Protein 7LJ5 (pdb70)

Radius of gyration: 46.22 Å; Cα contacts (8 Å, |Δi|>4): 2842; chains: 6; bounding box: 112×140×114 Å

CATH classification: 2.60.40.10 (+1 more: 2.60.40.10)

Sequence (1351 aa):
RSTTLLALLALVLLYLVSGALVFRALEQPHEQQAQRELGEVREKFLRAHPCVSDQELGLLIKEVADALGGGADPETSHSAWDLGSAFFFSGTIITTIGYGNVALRTDAGRLFCIFYALVGIPLFGILLAGVGDRLGSSLRHGIGHIEAIFLKWHVPPELVRVLSEMLFLLIGCLLFVLTPTFVFCYMEDWSKLEAIYFVIVTLTTVGFGDYVAGADPRQDSPAYQPLVWFWILLGLAYFASVLTTIGNWLRVVRSTTLLALLALVLLYLVSGALVFRALEQPHEQQAQRELGEVREKFLRAHPCVSDQELGLLIKEVADALGGGADPETQSTSAWDLGSAFFFSGTIITTIGYGNVALRTDAGRLFCIFYALVGIPLFGILLAGVGDRLGSSLRHGIGHIEAIFLKWHVPPELVRVLSEMLFLLIGCLLFVLTPTFVFCYMEDWSKLEAIYFVIVTLTTVGFGDYVAGADPRQDSPAYQPLVWFWILLGLAYFASVLTTIGNWLRVVSQIVLTQSPAIMSASPGEKVTMTCSASSSVSYMHWYQQKSGTSPKRWIYDTSKLASGVPARFSGSGSGTSYSLTISSMEAEDAATYYCQQWSNSPPTFGAGAKLELKRADAAPTVSIFPPSSEQLTSGGASVVCFLNNFYPKDINVKWKIDGSERQNGVLNSWTDQDSKDSTYSMSSTLTLTKDEYERHNSYTCEATHKTSTSPIVKSFNRNEVQLQQSGPELVKPGASMKTSCKVSGYSFTGYIMNWVKQRHGKNLEWIGLINPNTGYTTYNQKFKGKATLTVDKSSSTAYMELLSLTSEDSAIYYCTRGNYVFDYWGQGTTLTVSSAKTTPPSVYPLAPNSMVTLGCLVKGYFPEPVTVTWNSGSLSSGVHTFPAVLQSDLYTLSSSVTVPSSSWPSETVTCNVAHPASSTKVDKKIVPRDQIVLTQSPAIMSASPGEKVTMTCSASSSVSYMHWYQQKSGTSPKRWIYDTSKLASGVPARFSGSGSGTSYSLTISSMEAEDAATYYCQQWSNSPPTFGAGAKLELKRADAAPTVSIFPPSSEQLTSGGASVVCFLNNFYPKDINVKWKIDGSERQNGVLNSWTDQDSKDSTYSMSSTLTLTKDEYERHNSYTCEATHKTSTSPIVKSFNRNEVQLQQSGPELVKPGASMKTSCKVSGYSFTGYIMNWVKQRHGKNLEWIGLINPNTGYTTYNQKFKGKATLTVDKSSSTAYMELLSLTSEDSAIYYCTRGNYVFDYWGQGTTLTVSSAKTTPPSVYPLAPNSMVTLGCLVKGYFPEPVTVTWNSGSLSSGVHTFPAVLQSDLYTLSSSVTVPSSSWPSETVTCNVAHPASSTKVDKKIVPR

Nearest PDB structures (foldseek):
  7lj4-assembly1_D  TM=1.004E+00  e=2.975E-42  Mus musculus
  7zwm-assembly1_C  TM=9.845E-01  e=1.008E-38  Mus musculus
  6ev1-assembly1_B  TM=9.287E-01  e=2.856E-36  Mus musculus
  6hf1-assembly1_B  TM=8.879E-01  e=2.913E-35  Mus musculus
  6uga-assembly2_A  TM=8.455E-01  e=2.536E-34  Mus musculus

Structure (mmCIF, N/CA/C/O backbone):
data_7LJ5
#
_entry.id   7LJ5
#
_cell.length_a   80.160
_cell.length_b   136.980
_cell.length_c   95.740
_cell.angle_alpha   90.000
_cell.angle_beta   94.470
_cell.angle_gamma   90.000
#
_symmetry.space_group_name_H-M   'P 1 21 1'
#
loop_
_entity.id
_entity.type
_entity.pdbx_description
1 polymer 'Isoform 2 of Potassium channel subfamily K member 4'
2 polymer 'ANTI-TRAAK ANTIBODY 13E9 FAB FRAGMENT LIGHT CHAIN'
3 polymer 'ANTI-TRAAK ANTIBODY 13E9 FAB FRAGMENT HEAVY CHAIN'
4 non-polymer 'POTASSIUM ION'
5 non-polymer 'CALCIUM ION'
6 water water
#
loop_
_atom_site.group_PDB
_atom_site.id
_atom_site.type_symbol
_atom_site.label_atom_id
_atom_site.label_alt_id
_atom_site.label_comp_id
_atom_site.label_asym_id
_atom_site.label_entity_id
_atom_site.label_seq_id
_atom_site.pdbx_PDB_ins_code
_atom_site.Cartn_x
_atom_site.Cartn_y
_atom_site.Cartn_z
_atom_site.occupancy
_atom_site.B_iso_or_equiv
_atom_site.auth_seq_id
_atom_site.auth_comp_id
_atom_site.auth_asym_id
_atom_site.auth_atom_id
_atom_site.pdbx_PDB_model_num
ATOM 1 N N . ARG A 1 28 ? 69.006 7.792 -21.128 1.00 140.84 28 ARG A N 1
ATOM 2 C CA . ARG A 1 28 ? 68.519 7.045 -19.937 1.00 137.94 28 ARG A CA 1
ATOM 3 C C . ARG A 1 28 ? 68.384 7.999 -18.743 1.00 139.53 28 ARG A C 1
ATOM 4 O O . ARG A 1 28 ? 67.386 7.875 -18.006 1.00 138.94 28 ARG A O 1
ATOM 12 N N . SER A 1 29 ? 69.363 8.889 -18.537 1.00 142.50 29 SER A N 1
ATOM 13 C CA . SER A 1 29 ? 69.349 9.943 -17.485 1.00 144.05 29 SER A CA 1
ATOM 14 C C . SER A 1 29 ? 67.980 10.627 -17.485 1.00 144.04 29 SER A C 1
ATOM 15 O O . SER A 1 29 ? 67.272 10.549 -16.459 1.00 140.88 29 SER A O 1
ATOM 18 N N . THR A 1 30 ? 67.631 11.248 -18.617 1.00 146.90 30 THR A N 1
ATOM 19 C CA . THR A 1 30 ? 66.297 11.845 -18.892 1.00 147.25 30 THR A CA 1
ATOM 20 C C . THR A 1 30 ? 65.226 10.801 -18.569 1.00 142.26 30 THR A C 1
ATOM 21 O O . THR A 1 30 ? 64.341 11.114 -17.748 1.00 140.53 30 THR A O 1
ATOM 25 N N . THR A 1 31 ? 65.340 9.615 -19.189 1.00 139.50 31 THR A N 1
ATOM 26 C CA . THR A 1 31 ? 64.366 8.490 -19.109 1.00 135.79 31 THR A CA 1
ATOM 27 C C . THR A 1 31 ? 64.011 8.248 -17.639 1.00 133.16 31 THR A C 1
ATOM 28 O O . THR A 1 31 ? 62.817 8.366 -17.303 1.00 132.57 31 THR A O 1
ATOM 32 N N . LEU A 1 32 ? 65.017 7.972 -16.799 1.00 131.71 32 LEU A N 1
ATOM 33 C CA . LEU A 1 32 ? 64.838 7.498 -15.398 1.00 128.28 32 LEU A CA 1
ATOM 34 C C . LEU A 1 32 ? 64.172 8.595 -14.557 1.00 127.23 32 LEU A C 1
ATOM 35 O O . LEU A 1 32 ? 63.211 8.270 -13.837 1.00 124.71 32 LEU A O 1
ATOM 40 N N . LEU A 1 33 ? 64.623 9.845 -14.680 1.00 129.09 33 LEU A N 1
ATOM 41 C CA . LEU A 1 33 ? 64.029 11.008 -13.964 1.00 129.89 33 LEU A CA 1
ATOM 42 C C . LEU A 1 33 ? 62.596 11.241 -14.461 1.00 128.71 33 LEU A C 1
ATOM 43 O O . LEU A 1 33 ? 61.706 11.452 -13.613 1.00 127.04 33 LEU A O 1
ATOM 48 N N . ALA A 1 34 ? 62.377 11.182 -15.779 1.00 128.97 34 ALA A N 1
ATOM 49 C CA . ALA A 1 34 ? 61.034 11.238 -16.404 1.00 128.39 34 ALA A CA 1
ATOM 50 C C . ALA A 1 34 ? 60.170 10.126 -15.804 1.00 124.26 34 ALA A C 1
ATOM 51 O O . ALA A 1 34 ? 59.077 10.436 -15.292 1.00 123.71 34 ALA A O 1
ATOM 53 N N . LEU A 1 35 ? 60.674 8.888 -15.844 1.00 121.30 35 LEU A N 1
ATOM 54 C CA . LEU A 1 35 ? 59.976 7.675 -15.339 1.00 117.24 35 LEU A CA 1
ATOM 55 C C . LEU A 1 35 ? 59.674 7.852 -13.849 1.00 114.84 35 LEU A C 1
ATOM 56 O O . LEU A 1 35 ? 58.522 7.582 -13.457 1.00 112.89 35 LEU A O 1
ATOM 61 N N . LEU A 1 36 ? 60.660 8.308 -13.064 1.00 114.37 36 LEU A N 1
ATOM 62 C CA . LEU A 1 36 ? 60.517 8.556 -11.601 1.00 112.97 36 LEU A CA 1
ATOM 63 C C . LEU A 1 36 ? 59.336 9.503 -11.356 1.00 113.83 36 LEU A C 1
ATOM 64 O O . LEU A 1 36 ? 58.427 9.119 -10.596 1.00 112.33 36 LEU A O 1
ATOM 69 N N . ALA A 1 37 ? 59.362 10.693 -11.967 1.00 116.69 37 ALA A N 1
ATOM 70 C CA . ALA A 1 37 ? 58.304 11.726 -11.859 1.00 117.76 37 ALA A CA 1
ATOM 71 C C . ALA A 1 37 ? 56.947 11.108 -12.229 1.00 115.43 37 ALA A C 1
ATOM 72 O O . ALA A 1 37 ? 55.985 11.305 -11.462 1.00 113.98 37 ALA A O 1
ATOM 74 N N . LEU A 1 38 ? 56.887 10.382 -13.354 1.00 114.36 38 LEU A N 1
ATOM 75 C CA . LEU A 1 38 ? 55.676 9.668 -13.848 1.00 112.03 38 LEU A CA 1
ATOM 76 C C . LEU A 1 38 ? 55.115 8.798 -12.717 1.00 107.36 38 LEU A C 1
ATOM 77 O O . LEU A 1 38 ? 53.924 8.940 -12.412 1.00 106.32 38 LEU A O 1
ATOM 82 N N . VAL A 1 39 ? 55.968 7.973 -12.100 1.00 104.28 39 VAL A N 1
ATOM 83 C CA . VAL A 1 39 ? 55.622 7.048 -10.976 1.00 100.67 39 VAL A CA 1
ATOM 84 C C . VAL A 1 39 ? 55.105 7.865 -9.783 1.00 100.99 39 VAL A C 1
ATOM 85 O O . VAL A 1 39 ? 54.043 7.495 -9.243 1.00 99.77 39 VAL A O 1
ATOM 89 N N . LEU A 1 40 ? 55.808 8.934 -9.389 1.00 102.96 40 LEU A N 1
ATOM 90 C CA . LEU A 1 40 ? 55.398 9.815 -8.260 1.00 103.54 40 LEU A CA 1
ATOM 91 C C . LEU A 1 40 ? 53.992 10.352 -8.533 1.00 104.70 40 LEU A C 1
ATOM 92 O O . LEU A 1 40 ? 53.123 10.162 -7.671 1.00 103.47 40 LEU A O 1
ATOM 97 N N . LEU A 1 41 ? 53.785 10.980 -9.694 1.00 107.78 41 LEU A N 1
ATOM 98 C CA . LEU A 1 41 ? 52.459 11.488 -10.147 1.00 109.60 41 LEU A CA 1
ATOM 99 C C . LEU A 1 41 ? 51.426 10.363 -9.996 1.00 106.80 41 LEU A C 1
ATOM 100 O O . LEU A 1 41 ? 50.364 10.610 -9.378 1.00 106.07 41 LEU A O 1
ATOM 105 N N . TYR A 1 42 ? 51.756 9.171 -10.511 1.00 105.16 42 TYR A N 1
ATOM 106 C CA . TYR A 1 42 ? 50.921 7.944 -10.447 1.00 102.67 42 TYR A CA 1
ATOM 107 C C . TYR A 1 42 ? 50.545 7.671 -8.989 1.00 100.36 42 TYR A C 1
ATOM 108 O O . TYR A 1 42 ? 49.341 7.539 -8.701 1.00 100.57 42 TYR A O 1
ATOM 117 N N . LEU A 1 43 ? 51.540 7.636 -8.097 1.00 98.67 43 LEU A N 1
ATOM 118 C CA . LEU A 1 43 ? 51.330 7.437 -6.636 1.00 96.23 43 LEU A CA 1
ATOM 119 C C . LEU A 1 43 ? 50.393 8.520 -6.089 1.00 97.02 43 LEU A C 1
ATOM 120 O O . LEU A 1 43 ? 49.415 8.159 -5.412 1.00 94.82 43 LEU A O 1
ATOM 125 N N . VAL A 1 44 ? 50.684 9.793 -6.368 1.00 99.77 44 VAL A N 1
ATOM 126 C CA . VAL A 1 44 ? 49.900 10.949 -5.838 1.00 101.28 44 VAL A CA 1
ATOM 127 C C . VAL A 1 44 ? 48.465 10.839 -6.369 1.00 101.37 44 VAL A C 1
ATOM 128 O O . VAL A 1 44 ? 47.541 10.993 -5.550 1.00 101.02 44 VAL A O 1
ATOM 132 N N . SER A 1 45 ? 48.273 10.557 -7.665 1.00 101.81 45 SER A N 1
ATOM 133 C CA . SER A 1 45 ? 46.923 10.407 -8.277 1.00 101.64 45 SER A CA 1
ATOM 134 C C . SER A 1 45 ? 46.227 9.183 -7.660 1.00 97.80 45 SER A C 1
ATOM 135 O O . SER A 1 45 ? 45.042 9.300 -7.288 1.00 97.29 45 SER A O 1
ATOM 138 N N . GLY A 1 46 ? 46.957 8.079 -7.473 1.00 94.96 46 GLY A N 1
ATOM 139 C CA . GLY A 1 46 ? 46.485 6.906 -6.709 1.00 92.08 46 GLY A CA 1
ATOM 140 C C . GLY A 1 46 ? 46.000 7.298 -5.321 1.00 91.25 46 GLY A C 1
ATOM 141 O O . GLY A 1 46 ? 44.869 6.914 -4.956 1.00 90.59 46 GLY A O 1
ATOM 142 N N . ALA A 1 47 ? 46.823 8.051 -4.582 1.00 91.70 47 ALA A N 1
ATOM 143 C CA . ALA A 1 47 ? 46.513 8.604 -3.242 1.00 91.07 47 ALA A CA 1
ATOM 144 C C . ALA A 1 47 ? 45.171 9.347 -3.286 1.00 92.56 47 ALA A C 1
ATOM 145 O O . ALA A 1 47 ? 44.302 9.012 -2.471 1.00 91.43 47 ALA A O 1
ATOM 147 N N . LEU A 1 48 ? 45.010 10.299 -4.214 1.00 95.74 48 LEU A N 1
ATOM 148 C CA . LEU A 1 48 ? 43.779 11.128 -4.370 1.00 97.73 48 LEU A CA 1
ATOM 149 C C . LEU A 1 48 ? 42.572 10.197 -4.532 1.00 96.27 48 LEU A C 1
ATOM 150 O O . LEU A 1 48 ? 41.575 10.388 -3.793 1.00 95.87 48 LEU A O 1
ATOM 155 N N . VAL A 1 49 ? 42.669 9.229 -5.453 1.00 95.34 49 VAL A N 1
ATOM 156 C CA . VAL A 1 49 ? 41.559 8.293 -5.801 1.00 94.43 49 VAL A CA 1
ATOM 157 C C . VAL A 1 49 ? 41.207 7.483 -4.548 1.00 91.59 49 VAL A C 1
ATOM 158 O O . VAL A 1 49 ? 40.023 7.455 -4.174 1.00 91.33 49 VAL A O 1
ATOM 162 N N . PHE A 1 50 ? 42.201 6.890 -3.890 1.00 90.04 50 PHE A N 1
ATOM 163 C CA . PHE A 1 50 ? 41.986 6.033 -2.693 1.00 87.89 50 PHE A CA 1
ATOM 164 C C . PHE A 1 50 ? 41.344 6.864 -1.580 1.00 87.97 50 PHE A C 1
ATOM 165 O O . PHE A 1 50 ? 40.298 6.441 -1.060 1.00 87.12 50 PHE A O 1
ATOM 173 N N . ARG A 1 51 ? 41.930 8.010 -1.237 1.00 89.36 51 ARG A N 1
ATOM 174 C CA . ARG A 1 51 ? 41.381 8.881 -0.170 1.00 90.23 51 ARG A CA 1
ATOM 175 C C . ARG A 1 51 ? 39.905 9.143 -0.481 1.00 91.34 51 ARG A C 1
ATOM 176 O O . ARG A 1 51 ? 39.069 8.939 0.418 1.00 90.32 51 ARG A O 1
ATOM 184 N N . ALA A 1 52 ? 39.604 9.558 -1.713 1.00 93.87 52 ALA A N 1
ATOM 185 C CA . ALA A 1 52 ? 38.234 9.892 -2.173 1.00 96.03 52 ALA A CA 1
ATOM 186 C C . ALA A 1 52 ? 37.294 8.725 -1.847 1.00 94.14 52 ALA A C 1
ATOM 187 O O . ALA A 1 52 ? 36.250 8.968 -1.197 1.00 95.01 52 ALA A O 1
ATOM 189 N N . LEU A 1 53 ? 37.676 7.506 -2.249 1.00 92.05 53 LEU A N 1
ATOM 190 C CA . LEU A 1 53 ? 36.835 6.283 -2.133 1.00 89.70 53 LEU A CA 1
ATOM 191 C C . LEU A 1 53 ? 36.801 5.783 -0.683 1.00 86.94 53 LEU A C 1
ATOM 192 O O . LEU A 1 53 ? 35.720 5.333 -0.268 1.00 87.13 53 LEU A O 1
ATOM 197 N N . GLU A 1 54 ? 37.913 5.858 0.059 1.00 85.21 54 GLU A N 1
ATOM 198 C CA . GLU A 1 54 ? 38.077 5.097 1.329 1.00 82.98 54 GLU A CA 1
ATOM 199 C C . GLU A 1 54 ? 37.896 5.974 2.577 1.00 82.89 54 GLU A C 1
ATOM 200 O O . GLU A 1 54 ? 37.388 5.438 3.575 1.00 80.97 54 GLU A O 1
ATOM 206 N N . GLN A 1 55 ? 38.283 7.251 2.554 1.00 85.28 55 GLN A N 1
ATOM 207 C CA . GLN A 1 55 ? 38.215 8.131 3.757 1.00 85.48 55 GLN A CA 1
ATOM 208 C C . GLN A 1 55 ? 36.785 8.239 4.290 1.00 85.58 55 GLN A C 1
ATOM 209 O O . GLN A 1 55 ? 36.597 8.267 5.506 1.00 83.37 55 GLN A O 1
ATOM 215 N N . PRO A 1 56 ? 35.737 8.335 3.434 1.00 87.90 56 PRO A N 1
ATOM 216 C CA . PRO A 1 56 ? 34.353 8.346 3.920 1.00 88.84 56 PRO A CA 1
ATOM 217 C C . PRO A 1 56 ? 33.997 7.235 4.927 1.00 87.04 56 PRO A C 1
ATOM 218 O O . PRO A 1 56 ? 33.264 7.520 5.852 1.00 87.45 56 PRO A O 1
ATOM 222 N N . HIS A 1 57 ? 34.534 6.020 4.750 1.00 86.26 57 HIS A N 1
ATOM 223 C CA . HIS A 1 57 ? 34.148 4.792 5.501 1.00 83.69 57 HIS A CA 1
ATOM 224 C C . HIS A 1 57 ? 35.167 4.451 6.599 1.00 81.37 57 HIS A C 1
ATOM 225 O O . HIS A 1 57 ? 35.029 3.373 7.184 1.00 79.44 57 HIS A O 1
ATOM 232 N N . GLU A 1 58 ? 36.122 5.341 6.889 1.00 82.80 58 GLU A N 1
ATOM 233 C CA . GLU A 1 58 ? 37.239 5.117 7.852 1.00 81.99 58 GLU A CA 1
ATOM 234 C C . GLU A 1 58 ? 36.741 4.595 9.199 1.00 80.93 58 GLU A C 1
ATOM 235 O O . GLU A 1 58 ? 37.387 3.699 9.752 1.00 79.66 58 GLU A O 1
ATOM 241 N N . GLN A 1 59 ? 35.672 5.183 9.735 1.00 82.63 59 GLN A N 1
ATOM 242 C CA . GLN A 1 59 ? 35.246 4.965 11.139 1.00 81.40 59 GLN A CA 1
ATOM 243 C C . GLN A 1 59 ? 34.172 3.873 11.198 1.00 79.01 59 GLN A C 1
ATOM 244 O O . GLN A 1 59 ? 33.640 3.674 12.286 1.00 78.76 59 GLN A O 1
ATOM 250 N N . GLN A 1 60 ? 33.898 3.163 10.101 1.00 78.77 60 GLN A N 1
ATOM 251 C CA . GLN A 1 60 ? 32.815 2.143 10.039 1.00 79.12 60 GLN A CA 1
ATOM 252 C C . GLN A 1 60 ? 33.029 1.066 11.114 1.00 74.41 60 GLN A C 1
ATOM 253 O O . GLN A 1 60 ? 32.059 0.742 11.829 1.00 74.10 60 GLN A O 1
ATOM 259 N N . ALA A 1 61 ? 34.239 0.522 11.232 1.00 70.52 61 ALA A N 1
ATOM 260 C CA . ALA A 1 61 ? 34.562 -0.546 12.207 1.00 67.35 61 ALA A CA 1
ATOM 261 C C . ALA A 1 61 ? 34.433 -0.002 13.636 1.00 65.35 61 ALA A C 1
ATOM 262 O O . ALA A 1 61 ? 33.865 -0.712 14.478 1.00 64.88 61 ALA A O 1
ATOM 264 N N . GLN A 1 62 ? 34.895 1.219 13.906 1.00 64.71 62 GLN A N 1
ATOM 265 C CA . GLN A 1 62 ? 34.664 1.870 15.223 1.00 64.26 62 GLN A CA 1
ATOM 266 C C . GLN A 1 62 ? 33.157 1.981 15.496 1.00 64.26 62 GLN A C 1
ATOM 267 O O . GLN A 1 62 ? 32.745 1.647 16.610 1.00 62.32 62 GLN A O 1
ATOM 273 N N . ARG A 1 63 ? 32.360 2.423 14.524 1.00 66.93 63 ARG A N 1
ATOM 274 C CA . ARG A 1 63 ? 30.884 2.523 14.675 1.00 68.85 63 ARG A CA 1
ATOM 275 C C . ARG A 1 63 ? 30.311 1.134 15.001 1.00 65.38 63 ARG A C 1
ATOM 276 O O . ARG A 1 63 ? 29.469 1.050 15.912 1.00 63.65 63 ARG A O 1
ATOM 284 N N . GLU A 1 64 ? 30.747 0.085 14.295 1.00 63.04 64 GLU A N 1
ATOM 285 C CA . GLU A 1 64 ? 30.240 -1.300 14.500 1.00 60.53 64 GLU A CA 1
ATOM 286 C C . GLU A 1 64 ? 30.596 -1.746 15.920 1.00 55.86 64 GLU A C 1
ATOM 287 O O . GLU A 1 64 ? 29.707 -2.252 16.599 1.00 54.72 64 GLU A O 1
ATOM 293 N N . LEU A 1 65 ? 31.823 -1.521 16.380 1.00 53.11 65 LEU A N 1
ATOM 294 C CA . LEU A 1 65 ? 32.209 -1.908 17.762 1.00 51.08 65 LEU A CA 1
ATOM 295 C C . LEU A 1 65 ? 31.287 -1.203 18.763 1.00 50.34 65 LEU A C 1
ATOM 296 O O . LEU A 1 65 ? 30.704 -1.893 19.616 1.00 48.99 65 LEU A O 1
ATOM 301 N N . GLY A 1 66 ? 31.161 0.121 18.652 1.00 50.87 66 GLY A N 1
ATOM 302 C CA . GLY A 1 66 ? 30.270 0.946 19.489 1.00 50.71 66 GLY A CA 1
ATOM 303 C C . GLY A 1 66 ? 28.838 0.442 19.484 1.00 50.39 66 GLY A C 1
ATOM 304 O O . GLY A 1 66 ? 28.256 0.340 20.565 1.00 48.56 66 GLY A O 1
ATOM 305 N N . GLU A 1 67 ? 28.289 0.149 18.305 1.00 52.37 67 GLU A N 1
ATOM 306 C CA . GLU A 1 67 ? 26.933 -0.430 18.159 1.00 54.36 67 GLU A CA 1
ATOM 307 C C . GLU A 1 67 ? 26.862 -1.694 19.010 1.00 53.02 67 GLU A C 1
ATOM 308 O O . GLU A 1 67 ? 25.944 -1.788 19.818 1.00 52.90 67 GLU A O 1
ATOM 314 N N . VAL A 1 68 ? 27.809 -2.621 18.836 1.00 52.43 68 VAL A N 1
ATOM 315 C CA . VAL A 1 68 ? 27.841 -3.916 19.574 1.00 51.08 68 VAL A CA 1
ATOM 316 C C . VAL A 1 68 ? 27.887 -3.644 21.083 1.00 50.28 68 VAL A C 1
ATOM 317 O O . VAL A 1 68 ? 27.110 -4.282 21.786 1.00 50.00 68 VAL A O 1
ATOM 321 N N . ARG A 1 69 ? 28.764 -2.752 21.560 1.00 50.37 69 ARG A N 1
ATOM 322 C CA . ARG A 1 69 ? 28.904 -2.416 23.006 1.00 50.40 69 ARG A CA 1
ATOM 323 C C . ARG A 1 69 ? 27.561 -1.953 23.568 1.00 49.93 69 ARG A C 1
ATOM 324 O O . ARG A 1 69 ? 27.097 -2.487 24.572 1.00 49.13 69 ARG A O 1
ATOM 332 N N . GLU A 1 70 ? 26.981 -0.940 22.949 1.00 51.04 70 GLU A N 1
ATOM 333 C CA . GLU A 1 70 ? 25.794 -0.248 23.499 1.00 52.03 70 GLU A CA 1
ATOM 334 C C . GLU A 1 70 ? 24.615 -1.222 23.498 1.00 50.83 70 GLU A C 1
ATOM 335 O O . GLU A 1 70 ? 23.847 -1.217 24.446 1.00 51.03 70 GLU A O 1
ATOM 341 N N . LYS A 1 71 ? 24.487 -2.019 22.450 1.00 50.57 71 LYS A N 1
ATOM 342 C CA . LYS A 1 71 ? 23.416 -3.031 22.291 1.00 50.73 71 LYS A CA 1
ATOM 343 C C . LYS A 1 71 ? 23.586 -4.066 23.417 1.00 47.58 71 LYS A C 1
ATOM 344 O O . LYS A 1 71 ? 22.577 -4.474 23.995 1.00 46.63 71 LYS A O 1
ATOM 350 N N . PHE A 1 72 ? 24.823 -4.390 23.802 1.00 45.14 72 PHE A N 1
ATOM 351 C CA . PHE A 1 72 ? 25.124 -5.401 24.851 1.00 43.52 72 PHE A CA 1
ATOM 352 C C . PHE A 1 72 ? 24.743 -4.855 26.237 1.00 42.52 72 PHE A C 1
ATOM 353 O O . PHE A 1 72 ? 24.105 -5.593 27.018 1.00 42.11 72 PHE A O 1
ATOM 361 N N . LEU A 1 73 ? 25.105 -3.603 26.541 1.00 42.02 73 LEU A N 1
ATOM 362 C CA . LEU A 1 73 ? 24.737 -2.921 27.809 1.00 41.33 73 LEU A CA 1
ATOM 363 C C . LEU A 1 73 ? 23.209 -2.908 27.948 1.00 42.11 73 LEU A C 1
ATOM 364 O O . LEU A 1 73 ? 22.702 -3.226 29.040 1.00 42.65 73 LEU A O 1
ATOM 369 N N . ARG A 1 74 ? 22.488 -2.604 26.873 1.00 42.96 74 ARG A N 1
ATOM 370 C CA . ARG A 1 74 ? 21.001 -2.573 26.865 1.00 43.85 74 ARG A CA 1
ATOM 371 C C . ARG A 1 74 ? 20.441 -3.972 27.188 1.00 44.13 74 ARG A C 1
ATOM 372 O O . ARG A 1 74 ? 19.454 -4.085 27.950 1.00 44.25 74 ARG A O 1
ATOM 380 N N . ALA A 1 75 ? 21.069 -5.021 26.665 1.00 44.40 75 ALA A N 1
ATOM 381 C CA . ALA A 1 75 ? 20.597 -6.418 26.815 1.00 44.77 75 ALA A CA 1
ATOM 382 C C . ALA A 1 75 ? 20.958 -6.963 28.196 1.00 43.78 75 ALA A C 1
ATOM 383 O O . ALA A 1 75 ? 20.286 -7.898 28.597 1.00 44.76 75 ALA A O 1
ATOM 385 N N . HIS A 1 76 ? 21.962 -6.416 28.890 1.00 42.84 76 HIS A N 1
ATOM 386 C CA . HIS A 1 76 ? 22.551 -7.054 30.099 1.00 42.41 76 HIS A CA 1
ATOM 387 C C . HIS A 1 76 ? 22.836 -6.024 31.180 1.00 42.91 76 HIS A C 1
ATOM 388 O O . HIS A 1 76 ? 23.977 -5.590 31.338 1.00 43.07 76 HIS A O 1
ATOM 395 N N . PRO A 1 77 ? 21.819 -5.619 31.972 1.00 43.82 77 PRO A N 1
ATOM 396 C CA . PRO A 1 77 ? 21.985 -4.510 32.912 1.00 43.63 77 PRO A CA 1
ATOM 397 C C . PRO A 1 77 ? 22.969 -4.766 34.065 1.00 43.84 77 PRO A C 1
ATOM 398 O O . PRO A 1 77 ? 23.274 -3.845 34.770 1.00 44.14 77 PRO A O 1
ATOM 402 N N . CYS A 1 78 ? 23.450 -5.996 34.225 1.00 45.30 78 CYS A N 1
ATOM 403 C CA . CYS A 1 78 ? 24.440 -6.367 35.274 1.00 46.03 78 CYS A CA 1
ATOM 404 C C . CYS A 1 78 ? 25.850 -5.945 34.825 1.00 45.70 78 CYS A C 1
ATOM 405 O O . CYS A 1 78 ? 26.785 -6.081 35.637 1.00 46.68 78 CYS A O 1
ATOM 408 N N . VAL A 1 79 ? 25.988 -5.399 33.606 1.00 44.74 79 VAL A N 1
ATOM 409 C CA . VAL A 1 79 ? 27.283 -5.005 32.968 1.00 43.78 79 VAL A CA 1
ATOM 410 C C . VAL A 1 79 ? 27.394 -3.466 32.859 1.00 43.66 79 VAL A C 1
ATOM 411 O O . VAL A 1 79 ? 26.589 -2.838 32.139 1.00 41.76 79 VAL A O 1
ATOM 415 N N . SER A 1 80 ? 28.390 -2.896 33.542 1.00 44.40 80 SER A N 1
ATOM 416 C CA . SER A 1 80 ? 28.830 -1.483 33.413 1.00 46.03 80 SER A CA 1
ATOM 417 C C . SER A 1 80 ? 29.576 -1.318 32.090 1.00 47.25 80 SER A C 1
ATOM 418 O O . SER A 1 80 ? 30.165 -2.293 31.607 1.00 48.72 80 SER A O 1
ATOM 421 N N . ASP A 1 81 ? 29.496 -0.133 31.505 1.00 49.36 81 ASP A N 1
ATOM 422 C CA . ASP A 1 81 ? 30.252 0.247 30.284 1.00 51.01 81 ASP A CA 1
ATOM 423 C C . ASP A 1 81 ? 31.744 -0.024 30.516 1.00 49.58 81 ASP A C 1
ATOM 424 O O . ASP A 1 81 ? 32.410 -0.444 29.579 1.00 48.64 81 ASP A O 1
ATOM 429 N N . GLN A 1 82 ? 32.232 0.204 31.732 1.00 49.34 82 GLN A N 1
ATOM 430 C CA . GLN A 1 82 ? 33.665 0.059 32.078 1.00 50.45 82 GLN A CA 1
ATOM 431 C C . GLN A 1 82 ? 34.047 -1.426 32.165 1.00 48.47 82 GLN A C 1
ATOM 432 O O . GLN A 1 82 ? 35.170 -1.751 31.771 1.00 48.74 82 GLN A O 1
ATOM 438 N N . GLU A 1 83 ? 33.154 -2.300 32.629 1.00 46.25 83 GLU A N 1
ATOM 439 C CA . GLU A 1 83 ? 33.437 -3.758 32.727 1.00 44.76 83 GLU A CA 1
ATOM 440 C C . GLU A 1 83 ? 33.384 -4.343 31.319 1.00 44.07 83 GLU A C 1
ATOM 441 O O . GLU A 1 83 ? 34.233 -5.187 31.007 1.00 44.67 83 GLU A O 1
ATOM 447 N N . LEU A 1 84 ? 32.468 -3.870 30.477 1.00 43.56 84 LEU A N 1
ATOM 448 C CA . LEU A 1 84 ? 32.418 -4.307 29.062 1.00 43.28 84 LEU A CA 1
ATOM 449 C C . LEU A 1 84 ? 33.685 -3.842 28.357 1.00 43.50 84 LEU A C 1
ATOM 450 O O . LEU A 1 84 ? 34.187 -4.596 27.510 1.00 42.85 84 LEU A O 1
ATOM 455 N N . GLY A 1 85 ? 34.148 -2.633 28.695 1.00 43.98 85 GLY A N 1
ATOM 456 C CA . GLY A 1 85 ? 35.424 -2.058 28.229 1.00 44.88 85 GLY A CA 1
ATOM 457 C C . GLY A 1 85 ? 36.604 -3.012 28.408 1.00 45.13 85 GLY A C 1
ATOM 458 O O . GLY A 1 85 ? 37.313 -3.260 27.405 1.00 44.95 85 GLY A O 1
ATOM 459 N N . LEU A 1 86 ? 36.834 -3.507 29.630 1.00 45.01 86 LEU A N 1
ATOM 460 C CA . LEU A 1 86 ? 37.965 -4.419 29.923 1.00 46.44 86 LEU A CA 1
ATOM 461 C C . LEU A 1 86 ? 37.776 -5.707 29.135 1.00 44.60 86 LEU A C 1
ATOM 462 O O . LEU A 1 86 ? 38.762 -6.250 28.692 1.00 44.11 86 LEU A O 1
ATOM 467 N N . LEU A 1 87 ? 36.547 -6.193 29.017 1.00 43.87 87 LEU A N 1
ATOM 468 C CA . LEU A 1 87 ? 36.287 -7.472 28.316 1.00 43.81 87 LEU A CA 1
ATOM 469 C C . LEU A 1 87 ? 36.857 -7.320 26.907 1.00 44.23 87 LEU A C 1
ATOM 470 O O . LEU A 1 87 ? 37.666 -8.177 26.492 1.00 44.42 87 LEU A O 1
ATOM 475 N N . ILE A 1 88 ? 36.514 -6.220 26.243 1.00 44.46 88 ILE A N 1
ATOM 476 C CA . ILE A 1 88 ? 36.890 -5.958 24.826 1.00 45.42 88 ILE A CA 1
ATOM 477 C C . ILE A 1 88 ? 38.423 -5.850 24.717 1.00 46.62 88 ILE A C 1
ATOM 478 O O . ILE A 1 88 ? 38.982 -6.424 23.766 1.00 46.86 88 ILE A O 1
ATOM 483 N N . LYS A 1 89 ? 39.088 -5.183 25.664 1.00 47.73 89 LYS A N 1
ATOM 484 C CA . LYS A 1 89 ? 40.567 -5.075 25.696 1.00 49.49 89 LYS A CA 1
ATOM 485 C C . LYS A 1 89 ? 41.157 -6.477 25.871 1.00 49.69 89 LYS A C 1
ATOM 486 O O . LYS A 1 89 ? 42.023 -6.837 25.079 1.00 50.38 89 LYS A O 1
ATOM 492 N N . GLU A 1 90 ? 40.694 -7.228 26.870 1.00 49.73 90 GLU A N 1
ATOM 493 C CA . GLU A 1 90 ? 41.176 -8.599 27.189 1.00 50.78 90 GLU A CA 1
ATOM 494 C C . GLU A 1 90 ? 40.932 -9.527 26.001 1.00 50.24 90 GLU A C 1
ATOM 495 O O . GLU A 1 90 ? 41.800 -10.347 25.725 1.00 51.55 90 GLU A O 1
ATOM 501 N N . VAL A 1 91 ? 39.786 -9.411 25.337 1.00 49.81 91 VAL A N 1
ATOM 502 C CA . VAL A 1 91 ? 39.472 -10.225 24.129 1.00 50.00 91 VAL A CA 1
ATOM 503 C C . VAL A 1 91 ? 40.422 -9.809 23.002 1.00 51.13 91 VAL A C 1
ATOM 504 O O . VAL A 1 91 ? 40.986 -10.687 22.360 1.00 51.48 91 VAL A O 1
ATOM 508 N N . ALA A 1 92 ? 40.584 -8.511 22.770 1.00 52.21 92 ALA A N 1
ATOM 509 C CA . ALA A 1 92 ? 41.486 -7.964 21.730 1.00 54.01 92 ALA A CA 1
ATOM 510 C C . ALA A 1 92 ? 42.896 -8.561 21.887 1.00 55.71 92 ALA A C 1
ATOM 511 O O . ALA A 1 92 ? 43.458 -9.003 20.870 1.00 55.77 92 ALA A O 1
ATOM 513 N N . ASP A 1 93 ? 43.443 -8.578 23.109 1.00 57.93 93 ASP A N 1
ATOM 514 C CA . ASP A 1 93 ? 44.794 -9.128 23.412 1.00 61.01 93 ASP A CA 1
ATOM 515 C C . ASP A 1 93 ? 44.820 -10.616 23.075 1.00 59.61 93 ASP A C 1
ATOM 516 O O . ASP A 1 93 ? 45.796 -11.057 22.478 1.00 60.86 93 ASP A O 1
ATOM 521 N N . ALA A 1 94 ? 43.774 -11.352 23.434 1.00 57.48 94 ALA A N 1
ATOM 522 C CA . ALA A 1 94 ? 43.673 -12.800 23.170 1.00 57.48 94 ALA A CA 1
ATOM 523 C C . ALA A 1 94 ? 43.732 -13.022 21.662 1.00 56.85 94 ALA A C 1
ATOM 524 O O . ALA A 1 94 ? 44.532 -13.856 21.237 1.00 57.65 94 ALA A O 1
ATOM 526 N N . LEU A 1 95 ? 42.927 -12.286 20.894 1.00 55.91 95 LEU A N 1
ATOM 527 C CA . LEU A 1 95 ? 42.846 -12.424 19.414 1.00 55.96 95 LEU A CA 1
ATOM 528 C C . LEU A 1 95 ? 44.211 -12.062 18.833 1.00 56.70 95 LEU A C 1
ATOM 529 O O . LEU A 1 95 ? 44.699 -12.824 17.983 1.00 57.18 95 LEU A O 1
AT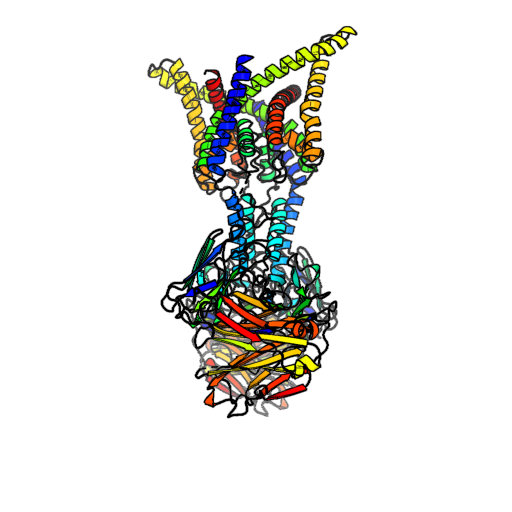OM 534 N N . GLY A 1 96 ? 44.813 -10.976 19.337 1.00 57.03 96 GLY A N 1
ATOM 535 C CA . GLY A 1 96 ? 46.186 -10.527 19.026 1.00 57.79 96 GLY A CA 1
ATOM 536 C C . GLY A 1 96 ? 47.205 -11.646 19.168 1.00 58.78 96 GLY A C 1
ATOM 537 O O . GLY A 1 96 ? 48.101 -11.736 18.303 1.00 59.57 96 GLY A O 1
ATOM 538 N N . GLY A 1 97 ? 47.065 -12.462 20.219 1.00 59.40 97 GLY A N 1
ATOM 539 C CA . GLY A 1 97 ? 47.873 -13.669 20.483 1.00 60.93 97 GLY A CA 1
ATOM 540 C C . GLY A 1 97 ? 47.480 -14.862 19.614 1.00 61.30 97 GLY A C 1
ATOM 541 O O . GLY A 1 97 ? 48.136 -15.910 19.720 1.00 63.35 97 GLY A O 1
ATOM 542 N N . GLY A 1 98 ? 46.437 -14.741 18.793 1.00 61.05 98 GLY A N 1
ATOM 543 C CA . GLY A 1 98 ? 46.051 -15.769 17.810 1.00 61.45 98 GLY A CA 1
ATOM 544 C C . GLY A 1 98 ? 44.887 -16.618 18.279 1.00 61.40 98 GLY A C 1
ATOM 545 O O . GLY A 1 98 ? 44.530 -17.553 17.548 1.00 62.36 98 GLY A O 1
ATOM 546 N N . ALA A 1 99 ? 44.303 -16.320 19.437 1.00 61.66 99 ALA A N 1
ATOM 547 C CA . ALA A 1 99 ? 43.022 -16.921 19.874 1.00 63.98 99 ALA A CA 1
ATOM 548 C C . ALA A 1 99 ? 41.964 -16.701 18.787 1.00 66.04 99 ALA A C 1
ATOM 549 O O . ALA A 1 99 ? 42.003 -15.672 18.091 1.00 65.90 99 ALA A O 1
ATOM 551 N N . ASP A 1 100 ? 41.038 -17.640 18.658 1.00 71.28 100 ASP A N 1
ATOM 552 C CA . ASP A 1 100 ? 40.003 -17.633 17.599 1.00 76.13 100 ASP A CA 1
ATOM 553 C C . ASP A 1 100 ? 38.631 -17.706 18.255 1.00 77.26 100 ASP A C 1
ATOM 554 O O . ASP A 1 100 ? 38.403 -18.561 19.106 1.00 76.23 100 ASP A O 1
ATOM 559 N N . PRO A 1 101 ? 37.678 -16.814 17.904 1.00 79.49 101 PRO A N 1
ATOM 560 C CA . PRO A 1 101 ? 36.301 -16.958 18.379 1.00 82.08 101 PRO A CA 1
ATOM 561 C C . PRO A 1 101 ? 35.773 -18.360 18.037 1.00 88.36 101 PRO A C 1
ATOM 562 O O . PRO A 1 101 ? 35.651 -18.673 16.862 1.00 89.64 101 PRO A O 1
ATOM 566 N N . GLU A 1 102 ? 35.535 -19.181 19.067 1.00 96.52 102 GLU A N 1
ATOM 567 C CA . GLU A 1 102 ? 35.089 -20.599 18.945 1.00 103.20 102 GLU A CA 1
ATOM 568 C C . GLU A 1 102 ? 33.631 -20.702 19.413 1.00 108.16 102 GLU A C 1
ATOM 569 O O . GLU A 1 102 ? 33.363 -20.400 20.598 1.00 108.21 102 GLU A O 1
ATOM 575 N N . THR A 1 103 ? 32.734 -21.097 18.502 1.00 113.49 103 THR A N 1
ATOM 576 C CA . THR A 1 103 ? 31.283 -21.337 18.739 1.00 116.11 103 THR A CA 1
ATOM 577 C C . THR A 1 103 ? 30.726 -22.127 17.547 1.00 117.32 103 THR A C 1
ATOM 578 O O . THR A 1 103 ? 29.876 -23.002 17.791 1.00 118.35 103 THR A O 1
ATOM 582 N N . SER A 1 110 ? 40.339 -28.131 16.516 1.00 122.49 110 SER A N 1
ATOM 583 C CA . SER A 1 110 ? 41.257 -27.622 15.460 1.00 120.24 110 SER A CA 1
ATOM 584 C C . SER A 1 110 ? 41.309 -26.087 15.520 1.00 116.18 110 SER A C 1
ATOM 585 O O . SER A 1 110 ? 41.702 -25.559 16.585 1.00 113.50 110 SER A O 1
ATOM 587 N N . HIS A 1 111 ? 40.946 -25.404 14.423 1.00 113.76 111 HIS A N 1
ATOM 588 C CA . HIS A 1 111 ? 40.995 -23.922 14.260 1.00 107.83 111 HIS A CA 1
ATOM 589 C C . HIS A 1 111 ? 42.419 -23.393 14.503 1.00 103.15 111 HIS A C 1
ATOM 590 O O . HIS A 1 111 ? 42.559 -22.146 14.629 1.00 101.66 111 HIS A O 1
ATOM 592 N N . SER A 1 112 ? 43.425 -24.285 14.564 1.00 96.23 112 SER A N 1
ATOM 593 C CA . SER A 1 112 ? 44.843 -23.930 14.833 1.00 90.09 112 SER A CA 1
ATOM 594 C C . SER A 1 112 ? 45.461 -23.390 13.544 1.00 84.36 112 SER A C 1
ATOM 595 O O . SER A 1 112 ? 45.426 -24.105 12.538 1.00 82.95 112 SER A O 1
ATOM 598 N N . ALA A 1 113 ? 45.969 -22.159 13.586 1.00 79.16 113 ALA A N 1
ATOM 599 C CA . ALA A 1 113 ? 46.674 -21.488 12.474 1.00 76.61 113 ALA A CA 1
ATOM 600 C C . ALA A 1 113 ? 48.139 -21.936 12.423 1.00 76.68 113 ALA A C 1
ATOM 601 O O . ALA A 1 113 ? 48.828 -21.547 11.465 1.00 76.50 113 ALA A O 1
ATOM 603 N N . TRP A 1 114 ? 48.601 -22.703 13.418 1.00 76.46 114 TRP A N 1
ATOM 604 C CA . TRP A 1 114 ? 49.998 -23.214 13.497 1.00 76.71 114 TRP A CA 1
ATOM 605 C C . TRP A 1 114 ? 50.014 -24.739 13.595 1.00 79.46 114 TRP A C 1
ATOM 606 O O . TRP A 1 114 ? 51.037 -25.285 14.049 1.00 80.53 114 TRP A O 1
ATOM 617 N N . ASP A 1 115 ? 48.936 -25.398 13.162 1.00 80.75 115 ASP A N 1
ATOM 618 C CA . ASP A 1 115 ? 48.957 -26.856 12.885 1.00 84.14 115 ASP A CA 1
ATOM 619 C C . ASP A 1 115 ? 49.706 -27.039 11.567 1.00 83.32 115 ASP A C 1
ATOM 620 O O . ASP A 1 115 ? 49.874 -26.046 10.838 1.00 80.35 115 ASP A O 1
ATOM 625 N N . LEU A 1 116 ? 50.143 -28.264 11.292 1.00 85.01 116 LEU A N 1
ATOM 626 C CA . LEU A 1 116 ? 51.183 -28.538 10.270 1.00 85.72 116 LEU A CA 1
ATOM 627 C C . LEU A 1 116 ? 50.726 -28.005 8.904 1.00 83.57 116 LEU A C 1
ATOM 628 O O . LEU A 1 116 ? 51.555 -27.393 8.199 1.00 83.14 116 LEU A O 1
ATOM 633 N N . GLY A 1 117 ? 49.450 -28.206 8.567 1.00 82.29 117 GLY A N 1
ATOM 634 C CA . GLY A 1 117 ? 48.812 -27.706 7.333 1.00 80.31 117 GLY A CA 1
ATOM 635 C C . GLY A 1 117 ? 48.930 -26.197 7.202 1.00 76.90 117 GLY A C 1
ATOM 636 O O . GLY A 1 117 ? 49.511 -25.735 6.207 1.00 76.66 117 GLY A O 1
ATOM 637 N N . SER A 1 118 ? 48.408 -25.444 8.170 1.00 74.33 118 SER A N 1
ATOM 638 C CA . SER A 1 118 ? 48.406 -23.955 8.161 1.00 71.69 118 SER A CA 1
ATOM 639 C C . SER A 1 118 ? 49.844 -23.421 8.208 1.00 71.06 118 SER A C 1
ATOM 640 O O . SER A 1 118 ? 50.119 -22.407 7.545 1.00 69.84 118 SER A O 1
ATOM 643 N N . ALA A 1 119 ? 50.731 -24.069 8.967 1.00 71.93 119 ALA A N 1
ATOM 644 C CA . ALA A 1 119 ? 52.134 -23.631 9.141 1.00 71.79 119 ALA A CA 1
ATOM 645 C C . ALA A 1 119 ? 52.888 -23.817 7.818 1.00 72.18 119 ALA A C 1
ATOM 646 O O . ALA A 1 119 ? 53.674 -22.934 7.448 1.00 71.05 119 ALA A O 1
ATOM 648 N N . PHE A 1 120 ? 52.631 -24.917 7.115 1.00 73.54 120 PHE A N 1
ATOM 649 C CA . PHE A 1 120 ? 53.141 -25.159 5.742 1.00 74.59 120 PHE A CA 1
ATOM 650 C C . PHE A 1 120 ? 52.731 -23.985 4.845 1.00 72.23 120 PHE A C 1
ATOM 651 O O . PHE A 1 120 ? 53.583 -23.311 4.252 1.00 71.40 120 PHE A O 1
ATOM 659 N N . PHE A 1 121 ? 51.433 -23.727 4.778 1.00 71.70 121 PHE A N 1
ATOM 660 C CA . PHE A 1 121 ? 50.847 -22.607 3.998 1.00 70.59 121 PHE A CA 1
ATOM 661 C C . PHE A 1 121 ? 51.513 -21.268 4.357 1.00 68.22 121 PHE A C 1
ATOM 662 O O . PHE A 1 121 ? 51.824 -20.493 3.429 1.00 67.47 121 PHE A O 1
ATOM 670 N N . PHE A 1 122 ? 51.715 -20.990 5.649 1.00 66.45 122 PHE A N 1
ATOM 671 C CA . PHE A 1 122 ? 52.424 -19.778 6.133 1.00 64.55 122 PHE A CA 1
ATOM 672 C C . PHE A 1 122 ? 53.829 -19.718 5.527 1.00 65.29 122 PHE A C 1
ATOM 673 O O . PHE A 1 122 ? 54.229 -18.656 5.037 1.00 64.06 122 PHE A O 1
ATOM 681 N N . SER A 1 123 ? 54.574 -20.822 5.590 1.00 67.27 123 SER A N 1
ATOM 682 C CA . SER A 1 123 ? 55.951 -20.916 5.042 1.00 68.68 123 SER A CA 1
ATOM 683 C C . SER A 1 123 ? 55.884 -20.612 3.542 1.00 68.89 123 SER A C 1
ATOM 684 O O . SER A 1 123 ? 56.765 -19.881 3.038 1.00 68.29 123 SER A O 1
ATOM 687 N N . GLY A 1 124 ? 54.843 -21.136 2.882 1.00 69.38 124 GLY A N 1
ATOM 688 C CA . GLY A 1 124 ? 54.509 -20.858 1.473 1.00 69.72 124 GLY A CA 1
ATOM 689 C C . GLY A 1 124 ? 54.345 -19.371 1.222 1.00 68.63 124 GLY A C 1
ATOM 690 O O . GLY A 1 124 ? 54.946 -18.867 0.270 1.00 69.20 124 GLY A O 1
ATOM 691 N N . THR A 1 125 ? 53.586 -18.675 2.066 1.00 67.80 125 THR A N 1
ATOM 692 C CA . THR A 1 125 ? 53.360 -17.211 1.934 1.00 66.89 125 THR A CA 1
ATOM 693 C C . THR A 1 125 ? 54.702 -16.475 1.956 1.00 66.88 125 THR A C 1
ATOM 694 O O . THR A 1 125 ? 54.747 -15.396 1.369 1.00 66.76 125 THR A O 1
ATOM 698 N N . ILE A 1 126 ? 55.729 -17.016 2.623 1.00 67.63 126 ILE A N 1
ATOM 699 C CA . ILE A 1 126 ? 57.056 -16.345 2.782 1.00 68.40 126 ILE A CA 1
ATOM 700 C C . ILE A 1 126 ? 57.809 -16.414 1.452 1.00 69.63 126 ILE A C 1
ATOM 701 O O . ILE A 1 126 ? 58.068 -15.362 0.849 1.00 69.45 126 ILE A O 1
ATOM 706 N N . ILE A 1 127 ? 58.152 -17.621 1.014 1.00 71.36 127 ILE A N 1
ATOM 707 C CA . ILE A 1 127 ? 59.057 -17.841 -0.152 1.00 72.68 127 ILE A CA 1
ATOM 708 C C . ILE A 1 127 ? 58.419 -17.239 -1.410 1.00 72.14 127 ILE A C 1
ATOM 709 O O . ILE A 1 127 ? 59.186 -16.810 -2.291 1.00 73.26 127 ILE A O 1
ATOM 714 N N . THR A 1 128 ? 57.085 -17.183 -1.473 1.00 70.90 128 THR A N 1
ATOM 715 C CA . THR A 1 128 ? 56.310 -16.636 -2.620 1.00 71.36 128 THR A CA 1
ATOM 716 C C . THR A 1 128 ? 56.352 -15.105 -2.621 1.00 71.15 128 THR A C 1
ATOM 717 O O . THR A 1 128 ? 55.937 -14.520 -3.638 1.00 71.31 128 THR A O 1
ATOM 721 N N . THR A 1 129 ? 56.796 -14.499 -1.514 1.00 71.31 129 THR A N 1
ATOM 722 C CA . THR A 1 129 ? 56.816 -13.034 -1.246 1.00 71.22 129 THR A CA 1
ATOM 723 C C . THR A 1 129 ? 55.386 -12.474 -1.172 1.00 71.00 129 THR A C 1
ATOM 724 O O . THR A 1 129 ? 55.243 -11.225 -1.208 1.00 72.13 129 THR A O 1
ATOM 728 N N . ILE A 1 130 ? 54.364 -13.331 -1.057 1.00 70.38 130 ILE A N 1
ATOM 729 C CA . ILE A 1 130 ? 52.938 -12.902 -0.943 1.00 69.23 130 ILE A CA 1
ATOM 730 C C . ILE A 1 130 ? 52.745 -12.261 0.433 1.00 68.70 130 ILE A C 1
ATOM 731 O O . ILE A 1 130 ? 52.364 -11.074 0.469 1.00 69.27 130 ILE A O 1
ATOM 736 N N . GLY A 1 131 ? 53.016 -13.012 1.506 1.00 68.25 131 GLY A N 1
ATOM 737 C CA . GLY A 1 131 ? 53.032 -12.523 2.899 1.00 67.94 131 GLY A CA 1
ATOM 738 C C . GLY A 1 131 ? 51.690 -11.946 3.330 1.00 67.45 131 GLY A C 1
ATOM 739 O O . GLY A 1 131 ? 51.647 -10.750 3.686 1.00 67.67 131 GLY A O 1
ATOM 740 N N . TYR A 1 132 ? 50.629 -12.757 3.316 1.00 67.14 132 TYR A N 1
ATOM 741 C CA . TYR A 1 132 ? 49.262 -12.354 3.726 1.00 66.36 132 TYR A CA 1
ATOM 742 C C . TYR A 1 132 ? 49.324 -11.695 5.103 1.00 66.25 132 TYR A C 1
ATOM 743 O O . TYR A 1 132 ? 48.844 -10.561 5.235 1.00 67.55 132 TYR A O 1
ATOM 752 N N . GLY A 1 133 ? 49.904 -12.387 6.085 1.00 66.60 133 GLY A N 1
ATOM 753 C CA . GLY A 1 133 ? 50.082 -11.890 7.462 1.00 66.38 133 GLY A CA 1
ATOM 754 C C . GLY A 1 133 ? 48.799 -11.972 8.264 1.00 65.89 133 GLY A C 1
ATOM 755 O O . GLY A 1 133 ? 48.777 -11.414 9.370 1.00 65.55 133 GLY A O 1
ATOM 756 N N . ASN A 1 134 ? 47.781 -12.653 7.723 1.00 66.67 134 ASN A N 1
ATOM 757 C CA . ASN A 1 134 ? 46.473 -12.926 8.379 1.00 66.32 134 ASN A CA 1
ATOM 758 C C . ASN A 1 134 ? 46.727 -13.674 9.691 1.00 66.35 134 ASN A C 1
ATOM 759 O O . ASN A 1 134 ? 45.835 -13.701 10.556 1.00 66.85 134 ASN A O 1
ATOM 764 N N . VAL A 1 135 ? 47.899 -14.293 9.797 1.00 67.17 135 VAL A N 1
ATOM 765 C CA . VAL A 1 135 ? 48.443 -14.870 11.054 1.00 67.51 135 VAL A CA 1
ATOM 766 C C . VAL A 1 135 ? 49.867 -14.343 11.226 1.00 67.65 135 VAL A C 1
ATOM 767 O O . VAL A 1 135 ? 50.686 -14.544 10.312 1.00 68.63 135 VAL A O 1
ATOM 771 N N . ALA A 1 136 ? 50.135 -13.682 12.350 1.00 66.80 136 ALA A N 1
ATOM 772 C CA . ALA A 1 136 ? 51.420 -13.015 12.641 1.00 67.97 136 ALA A CA 1
ATOM 773 C C . ALA A 1 136 ? 52.271 -13.914 13.538 1.00 68.85 136 ALA A C 1
ATOM 774 O O . ALA A 1 136 ? 51.695 -14.703 14.300 1.00 69.15 136 ALA A O 1
ATOM 776 N N . LEU A 1 137 ? 53.592 -13.783 13.436 1.00 69.69 137 LEU A N 1
ATOM 777 C CA . LEU A 1 137 ? 54.562 -14.402 14.370 1.00 71.62 137 LEU A CA 1
ATOM 778 C C . LEU A 1 137 ? 54.567 -13.601 15.673 1.00 72.03 137 LEU A C 1
ATOM 779 O O . LEU A 1 137 ? 54.672 -12.367 15.593 1.00 71.03 137 LEU A O 1
ATOM 784 N N . ARG A 1 138 ? 54.490 -14.288 16.817 1.00 73.84 138 ARG A N 1
ATOM 785 C CA . ARG A 1 138 ? 54.426 -13.672 18.168 1.00 74.61 138 ARG A CA 1
ATOM 786 C C . ARG A 1 138 ? 55.779 -13.807 18.870 1.00 76.22 138 ARG A C 1
ATOM 787 O O . ARG A 1 138 ? 56.085 -12.943 19.686 1.00 77.29 138 ARG A O 1
ATOM 795 N N . THR A 1 139 ? 56.566 -14.837 18.552 1.00 77.32 139 THR A N 1
ATOM 796 C CA . THR A 1 139 ? 57.841 -15.153 19.251 1.00 79.63 139 THR A CA 1
ATOM 797 C C . THR A 1 139 ? 59.007 -14.489 18.507 1.00 80.83 139 THR A C 1
ATOM 798 O O . THR A 1 139 ? 59.009 -14.534 17.264 1.00 79.67 139 THR A O 1
ATOM 802 N N . ASP A 1 140 ? 59.956 -13.905 19.252 1.00 82.94 140 ASP A N 1
ATOM 803 C CA . ASP A 1 140 ? 61.215 -13.316 18.715 1.00 84.45 140 ASP A CA 1
ATOM 804 C C . ASP A 1 140 ? 62.017 -14.404 17.989 1.00 84.30 140 ASP A C 1
ATOM 805 O O . ASP A 1 140 ? 62.637 -14.076 16.978 1.00 84.98 140 ASP A O 1
ATOM 810 N N . ALA A 1 141 ? 62.007 -15.643 18.490 1.00 83.61 141 ALA A N 1
ATOM 811 C CA . ALA A 1 141 ? 62.636 -16.820 17.841 1.00 83.84 141 ALA A CA 1
ATOM 812 C C . ALA A 1 141 ? 61.978 -17.064 16.479 1.00 81.55 141 ALA A C 1
ATOM 813 O O . ALA A 1 141 ? 62.707 -17.235 15.494 1.00 82.40 141 ALA A O 1
ATOM 815 N N . GLY A 1 142 ? 60.645 -17.082 16.436 1.00 78.82 142 GLY A N 1
ATOM 816 C CA . GLY A 1 142 ? 59.869 -17.208 15.191 1.00 77.05 142 GLY A CA 1
ATOM 817 C C . GLY A 1 142 ? 60.316 -16.188 14.159 1.00 76.51 142 GLY A C 1
ATOM 818 O O . GLY A 1 142 ? 60.561 -16.595 13.013 1.00 76.60 142 GLY A O 1
ATOM 819 N N . ARG A 1 143 ? 60.431 -14.914 14.556 1.00 76.27 143 ARG A N 1
ATOM 820 C CA . ARG A 1 143 ? 60.848 -13.788 13.672 1.00 76.22 143 ARG A CA 1
ATOM 821 C C . ARG A 1 143 ? 62.276 -14.018 13.164 1.00 78.19 143 ARG A C 1
ATOM 822 O O . ARG A 1 143 ? 62.489 -13.899 11.949 1.00 78.35 143 ARG A O 1
ATOM 830 N N . LEU A 1 144 ? 63.210 -14.312 14.071 1.00 79.85 144 LEU A N 1
ATOM 831 C CA . LEU A 1 144 ? 64.642 -14.548 13.761 1.00 82.02 144 LEU A CA 1
ATOM 832 C C . LEU A 1 144 ? 64.753 -15.633 12.685 1.00 82.41 144 LEU A C 1
ATOM 833 O O . LEU A 1 144 ? 65.489 -15.411 11.708 1.00 83.90 144 LEU A O 1
ATOM 838 N N . PHE A 1 145 ? 64.065 -16.764 12.869 1.00 81.85 145 PHE A N 1
ATOM 839 C CA . PHE A 1 145 ? 64.108 -17.929 11.947 1.00 82.08 145 PHE A CA 1
ATOM 840 C C . PHE A 1 145 ? 63.492 -17.528 10.611 1.00 79.89 145 PHE A C 1
ATOM 841 O O . PHE A 1 145 ? 64.011 -17.933 9.566 1.00 80.27 145 PHE A O 1
ATOM 849 N N . CYS A 1 146 ? 62.392 -16.785 10.669 1.00 78.17 146 CYS A N 1
ATOM 850 C CA . CYS A 1 146 ? 61.651 -16.301 9.479 1.00 77.50 146 CYS A CA 1
ATOM 851 C C . CYS A 1 146 ? 62.622 -15.550 8.563 1.00 79.31 146 CYS A C 1
ATOM 852 O O . CYS A 1 146 ? 62.609 -15.814 7.339 1.00 80.04 146 CYS A O 1
ATOM 855 N N . ILE A 1 147 ? 63.447 -14.668 9.142 1.00 80.73 147 ILE A N 1
ATOM 856 C CA . ILE A 1 147 ? 64.485 -13.878 8.413 1.00 81.41 147 ILE A CA 1
ATOM 857 C C . ILE A 1 147 ? 65.313 -14.838 7.553 1.00 81.71 147 ILE A C 1
ATOM 858 O O . ILE A 1 147 ? 65.244 -14.722 6.320 1.00 81.19 147 ILE A O 1
ATOM 863 N N . PHE A 1 148 ? 66.050 -15.758 8.178 1.00 82.66 148 PHE A N 1
ATOM 864 C CA . PHE A 1 148 ? 66.953 -16.701 7.466 1.00 84.04 148 PHE A CA 1
ATOM 865 C C . PHE A 1 148 ? 66.118 -17.581 6.525 1.00 80.82 148 PHE A C 1
ATOM 866 O O . PHE A 1 148 ? 66.584 -17.838 5.397 1.00 81.29 148 PHE A O 1
ATOM 874 N N . TYR A 1 149 ? 64.929 -18.016 6.959 1.00 97.95 149 TYR A N 1
ATOM 875 C CA . TYR A 1 149 ? 64.035 -18.896 6.163 1.00 96.47 149 TYR A CA 1
ATOM 876 C C . TYR A 1 149 ? 63.700 -18.211 4.838 1.00 95.86 149 TYR A C 1
ATOM 877 O O . TYR A 1 149 ? 63.727 -18.875 3.796 1.00 97.28 149 TYR A O 1
ATOM 886 N N . ALA A 1 150 ? 63.385 -16.919 4.888 1.00 93.64 150 ALA A N 1
ATOM 887 C CA . ALA A 1 150 ? 63.028 -16.106 3.706 1.00 93.46 150 ALA A CA 1
ATOM 888 C C . ALA A 1 150 ? 64.280 -15.866 2.857 1.00 95.26 150 ALA A C 1
ATOM 889 O O . ALA A 1 150 ? 64.253 -16.163 1.641 1.00 96.67 150 ALA A O 1
ATOM 891 N N . LEU A 1 151 ? 65.342 -15.374 3.496 1.00 95.18 151 LEU A N 1
ATOM 892 C CA . LEU A 1 151 ? 66.600 -14.923 2.840 1.00 97.08 151 LEU A CA 1
ATOM 893 C C . LEU A 1 151 ? 67.176 -16.058 1.981 1.00 98.80 151 LEU A C 1
ATOM 894 O O . LEU A 1 151 ? 67.687 -15.766 0.892 1.00 100.57 151 LEU A O 1
ATOM 899 N N . VAL A 1 152 ? 67.050 -17.305 2.448 1.00 98.19 152 VAL A N 1
ATOM 900 C CA . VAL A 1 152 ? 67.445 -18.551 1.723 1.00 100.11 152 VAL A CA 1
ATOM 901 C C . VAL A 1 152 ? 66.277 -19.041 0.850 1.00 99.26 152 VAL A C 1
ATOM 902 O O . VAL A 1 152 ? 66.548 -19.595 -0.235 1.00 101.34 152 VAL A O 1
ATOM 906 N N . GLY A 1 153 ? 65.033 -18.876 1.320 1.00 96.44 153 GLY A N 1
ATOM 907 C CA . GLY A 1 153 ? 63.828 -19.534 0.770 1.00 95.57 153 GLY A CA 1
ATOM 908 C C . GLY A 1 153 ? 63.310 -18.879 -0.498 1.00 95.31 153 GLY A C 1
ATOM 909 O O . GLY A 1 153 ? 62.921 -19.621 -1.413 1.00 96.15 153 GLY A O 1
ATOM 910 N N . ILE A 1 154 ? 63.273 -17.543 -0.540 1.00 94.08 154 ILE A N 1
ATOM 911 C CA . ILE A 1 154 ? 62.736 -16.742 -1.684 1.00 93.94 154 ILE A CA 1
ATOM 912 C C . ILE A 1 154 ? 63.555 -17.034 -2.943 1.00 96.49 154 ILE A C 1
ATOM 913 O O . ILE A 1 154 ? 62.982 -17.373 -3.977 1.00 96.93 154 ILE A O 1
ATOM 918 N N . PRO A 1 155 ? 64.906 -16.914 -2.922 1.00 98.42 155 PRO A N 1
ATOM 919 C CA . PRO A 1 155 ? 65.708 -17.202 -4.111 1.00 101.16 155 PRO A CA 1
ATOM 920 C C . PRO A 1 155 ? 65.517 -18.649 -4.587 1.00 102.34 155 PRO A C 1
ATOM 921 O O . PRO A 1 155 ? 65.327 -18.839 -5.771 1.00 103.36 155 PRO A O 1
ATOM 925 N N . LEU A 1 156 ? 65.547 -19.610 -3.658 1.00 102.17 156 LEU A N 1
ATOM 926 C CA . LEU A 1 156 ? 65.302 -21.052 -3.935 1.00 103.70 156 LEU A CA 1
ATOM 927 C C . LEU A 1 156 ? 64.002 -21.187 -4.740 1.00 102.90 156 LEU A C 1
ATOM 928 O O . LEU A 1 156 ? 64.029 -21.819 -5.813 1.00 104.95 156 LEU A O 1
ATOM 933 N N . PHE A 1 157 ? 62.912 -20.591 -4.254 1.00 100.45 157 PHE A N 1
ATOM 934 C CA . PHE A 1 157 ? 61.587 -20.591 -4.931 1.00 99.71 157 PHE A CA 1
ATOM 935 C C . PHE A 1 157 ? 61.690 -19.831 -6.255 1.00 100.82 157 PHE A C 1
ATOM 936 O O . PHE A 1 157 ? 61.091 -20.289 -7.245 1.00 101.59 157 PHE A O 1
ATOM 944 N N . GLY A 1 158 ? 62.409 -18.704 -6.256 1.00 101.24 158 GLY A N 1
ATOM 945 C CA . GLY A 1 158 ? 62.676 -17.898 -7.462 1.00 102.82 158 GLY A CA 1
ATOM 946 C C . GLY A 1 158 ? 63.243 -18.767 -8.568 1.00 106.26 158 GLY A C 1
ATOM 947 O O . GLY A 1 158 ? 62.705 -18.719 -9.695 1.00 106.72 158 GLY A O 1
ATOM 948 N N . ILE A 1 159 ? 64.272 -19.555 -8.234 1.00 109.02 159 ILE A N 1
ATOM 949 C CA . ILE A 1 159 ? 64.950 -20.531 -9.141 1.00 112.81 159 ILE A CA 1
ATOM 950 C C . ILE A 1 159 ? 63.903 -21.515 -9.683 1.00 113.25 159 ILE A C 1
ATOM 951 O O . ILE A 1 159 ? 63.770 -21.615 -10.926 1.00 114.64 159 ILE A O 1
ATOM 956 N N . LEU A 1 160 ? 63.184 -22.202 -8.788 1.00 112.40 160 LEU A N 1
ATOM 957 C CA . LEU A 1 160 ? 62.164 -23.217 -9.161 1.00 113.17 160 LEU A CA 1
ATOM 958 C C . LEU A 1 160 ? 61.096 -22.568 -10.039 1.00 112.24 160 LEU A C 1
ATOM 959 O O . LEU A 1 160 ? 60.636 -23.240 -10.967 1.00 113.74 160 LEU A O 1
ATOM 964 N N . LEU A 1 161 ? 60.704 -21.328 -9.729 1.00 110.31 161 LEU A N 1
ATOM 965 C CA . LEU A 1 161 ? 59.635 -20.591 -10.459 1.00 109.42 161 LEU A CA 1
ATOM 966 C C . LEU A 1 161 ? 60.060 -20.395 -11.917 1.00 111.76 161 LEU A C 1
ATOM 967 O O . LEU A 1 161 ? 59.262 -20.749 -12.808 1.00 112.34 161 LEU A O 1
ATOM 972 N N . ALA A 1 162 ? 61.262 -19.854 -12.142 1.00 113.54 162 ALA A N 1
ATOM 973 C CA . ALA A 1 162 ? 61.901 -19.730 -13.476 1.00 116.38 162 ALA A CA 1
ATOM 974 C C . ALA A 1 162 ? 61.832 -21.089 -14.185 1.00 119.14 162 ALA A C 1
ATOM 975 O O . ALA A 1 162 ? 61.346 -21.149 -15.340 1.00 119.66 162 ALA A O 1
ATOM 977 N N . GLY A 1 163 ? 62.281 -22.136 -13.486 1.00 121.01 163 GLY A N 1
ATOM 978 C CA . GLY A 1 163 ? 62.216 -23.540 -13.927 1.00 124.25 163 GLY A CA 1
ATOM 979 C C . GLY A 1 163 ? 60.807 -23.930 -14.331 1.00 124.16 163 GLY A C 1
ATOM 980 O O . GLY A 1 163 ? 60.620 -24.268 -15.501 1.00 126.29 163 GLY A O 1
ATOM 981 N N . VAL A 1 164 ? 59.848 -23.862 -13.402 1.00 122.79 164 VAL A N 1
ATOM 982 C CA . VAL A 1 164 ? 58.428 -24.275 -13.625 1.00 123.05 164 VAL A CA 1
ATOM 983 C C . VAL A 1 164 ? 57.838 -23.418 -14.753 1.00 123.66 164 VAL A C 1
ATOM 984 O O . VAL A 1 164 ? 57.103 -23.979 -15.584 1.00 125.32 164 VAL A O 1
ATOM 988 N N . GLY A 1 165 ? 58.165 -22.122 -14.788 1.00 123.57 165 GLY A N 1
ATOM 989 C CA . GLY A 1 165 ? 57.781 -21.196 -15.873 1.00 124.54 165 GLY A CA 1
ATOM 990 C C . GLY A 1 165 ? 58.187 -21.724 -17.241 1.00 128.81 165 GLY A C 1
ATOM 991 O O . GLY A 1 165 ? 57.295 -21.909 -18.098 1.00 129.21 165 GLY A O 1
ATOM 992 N N . ASP A 1 166 ? 59.485 -21.982 -17.435 1.00 132.88 166 ASP A N 1
ATOM 993 C CA . ASP A 1 166 ? 60.060 -22.501 -18.705 1.00 137.28 166 ASP A CA 1
ATOM 994 C C . ASP A 1 166 ? 59.406 -23.840 -19.061 1.00 140.60 166 ASP A C 1
ATOM 995 O O . ASP A 1 166 ? 58.889 -23.928 -20.174 1.00 142.15 166 ASP A O 1
ATOM 1000 N N . ARG A 1 167 ? 59.425 -24.827 -18.156 1.00 143.38 167 ARG A N 1
ATOM 1001 C CA . ARG A 1 167 ? 58.932 -26.214 -18.406 1.00 147.57 167 ARG A CA 1
ATOM 1002 C C . ARG A 1 167 ? 57.514 -26.143 -18.977 1.00 148.42 167 ARG A C 1
ATOM 1003 O O . ARG A 1 167 ? 57.292 -26.705 -20.066 1.00 151.14 167 ARG A O 1
ATOM 1011 N N . LEU A 1 168 ? 56.609 -25.456 -18.273 1.00 147.73 168 LEU A N 1
ATOM 1012 C CA . LEU A 1 168 ? 55.202 -25.231 -18.702 1.00 149.01 168 LEU A CA 1
ATOM 1013 C C . LEU A 1 168 ? 55.192 -24.421 -20.005 1.00 151.12 168 LEU A C 1
ATOM 1014 O O . LEU A 1 168 ? 54.474 -24.830 -20.938 1.00 153.21 168 LEU A O 1
ATOM 1019 N N . GLY A 1 169 ? 55.973 -23.334 -20.059 1.00 151.79 169 GLY A N 1
ATOM 1020 C CA . GLY A 1 169 ? 56.119 -22.449 -21.234 1.00 153.41 169 GLY A CA 1
ATOM 1021 C C . GLY A 1 169 ? 56.410 -23.225 -22.511 1.00 158.25 169 GLY A C 1
ATOM 1022 O O . GLY A 1 169 ? 55.651 -23.057 -23.477 1.00 158.07 169 GLY A O 1
ATOM 1023 N N . SER A 1 170 ? 57.474 -24.040 -22.512 1.00 163.34 170 SER A N 1
ATOM 1024 C CA . SER A 1 170 ? 57.906 -24.915 -23.638 1.00 168.70 170 SER A CA 1
ATOM 1025 C C . SER A 1 170 ? 56.787 -25.907 -23.978 1.00 171.48 170 SER A C 1
ATOM 1026 O O . SER A 1 170 ? 56.462 -26.038 -25.177 1.00 174.21 170 SER A O 1
ATOM 1029 N N . SER A 1 171 ? 56.219 -26.566 -22.961 1.00 171.93 171 SER A N 1
ATOM 1030 C CA . SER A 1 171 ? 55.093 -27.531 -23.083 1.00 173.64 171 SER A CA 1
ATOM 1031 C C . SER A 1 171 ? 53.873 -26.831 -23.701 1.00 171.90 171 SER A C 1
ATOM 1032 O O . SER A 1 171 ? 53.296 -27.388 -24.656 1.00 174.03 171 SER A O 1
ATOM 1035 N N . LEU A 1 172 ? 53.514 -25.647 -23.192 1.00 168.56 172 LEU A N 1
ATOM 1036 C CA . LEU A 1 172 ? 52.429 -24.796 -23.755 1.00 167.07 172 LEU A CA 1
ATOM 1037 C C . LEU A 1 172 ? 52.776 -24.426 -25.201 1.00 170.05 172 LEU A C 1
ATOM 1038 O O . LEU A 1 172 ? 51.894 -24.585 -26.055 1.00 170.01 172 LEU A O 1
ATOM 1043 N N . ARG A 1 173 ? 54.011 -23.965 -25.448 1.00 173.33 173 ARG A N 1
ATOM 1044 C CA . ARG A 1 173 ? 54.539 -23.560 -26.786 1.00 176.24 173 ARG A CA 1
ATOM 1045 C C . ARG A 1 173 ? 54.389 -24.729 -27.767 1.00 181.05 173 ARG A C 1
ATOM 1046 O O . ARG A 1 173 ? 53.968 -24.476 -28.914 1.00 182.65 173 ARG A O 1
ATOM 1054 N N . HIS A 1 174 ? 54.717 -25.953 -27.333 1.00 184.69 174 HIS A N 1
ATOM 1055 C CA . HIS A 1 174 ? 54.508 -27.208 -28.108 1.00 189.10 174 HIS A CA 1
ATOM 1056 C C . HIS A 1 174 ? 53.029 -27.301 -28.502 1.00 188.28 174 HIS A C 1
ATOM 1057 O O . HIS A 1 174 ? 52.750 -27.542 -29.696 1.00 190.61 174 HIS A O 1
ATOM 1064 N N . GLY A 1 175 ? 52.127 -27.074 -27.540 1.00 184.85 175 GLY A N 1
ATOM 1065 C CA . GLY A 1 175 ? 50.674 -26.934 -27.765 1.00 183.84 175 GLY A CA 1
ATOM 1066 C C . GLY A 1 175 ? 50.352 -25.775 -28.699 1.00 182.87 175 GLY A C 1
ATOM 1067 O O . GLY A 1 175 ? 49.533 -25.986 -29.621 1.00 183.92 175 GLY A O 1
ATOM 1068 N N . ILE A 1 176 ? 50.981 -24.609 -28.476 1.00 180.74 176 ILE A N 1
ATOM 1069 C CA . ILE A 1 176 ? 50.807 -23.346 -29.267 1.00 178.68 176 ILE A CA 1
ATOM 1070 C C . ILE A 1 176 ? 51.016 -23.637 -30.763 1.00 179.54 176 ILE A C 1
ATOM 1071 O O . ILE A 1 176 ? 50.176 -23.176 -31.560 1.00 178.69 176 ILE A O 1
ATOM 1076 N N . GLY A 1 177 ? 52.080 -24.367 -31.126 1.00 179.93 177 GLY A N 1
ATOM 1077 C CA . GLY A 1 177 ? 52.440 -24.704 -32.521 1.00 181.00 177 GLY A CA 1
ATOM 1078 C C . GLY A 1 177 ? 51.292 -25.356 -33.277 1.00 181.41 177 GLY A C 1
ATOM 1079 O O . GLY A 1 177 ? 51.032 -24.963 -34.435 1.00 181.41 177 GLY A O 1
ATOM 1080 N N . HIS A 1 178 ? 50.620 -26.320 -32.640 1.00 181.07 178 HIS A N 1
ATOM 1081 C CA . HIS A 1 178 ? 49.500 -27.114 -33.216 1.00 181.58 178 HIS A CA 1
ATOM 1082 C C . HIS A 1 178 ? 48.301 -26.190 -33.483 1.00 178.09 178 HIS A C 1
ATOM 1083 O O . HIS A 1 178 ? 47.700 -26.304 -34.571 1.00 178.88 178 HIS A O 1
ATOM 1090 N N . ILE A 1 179 ? 48.000 -25.275 -32.555 1.00 173.70 179 ILE A N 1
ATOM 1091 C CA . ILE A 1 179 ? 46.944 -24.223 -32.715 1.00 170.51 179 ILE A CA 1
ATOM 1092 C C . ILE A 1 179 ? 47.354 -23.304 -33.875 1.00 168.47 179 ILE A C 1
ATOM 1093 O O . ILE A 1 179 ? 46.477 -22.951 -34.697 1.00 166.96 179 ILE A O 1
ATOM 1098 N N . GLU A 1 180 ? 48.640 -22.930 -33.924 1.00 167.48 180 GLU A N 1
ATOM 1099 C CA . GLU A 1 180 ? 49.240 -22.078 -34.987 1.00 166.88 180 GLU A CA 1
ATOM 1100 C C . GLU A 1 180 ? 48.992 -22.740 -36.351 1.00 168.55 180 GLU A C 1
ATOM 1101 O O . GLU A 1 180 ? 48.694 -22.004 -37.311 1.00 168.95 180 GLU A O 1
ATOM 1107 N N . ALA A 1 181 ? 49.077 -24.074 -36.431 1.00 169.43 181 ALA A N 1
ATOM 1108 C CA . ALA A 1 181 ? 48.874 -24.859 -37.674 1.00 170.85 181 ALA A CA 1
ATOM 1109 C C . ALA A 1 181 ? 47.466 -24.611 -38.238 1.00 169.07 181 ALA A C 1
ATOM 1110 O O . ALA A 1 181 ? 47.361 -24.389 -39.458 1.00 169.77 181 ALA A O 1
ATOM 1112 N N . ILE A 1 182 ? 46.427 -24.644 -37.392 1.00 166.72 182 ILE A N 1
ATOM 1113 C CA . ILE A 1 182 ? 45.006 -24.409 -37.801 1.00 165.69 182 ILE A CA 1
ATOM 1114 C C . ILE A 1 182 ? 44.900 -23.003 -38.406 1.00 163.26 182 ILE A C 1
ATOM 1115 O O . ILE A 1 182 ? 44.327 -22.877 -39.507 1.00 164.20 182 ILE A O 1
ATOM 1120 N N . PHE A 1 183 ? 45.434 -21.995 -37.709 1.00 160.32 183 PHE A N 1
ATOM 1121 C CA . PHE A 1 183 ? 45.493 -20.582 -38.170 1.00 158.29 183 PHE A CA 1
ATOM 1122 C C . PHE A 1 183 ? 46.289 -20.512 -39.480 1.00 159.28 183 PHE A C 1
ATOM 1123 O O . PHE A 1 183 ? 45.871 -19.772 -40.391 1.00 159.45 183 PHE A O 1
ATOM 1131 N N . LEU A 1 184 ? 47.397 -21.259 -39.567 1.00 160.03 184 LEU A N 1
ATOM 1132 C CA . LEU A 1 184 ? 48.272 -21.329 -40.771 1.00 161.51 184 LEU A CA 1
ATOM 1133 C C . LEU A 1 184 ? 47.461 -21.846 -41.971 1.00 162.57 184 LEU A C 1
ATOM 1134 O O . LEU A 1 184 ? 47.657 -21.306 -43.080 1.00 162.72 184 LEU A O 1
ATOM 1139 N N . LYS A 1 185 ? 46.553 -22.810 -41.754 1.00 162.49 185 LYS A N 1
ATOM 1140 C CA . LYS A 1 185 ? 45.791 -23.504 -42.833 1.00 163.99 185 LYS A CA 1
ATOM 1141 C C . LYS A 1 185 ? 44.510 -22.729 -43.185 1.00 162.87 185 LYS A C 1
ATOM 1142 O O . LYS A 1 185 ? 43.747 -23.237 -44.032 1.00 164.60 185 LYS A O 1
ATOM 1148 N N . TRP A 1 186 ? 44.287 -21.553 -42.579 1.00 160.37 186 TRP A N 1
ATOM 1149 C CA . TRP A 1 186 ? 43.273 -20.546 -43.014 1.00 159.39 186 TRP A CA 1
ATOM 1150 C C . TRP A 1 186 ? 43.967 -19.302 -43.600 1.00 157.72 186 TRP A C 1
ATOM 1151 O O . TRP A 1 186 ? 43.278 -18.278 -43.790 1.00 156.14 186 TRP A O 1
ATOM 1162 N N . HIS A 1 187 ? 45.275 -19.398 -43.881 1.00 157.74 187 HIS A N 1
ATOM 1163 C CA . HIS A 1 187 ? 46.113 -18.409 -44.620 1.00 156.86 187 HIS A CA 1
ATOM 1164 C C . HIS A 1 187 ? 46.258 -17.104 -43.826 1.00 153.71 187 HIS A C 1
ATOM 1165 O O . HIS A 1 187 ? 46.499 -16.051 -44.451 1.00 153.37 187 HIS A O 1
ATOM 1172 N N . VAL A 1 188 ? 46.161 -17.170 -42.498 1.00 151.46 188 VAL A N 1
ATOM 1173 C CA . VAL A 1 188 ? 46.532 -16.040 -41.599 1.00 149.18 188 VAL A CA 1
ATOM 1174 C C . VAL A 1 188 ? 48.054 -15.924 -41.656 1.00 149.47 188 VAL A C 1
ATOM 1175 O O . VAL A 1 188 ? 48.739 -16.936 -41.516 1.00 150.19 188 VAL A O 1
ATOM 1179 N N . PRO A 1 189 ? 48.638 -14.724 -41.903 1.00 149.15 189 PRO A N 1
ATOM 1180 C CA . PRO A 1 189 ? 50.094 -14.567 -41.889 1.00 149.86 189 PRO A CA 1
ATOM 1181 C C . PRO A 1 189 ? 50.686 -15.068 -40.572 1.00 148.86 189 PRO A C 1
ATOM 1182 O O . PRO A 1 189 ? 50.196 -14.727 -39.497 1.00 146.97 189 PRO A O 1
ATOM 1186 N N . PRO A 1 190 ? 51.747 -15.906 -40.618 1.00 150.34 190 PRO A N 1
ATOM 1187 C CA . PRO A 1 190 ? 52.263 -16.579 -39.421 1.00 150.09 190 PRO A CA 1
ATOM 1188 C C . PRO A 1 190 ? 52.685 -15.672 -38.247 1.00 148.15 190 PRO A C 1
ATOM 1189 O O . PRO A 1 190 ? 52.514 -16.107 -37.126 1.00 146.91 190 PRO A O 1
ATOM 1193 N N . GLU A 1 191 ? 53.192 -14.457 -38.496 1.00 147.75 191 GLU A N 1
ATOM 1194 C CA . GLU A 1 191 ? 53.518 -13.477 -37.417 1.00 145.63 191 GLU A CA 1
ATOM 1195 C C . GLU A 1 191 ? 52.226 -13.098 -36.688 1.00 142.68 191 GLU A C 1
ATOM 1196 O O . GLU A 1 191 ? 52.251 -13.046 -35.442 1.00 141.20 191 GLU A O 1
ATOM 1202 N N . LEU A 1 192 ? 51.148 -12.843 -37.442 1.00 141.69 192 LEU A N 1
ATOM 1203 C CA . LEU A 1 192 ? 49.790 -12.581 -36.891 1.00 139.40 192 LEU A CA 1
ATOM 1204 C C . LEU A 1 192 ? 49.360 -13.797 -36.067 1.00 138.42 192 LEU A C 1
ATOM 1205 O O . LEU A 1 192 ? 48.898 -13.596 -34.928 1.00 136.93 192 LEU A O 1
ATOM 1210 N N . VAL A 1 193 ? 49.545 -15.001 -36.618 1.00 139.45 193 VAL A N 1
ATOM 1211 C CA . VAL A 1 193 ? 49.233 -16.304 -35.957 1.00 139.28 193 VAL A CA 1
ATOM 1212 C C . VAL A 1 193 ? 49.981 -16.390 -34.618 1.00 137.92 193 VAL A C 1
ATOM 1213 O O . VAL A 1 193 ? 49.338 -16.781 -33.629 1.00 136.27 193 VAL A O 1
ATOM 1217 N N . ARG A 1 194 ? 51.280 -16.055 -34.597 1.00 138.65 194 ARG A N 1
ATOM 1218 C CA . ARG A 1 194 ? 52.155 -16.127 -33.389 1.00 138.14 194 ARG A CA 1
ATOM 1219 C C . ARG A 1 194 ? 51.533 -15.277 -32.277 1.00 136.20 194 ARG A C 1
ATOM 1220 O O . ARG A 1 194 ? 51.288 -15.818 -31.180 1.00 135.65 194 ARG A O 1
ATOM 1228 N N . VAL A 1 195 ? 51.298 -13.991 -32.561 1.00 135.68 195 VAL A N 1
ATOM 1229 C CA . VAL A 1 195 ? 50.670 -13.025 -31.611 1.00 133.44 195 VAL A CA 1
ATOM 1230 C C . VAL A 1 195 ? 49.287 -13.565 -31.230 1.00 132.36 195 VAL A C 1
ATOM 1231 O O . VAL A 1 195 ? 48.990 -13.601 -30.025 1.00 131.01 195 VAL A O 1
ATOM 1235 N N . LEU A 1 196 ? 48.495 -13.987 -32.220 1.00 133.03 196 LEU A N 1
ATOM 1236 C CA . LEU A 1 196 ? 47.134 -14.547 -32.005 1.00 132.76 196 LEU A CA 1
ATOM 1237 C C . LEU A 1 196 ? 47.237 -15.702 -31.001 1.00 132.79 196 LEU A C 1
ATOM 1238 O O . LEU A 1 196 ? 46.476 -15.699 -30.018 1.00 131.23 196 LEU A O 1
ATOM 1243 N N . SER A 1 197 ? 48.186 -16.617 -31.213 1.00 134.71 197 SER A N 1
ATOM 1244 C CA . SER A 1 197 ? 48.432 -17.792 -30.337 1.00 135.40 197 SER A CA 1
ATOM 1245 C C . SER A 1 197 ? 48.877 -17.311 -28.954 1.00 133.68 197 SER A C 1
ATOM 1246 O O . SER A 1 197 ? 48.354 -17.834 -27.960 1.00 133.33 197 SER A O 1
ATOM 1249 N N . GLU A 1 198 ? 49.804 -16.352 -28.896 1.00 133.34 198 GLU A N 1
ATOM 1250 C CA . GLU A 1 198 ? 50.352 -15.831 -27.615 1.00 132.04 198 GLU A CA 1
ATOM 1251 C C . GLU A 1 198 ? 49.212 -15.164 -26.833 1.00 129.99 198 GLU A C 1
ATOM 1252 O O . GLU A 1 198 ? 49.091 -15.414 -25.624 1.00 128.87 198 GLU A O 1
ATOM 1258 N N . MET A 1 199 ? 48.389 -14.367 -27.514 1.00 129.45 199 MET A N 1
ATOM 1259 C CA . MET A 1 199 ? 47.174 -13.742 -26.929 1.00 127.90 199 MET A CA 1
ATOM 1260 C C . MET A 1 199 ? 46.265 -14.863 -26.412 1.00 127.84 199 MET A C 1
ATOM 1261 O O . MET A 1 199 ? 45.883 -14.826 -25.226 1.00 126.28 199 MET A O 1
ATOM 1266 N N . LEU A 1 200 ? 45.968 -15.851 -27.260 1.00 129.41 200 LEU A N 1
ATOM 1267 C CA . LEU A 1 200 ? 45.241 -17.072 -26.829 1.00 130.23 200 LEU A CA 1
ATOM 1268 C C . LEU A 1 200 ? 46.035 -17.701 -25.678 1.00 129.83 200 LEU A C 1
ATOM 1269 O O . LEU A 1 200 ? 45.400 -18.142 -24.711 1.00 128.97 200 LEU A O 1
ATOM 1274 N N . PHE A 1 201 ? 47.372 -17.679 -25.751 1.00 130.59 201 PHE A N 1
ATOM 1275 C CA . PHE A 1 201 ? 48.261 -18.230 -24.696 1.00 130.83 201 PHE A CA 1
ATOM 1276 C C . PHE A 1 201 ? 47.837 -17.610 -23.365 1.00 128.92 201 PHE A C 1
ATOM 1277 O O . PHE A 1 201 ? 47.406 -18.351 -22.466 1.00 129.21 201 PHE A O 1
ATOM 1285 N N . LEU A 1 202 ? 47.885 -16.280 -23.276 1.00 127.56 202 LEU A N 1
ATOM 1286 C CA . LEU A 1 202 ? 47.641 -15.548 -22.007 1.00 125.35 202 LEU A CA 1
ATOM 1287 C C . LEU A 1 202 ? 46.134 -15.460 -21.726 1.00 124.20 202 LEU A C 1
ATOM 1288 O O . LEU A 1 202 ? 45.781 -14.846 -20.711 1.00 123.21 202 LEU A O 1
ATOM 1293 N N . LEU A 1 203 ? 45.275 -16.036 -22.574 1.00 124.22 203 LEU A N 1
ATOM 1294 C CA . LEU A 1 203 ? 43.804 -16.045 -22.345 1.00 123.65 203 LEU A CA 1
ATOM 1295 C C . LEU A 1 203 ? 43.374 -17.400 -21.769 1.00 123.48 203 LEU A C 1
ATOM 1296 O O . LEU A 1 203 ? 42.604 -17.390 -20.797 1.00 122.44 203 LEU A O 1
ATOM 1301 N N . ILE A 1 204 ? 43.850 -18.515 -22.331 1.00 124.08 204 ILE A N 1
ATOM 1302 C CA . ILE A 1 204 ? 43.564 -19.889 -21.816 1.00 124.67 204 ILE A CA 1
ATOM 1303 C C . ILE A 1 204 ? 44.138 -19.997 -20.398 1.00 122.81 204 ILE A C 1
ATOM 1304 O O . ILE A 1 204 ? 43.428 -20.518 -19.517 1.00 123.43 204 ILE A O 1
ATOM 1309 N N . GLY A 1 205 ? 45.372 -19.521 -20.197 1.00 120.90 205 GLY A N 1
ATOM 1310 C CA . GLY A 1 205 ? 46.022 -19.438 -18.875 1.00 118.90 205 GLY A CA 1
ATOM 1311 C C . GLY A 1 205 ? 45.136 -18.695 -17.893 1.00 116.90 205 GLY A C 1
ATOM 1312 O O . GLY A 1 205 ? 44.822 -19.258 -16.827 1.00 116.83 205 GLY A O 1
ATOM 1313 N N . CYS A 1 206 ? 44.714 -17.487 -18.275 1.00 115.35 206 CYS A N 1
ATOM 1314 C CA . CYS A 1 206 ? 43.758 -16.624 -17.531 1.00 113.83 206 CYS A CA 1
ATOM 1315 C C . CYS A 1 206 ? 42.505 -17.417 -17.149 1.00 114.65 206 CYS A C 1
ATOM 1316 O O . CYS A 1 206 ? 42.226 -17.510 -15.949 1.00 114.27 206 CYS A O 1
ATOM 1319 N N . LEU A 1 207 ? 41.782 -17.975 -18.125 1.00 116.33 207 LEU A N 1
ATOM 1320 C CA . LEU A 1 207 ? 40.553 -18.777 -17.865 1.00 117.82 207 LEU A CA 1
ATOM 1321 C C . LEU A 1 207 ? 40.905 -19.889 -16.870 1.00 117.87 207 LEU A C 1
ATOM 1322 O O . LEU A 1 207 ? 40.218 -20.004 -15.844 1.00 117.40 207 LEU A O 1
ATOM 1327 N N . LEU A 1 208 ? 41.976 -20.634 -17.150 1.00 118.43 208 LEU A N 1
ATOM 1328 C CA . LEU A 1 208 ? 42.424 -21.799 -16.343 1.00 119.35 208 LEU A CA 1
ATOM 1329 C C . LEU A 1 208 ? 42.678 -21.367 -14.888 1.00 117.45 208 LEU A C 1
ATOM 1330 O O . LEU A 1 208 ? 42.139 -22.038 -13.986 1.00 117.96 208 LEU A O 1
ATOM 1335 N N . PHE A 1 209 ? 43.431 -20.279 -14.668 1.00 115.62 209 PHE A N 1
ATOM 1336 C CA . PHE A 1 209 ? 43.991 -19.885 -13.343 1.00 114.08 209 PHE A CA 1
ATOM 1337 C C . PHE A 1 209 ? 43.249 -18.706 -12.694 1.00 112.77 209 PHE A C 1
ATOM 1338 O O . PHE A 1 209 ? 43.328 -18.595 -11.465 1.00 111.73 209 PHE A O 1
ATOM 1346 N N . VAL A 1 210 ? 42.594 -17.827 -13.455 1.00 112.96 210 VAL A N 1
ATOM 1347 C CA . VAL A 1 210 ? 41.900 -16.631 -12.886 1.00 111.81 210 VAL A CA 1
ATOM 1348 C C . VAL A 1 210 ? 40.422 -16.974 -12.658 1.00 113.46 210 VAL A C 1
ATOM 1349 O O . VAL A 1 210 ? 39.978 -16.911 -11.493 1.00 113.39 210 VAL A O 1
ATOM 1353 N N . LEU A 1 211 ? 39.700 -17.357 -13.715 1.00 115.26 211 LEU A N 1
ATOM 1354 C CA . LEU A 1 211 ? 38.222 -17.531 -13.690 1.00 117.18 211 LEU A CA 1
ATOM 1355 C C . LEU A 1 211 ? 37.840 -18.729 -12.811 1.00 118.38 211 LEU A C 1
ATOM 1356 O O . LEU A 1 211 ? 36.949 -18.559 -11.959 1.00 118.93 211 LEU A O 1
ATOM 1361 N N . THR A 1 212 ? 38.477 -19.890 -12.999 1.00 119.22 212 THR A N 1
ATOM 1362 C CA . THR A 1 212 ? 38.141 -21.133 -12.246 1.00 120.93 212 THR A CA 1
ATOM 1363 C C . THR A 1 212 ? 38.211 -20.808 -10.755 1.00 119.63 212 THR A C 1
ATOM 1364 O O . THR A 1 212 ? 37.190 -20.875 -10.072 1.00 120.33 212 THR A O 1
ATOM 1368 N N . PRO A 1 213 ? 39.385 -20.412 -10.202 1.00 117.75 213 PRO A N 1
ATOM 1369 C CA . PRO A 1 213 ? 39.469 -19.998 -8.801 1.00 116.60 213 PRO A CA 1
ATOM 1370 C C . PRO A 1 213 ? 38.407 -18.989 -8.331 1.00 116.67 213 PRO A C 1
ATOM 1371 O O . PRO A 1 213 ? 37.858 -19.210 -7.263 1.00 117.60 213 PRO A O 1
ATOM 1375 N N . THR A 1 214 ? 38.136 -17.926 -9.098 1.00 116.02 214 THR A N 1
ATOM 1376 C CA . THR A 1 214 ? 37.141 -16.884 -8.714 1.00 115.96 214 THR A CA 1
ATOM 1377 C C . THR A 1 214 ? 35.789 -17.567 -8.478 1.00 118.40 214 THR A C 1
ATOM 1378 O O . THR A 1 214 ? 35.164 -17.290 -7.435 1.00 118.55 214 THR A O 1
ATOM 1382 N N . PHE A 1 215 ? 35.395 -18.461 -9.391 1.00 120.41 215 PHE A N 1
ATOM 1383 C CA . PHE A 1 215 ? 34.180 -19.315 -9.297 1.00 123.19 215 PHE A CA 1
ATOM 1384 C C . PHE A 1 215 ? 34.304 -20.226 -8.070 1.00 123.50 215 PHE A C 1
ATOM 1385 O O . PHE A 1 215 ? 33.373 -20.252 -7.241 1.00 125.12 215 PHE A O 1
ATOM 1393 N N . VAL A 1 216 ? 35.426 -20.945 -7.965 1.00 122.46 216 VAL A N 1
ATOM 1394 C CA . VAL A 1 216 ? 35.756 -21.865 -6.833 1.00 122.60 216 VAL A CA 1
ATOM 1395 C C . VAL A 1 216 ? 35.583 -21.110 -5.506 1.00 121.23 216 VAL A C 1
ATOM 1396 O O . VAL A 1 216 ? 34.858 -21.616 -4.624 1.00 122.64 216 VAL A O 1
ATOM 1400 N N . PHE A 1 217 ? 36.227 -19.946 -5.378 1.00 118.68 217 PHE A N 1
ATOM 1401 C CA . PHE A 1 217 ? 36.288 -19.141 -4.130 1.00 116.95 217 PHE A CA 1
ATOM 1402 C C . PHE A 1 217 ? 34.901 -18.575 -3.820 1.00 119.06 217 PHE A C 1
ATOM 1403 O O . PHE A 1 217 ? 34.494 -18.612 -2.642 1.00 119.43 217 PHE A O 1
ATOM 1411 N N . CYS A 1 218 ? 34.195 -18.094 -4.847 1.00 120.99 218 CYS A N 1
ATOM 1412 C CA . CYS A 1 218 ? 32.788 -17.625 -4.746 1.00 123.86 218 CYS A CA 1
ATOM 1413 C C . CYS A 1 218 ? 31.979 -18.664 -3.959 1.00 127.00 218 CYS A C 1
ATOM 1414 O O . CYS A 1 218 ? 31.346 -18.286 -2.952 1.00 127.57 218 CYS A O 1
ATOM 1417 N N . TYR A 1 219 ? 32.048 -19.931 -4.382 1.00 129.52 219 TYR A N 1
ATOM 1418 C CA . TYR A 1 219 ? 31.320 -21.088 -3.794 1.00 133.21 219 TYR A CA 1
ATOM 1419 C C . TYR A 1 219 ? 31.910 -21.449 -2.424 1.00 132.04 219 TYR A C 1
ATOM 1420 O O . TYR A 1 219 ? 31.136 -21.612 -1.461 1.00 132.90 219 TYR A O 1
ATOM 1429 N N . MET A 1 220 ? 33.241 -21.564 -2.352 1.00 107.23 220 MET A N 1
ATOM 1430 C CA . MET A 1 220 ? 33.987 -22.198 -1.230 1.00 107.96 220 MET A CA 1
A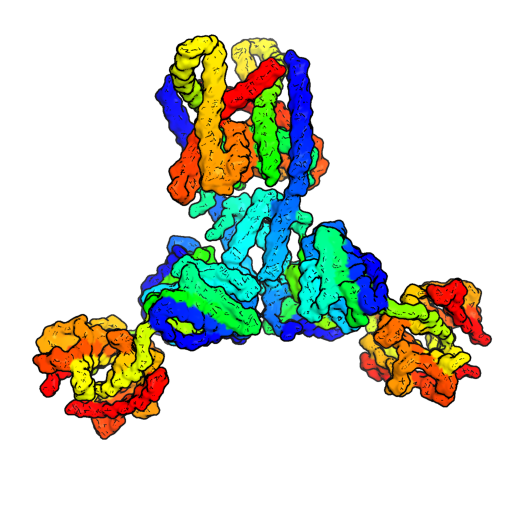TOM 1431 C C . MET A 1 220 ? 34.113 -21.233 -0.043 1.00 105.05 220 MET A C 1
ATOM 1432 O O . MET A 1 220 ? 33.989 -21.693 1.109 1.00 106.06 220 MET A O 1
ATOM 1437 N N . GLU A 1 221 ? 34.375 -19.953 -0.314 1.00 102.14 221 GLU A N 1
ATOM 1438 C CA . GLU A 1 221 ? 34.726 -18.937 0.714 1.00 99.51 221 GLU A CA 1
ATOM 1439 C C . GLU A 1 221 ? 33.517 -18.057 1.047 1.00 100.18 221 GLU A C 1
ATOM 1440 O O . GLU A 1 221 ? 33.624 -17.275 2.011 1.00 98.39 221 GLU A O 1
ATOM 1446 N N . ASP A 1 222 ? 32.426 -18.160 0.280 1.00 103.30 222 ASP A N 1
ATOM 1447 C CA . ASP A 1 222 ? 31.196 -17.347 0.483 1.00 105.18 222 ASP A CA 1
ATOM 1448 C C . ASP A 1 222 ? 31.537 -15.884 0.171 1.00 100.75 222 ASP A C 1
ATOM 1449 O O . ASP A 1 222 ? 31.000 -14.983 0.848 1.00 100.25 222 ASP A O 1
ATOM 1454 N N . TRP A 1 223 ? 32.429 -15.669 -0.799 1.00 97.54 223 TRP A N 1
ATOM 1455 C CA . TRP A 1 223 ? 32.819 -14.327 -1.302 1.00 93.97 223 TRP A CA 1
ATOM 1456 C C . TRP A 1 223 ? 31.956 -13.986 -2.517 1.00 97.01 223 TRP A C 1
ATOM 1457 O O . TRP A 1 223 ? 31.361 -14.913 -3.104 1.00 99.70 223 TRP A O 1
ATOM 1468 N N . SER A 1 224 ? 31.896 -12.699 -2.865 1.00 97.56 224 SER A N 1
ATOM 1469 C CA . SER A 1 224 ? 31.328 -12.185 -4.137 1.00 100.48 224 SER A CA 1
ATOM 1470 C C . SER A 1 224 ? 32.351 -12.436 -5.247 1.00 100.48 224 SER A C 1
ATOM 1471 O O . SER A 1 224 ? 33.548 -12.575 -4.918 1.00 96.90 224 SER A O 1
ATOM 1474 N N . LYS A 1 225 ? 31.916 -12.503 -6.508 1.00 104.66 225 LYS A N 1
ATOM 1475 C CA . LYS A 1 225 ? 32.847 -12.779 -7.634 1.00 105.30 225 LYS A CA 1
ATOM 1476 C C . LYS A 1 225 ? 33.895 -11.652 -7.664 1.00 101.87 225 LYS A C 1
ATOM 1477 O O . LYS A 1 225 ? 35.065 -11.970 -7.923 1.00 100.21 225 LYS A O 1
ATOM 1483 N N . LEU A 1 226 ? 33.519 -10.422 -7.286 1.00 100.69 226 LEU A N 1
ATOM 1484 C CA . LEU A 1 226 ? 34.425 -9.238 -7.158 1.00 97.26 226 LEU A CA 1
ATOM 1485 C C . LEU A 1 226 ? 35.492 -9.478 -6.078 1.00 93.36 226 LEU A C 1
ATOM 1486 O O . LEU A 1 226 ? 36.686 -9.231 -6.367 1.00 91.34 226 LEU A O 1
ATOM 1491 N N . GLU A 1 227 ? 35.070 -9.881 -4.872 1.00 92.86 227 GLU A N 1
ATOM 1492 C CA . GLU A 1 227 ? 35.961 -10.200 -3.721 1.00 90.24 227 GLU A CA 1
ATOM 1493 C C . GLU A 1 227 ? 36.978 -11.257 -4.175 1.00 90.45 227 GLU A C 1
ATOM 1494 O O . GLU A 1 227 ? 38.180 -11.088 -3.885 1.00 88.78 227 GLU A O 1
ATOM 1500 N N . ALA A 1 228 ? 36.509 -12.276 -4.905 1.00 92.89 228 ALA A N 1
ATOM 1501 C CA . ALA A 1 228 ? 37.303 -13.431 -5.390 1.00 92.82 228 ALA A CA 1
ATOM 1502 C C . ALA A 1 228 ? 38.383 -12.974 -6.385 1.00 90.23 228 ALA A C 1
ATOM 1503 O O . ALA A 1 228 ? 39.533 -13.411 -6.220 1.00 88.59 228 ALA A O 1
ATOM 1505 N N . ILE A 1 229 ? 38.045 -12.133 -7.371 1.00 90.26 229 ILE A N 1
ATOM 1506 C CA . ILE A 1 229 ? 39.026 -11.635 -8.386 1.00 89.64 229 ILE A CA 1
ATOM 1507 C C . ILE A 1 229 ? 40.039 -10.747 -7.665 1.00 85.98 229 ILE A C 1
ATOM 1508 O O . ILE A 1 229 ? 41.243 -10.897 -7.939 1.00 86.21 229 ILE A O 1
ATOM 1513 N N . TYR A 1 230 ? 39.567 -9.869 -6.777 1.00 83.78 230 TYR A N 1
ATOM 1514 C CA . TYR A 1 230 ? 40.422 -9.021 -5.903 1.00 80.49 230 TYR A CA 1
ATOM 1515 C C . TYR A 1 230 ? 41.433 -9.910 -5.163 1.00 78.91 230 TYR A C 1
ATOM 1516 O O . TYR A 1 230 ? 42.643 -9.597 -5.218 1.00 77.26 230 TYR A O 1
ATOM 1525 N N . PHE A 1 231 ? 40.963 -10.981 -4.509 1.00 78.59 231 PHE A N 1
ATOM 1526 C CA . PHE A 1 231 ? 41.822 -11.959 -3.794 1.00 77.45 231 PHE A CA 1
ATOM 1527 C C . PHE A 1 231 ? 42.832 -12.540 -4.785 1.00 78.11 231 PHE A C 1
ATOM 1528 O O . PHE A 1 231 ? 44.058 -12.420 -4.550 1.00 77.87 231 PHE A O 1
ATOM 1536 N N . VAL A 1 232 ? 42.326 -13.147 -5.862 1.00 79.11 232 VAL A N 1
ATOM 1537 C CA . VAL A 1 232 ? 43.148 -13.855 -6.886 1.00 79.70 232 VAL A CA 1
ATOM 1538 C C . VAL A 1 232 ? 44.278 -12.926 -7.333 1.00 77.49 232 VAL A C 1
ATOM 1539 O O . VAL A 1 232 ? 45.448 -13.341 -7.272 1.00 77.34 232 VAL A O 1
ATOM 1543 N N . ILE A 1 233 ? 43.946 -11.705 -7.739 1.00 75.97 233 ILE A N 1
ATOM 1544 C CA . ILE A 1 233 ? 44.938 -10.780 -8.354 1.00 74.76 233 ILE A CA 1
ATOM 1545 C C . ILE A 1 233 ? 45.888 -10.263 -7.274 1.00 72.02 233 ILE A C 1
ATOM 1546 O O . ILE A 1 233 ? 47.093 -10.317 -7.520 1.00 72.45 233 ILE A O 1
ATOM 1551 N N . VAL A 1 234 ? 45.379 -9.834 -6.117 1.00 70.52 234 VAL A N 1
ATOM 1552 C CA . VAL A 1 234 ? 46.222 -9.422 -4.953 1.00 68.87 234 VAL A CA 1
ATOM 1553 C C . VAL A 1 234 ? 47.215 -10.550 -4.649 1.00 68.96 234 VAL A C 1
ATOM 1554 O O . VAL A 1 234 ? 48.379 -10.242 -4.311 1.00 67.53 234 VAL A O 1
ATOM 1558 N N . THR A 1 235 ? 46.774 -11.804 -4.800 1.00 70.46 235 THR A N 1
ATOM 1559 C CA . THR A 1 235 ? 47.581 -13.026 -4.545 1.00 71.28 235 THR A CA 1
ATOM 1560 C C . THR A 1 235 ? 48.657 -13.191 -5.619 1.00 71.56 235 THR A C 1
ATOM 1561 O O . THR A 1 235 ? 49.840 -13.240 -5.249 1.00 71.37 235 THR A O 1
ATOM 1565 N N . LEU A 1 236 ? 48.259 -13.269 -6.890 1.00 72.79 236 LEU A N 1
ATOM 1566 C CA . LEU A 1 236 ? 49.163 -13.645 -8.013 1.00 74.90 236 LEU A CA 1
ATOM 1567 C C . LEU A 1 236 ? 50.135 -12.500 -8.340 1.00 73.86 236 LEU A C 1
ATOM 1568 O O . LEU A 1 236 ? 51.228 -12.801 -8.841 1.00 75.35 236 LEU A O 1
ATOM 1573 N N . THR A 1 237 ? 49.796 -11.250 -8.015 1.00 72.07 237 THR A N 1
ATOM 1574 C CA . THR A 1 237 ? 50.725 -10.088 -8.085 1.00 71.77 237 THR A CA 1
ATOM 1575 C C . THR A 1 237 ? 51.748 -10.127 -6.943 1.00 70.85 237 THR A C 1
ATOM 1576 O O . THR A 1 237 ? 52.690 -9.316 -6.984 1.00 71.63 237 THR A O 1
ATOM 1580 N N . THR A 1 238 ? 51.539 -11.005 -5.957 1.00 70.34 238 THR A N 1
ATOM 1581 C CA . THR A 1 238 ? 52.385 -11.219 -4.749 1.00 70.11 238 THR A CA 1
ATOM 1582 C C . THR A 1 238 ? 52.284 -10.009 -3.817 1.00 68.26 238 THR A C 1
ATOM 1583 O O . THR A 1 238 ? 53.209 -9.836 -2.985 1.00 68.07 238 THR A O 1
ATOM 1587 N N . VAL A 1 239 ? 51.205 -9.227 -3.918 1.00 67.39 239 VAL A N 1
ATOM 1588 C CA . VAL A 1 239 ? 50.964 -8.053 -3.025 1.00 66.71 239 VAL A CA 1
ATOM 1589 C C . VAL A 1 239 ? 50.588 -8.604 -1.642 1.00 66.06 239 VAL A C 1
ATOM 1590 O O . VAL A 1 239 ? 51.296 -8.299 -0.660 1.00 64.98 239 VAL A O 1
ATOM 1594 N N . GLY A 1 240 ? 49.554 -9.444 -1.594 1.00 66.22 240 GLY A N 1
ATOM 1595 C CA . GLY A 1 240 ? 49.177 -10.245 -0.415 1.00 66.90 240 GLY A CA 1
ATOM 1596 C C . GLY A 1 240 ? 48.827 -9.359 0.756 1.00 66.69 240 GLY A C 1
ATOM 1597 O O . GLY A 1 240 ? 49.517 -9.440 1.783 1.00 67.66 240 GLY A O 1
ATOM 1598 N N . PHE A 1 241 ? 47.815 -8.513 0.587 1.00 66.22 241 PHE A N 1
ATOM 1599 C CA . PHE A 1 241 ? 47.272 -7.637 1.652 1.00 66.84 241 PHE A CA 1
ATOM 1600 C C . PHE A 1 241 ? 46.951 -8.483 2.887 1.00 67.86 241 PHE A C 1
ATOM 1601 O O . PHE A 1 241 ? 47.491 -8.176 3.965 1.00 68.91 241 PHE A O 1
ATOM 1609 N N . GLY A 1 242 ? 46.129 -9.524 2.722 1.00 68.13 242 GLY A N 1
ATOM 1610 C CA . GLY A 1 242 ? 45.731 -10.438 3.808 1.00 69.25 242 GLY A CA 1
ATOM 1611 C C . GLY A 1 242 ? 44.328 -10.150 4.305 1.00 69.86 242 GLY A C 1
ATOM 1612 O O . GLY A 1 242 ? 43.927 -10.777 5.285 1.00 71.42 242 GLY A O 1
ATOM 1613 N N . ASP A 1 243 ? 43.611 -9.227 3.664 1.00 69.76 243 ASP A N 1
ATOM 1614 C CA . ASP A 1 243 ? 42.178 -8.949 3.956 1.00 71.94 243 ASP A CA 1
ATOM 1615 C C . ASP A 1 243 ? 41.340 -10.153 3.501 1.00 73.04 243 ASP A C 1
ATOM 1616 O O . ASP A 1 243 ? 40.306 -10.422 4.132 1.00 74.98 243 ASP A O 1
ATOM 1621 N N . TYR A 1 244 ? 41.779 -10.853 2.453 1.00 73.41 244 TYR A N 1
ATOM 1622 C CA . TYR A 1 244 ? 41.151 -12.096 1.930 1.00 75.19 244 TYR A CA 1
ATOM 1623 C C . TYR A 1 244 ? 42.212 -13.191 1.783 1.00 75.33 244 TYR A C 1
ATOM 1624 O O . TYR A 1 244 ? 43.249 -12.925 1.160 1.00 73.02 244 TYR A O 1
ATOM 1633 N N . VAL A 1 245 ? 41.937 -14.375 2.339 1.00 78.51 245 VAL A N 1
ATOM 1634 C CA . VAL A 1 245 ? 42.838 -15.567 2.361 1.00 81.44 245 VAL A CA 1
ATOM 1635 C C . VAL A 1 245 ? 41.965 -16.829 2.289 1.00 86.64 245 VAL A C 1
ATOM 1636 O O . VAL A 1 245 ? 41.087 -16.968 3.156 1.00 89.39 245 VAL A O 1
ATOM 1640 N N . ALA A 1 246 ? 42.202 -17.718 1.315 1.00 91.06 246 ALA A N 1
ATOM 1641 C CA . ALA A 1 246 ? 41.620 -19.085 1.249 1.00 97.31 246 ALA A CA 1
ATOM 1642 C C . ALA A 1 246 ? 42.022 -19.887 2.503 1.00 103.02 246 ALA A C 1
ATOM 1643 O O . ALA A 1 246 ? 41.137 -20.517 3.118 1.00 105.60 246 ALA A O 1
ATOM 1645 N N . GLY A 1 247 ? 43.310 -19.873 2.869 1.00 106.95 247 GLY A N 1
ATOM 1646 C CA . GLY A 1 247 ? 43.804 -20.296 4.198 1.00 112.46 247 GLY A CA 1
ATOM 1647 C C . GLY A 1 247 ? 44.584 -21.599 4.159 1.00 119.53 247 GLY A C 1
ATOM 1648 O O . GLY A 1 247 ? 45.326 -21.864 5.129 1.00 119.49 247 GLY A O 1
ATOM 1649 N N . ALA A 1 248 ? 44.423 -22.382 3.085 1.00 127.56 248 ALA A N 1
ATOM 1650 C CA . ALA A 1 248 ? 44.931 -23.768 2.935 1.00 137.25 248 ALA A CA 1
ATOM 1651 C C . ALA A 1 248 ? 44.748 -24.527 4.255 1.00 146.41 248 ALA A C 1
ATOM 1652 O O . ALA A 1 248 ? 45.710 -25.180 4.717 1.00 151.48 248 ALA A O 1
ATOM 1654 N N . ASP A 1 249 ? 43.552 -24.435 4.841 1.00 150.65 249 ASP A N 1
ATOM 1655 C CA . ASP A 1 249 ? 43.233 -25.101 6.126 1.00 155.54 249 ASP A CA 1
ATOM 1656 C C . ASP A 1 249 ? 42.250 -26.245 5.880 1.00 162.42 249 ASP A C 1
ATOM 1657 O O . ASP A 1 249 ? 41.055 -26.012 5.693 1.00 163.88 249 ASP A O 1
ATOM 1662 N N . PRO A 1 250 ? 42.718 -27.518 5.899 1.00 167.69 250 PRO A N 1
ATOM 1663 C CA . PRO A 1 250 ? 41.821 -28.668 5.748 1.00 171.94 250 PRO A CA 1
ATOM 1664 C C . PRO A 1 250 ? 40.741 -28.638 6.843 1.00 172.51 250 PRO A C 1
ATOM 1665 O O . PRO A 1 250 ? 41.087 -28.860 7.984 1.00 175.90 250 PRO A O 1
ATOM 1669 N N . ARG A 1 251 ? 39.491 -28.317 6.489 1.00 168.56 251 ARG A N 1
ATOM 1670 C CA . ARG A 1 251 ? 38.386 -28.134 7.470 1.00 168.12 251 ARG A CA 1
ATOM 1671 C C . ARG A 1 251 ? 37.467 -29.364 7.432 1.00 174.60 251 ARG A C 1
ATOM 1672 O O . ARG A 1 251 ? 37.369 -30.056 8.468 1.00 178.49 251 ARG A O 1
ATOM 1680 N N . GLN A 1 252 ? 36.827 -29.614 6.284 1.00 174.91 252 GLN A N 1
ATOM 1681 C CA . GLN A 1 252 ? 35.955 -30.791 5.999 1.00 181.14 252 GLN A CA 1
ATOM 1682 C C . GLN A 1 252 ? 35.382 -30.623 4.584 1.00 181.87 252 GLN A C 1
ATOM 1683 O O . GLN A 1 252 ? 35.660 -29.574 3.961 1.00 176.98 252 GLN A O 1
ATOM 1689 N N . ASP A 1 253 ? 34.661 -31.632 4.079 1.00 188.72 253 ASP A N 1
ATOM 1690 C CA . ASP A 1 253 ? 33.867 -31.572 2.820 1.00 189.35 253 ASP A CA 1
ATOM 1691 C C . ASP A 1 253 ? 34.805 -31.719 1.611 1.00 189.41 253 ASP A C 1
ATOM 1692 O O . ASP A 1 253 ? 34.631 -32.696 0.858 1.00 194.57 253 ASP A O 1
ATOM 1697 N N . SER A 1 254 ? 35.746 -30.783 1.425 1.00 184.55 254 SER A N 1
ATOM 1698 C CA . SER A 1 254 ? 36.865 -30.863 0.442 1.00 183.55 254 SER A CA 1
ATOM 1699 C C . SER A 1 254 ? 38.182 -30.466 1.115 1.00 181.96 254 SER A C 1
ATOM 1700 O O . SER A 1 254 ? 38.773 -29.436 0.780 1.00 176.38 254 SER A O 1
ATOM 1703 N N . PRO A 1 255 ? 38.695 -31.281 2.071 1.00 187.30 255 PRO A N 1
ATOM 1704 C CA . PRO A 1 255 ? 39.906 -30.933 2.821 1.00 184.25 255 PRO A CA 1
ATOM 1705 C C . PRO A 1 255 ? 41.163 -30.960 1.934 1.00 182.16 255 PRO A C 1
ATOM 1706 O O . PRO A 1 255 ? 42.049 -30.142 2.150 1.00 176.73 255 PRO A O 1
ATOM 1710 N N . ALA A 1 256 ? 41.193 -31.883 0.963 1.00 185.04 256 ALA A N 1
ATOM 1711 C CA . ALA A 1 256 ? 42.258 -32.044 -0.058 1.00 182.90 256 ALA A CA 1
ATOM 1712 C C . ALA A 1 256 ? 42.501 -30.708 -0.776 1.00 175.06 256 ALA A C 1
ATOM 1713 O O . ALA A 1 256 ? 43.684 -30.314 -0.920 1.00 171.22 256 ALA A O 1
ATOM 1715 N N . TYR A 1 257 ? 41.430 -30.019 -1.189 1.00 171.90 257 TYR A N 1
ATOM 1716 C CA . TYR A 1 257 ? 41.527 -28.759 -1.971 1.00 165.32 257 TYR A CA 1
ATOM 1717 C C . TYR A 1 257 ? 42.221 -27.656 -1.158 1.00 158.79 257 TYR A C 1
ATOM 1718 O O . TYR A 1 257 ? 42.883 -26.803 -1.776 1.00 154.28 257 TYR A O 1
ATOM 1727 N N . GLN A 1 258 ? 42.084 -27.660 0.172 1.00 157.28 258 GLN A N 1
ATOM 1728 C CA . GLN A 1 258 ? 42.550 -26.534 1.026 1.00 151.03 258 GLN A CA 1
ATOM 1729 C C . GLN A 1 258 ? 44.041 -26.295 0.778 1.00 146.83 258 GLN A C 1
ATOM 1730 O O . GLN A 1 258 ? 44.386 -25.239 0.263 1.00 141.38 258 GLN A O 1
ATOM 1736 N N . PRO A 1 259 ? 44.977 -27.236 1.057 1.00 149.78 259 PRO A N 1
ATOM 1737 C CA . PRO A 1 259 ? 46.387 -27.024 0.708 1.00 147.17 259 PRO A CA 1
ATOM 1738 C C . PRO A 1 259 ? 46.657 -27.066 -0.809 1.00 145.19 259 PRO A C 1
ATOM 1739 O O . PRO A 1 259 ? 47.655 -26.485 -1.234 1.00 141.04 259 PRO A O 1
ATOM 1743 N N . LEU A 1 260 ? 45.772 -27.727 -1.576 1.00 145.98 260 LEU A N 1
ATOM 1744 C CA . LEU A 1 260 ? 45.848 -27.888 -3.057 1.00 145.28 260 LEU A CA 1
ATOM 1745 C C . LEU A 1 260 ? 45.896 -26.522 -3.757 1.00 140.09 260 LEU A C 1
ATOM 1746 O O . LEU A 1 260 ? 46.485 -26.481 -4.845 1.00 141.01 260 LEU A O 1
ATOM 1751 N N . VAL A 1 261 ? 45.279 -25.468 -3.196 1.00 135.23 261 VAL A N 1
ATOM 1752 C CA . VAL A 1 261 ? 45.223 -24.099 -3.810 1.00 128.49 261 VAL A CA 1
ATOM 1753 C C . VAL A 1 261 ? 46.633 -23.507 -3.900 1.00 123.61 261 VAL A C 1
ATOM 1754 O O . VAL A 1 261 ? 46.834 -22.609 -4.750 1.00 119.67 261 VAL A O 1
ATOM 1758 N N . TRP A 1 262 ? 47.561 -23.957 -3.049 1.00 121.96 262 TRP A N 1
ATOM 1759 C CA . TRP A 1 262 ? 48.998 -23.616 -3.205 1.00 119.37 262 TRP A CA 1
ATOM 1760 C C . TRP A 1 262 ? 49.463 -24.040 -4.606 1.00 118.90 262 TRP A C 1
ATOM 1761 O O . TRP A 1 262 ? 50.265 -23.301 -5.199 1.00 116.45 262 TRP A O 1
ATOM 1772 N N . PHE A 1 263 ? 48.951 -25.160 -5.129 1.00 120.82 263 PHE A N 1
ATOM 1773 C CA . PHE A 1 263 ? 49.191 -25.626 -6.523 1.00 122.09 263 PHE A CA 1
ATOM 1774 C C . PHE A 1 263 ? 48.739 -24.522 -7.489 1.00 117.32 263 PHE A C 1
ATOM 1775 O O . PHE A 1 263 ? 49.566 -24.109 -8.324 1.00 116.40 263 PHE A O 1
ATOM 1783 N N . TRP A 1 264 ? 47.493 -24.038 -7.362 1.00 114.36 264 TRP A N 1
ATOM 1784 C CA . TRP A 1 264 ? 46.943 -22.936 -8.203 1.00 110.43 264 TRP A CA 1
ATOM 1785 C C . TRP A 1 264 ? 47.877 -21.728 -8.095 1.00 105.96 264 TRP A C 1
ATOM 1786 O O . TRP A 1 264 ? 48.208 -21.148 -9.140 1.00 105.66 264 TRP A O 1
ATOM 1797 N N . ILE A 1 265 ? 48.282 -21.371 -6.875 1.00 102.96 265 ILE A N 1
ATOM 1798 C CA . ILE A 1 265 ? 49.184 -20.211 -6.621 1.00 99.10 265 ILE A CA 1
ATOM 1799 C C . ILE A 1 265 ? 50.451 -20.410 -7.457 1.00 99.04 265 ILE A C 1
ATOM 1800 O O . ILE A 1 265 ? 50.747 -19.535 -8.277 1.00 96.39 265 ILE A O 1
ATOM 1805 N N . LEU A 1 266 ? 51.141 -21.539 -7.275 1.00 102.42 266 LEU A N 1
ATOM 1806 C CA . LEU A 1 266 ? 52.415 -21.856 -7.976 1.00 104.23 266 LEU A CA 1
ATOM 1807 C C . LEU A 1 266 ? 52.210 -21.732 -9.488 1.00 104.76 266 LEU A C 1
ATOM 1808 O O . LEU A 1 266 ? 52.947 -20.953 -10.113 1.00 104.77 266 LEU A O 1
ATOM 1813 N N . LEU A 1 267 ? 51.249 -22.475 -10.041 1.00 106.52 267 LEU A N 1
ATOM 1814 C CA . LEU A 1 267 ? 50.912 -22.466 -11.490 1.00 107.98 267 LEU A CA 1
ATOM 1815 C C . LEU A 1 267 ? 50.487 -21.046 -11.899 1.00 104.36 267 LEU A C 1
ATOM 1816 O O . LEU A 1 267 ? 51.022 -20.526 -12.898 1.00 104.39 267 LEU A O 1
ATOM 1821 N N . GLY A 1 268 ? 49.562 -20.445 -11.147 1.00 101.62 268 GLY A N 1
ATOM 1822 C CA . GLY A 1 268 ? 49.019 -19.098 -11.411 1.00 98.98 268 GLY A CA 1
ATOM 1823 C C . GLY A 1 268 ? 50.122 -18.061 -11.465 1.00 96.54 268 GLY A C 1
ATOM 1824 O O . GLY A 1 268 ? 50.156 -17.278 -12.429 1.00 96.88 268 GLY A O 1
ATOM 1825 N N . LEU A 1 269 ? 51.010 -18.076 -10.471 1.00 95.62 269 LEU A N 1
ATOM 1826 C CA . LEU A 1 269 ? 52.149 -17.131 -10.373 1.00 94.97 269 LEU A CA 1
ATOM 1827 C C . LEU A 1 269 ? 52.936 -17.170 -11.686 1.00 97.82 269 LEU A C 1
ATOM 1828 O O . LEU A 1 269 ? 53.246 -16.084 -12.201 1.00 98.07 269 LEU A O 1
ATOM 1833 N N . ALA A 1 270 ? 53.192 -18.363 -12.231 1.00 101.58 270 ALA A N 1
ATOM 1834 C CA . ALA A 1 270 ? 53.926 -18.558 -13.504 1.00 105.47 270 ALA A CA 1
ATOM 1835 C C . ALA A 1 270 ? 53.204 -17.811 -14.633 1.00 106.51 270 ALA A C 1
ATOM 1836 O O . ALA A 1 270 ? 53.859 -16.987 -15.309 1.00 107.15 270 ALA A O 1
ATOM 1838 N N . TYR A 1 271 ? 51.906 -18.074 -14.823 1.00 107.74 271 TYR A N 1
ATOM 1839 C CA . TYR A 1 271 ? 51.078 -17.423 -15.874 1.00 109.13 271 TYR A CA 1
ATOM 1840 C C . TYR A 1 271 ? 51.162 -15.903 -15.694 1.00 105.10 271 TYR A C 1
ATOM 1841 O O . TYR A 1 271 ? 51.398 -15.182 -16.688 1.00 106.18 271 TYR A O 1
ATOM 1850 N N . PHE A 1 272 ? 50.989 -15.443 -14.453 1.00 101.37 272 PHE A N 1
ATOM 1851 C CA . PHE A 1 272 ? 50.883 -14.004 -14.100 1.00 98.29 272 PHE A CA 1
ATOM 1852 C C . PHE A 1 272 ? 52.246 -13.330 -14.285 1.00 96.72 272 PHE A C 1
ATOM 1853 O O . PHE A 1 272 ? 52.266 -12.136 -14.610 1.00 96.16 272 PHE A O 1
ATOM 1861 N N . ALA A 1 273 ? 53.343 -14.073 -14.118 1.00 97.38 273 ALA A N 1
ATOM 1862 C CA . ALA A 1 273 ? 54.715 -13.579 -14.384 1.00 98.51 273 ALA A CA 1
ATOM 1863 C C . ALA A 1 273 ? 54.768 -13.080 -15.830 1.00 101.40 273 ALA A C 1
ATOM 1864 O O . ALA A 1 273 ? 55.174 -11.914 -16.055 1.00 101.47 273 ALA A O 1
ATOM 1866 N N . SER A 1 274 ? 54.333 -13.926 -16.768 1.00 104.43 274 SER A N 1
ATOM 1867 C CA . SER A 1 274 ? 54.232 -13.587 -18.207 1.00 107.11 274 SER A CA 1
ATOM 1868 C C . SER A 1 274 ? 53.327 -12.360 -18.381 1.00 106.03 274 SER A C 1
ATOM 1869 O O . SER A 1 274 ? 53.770 -11.396 -19.027 1.00 107.04 274 SER A O 1
ATOM 1872 N N . VAL A 1 275 ? 52.127 -12.383 -17.794 1.00 105.07 275 VAL A N 1
ATOM 1873 C CA . VAL A 1 275 ? 51.134 -11.262 -17.853 1.00 105.30 275 VAL A CA 1
ATOM 1874 C C . VAL A 1 275 ? 51.831 -9.965 -17.416 1.00 105.10 275 VAL A C 1
ATOM 1875 O O . VAL A 1 275 ? 51.762 -8.980 -18.176 1.00 106.98 275 VAL A O 1
ATOM 1879 N N . LEU A 1 276 ? 52.487 -9.971 -16.249 1.00 104.88 276 LEU A N 1
ATOM 1880 C CA . LEU A 1 276 ? 53.195 -8.787 -15.682 1.00 105.75 276 LEU A CA 1
ATOM 1881 C C . LEU A 1 276 ? 54.266 -8.299 -16.668 1.00 109.40 276 LEU A C 1
ATOM 1882 O O . LEU A 1 276 ? 54.314 -7.077 -16.919 1.00 109.88 276 LEU A O 1
ATOM 1887 N N . THR A 1 277 ? 55.088 -9.205 -17.207 1.00 112.45 277 THR A N 1
ATOM 1888 C CA . THR A 1 277 ? 56.168 -8.857 -18.169 1.00 116.03 277 THR A CA 1
ATOM 1889 C C . THR A 1 277 ? 55.537 -8.256 -19.435 1.00 119.21 277 THR A C 1
ATOM 1890 O O . THR A 1 277 ? 56.044 -7.212 -19.870 1.00 120.67 277 THR A O 1
ATOM 1894 N N . THR A 1 278 ? 54.457 -8.839 -19.975 1.00 121.60 278 THR A N 1
ATOM 1895 C CA . THR A 1 278 ? 53.799 -8.349 -21.224 1.00 126.64 278 THR A CA 1
ATOM 1896 C C . THR A 1 278 ? 53.262 -6.926 -20.998 1.00 127.82 278 THR A C 1
ATOM 1897 O O . THR A 1 278 ? 53.501 -6.079 -21.880 1.00 132.68 278 THR A O 1
ATOM 1901 N N . ILE A 1 279 ? 52.599 -6.660 -19.863 1.00 125.86 279 ILE A N 1
ATOM 1902 C CA . ILE A 1 279 ? 52.135 -5.290 -19.464 1.00 126.06 279 ILE A CA 1
ATOM 1903 C C . ILE A 1 279 ? 53.368 -4.376 -19.340 1.00 126.88 279 ILE A C 1
ATOM 1904 O O . ILE A 1 279 ? 53.332 -3.248 -19.882 1.00 129.19 279 ILE A O 1
ATOM 1909 N N . GLY A 1 280 ? 54.420 -4.851 -18.661 1.00 125.55 280 GLY A N 1
ATOM 1910 C CA . GLY A 1 280 ? 55.695 -4.129 -18.477 1.00 126.87 280 GLY A CA 1
ATOM 1911 C C . GLY A 1 280 ? 56.346 -3.781 -19.805 1.00 131.70 280 GLY A C 1
ATOM 1912 O O . GLY A 1 280 ? 56.705 -2.599 -19.995 1.00 134.27 280 GLY A O 1
ATOM 1913 N N . ASN A 1 281 ? 56.478 -4.768 -20.697 1.00 133.43 281 ASN A N 1
ATOM 1914 C CA . ASN A 1 281 ? 57.093 -4.609 -22.042 1.00 136.99 281 ASN A CA 1
ATOM 1915 C C . ASN A 1 281 ? 56.299 -3.565 -22.841 1.00 139.96 281 ASN A C 1
ATOM 1916 O O . ASN A 1 281 ? 56.948 -2.733 -23.500 1.00 142.56 281 ASN A O 1
ATOM 1921 N N . TRP A 1 282 ? 54.960 -3.592 -22.759 1.00 139.70 282 TRP A N 1
ATOM 1922 C CA . TRP A 1 282 ? 54.037 -2.634 -23.435 1.00 143.92 282 TRP A CA 1
ATOM 1923 C C . TRP A 1 282 ? 54.382 -1.194 -23.030 1.00 144.74 282 TRP A C 1
ATOM 1924 O O . TRP A 1 282 ? 54.465 -0.333 -23.931 1.00 149.63 282 TRP A O 1
ATOM 1935 N N . LEU A 1 283 ? 54.568 -0.949 -21.727 1.00 140.77 283 LEU A N 1
ATOM 1936 C CA . LEU A 1 283 ? 54.934 0.377 -21.155 1.00 140.80 283 LEU A CA 1
ATOM 1937 C C . LEU A 1 283 ? 56.300 0.808 -21.708 1.00 142.15 283 LEU A C 1
ATOM 1938 O O . LEU A 1 283 ? 56.428 1.987 -22.086 1.00 143.87 283 LEU A O 1
ATOM 1943 N N . ARG A 1 284 ? 57.274 -0.110 -21.746 1.00 140.79 284 ARG A N 1
ATOM 1944 C CA . ARG A 1 284 ? 58.609 0.099 -22.375 1.00 143.38 284 ARG A CA 1
ATOM 1945 C C . ARG A 1 284 ? 58.424 0.445 -23.857 1.00 149.53 284 ARG A C 1
ATOM 1946 O O . ARG A 1 284 ? 59.074 1.401 -24.322 1.00 153.36 284 ARG A O 1
ATOM 1954 N N . VAL A 1 285 ? 57.575 -0.313 -24.563 1.00 151.04 285 VAL A N 1
ATOM 1955 C CA . VAL A 1 285 ? 57.297 -0.134 -26.022 1.00 156.48 285 VAL A CA 1
ATOM 1956 C C . VAL A 1 285 ? 56.795 1.300 -26.252 1.00 159.54 285 VAL A C 1
ATOM 1957 O O . VAL A 1 285 ? 57.223 1.901 -27.256 1.00 165.99 285 VAL A O 1
ATOM 1961 N N . VAL A 1 286 ? 55.951 1.833 -25.358 1.00 156.08 286 VAL A N 1
ATOM 1962 C CA . VAL A 1 286 ? 55.455 3.245 -25.408 1.00 158.21 286 VAL A CA 1
ATOM 1963 C C . VAL A 1 286 ? 55.896 3.967 -24.128 1.00 154.41 286 VAL A C 1
ATOM 1964 O O . VAL A 1 286 ? 56.850 4.748 -24.124 1.00 154.38 286 VAL A O 1
ATOM 1968 N N . ARG B 1 28 ? 66.234 -31.405 -18.255 1.00 144.31 28 ARG B N 1
ATOM 1969 C CA . ARG B 1 28 ? 66.242 -30.936 -16.841 1.00 141.65 28 ARG B CA 1
ATOM 1970 C C . ARG B 1 28 ? 65.013 -31.449 -16.079 1.00 141.36 28 ARG B C 1
ATOM 1971 O O . ARG B 1 28 ? 64.928 -31.150 -14.879 1.00 141.25 28 ARG B O 1
ATOM 1979 N N . SER B 1 29 ? 64.080 -32.154 -16.730 1.00 142.54 29 SER B N 1
ATOM 1980 C CA . SER B 1 29 ? 62.775 -32.545 -16.131 1.00 141.79 29 SER B CA 1
ATOM 1981 C C . SER B 1 29 ? 62.983 -33.345 -14.837 1.00 141.31 29 SER B C 1
ATOM 1982 O O . SER B 1 29 ? 62.252 -33.072 -13.867 1.00 139.08 29 SER B O 1
ATOM 1985 N N . THR B 1 30 ? 63.948 -34.271 -14.806 1.00 143.12 30 THR B N 1
ATOM 1986 C CA . THR B 1 30 ? 64.330 -35.020 -13.576 1.00 142.84 30 THR B CA 1
ATOM 1987 C C . THR B 1 30 ? 64.731 -34.008 -12.495 1.00 139.26 30 THR B C 1
ATOM 1988 O O . THR B 1 30 ? 64.206 -34.123 -11.374 1.00 138.58 30 THR B O 1
ATOM 1992 N N . THR B 1 31 ? 65.584 -33.032 -12.835 1.00 137.58 31 THR B N 1
ATOM 1993 C CA . THR B 1 31 ? 66.148 -32.031 -11.881 1.00 134.76 31 THR B CA 1
ATOM 1994 C C . THR B 1 31 ? 65.007 -31.203 -11.263 1.00 130.16 31 THR B C 1
ATOM 1995 O O . THR B 1 31 ? 65.042 -30.983 -10.035 1.00 127.46 31 THR B O 1
ATOM 1999 N N . LEU B 1 32 ? 64.022 -30.789 -12.068 1.00 127.80 32 LEU B N 1
ATOM 2000 C CA . LEU B 1 32 ? 62.857 -29.981 -11.611 1.00 122.87 32 LEU B CA 1
ATOM 2001 C C . LEU B 1 32 ? 62.042 -30.759 -10.577 1.00 120.87 32 LEU B C 1
ATOM 2002 O O . LEU B 1 32 ? 61.651 -30.129 -9.587 1.00 119.27 32 LEU B O 1
ATOM 2007 N N . LEU B 1 33 ? 61.784 -32.054 -10.799 1.00 122.39 33 LEU B N 1
ATOM 2008 C CA . LEU B 1 33 ? 61.096 -32.928 -9.805 1.00 122.61 33 LEU B CA 1
ATOM 2009 C C . LEU B 1 33 ? 61.901 -32.933 -8.501 1.00 120.85 33 LEU B C 1
ATOM 2010 O O . LEU B 1 33 ? 61.283 -32.757 -7.429 1.00 119.40 33 LEU B O 1
ATOM 2015 N N . ALA B 1 34 ? 63.223 -33.122 -8.598 1.00 121.01 34 ALA B N 1
ATOM 2016 C CA . ALA B 1 34 ? 64.179 -33.050 -7.467 1.00 119.49 34 ALA B CA 1
ATOM 2017 C C . ALA B 1 34 ? 64.050 -31.677 -6.793 1.00 115.42 34 ALA B C 1
ATOM 2018 O O . ALA B 1 34 ? 63.799 -31.641 -5.574 1.00 114.27 34 ALA B O 1
ATOM 2020 N N . LEU B 1 35 ? 64.164 -30.595 -7.571 1.00 113.32 35 LEU B N 1
ATOM 2021 C CA . LEU B 1 35 ? 64.027 -29.190 -7.090 1.00 109.29 35 LEU B CA 1
ATOM 2022 C C . LEU B 1 35 ? 62.666 -29.003 -6.402 1.00 104.69 35 LEU B C 1
ATOM 2023 O O . LEU B 1 35 ? 62.654 -28.457 -5.284 1.00 101.84 35 LEU B O 1
ATOM 2028 N N . LEU B 1 36 ? 61.572 -29.454 -7.028 1.00 102.64 36 LEU B N 1
ATOM 2029 C CA . LEU B 1 36 ? 60.193 -29.314 -6.489 1.00 99.56 36 LEU B CA 1
ATOM 2030 C C . LEU B 1 36 ? 60.104 -29.986 -5.116 1.00 99.34 36 LEU B C 1
ATOM 2031 O O . LEU B 1 36 ? 59.671 -29.309 -4.160 1.00 98.41 36 LEU B O 1
ATOM 2036 N N . ALA B 1 37 ? 60.486 -31.261 -5.023 1.00 100.89 37 ALA B N 1
ATOM 2037 C CA . ALA B 1 37 ? 60.522 -32.020 -3.751 1.00 100.93 37 ALA B CA 1
ATOM 2038 C C . ALA B 1 37 ? 61.403 -31.277 -2.741 1.00 99.67 37 ALA B C 1
ATOM 2039 O O . ALA B 1 37 ? 60.969 -31.158 -1.587 1.00 100.44 37 ALA B O 1
ATOM 2041 N N . LEU B 1 38 ? 62.569 -30.770 -3.161 1.00 99.29 38 LEU B N 1
ATOM 2042 C CA . LEU B 1 38 ? 63.496 -29.985 -2.296 1.00 98.22 38 LEU B CA 1
ATOM 2043 C C . LEU B 1 38 ? 62.717 -28.826 -1.656 1.00 95.30 38 LEU B C 1
ATOM 2044 O O . LEU B 1 38 ? 62.780 -28.677 -0.417 1.00 94.74 38 LEU B O 1
ATOM 2049 N N . VAL B 1 39 ? 61.989 -28.051 -2.464 1.00 93.79 39 VAL B N 1
ATOM 2050 C CA . VAL B 1 39 ? 61.144 -26.909 -1.995 1.00 90.23 39 VAL B CA 1
ATOM 2051 C C . VAL B 1 39 ? 60.092 -27.436 -1.010 1.00 88.94 39 VAL B C 1
ATOM 2052 O O . VAL B 1 39 ? 59.950 -26.829 0.065 1.00 87.47 39 VAL B O 1
ATOM 2056 N N . LEU B 1 40 ? 59.377 -28.508 -1.360 1.00 89.81 40 LEU B N 1
ATOM 2057 C CA . LEU B 1 40 ? 58.356 -29.127 -0.472 1.00 89.39 40 LEU B CA 1
ATOM 2058 C C . LEU B 1 40 ? 59.003 -29.475 0.868 1.00 88.67 40 LEU B C 1
ATOM 2059 O O . LEU B 1 40 ? 58.471 -29.036 1.892 1.00 87.13 40 LEU B O 1
ATOM 2064 N N . LEU B 1 41 ? 60.103 -30.230 0.859 1.00 89.68 41 LEU B N 1
ATOM 2065 C CA . LEU B 1 41 ? 60.863 -30.577 2.091 1.00 90.10 41 LEU B CA 1
ATOM 2066 C C . LEU B 1 41 ? 61.161 -29.291 2.867 1.00 87.05 41 LEU B C 1
ATOM 2067 O O . LEU B 1 41 ? 60.918 -29.262 4.088 1.00 86.53 41 LEU B O 1
ATOM 2072 N N . TYR B 1 42 ? 61.656 -28.272 2.166 1.00 85.69 42 TYR B N 1
ATOM 2073 C CA . TYR B 1 42 ? 61.982 -26.936 2.727 1.00 84.01 42 TYR B CA 1
ATOM 2074 C C . TYR B 1 42 ? 60.746 -26.357 3.431 1.00 81.39 42 TYR B C 1
ATOM 2075 O O . TYR B 1 42 ? 60.846 -25.950 4.613 1.00 80.35 42 TYR B O 1
ATOM 2084 N N . LEU B 1 43 ? 59.603 -26.354 2.738 1.00 80.48 43 LEU B N 1
ATOM 2085 C CA . LEU B 1 43 ? 58.299 -25.889 3.286 1.00 77.82 43 LEU B CA 1
ATOM 2086 C C . LEU B 1 43 ? 57.917 -26.745 4.495 1.00 77.41 43 LEU B C 1
ATOM 2087 O O . LEU B 1 43 ? 57.545 -26.157 5.514 1.00 76.34 43 LEU B O 1
ATOM 2092 N N . VAL B 1 44 ? 57.995 -28.075 4.384 1.00 79.22 44 VAL B N 1
ATOM 2093 C CA . VAL B 1 44 ? 57.628 -29.001 5.495 1.00 79.05 44 VAL B CA 1
ATOM 2094 C C . VAL B 1 44 ? 58.535 -28.680 6.681 1.00 78.50 44 VAL B C 1
ATOM 2095 O O . VAL B 1 44 ? 57.999 -28.550 7.786 1.00 77.92 44 VAL B O 1
ATOM 2099 N N . SER B 1 45 ? 59.842 -28.520 6.460 1.00 79.11 45 SER B N 1
ATOM 2100 C CA . SER B 1 45 ? 60.808 -28.241 7.554 1.00 79.52 45 SER B CA 1
ATOM 2101 C C . SER B 1 45 ? 60.497 -26.862 8.154 1.00 76.54 45 SER B C 1
ATOM 2102 O O . SER B 1 45 ? 60.393 -26.760 9.401 1.00 75.65 45 SER B O 1
ATOM 2105 N N . GLY B 1 46 ? 60.270 -25.859 7.303 1.00 74.94 46 GLY B N 1
ATOM 2106 C CA . GLY B 1 46 ? 59.725 -24.550 7.716 1.00 72.02 46 GLY B CA 1
ATOM 2107 C C . GLY B 1 46 ? 58.469 -24.697 8.565 1.00 70.03 46 GLY B C 1
ATOM 2108 O O . GLY B 1 46 ? 58.425 -24.096 9.661 1.00 69.26 46 GLY B O 1
ATOM 2109 N N . ALA B 1 47 ? 57.484 -25.465 8.080 1.00 68.86 47 ALA B N 1
ATOM 2110 C CA . ALA B 1 47 ? 56.195 -25.729 8.759 1.00 67.11 47 ALA B CA 1
ATOM 2111 C C . ALA B 1 47 ? 56.465 -26.285 10.162 1.00 67.31 47 ALA B C 1
ATOM 2112 O O . ALA B 1 47 ? 55.889 -25.757 11.128 1.00 66.30 47 ALA B O 1
ATOM 2114 N N . LEU B 1 48 ? 57.332 -27.293 10.276 1.00 69.26 48 LEU B N 1
ATOM 2115 C CA . LEU B 1 48 ? 57.653 -27.954 11.568 1.00 69.82 48 LEU B CA 1
ATOM 2116 C C . LEU B 1 48 ? 58.251 -26.911 12.515 1.00 68.48 48 LEU B C 1
ATOM 2117 O O . LEU B 1 48 ? 57.807 -26.835 13.667 1.00 67.23 48 LEU B O 1
ATOM 2122 N N . VAL B 1 49 ? 59.226 -26.141 12.037 1.00 69.13 49 VAL B N 1
ATOM 2123 C CA . VAL B 1 49 ? 59.929 -25.123 12.867 1.00 69.19 49 VAL B CA 1
ATOM 2124 C C . VAL B 1 49 ? 58.899 -24.081 13.320 1.00 67.43 49 VAL B C 1
ATOM 2125 O O . VAL B 1 49 ? 58.827 -23.814 14.536 1.00 67.23 49 VAL B O 1
ATOM 2129 N N . PHE B 1 50 ? 58.103 -23.542 12.392 1.00 65.88 50 PHE B N 1
ATOM 2130 C CA . PHE B 1 50 ? 57.114 -22.477 12.692 1.00 63.33 50 PHE B CA 1
ATOM 2131 C C . PHE B 1 50 ? 56.111 -22.998 13.720 1.00 62.50 50 PHE B C 1
ATOM 2132 O O . PHE B 1 50 ? 55.954 -22.333 14.757 1.00 61.41 50 PHE B O 1
ATOM 2140 N N . ARG B 1 51 ? 55.495 -24.154 13.461 1.00 63.25 51 ARG B N 1
ATOM 2141 C CA . ARG B 1 51 ? 54.572 -24.802 14.424 1.00 63.39 51 ARG B CA 1
ATOM 2142 C C . ARG B 1 51 ? 55.254 -24.880 15.790 1.00 64.35 51 ARG B C 1
ATOM 2143 O O . ARG B 1 51 ? 54.669 -24.389 16.766 1.00 64.71 51 ARG B O 1
ATOM 2151 N N . ALA B 1 52 ? 56.441 -25.481 15.854 1.00 66.22 52 ALA B N 1
ATOM 2152 C CA . ALA B 1 52 ? 57.175 -25.735 17.114 1.00 67.33 52 ALA B CA 1
ATOM 2153 C C . ALA B 1 52 ? 57.303 -24.425 17.895 1.00 66.40 52 ALA B C 1
ATOM 2154 O O . ALA B 1 52 ? 56.971 -24.429 19.090 1.00 65.80 52 ALA B O 1
ATOM 2156 N N . LEU B 1 53 ? 57.746 -23.357 17.223 1.00 66.66 53 LEU B N 1
ATOM 2157 C CA . LEU B 1 53 ? 58.002 -22.019 17.818 1.00 67.10 53 LEU B CA 1
ATOM 2158 C C . LEU B 1 53 ? 56.684 -21.271 18.094 1.00 65.64 53 LEU B C 1
ATOM 2159 O O . LEU B 1 53 ? 56.613 -20.611 19.147 1.00 68.02 53 LEU B O 1
ATOM 2164 N N . GLU B 1 54 ? 55.672 -21.353 17.220 1.00 63.87 54 GLU B N 1
ATOM 2165 C CA . GLU B 1 54 ? 54.488 -20.441 17.274 1.00 61.58 54 GLU B CA 1
ATOM 2166 C C . GLU B 1 54 ? 53.241 -21.104 17.879 1.00 59.33 54 GLU B C 1
ATOM 2167 O O . GLU B 1 54 ? 52.441 -20.373 18.501 1.00 59.28 54 GLU B O 1
ATOM 2173 N N . GLN B 1 55 ? 53.022 -22.404 17.680 1.00 57.91 55 GLN B N 1
ATOM 2174 C CA . GLN B 1 55 ? 51.740 -23.042 18.079 1.00 56.43 55 GLN B CA 1
ATOM 2175 C C . GLN B 1 55 ? 51.538 -22.971 19.590 1.00 55.41 55 GLN B C 1
ATOM 2176 O O . GLN B 1 55 ? 50.426 -22.720 20.026 1.00 55.48 55 GLN B O 1
ATOM 2182 N N . PRO B 1 56 ? 52.550 -23.209 20.453 1.00 55.80 56 PRO B N 1
ATOM 2183 C CA . PRO B 1 56 ? 52.334 -23.177 21.900 1.00 55.54 56 PRO B CA 1
ATOM 2184 C C . PRO B 1 56 ? 51.726 -21.860 22.402 1.00 54.31 56 PRO B C 1
ATOM 2185 O O . PRO B 1 56 ? 50.876 -21.906 23.272 1.00 52.99 56 PRO B O 1
ATOM 2189 N N . HIS B 1 57 ? 52.167 -20.732 21.842 1.00 55.03 57 HIS B N 1
ATOM 2190 C CA . HIS B 1 57 ? 51.702 -19.371 22.212 1.00 54.68 57 HIS B CA 1
ATOM 2191 C C . HIS B 1 57 ? 50.270 -19.180 21.707 1.00 52.62 57 HIS B C 1
ATOM 2192 O O . HIS B 1 57 ? 49.475 -18.626 22.458 1.00 51.17 57 HIS B O 1
ATOM 2199 N N . GLU B 1 58 ? 49.962 -19.642 20.495 1.00 52.88 58 GLU B N 1
ATOM 2200 C CA . GLU B 1 58 ? 48.599 -19.587 19.913 1.00 52.44 58 GLU B CA 1
ATOM 2201 C C . GLU B 1 58 ? 47.651 -20.426 20.776 1.00 52.36 58 GLU B C 1
ATOM 2202 O O . GLU B 1 58 ? 46.526 -19.964 20.992 1.00 52.84 58 GLU B O 1
ATOM 2208 N N . GLN B 1 59 ? 48.066 -21.608 21.241 1.00 52.97 59 GLN B N 1
ATOM 2209 C CA . GLN B 1 59 ? 47.232 -22.446 22.145 1.00 53.69 59 GLN B CA 1
ATOM 2210 C C . GLN B 1 59 ? 47.013 -21.687 23.464 1.00 51.18 59 GLN B C 1
ATOM 2211 O O . GLN B 1 59 ? 45.871 -21.692 23.963 1.00 50.59 59 GLN B O 1
ATOM 2217 N N . GLN B 1 60 ? 48.049 -21.047 24.014 1.00 49.50 60 GLN B N 1
ATOM 2218 C CA . GLN B 1 60 ? 47.916 -20.285 25.279 1.00 47.11 60 GLN B CA 1
ATOM 2219 C C . GLN B 1 60 ? 46.930 -19.130 25.086 1.00 45.30 60 GLN B C 1
ATOM 2220 O O . GLN B 1 60 ? 46.092 -18.924 25.976 1.00 45.32 60 GLN B O 1
ATOM 2226 N N . ALA B 1 61 ? 47.008 -18.411 23.971 1.00 44.21 61 ALA B N 1
ATOM 2227 C CA . ALA B 1 61 ? 46.102 -17.282 23.665 1.00 43.11 61 ALA B CA 1
ATOM 2228 C C . ALA B 1 61 ? 44.659 -17.798 23.699 1.00 42.73 61 ALA B C 1
ATOM 2229 O O . ALA B 1 61 ? 43.801 -17.163 24.325 1.00 42.69 61 ALA B O 1
ATOM 2231 N N . GLN B 1 62 ? 44.416 -18.941 23.069 1.00 43.07 62 GLN B N 1
ATOM 2232 C CA . GLN B 1 62 ? 43.094 -19.596 23.046 1.00 43.37 62 GLN B CA 1
ATOM 2233 C C . GLN B 1 62 ? 42.660 -19.875 24.486 1.00 43.04 62 GLN B C 1
ATOM 2234 O O . GLN B 1 62 ? 41.522 -19.531 24.819 1.00 43.54 62 GLN B O 1
ATOM 2240 N N . ARG B 1 63 ? 43.531 -20.440 25.322 1.00 44.24 63 ARG B N 1
ATOM 2241 C CA . ARG B 1 63 ? 43.222 -20.735 26.751 1.00 45.36 63 ARG B CA 1
ATOM 2242 C C . ARG B 1 63 ? 42.859 -19.442 27.487 1.00 44.68 63 ARG B C 1
ATOM 2243 O O . ARG B 1 63 ? 41.904 -19.470 28.265 1.00 45.15 63 ARG B O 1
ATOM 2251 N N . GLU B 1 64 ? 43.606 -18.365 27.256 1.00 45.27 64 GLU B N 1
ATOM 2252 C CA . GLU B 1 64 ? 43.365 -17.027 27.853 1.00 45.44 64 GLU B CA 1
ATOM 2253 C C . GLU B 1 64 ? 42.005 -16.470 27.402 1.00 44.22 64 GLU B C 1
ATOM 2254 O O . GLU B 1 64 ? 41.269 -15.976 28.271 1.00 43.63 64 GLU B O 1
ATOM 2260 N N . LEU B 1 65 ? 41.642 -16.549 26.120 1.00 43.08 65 LEU B N 1
ATOM 2261 C CA . LEU B 1 65 ? 40.281 -16.122 25.709 1.00 43.03 65 LEU B CA 1
ATOM 2262 C C . LEU B 1 65 ? 39.251 -16.885 26.555 1.00 43.81 65 LEU B C 1
ATOM 2263 O O . LEU B 1 65 ? 38.366 -16.224 27.148 1.00 44.02 65 LEU B O 1
ATOM 2268 N N . GLY B 1 66 ? 39.362 -18.221 26.624 1.00 44.88 66 GLY B N 1
ATOM 2269 C CA . GLY B 1 66 ? 38.473 -19.082 27.432 1.00 44.59 66 GLY B CA 1
ATOM 2270 C C . GLY B 1 66 ? 38.445 -18.690 28.904 1.00 44.35 66 GLY B C 1
ATOM 2271 O O . GLY B 1 66 ? 37.357 -18.693 29.478 1.00 42.97 66 GLY B O 1
ATOM 2272 N N . GLU B 1 67 ? 39.597 -18.380 29.509 1.00 45.42 67 GLU B N 1
ATOM 2273 C CA . GLU B 1 67 ? 39.679 -17.907 30.914 1.00 46.87 67 GLU B CA 1
ATOM 2274 C C . GLU B 1 67 ? 38.892 -16.604 31.051 1.00 46.77 67 GLU B C 1
ATOM 2275 O O . GLU B 1 67 ? 38.246 -16.428 32.085 1.00 47.87 67 GLU B O 1
ATOM 2281 N N . VAL B 1 68 ? 38.989 -15.699 30.075 1.00 46.50 68 VAL B N 1
ATOM 2282 C CA . VAL B 1 68 ? 38.301 -14.375 30.119 1.00 46.56 68 VAL B CA 1
ATOM 2283 C C . VAL B 1 68 ? 36.791 -14.615 30.082 1.00 46.29 68 VAL B C 1
ATOM 2284 O O . VAL B 1 68 ? 36.088 -13.993 30.860 1.00 45.51 68 VAL B O 1
ATOM 2288 N N . ARG B 1 69 ? 36.316 -15.514 29.231 1.00 48.06 69 ARG B N 1
ATOM 2289 C CA . ARG B 1 69 ? 34.867 -15.825 29.128 1.00 50.47 69 ARG B CA 1
ATOM 2290 C C . ARG B 1 69 ? 34.366 -16.367 30.468 1.00 48.86 69 ARG B C 1
ATOM 2291 O O . ARG B 1 69 ? 33.336 -15.920 30.950 1.00 50.46 69 ARG B O 1
ATOM 2299 N N . GLU B 1 70 ? 35.100 -17.283 31.070 1.00 49.17 70 GLU B N 1
ATOM 2300 C CA . GLU B 1 70 ? 34.623 -18.022 32.260 1.00 49.53 70 GLU B CA 1
ATOM 2301 C C . GLU B 1 70 ? 34.542 -17.045 33.429 1.00 45.68 70 GLU B C 1
ATOM 2302 O O . GLU B 1 70 ? 33.581 -17.157 34.190 1.00 46.41 70 GLU B O 1
ATOM 2308 N N . LYS B 1 71 ? 35.498 -16.128 33.546 1.00 44.26 71 LYS B N 1
ATOM 2309 C CA . LYS B 1 71 ? 35.504 -15.070 34.597 1.00 44.68 71 LYS B CA 1
ATOM 2310 C C . LYS B 1 71 ? 34.317 -14.117 34.400 1.00 40.19 71 LYS B C 1
ATOM 2311 O O . LYS B 1 71 ? 33.740 -13.706 35.403 1.00 38.05 71 LYS B O 1
ATOM 2317 N N . PHE B 1 72 ? 33.983 -13.787 33.155 1.00 38.39 72 PHE B N 1
ATOM 2318 C CA . PHE B 1 72 ? 32.925 -12.810 32.805 1.00 38.40 72 PHE B CA 1
ATOM 2319 C C . PHE B 1 72 ? 31.560 -13.415 33.143 1.00 38.05 72 PHE B C 1
ATOM 2320 O O . PHE B 1 72 ? 30.719 -12.701 33.697 1.00 36.61 72 PHE B O 1
ATOM 2328 N N . LEU B 1 73 ? 31.368 -14.709 32.870 1.00 37.57 73 LEU B N 1
ATOM 2329 C CA . LEU B 1 73 ? 30.114 -15.417 33.205 1.00 36.69 73 LEU B CA 1
ATOM 2330 C C . LEU B 1 73 ? 29.947 -15.437 34.723 1.00 36.39 73 LEU B C 1
ATOM 2331 O O . LEU B 1 73 ? 28.819 -15.240 35.199 1.00 37.84 73 LEU B O 1
ATOM 2336 N N . ARG B 1 74 ? 31.020 -15.666 35.468 1.00 36.05 74 ARG B N 1
ATOM 2337 C CA . ARG B 1 74 ? 30.946 -15.737 36.946 1.00 36.74 74 ARG B CA 1
ATOM 2338 C C . ARG B 1 74 ? 30.607 -14.344 37.482 1.00 37.64 74 ARG B C 1
ATOM 2339 O O . ARG B 1 74 ? 29.961 -14.251 38.522 1.00 39.97 74 ARG B O 1
ATOM 2347 N N . ALA B 1 75 ? 30.976 -13.290 36.772 1.00 37.25 75 ALA B N 1
ATOM 2348 C CA . ALA B 1 75 ? 30.830 -11.905 37.260 1.00 37.69 75 ALA B CA 1
ATOM 2349 C C . ALA B 1 75 ? 29.431 -11.390 36.904 1.00 38.46 75 ALA B C 1
ATOM 2350 O O . ALA B 1 75 ? 28.918 -10.547 37.651 1.00 38.54 75 ALA B O 1
ATOM 2352 N N . HIS B 1 76 ? 28.814 -11.946 35.852 1.00 38.22 76 HIS B N 1
ATOM 2353 C CA . HIS B 1 76 ? 27.651 -11.353 35.140 1.00 37.19 76 HIS B CA 1
ATOM 2354 C C . HIS B 1 76 ? 26.619 -12.436 34.872 1.00 36.95 76 HIS B C 1
ATOM 2355 O O . HIS B 1 76 ? 26.494 -12.907 33.740 1.00 36.46 76 HIS B O 1
ATOM 2362 N N . PRO B 1 77 ? 25.849 -12.828 35.920 1.00 37.69 77 PRO B N 1
ATOM 2363 C CA . PRO B 1 77 ? 24.888 -13.927 35.830 1.00 38.11 77 PRO B CA 1
ATOM 2364 C C . PRO B 1 77 ? 23.767 -13.706 34.801 1.00 39.32 77 PRO B C 1
ATOM 2365 O O . PRO B 1 77 ? 23.132 -14.677 34.406 1.00 39.09 77 PRO B O 1
ATOM 2369 N N . CYS B 1 78 ? 23.567 -12.477 34.337 1.00 39.50 78 CYS B N 1
ATOM 2370 C CA . CYS B 1 78 ? 22.494 -12.182 33.355 1.00 42.50 78 CYS B CA 1
ATOM 2371 C C . CYS B 1 78 ? 23.004 -12.426 31.928 1.00 42.75 78 CYS B C 1
ATOM 2372 O O . CYS B 1 78 ? 22.251 -12.150 30.990 1.00 45.93 78 CYS B O 1
ATOM 2375 N N . VAL B 1 79 ? 24.210 -12.973 31.776 1.00 41.27 79 VAL B N 1
ATOM 2376 C CA . VAL B 1 79 ? 24.835 -13.319 30.463 1.00 41.45 79 VAL B CA 1
ATOM 2377 C C . VAL B 1 79 ? 25.012 -14.852 30.321 1.00 41.58 79 VAL B C 1
ATOM 2378 O O . VAL B 1 79 ? 25.701 -15.471 31.177 1.00 39.73 79 VAL B O 1
ATOM 2382 N N . SER B 1 80 ? 24.469 -15.433 29.244 1.00 42.40 80 SER B N 1
ATOM 2383 C CA . SER B 1 80 ? 24.653 -16.857 28.870 1.00 43.53 80 SER B CA 1
ATOM 2384 C C . SER B 1 80 ? 25.991 -17.031 28.142 1.00 44.45 80 SER B C 1
ATOM 2385 O O . SER B 1 80 ? 26.469 -16.069 27.518 1.00 42.69 80 SER B O 1
ATOM 2388 N N . ASP B 1 81 ? 26.577 -18.220 28.265 1.00 47.31 81 ASP B N 1
ATOM 2389 C CA . ASP B 1 81 ? 27.808 -18.642 27.552 1.00 50.69 81 ASP B CA 1
ATOM 2390 C C . ASP B 1 81 ? 27.671 -18.207 26.098 1.00 50.32 81 ASP B C 1
ATOM 2391 O O . ASP B 1 81 ? 28.607 -17.633 25.576 1.00 51.12 81 ASP B O 1
ATOM 2396 N N . GLN B 1 82 ? 26.526 -18.488 25.485 1.00 52.17 82 GLN B N 1
ATOM 2397 C CA . GLN B 1 82 ? 26.322 -18.382 24.019 1.00 54.36 82 GLN B CA 1
ATOM 2398 C C . GLN B 1 82 ? 26.156 -16.908 23.635 1.00 53.24 82 GLN B C 1
ATOM 2399 O O . GLN B 1 82 ? 26.567 -16.542 22.525 1.00 55.00 82 GLN B O 1
ATOM 2405 N N . GLU B 1 83 ? 25.586 -16.087 24.515 1.00 49.83 83 GLU B N 1
ATOM 2406 C CA . GLU B 1 83 ? 25.401 -14.641 24.255 1.00 48.37 83 GLU B CA 1
ATOM 2407 C C . GLU B 1 83 ? 26.769 -13.956 24.337 1.00 47.16 83 GLU B C 1
ATOM 2408 O O . GLU B 1 83 ? 27.045 -13.082 23.497 1.00 47.59 83 GLU B O 1
ATOM 2414 N N . LEU B 1 84 ? 27.601 -14.348 25.303 1.00 44.78 84 LEU B N 1
ATOM 2415 C CA . LEU B 1 84 ? 28.991 -13.844 25.421 1.00 43.59 84 LEU B CA 1
ATOM 2416 C C . LEU B 1 84 ? 29.769 -14.293 24.181 1.00 43.79 84 LEU B C 1
ATOM 2417 O O . LEU B 1 84 ? 30.564 -13.502 23.673 1.00 44.89 84 LEU B O 1
ATOM 2422 N N . GLY B 1 85 ? 29.473 -15.492 23.684 1.00 43.71 85 GLY B N 1
ATOM 2423 C CA . GLY B 1 85 ? 29.994 -16.043 22.423 1.00 43.99 85 GLY B CA 1
ATOM 2424 C C . GLY B 1 85 ? 29.763 -15.114 21.252 1.00 44.32 85 GLY B C 1
ATOM 2425 O O . GLY B 1 85 ? 30.733 -14.860 20.544 1.00 43.76 85 GLY B O 1
ATOM 2426 N N . LEU B 1 86 ? 28.531 -14.639 21.043 1.00 46.31 86 LEU B N 1
ATOM 2427 C CA . LEU B 1 86 ? 28.193 -13.686 19.946 1.00 48.93 86 LEU B CA 1
ATOM 2428 C C . LEU B 1 86 ? 28.918 -12.361 20.154 1.00 47.73 86 LEU B C 1
ATOM 2429 O O . LEU B 1 86 ? 29.343 -11.777 19.159 1.00 48.37 86 LEU B O 1
ATOM 2434 N N . LEU B 1 87 ? 28.976 -11.870 21.387 1.00 46.76 87 LEU B N 1
ATOM 2435 C CA . LEU B 1 87 ? 29.659 -10.591 21.672 1.00 46.44 87 LEU B CA 1
ATOM 2436 C C . LEU B 1 87 ? 31.074 -10.736 21.131 1.00 46.17 87 LEU B C 1
ATOM 2437 O O . LEU B 1 87 ? 31.493 -9.860 20.371 1.00 48.03 87 LEU B O 1
ATOM 2442 N N . ILE B 1 88 ? 31.763 -11.818 21.487 1.00 44.75 88 ILE B N 1
ATOM 2443 C CA . ILE B 1 88 ? 33.216 -11.965 21.185 1.00 44.25 88 ILE B CA 1
ATOM 2444 C C . ILE B 1 88 ? 33.389 -12.081 19.670 1.00 45.37 88 ILE B C 1
ATOM 2445 O O . ILE B 1 88 ? 34.311 -11.442 19.129 1.00 43.98 88 ILE B O 1
ATOM 2450 N N . LYS B 1 89 ? 32.517 -12.839 19.013 1.00 47.59 89 LYS B N 1
ATOM 2451 C CA . LYS B 1 89 ? 32.535 -12.982 17.540 1.00 50.93 89 LYS B CA 1
ATOM 2452 C C . LYS B 1 89 ? 32.340 -11.607 16.898 1.00 51.97 89 LYS B C 1
ATOM 2453 O O . LYS B 1 89 ? 33.157 -11.257 16.040 1.00 53.26 89 LYS B O 1
ATOM 2459 N N . GLU B 1 90 ? 31.309 -10.861 17.303 1.00 52.21 90 GLU B N 1
ATOM 2460 C CA . GLU B 1 90 ? 30.994 -9.507 16.764 1.00 53.84 90 GLU B CA 1
ATOM 2461 C C . G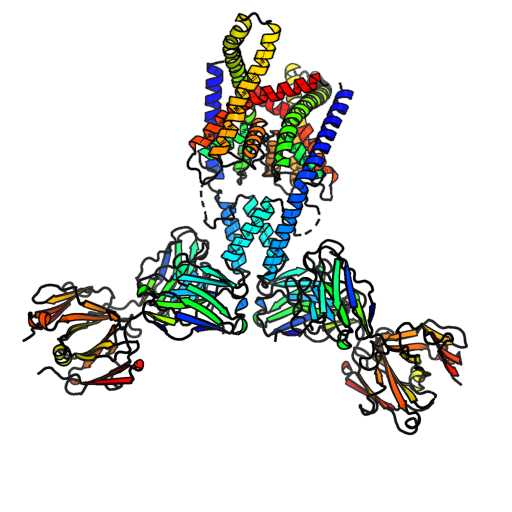LU B 1 90 ? 32.159 -8.543 17.046 1.00 52.76 90 GLU B C 1
ATOM 2462 O O . GLU B 1 90 ? 32.526 -7.785 16.133 1.00 53.83 90 GLU B O 1
ATOM 2468 N N . VAL B 1 91 ? 32.719 -8.567 18.257 1.00 50.51 91 VAL B N 1
ATOM 2469 C CA . VAL B 1 91 ? 33.896 -7.734 18.643 1.00 49.24 91 VAL B CA 1
ATOM 2470 C C . VAL B 1 91 ? 35.047 -8.094 17.709 1.00 49.36 91 VAL B C 1
ATOM 2471 O O . VAL B 1 91 ? 35.674 -7.178 17.187 1.00 50.07 91 VAL B O 1
ATOM 2475 N N . ALA B 1 92 ? 35.298 -9.393 17.521 1.00 49.76 92 ALA B N 1
ATOM 2476 C CA . ALA B 1 92 ? 36.408 -9.933 16.703 1.00 49.21 92 ALA B CA 1
ATOM 2477 C C . ALA B 1 92 ? 36.328 -9.346 15.298 1.00 50.70 92 ALA B C 1
ATOM 2478 O O . ALA B 1 92 ? 37.329 -8.762 14.861 1.00 52.92 92 ALA B O 1
ATOM 2480 N N . ASP B 1 93 ? 35.172 -9.474 14.647 1.00 51.49 93 ASP B N 1
ATOM 2481 C CA . ASP B 1 93 ? 34.885 -8.910 13.302 1.00 53.86 93 ASP B CA 1
ATOM 2482 C C . ASP B 1 93 ? 35.190 -7.402 13.280 1.00 54.60 93 ASP B C 1
ATOM 2483 O O . ASP B 1 93 ? 35.805 -6.947 12.299 1.00 56.32 93 ASP B O 1
ATOM 2488 N N . ALA B 1 94 ? 34.811 -6.643 14.312 1.00 53.26 94 ALA B N 1
ATOM 2489 C CA . ALA B 1 94 ? 35.025 -5.178 14.360 1.00 54.15 94 ALA B CA 1
ATOM 2490 C C . ALA B 1 94 ? 36.521 -4.877 14.476 1.00 54.17 94 ALA B C 1
ATOM 2491 O O . ALA B 1 94 ? 36.998 -4.010 13.723 1.00 56.22 94 ALA B O 1
ATOM 2493 N N . LEU B 1 95 ? 37.232 -5.544 15.388 1.00 52.99 95 LEU B N 1
ATOM 2494 C CA . LEU B 1 95 ? 38.707 -5.399 15.547 1.00 53.20 95 LEU B CA 1
ATOM 2495 C C . LEU B 1 95 ? 39.387 -5.757 14.220 1.00 53.65 95 LEU B C 1
ATOM 2496 O O . LEU B 1 95 ? 40.234 -4.974 13.757 1.00 54.75 95 LEU B O 1
ATOM 2501 N N . GLY B 1 96 ? 38.970 -6.870 13.615 1.00 53.45 96 GLY B N 1
ATOM 2502 C CA . GLY B 1 96 ? 39.407 -7.329 12.282 1.00 54.09 96 GLY B CA 1
ATOM 2503 C C . GLY B 1 96 ? 39.243 -6.262 11.218 1.00 55.14 96 GLY B C 1
ATOM 2504 O O . GLY B 1 96 ? 40.033 -6.261 10.283 1.00 55.37 96 GLY B O 1
ATOM 2505 N N . GLY B 1 97 ? 38.237 -5.397 11.343 1.00 56.35 97 GLY B N 1
ATOM 2506 C CA . GLY B 1 97 ? 38.025 -4.245 10.444 1.00 58.44 97 GLY B CA 1
ATOM 2507 C C . GLY B 1 97 ? 38.860 -3.032 10.837 1.00 59.01 97 GLY B C 1
ATOM 2508 O O . GLY B 1 97 ? 38.737 -2.001 10.157 1.00 61.34 97 GLY B O 1
ATOM 2509 N N . GLY B 1 98 ? 39.655 -3.125 11.907 1.00 57.76 98 GLY B N 1
ATOM 2510 C CA . GLY B 1 98 ? 40.608 -2.077 12.319 1.00 59.23 98 GLY B CA 1
ATOM 2511 C C . GLY B 1 98 ? 40.085 -1.200 13.444 1.00 59.99 98 GLY B C 1
ATOM 2512 O O . GLY B 1 98 ? 40.725 -0.165 13.725 1.00 60.19 98 GLY B O 1
ATOM 2513 N N . ALA B 1 99 ? 38.981 -1.591 14.085 1.00 60.45 99 ALA B N 1
ATOM 2514 C CA . ALA B 1 99 ? 38.435 -0.914 15.285 1.00 61.58 99 ALA B CA 1
ATOM 2515 C C . ALA B 1 99 ? 39.468 -0.972 16.417 1.00 62.10 99 ALA B C 1
ATOM 2516 O O . ALA B 1 99 ? 40.169 -1.985 16.516 1.00 61.76 99 ALA B O 1
ATOM 2518 N N . ASP B 1 100 ? 39.552 0.079 17.232 1.00 64.68 100 ASP B N 1
ATOM 2519 C CA . ASP B 1 100 ? 40.498 0.197 18.373 1.00 66.44 100 ASP B CA 1
ATOM 2520 C C . ASP B 1 100 ? 39.760 -0.088 19.681 1.00 66.84 100 ASP B C 1
ATOM 2521 O O . ASP B 1 100 ? 38.804 0.597 20.021 1.00 69.86 100 ASP B O 1
ATOM 2526 N N . PRO B 1 101 ? 40.185 -1.085 20.485 1.00 67.24 101 PRO B N 1
ATOM 2527 C CA . PRO B 1 101 ? 39.588 -1.307 21.802 1.00 68.20 101 PRO B CA 1
ATOM 2528 C C . PRO B 1 101 ? 39.678 -0.120 22.776 1.00 72.53 101 PRO B C 1
ATOM 2529 O O . PRO B 1 101 ? 38.833 -0.026 23.630 1.00 75.48 101 PRO B O 1
ATOM 2533 N N . GLU B 1 102 ? 40.694 0.734 22.631 1.00 77.41 102 GLU B N 1
ATOM 2534 C CA . GLU B 1 102 ? 41.071 1.781 23.622 1.00 83.73 102 GLU B CA 1
ATOM 2535 C C . GLU B 1 102 ? 40.079 2.954 23.598 1.00 87.32 102 GLU B C 1
ATOM 2536 O O . GLU B 1 102 ? 39.956 3.622 24.641 1.00 89.36 102 GLU B O 1
ATOM 2542 N N . THR B 1 103 ? 39.410 3.218 22.469 1.00 89.63 103 THR B N 1
ATOM 2543 C CA . THR B 1 103 ? 38.549 4.419 22.285 1.00 94.00 103 THR B CA 1
ATOM 2544 C C . THR B 1 103 ? 37.069 4.024 22.152 1.00 94.16 103 THR B C 1
ATOM 2545 O O . THR B 1 103 ? 36.783 2.833 21.878 1.00 91.07 103 THR B O 1
ATOM 2549 N N . GLN B 1 104 ? 36.183 5.012 22.350 1.00 97.42 104 GLN B N 1
ATOM 2550 C CA . GLN B 1 104 ? 34.712 4.939 22.124 1.00 99.30 104 GLN B CA 1
ATOM 2551 C C . GLN B 1 104 ? 34.233 6.086 21.211 1.00 103.25 104 GLN B C 1
ATOM 2552 O O . GLN B 1 104 ? 33.008 6.206 21.029 1.00 104.73 104 GLN B O 1
ATOM 2558 N N . SER B 1 105 ? 35.133 6.901 20.647 1.00 106.23 105 SER B N 1
ATOM 2559 C CA . SER B 1 105 ? 34.777 8.077 19.805 1.00 111.81 105 SER B CA 1
ATOM 2560 C C . SER B 1 105 ? 34.331 7.633 18.402 1.00 113.05 105 SER B C 1
ATOM 2561 O O . SER B 1 105 ? 34.878 6.639 17.896 1.00 111.90 105 SER B O 1
ATOM 2564 N N . THR B 1 106 ? 33.369 8.362 17.818 1.00 118.30 106 THR B N 1
ATOM 2565 C CA . THR B 1 106 ? 32.837 8.214 16.433 1.00 118.54 106 THR B CA 1
ATOM 2566 C C . THR B 1 106 ? 32.442 6.752 16.192 1.00 114.86 106 THR B C 1
ATOM 2567 O O . THR B 1 106 ? 33.162 6.087 15.426 1.00 111.89 106 THR B O 1
ATOM 2571 N N . SER B 1 112 ? 43.657 10.244 10.588 1.00 99.03 112 SER B N 1
ATOM 2572 C CA . SER B 1 112 ? 43.083 9.625 9.363 1.00 98.49 112 SER B CA 1
ATOM 2573 C C . SER B 1 112 ? 44.055 8.592 8.776 1.00 97.13 112 SER B C 1
ATOM 2574 O O . SER B 1 112 ? 45.205 8.962 8.453 1.00 98.61 112 SER B O 1
ATOM 2577 N N . ALA B 1 113 ? 43.588 7.346 8.645 1.00 94.69 113 ALA B N 1
ATOM 2578 C CA . ALA B 1 113 ? 44.279 6.222 7.974 1.00 93.32 113 ALA B CA 1
ATOM 2579 C C . ALA B 1 113 ? 44.394 6.490 6.466 1.00 95.64 113 ALA B C 1
ATOM 2580 O O . ALA B 1 113 ? 45.299 5.914 5.844 1.00 96.22 113 ALA B O 1
ATOM 2582 N N . TRP B 1 114 ? 43.492 7.308 5.909 1.00 97.69 114 TRP B N 1
ATOM 2583 C CA . TRP B 1 114 ? 43.386 7.635 4.461 1.00 99.23 114 TRP B CA 1
ATOM 2584 C C . TRP B 1 114 ? 43.629 9.131 4.227 1.00 102.75 114 TRP B C 1
ATOM 2585 O O . TRP B 1 114 ? 43.022 9.693 3.286 1.00 104.12 114 TRP B O 1
ATOM 2596 N N . ASP B 1 115 ? 44.483 9.752 5.048 1.00 103.83 115 ASP B N 1
ATOM 2597 C CA . ASP B 1 115 ? 45.032 11.110 4.783 1.00 107.22 115 ASP B CA 1
ATOM 2598 C C . ASP B 1 115 ? 45.970 10.992 3.576 1.00 108.74 115 ASP B C 1
ATOM 2599 O O . ASP B 1 115 ? 46.423 9.871 3.304 1.00 108.00 115 ASP B O 1
ATOM 2604 N N . LEU B 1 116 ? 46.227 12.093 2.866 1.00 113.02 116 LEU B N 1
ATOM 2605 C CA . LEU B 1 116 ? 46.975 12.095 1.578 1.00 113.77 116 LEU B CA 1
ATOM 2606 C C . LEU B 1 116 ? 48.312 11.367 1.770 1.00 112.03 116 LEU B C 1
ATOM 2607 O O . LEU B 1 116 ? 48.677 10.577 0.874 1.00 111.51 116 LEU B O 1
ATOM 2612 N N . GLY B 1 117 ? 48.986 11.600 2.905 1.00 111.43 117 GLY B N 1
ATOM 2613 C CA . GLY B 1 117 ? 50.262 10.953 3.279 1.00 110.24 117 GLY B CA 1
ATOM 2614 C C . GLY B 1 117 ? 50.165 9.431 3.277 1.00 106.67 117 GLY B C 1
ATOM 2615 O O . GLY B 1 117 ? 50.931 8.785 2.523 1.00 105.80 117 GLY B O 1
ATOM 2616 N N . SER B 1 118 ? 49.251 8.875 4.080 1.00 103.38 118 SER B N 1
ATOM 2617 C CA . SER B 1 118 ? 49.047 7.410 4.251 1.00 100.21 118 SER B CA 1
ATOM 2618 C C . SER B 1 118 ? 48.505 6.786 2.958 1.00 97.38 118 SER B C 1
ATOM 2619 O O . SER B 1 118 ? 48.885 5.643 2.666 1.00 96.18 118 SER B O 1
ATOM 2622 N N . ALA B 1 119 ? 47.632 7.491 2.230 1.00 96.42 119 ALA B N 1
ATOM 2623 C CA . ALA B 1 119 ? 47.007 7.010 0.975 1.00 94.32 119 ALA B CA 1
ATOM 2624 C C . ALA B 1 119 ? 48.091 6.870 -0.095 1.00 93.53 119 ALA B C 1
ATOM 2625 O O . ALA B 1 119 ? 48.104 5.846 -0.788 1.00 92.61 119 ALA B O 1
ATOM 2627 N N . PHE B 1 120 ? 48.971 7.866 -0.204 1.00 94.75 120 PHE B N 1
ATOM 2628 C CA . PHE B 1 120 ? 50.183 7.834 -1.064 1.00 95.02 120 PHE B CA 1
ATOM 2629 C C . PHE B 1 120 ? 50.990 6.579 -0.723 1.00 91.74 120 PHE B C 1
ATOM 2630 O O . PHE B 1 120 ? 51.287 5.780 -1.632 1.00 90.86 120 PHE B O 1
ATOM 2638 N N . PHE B 1 121 ? 51.302 6.417 0.566 1.00 90.07 121 PHE B N 1
ATOM 2639 C CA . PHE B 1 121 ? 52.090 5.295 1.142 1.00 87.64 121 PHE B CA 1
ATOM 2640 C C . PHE B 1 121 ? 51.420 3.959 0.798 1.00 83.89 121 PHE B C 1
ATOM 2641 O O . PHE B 1 121 ? 52.128 3.024 0.393 1.00 82.01 121 PHE B O 1
ATOM 2649 N N . PHE B 1 122 ? 50.099 3.874 0.968 1.00 82.75 122 PHE B N 1
ATOM 2650 C CA . PHE B 1 122 ? 49.287 2.672 0.639 1.00 80.85 122 PHE B CA 1
ATOM 2651 C C . PHE B 1 122 ? 49.493 2.318 -0.838 1.00 81.06 122 PHE B C 1
ATOM 2652 O O . PHE B 1 122 ? 49.710 1.136 -1.142 1.00 80.11 122 PHE B O 1
ATOM 2660 N N . SER B 1 123 ? 49.410 3.310 -1.727 1.00 82.72 123 SER B N 1
ATOM 2661 C CA . SER B 1 123 ? 49.637 3.152 -3.186 1.00 83.62 123 SER B CA 1
ATOM 2662 C C . SER B 1 123 ? 51.046 2.597 -3.409 1.00 82.96 123 SER B C 1
ATOM 2663 O O . SER B 1 123 ? 51.194 1.656 -4.213 1.00 82.67 123 SER B O 1
ATOM 2666 N N . GLY B 1 124 ? 52.027 3.159 -2.692 1.00 82.86 124 GLY B N 1
ATOM 2667 C CA . GLY B 1 124 ? 53.425 2.690 -2.639 1.00 81.83 124 GLY B CA 1
ATOM 2668 C C . GLY B 1 124 ? 53.525 1.209 -2.308 1.00 78.76 124 GLY B C 1
ATOM 2669 O O . GLY B 1 124 ? 54.274 0.503 -3.007 1.00 79.06 124 GLY B O 1
ATOM 2670 N N . THR B 1 125 ? 52.798 0.741 -1.290 1.00 76.08 125 THR B N 1
ATOM 2671 C CA . THR B 1 125 ? 52.832 -0.677 -0.841 1.00 73.45 125 THR B CA 1
ATOM 2672 C C . THR B 1 125 ? 52.309 -1.586 -1.966 1.00 73.64 125 THR B C 1
ATOM 2673 O O . THR B 1 125 ? 52.732 -2.755 -2.006 1.00 72.85 125 THR B O 1
ATOM 2677 N N . ILE B 1 126 ? 51.448 -1.083 -2.857 1.00 74.86 126 ILE B N 1
ATOM 2678 C CA . ILE B 1 126 ? 50.865 -1.890 -3.971 1.00 75.32 126 ILE B CA 1
ATOM 2679 C C . ILE B 1 126 ? 51.944 -2.129 -5.032 1.00 77.12 126 ILE B C 1
ATOM 2680 O O . ILE B 1 126 ? 52.332 -3.298 -5.219 1.00 77.47 126 ILE B O 1
ATOM 2685 N N . ILE B 1 127 ? 52.413 -1.063 -5.688 1.00 78.77 127 ILE B N 1
ATOM 2686 C CA . ILE B 1 127 ? 53.304 -1.136 -6.887 1.00 79.72 127 ILE B CA 1
ATOM 2687 C C . ILE B 1 127 ? 54.608 -1.850 -6.517 1.00 78.43 127 ILE B C 1
ATOM 2688 O O . ILE B 1 127 ? 55.159 -2.528 -7.400 1.00 79.18 127 ILE B O 1
ATOM 2693 N N . THR B 1 128 ? 55.066 -1.711 -5.267 1.00 76.39 128 THR B N 1
ATOM 2694 C CA . THR B 1 128 ? 56.285 -2.369 -4.722 1.00 75.17 128 THR B CA 1
ATOM 2695 C C . THR B 1 128 ? 56.022 -3.860 -4.496 1.00 73.13 128 THR B C 1
ATOM 2696 O O . THR B 1 128 ? 56.991 -4.607 -4.272 1.00 71.35 128 THR B O 1
ATOM 2700 N N . THR B 1 129 ? 54.746 -4.250 -4.522 1.00 73.34 129 THR B N 1
ATOM 2701 C CA . THR B 1 129 ? 54.227 -5.613 -4.221 1.00 72.78 129 THR B CA 1
ATOM 2702 C C . THR B 1 129 ? 54.504 -5.951 -2.749 1.00 71.30 129 THR B C 1
ATOM 2703 O O . THR B 1 129 ? 54.447 -7.150 -2.409 1.00 70.28 129 THR B O 1
ATOM 2707 N N . ILE B 1 130 ? 54.791 -4.951 -1.907 1.00 71.12 130 ILE B N 1
ATOM 2708 C CA . ILE B 1 130 ? 55.054 -5.159 -0.453 1.00 69.87 130 ILE B CA 1
ATOM 2709 C C . ILE B 1 130 ? 53.732 -5.550 0.208 1.00 68.66 130 ILE B C 1
ATOM 2710 O O . ILE B 1 130 ? 53.664 -6.662 0.761 1.00 67.32 130 ILE B O 1
ATOM 2715 N N . GLY B 1 131 ? 52.735 -4.666 0.119 1.00 69.74 131 GLY B N 1
ATOM 2716 C CA . GLY B 1 131 ? 51.320 -4.921 0.454 1.00 69.09 131 GLY B CA 1
ATOM 2717 C C . GLY B 1 131 ? 51.133 -5.231 1.925 1.00 68.27 131 GLY B C 1
ATOM 2718 O O . GLY B 1 131 ? 50.613 -6.325 2.230 1.00 67.52 131 GLY B O 1
ATOM 2719 N N . TYR B 1 132 ? 51.566 -4.319 2.804 1.00 68.86 132 TYR B N 1
ATOM 2720 C CA . TYR B 1 132 ? 51.484 -4.457 4.282 1.00 67.54 132 TYR B CA 1
ATOM 2721 C C . TYR B 1 132 ? 50.064 -4.884 4.669 1.00 66.76 132 TYR B C 1
ATOM 2722 O O . TYR B 1 132 ? 49.920 -5.937 5.302 1.00 64.74 132 TYR B O 1
ATOM 2731 N N . GLY B 1 133 ? 49.057 -4.110 4.259 1.00 68.03 133 GLY B N 1
ATOM 2732 C CA . GLY B 1 133 ? 47.629 -4.409 4.477 1.00 68.30 133 GLY B CA 1
ATOM 2733 C C . GLY B 1 133 ? 47.138 -3.990 5.856 1.00 68.36 133 GLY B C 1
ATOM 2734 O O . GLY B 1 133 ? 45.981 -4.325 6.182 1.00 68.29 133 GLY B O 1
ATOM 2735 N N . ASN B 1 134 ? 47.957 -3.263 6.628 1.00 69.76 134 ASN B N 1
ATOM 2736 C CA . ASN B 1 134 ? 47.618 -2.778 7.996 1.00 70.20 134 ASN B CA 1
ATOM 2737 C C . ASN B 1 134 ? 46.380 -1.870 7.934 1.00 72.09 134 ASN B C 1
ATOM 2738 O O . ASN B 1 134 ? 45.797 -1.590 9.001 1.00 71.82 134 ASN B O 1
ATOM 2743 N N . VAL B 1 135 ? 45.997 -1.414 6.740 1.00 73.93 135 VAL B N 1
ATOM 2744 C CA . VAL B 1 135 ? 44.679 -0.763 6.489 1.00 75.33 135 VAL B CA 1
ATOM 2745 C C . VAL B 1 135 ? 44.066 -1.378 5.230 1.00 76.26 135 VAL B C 1
ATOM 2746 O O . VAL B 1 135 ? 44.748 -1.429 4.191 1.00 77.91 135 VAL B O 1
ATOM 2750 N N . ALA B 1 136 ? 42.812 -1.817 5.336 1.00 76.83 136 ALA B N 1
ATOM 2751 C CA . ALA B 1 136 ? 42.096 -2.602 4.305 1.00 77.60 136 ALA B CA 1
ATOM 2752 C C . ALA B 1 136 ? 41.143 -1.685 3.535 1.00 79.13 136 ALA B C 1
ATOM 2753 O O . ALA B 1 136 ? 40.639 -0.703 4.121 1.00 80.69 136 ALA B O 1
ATOM 2755 N N . LEU B 1 137 ? 40.913 -2.006 2.264 1.00 78.67 137 LEU B N 1
ATOM 2756 C CA . LEU B 1 137 ? 39.848 -1.382 1.444 1.00 80.07 137 LEU B CA 1
ATOM 2757 C C . LEU B 1 137 ? 38.505 -1.970 1.890 1.00 79.15 137 LEU B C 1
ATOM 2758 O O . LEU B 1 137 ? 38.423 -3.205 2.028 1.00 77.29 137 LEU B O 1
ATOM 2763 N N . ARG B 1 138 ? 37.510 -1.110 2.127 1.00 80.28 138 ARG B N 1
ATOM 2764 C CA . ARG B 1 138 ? 36.148 -1.485 2.587 1.00 79.92 138 ARG B CA 1
ATOM 2765 C C . ARG B 1 138 ? 35.149 -1.360 1.435 1.00 81.49 138 ARG B C 1
ATOM 2766 O O . ARG B 1 138 ? 34.095 -2.010 1.517 1.00 81.67 138 ARG B O 1
ATOM 2774 N N . THR B 1 139 ? 35.463 -0.561 0.412 1.00 82.83 139 THR B N 1
ATOM 2775 C CA . THR B 1 139 ? 34.551 -0.258 -0.720 1.00 85.52 139 THR B CA 1
ATOM 2776 C C . THR B 1 139 ? 34.855 -1.217 -1.869 1.00 85.31 139 THR B C 1
ATOM 2777 O O . THR B 1 139 ? 36.037 -1.457 -2.122 1.00 83.85 139 THR B O 1
ATOM 2781 N N . ASP B 1 140 ? 33.809 -1.724 -2.523 1.00 87.38 140 ASP B N 1
ATOM 2782 C CA . ASP B 1 140 ? 33.885 -2.508 -3.787 1.00 88.75 140 ASP B CA 1
ATOM 2783 C C . ASP B 1 140 ? 34.605 -1.676 -4.857 1.00 89.48 140 ASP B C 1
ATOM 2784 O O . ASP B 1 140 ? 35.396 -2.260 -5.623 1.00 89.03 140 ASP B O 1
ATOM 2789 N N . ALA B 1 141 ? 34.365 -0.362 -4.893 1.00 90.14 141 ALA B N 1
ATOM 2790 C CA . ALA B 1 141 ? 35.041 0.579 -5.817 1.00 91.79 141 ALA B CA 1
ATOM 2791 C C . ALA B 1 141 ? 36.547 0.569 -5.532 1.00 89.05 141 ALA B C 1
ATOM 2792 O O . ALA B 1 141 ? 37.332 0.414 -6.484 1.00 89.47 141 ALA B O 1
ATOM 2794 N N . GLY B 1 142 ? 36.917 0.732 -4.259 1.00 86.61 142 GLY B N 1
ATOM 2795 C CA . GLY B 1 142 ? 38.306 0.660 -3.767 1.00 84.32 142 GLY B CA 1
ATOM 2796 C C . GLY B 1 142 ? 39.016 -0.583 -4.272 1.00 82.60 142 GLY B C 1
ATOM 2797 O O . GLY B 1 142 ? 40.138 -0.447 -4.782 1.00 82.39 142 GLY B O 1
ATOM 2798 N N . ARG B 1 143 ? 38.386 -1.753 -4.152 1.00 81.71 143 ARG B N 1
ATOM 2799 C CA . ARG B 1 143 ? 38.983 -3.051 -4.567 1.00 80.72 143 ARG B CA 1
ATOM 2800 C C . ARG B 1 143 ? 39.121 -3.092 -6.087 1.00 82.76 143 ARG B C 1
ATOM 2801 O O . ARG B 1 143 ? 40.216 -3.455 -6.558 1.00 82.24 143 ARG B O 1
ATOM 2809 N N . LEU B 1 144 ? 38.052 -2.760 -6.819 1.00 85.03 144 LEU B N 1
ATOM 2810 C CA . LEU B 1 144 ? 38.048 -2.814 -8.306 1.00 87.53 144 LEU B CA 1
ATOM 2811 C C . LEU B 1 144 ? 39.161 -1.901 -8.838 1.00 87.99 144 LEU B C 1
ATOM 2812 O O . LEU B 1 144 ? 39.911 -2.352 -9.728 1.00 89.28 144 LEU B O 1
ATOM 2817 N N . PHE B 1 145 ? 39.278 -0.682 -8.303 1.00 87.22 145 PHE B N 1
ATOM 2818 C CA . PHE B 1 145 ? 40.305 0.310 -8.709 1.00 88.11 145 PHE B CA 1
ATOM 2819 C C . PHE B 1 145 ? 41.701 -0.239 -8.408 1.00 86.63 145 PHE B C 1
ATOM 2820 O O . PHE B 1 145 ? 42.589 -0.059 -9.251 1.00 88.54 145 PHE B O 1
ATOM 2828 N N . CYS B 1 146 ? 41.875 -0.876 -7.245 1.00 84.65 146 CYS B N 1
ATOM 2829 C CA . CYS B 1 146 ? 43.146 -1.491 -6.765 1.00 83.10 146 CYS B CA 1
ATOM 2830 C C . CYS B 1 146 ? 43.674 -2.500 -7.793 1.00 83.69 146 CYS B C 1
ATOM 2831 O O . CYS B 1 146 ? 44.874 -2.426 -8.124 1.00 83.68 146 CYS B O 1
ATOM 2834 N N . ILE B 1 147 ? 42.809 -3.400 -8.276 1.00 84.85 147 ILE B N 1
ATOM 2835 C CA . ILE B 1 147 ? 43.125 -4.402 -9.342 1.00 86.23 147 ILE B CA 1
ATOM 2836 C C . ILE B 1 147 ? 43.900 -3.694 -10.460 1.00 89.12 147 ILE B C 1
ATOM 2837 O O . ILE B 1 147 ? 45.091 -4.011 -10.645 1.00 89.16 147 ILE B O 1
ATOM 2842 N N . PHE B 1 148 ? 43.254 -2.753 -11.155 1.00 92.22 148 PHE B N 1
ATOM 2843 C CA . PHE B 1 148 ? 43.804 -2.067 -12.352 1.00 94.77 148 PHE B CA 1
ATOM 2844 C C . PHE B 1 148 ? 44.966 -1.157 -11.954 1.00 93.46 148 PHE B C 1
ATOM 2845 O O . PHE B 1 148 ? 45.927 -1.079 -12.743 1.00 94.55 148 PHE B O 1
ATOM 2853 N N . TYR B 1 149 ? 44.909 -0.545 -10.767 1.00 91.47 149 TYR B N 1
ATOM 2854 C CA . TYR B 1 149 ? 46.019 0.263 -10.196 1.00 90.74 149 TYR B CA 1
ATOM 2855 C C . TYR B 1 149 ? 47.287 -0.595 -10.098 1.00 89.12 149 TYR B C 1
ATOM 2856 O O . TYR B 1 149 ? 48.363 -0.107 -10.492 1.00 90.35 149 TYR B O 1
ATOM 2865 N N . ALA B 1 150 ? 47.169 -1.827 -9.598 1.00 86.43 150 ALA B N 1
ATOM 2866 C CA . ALA B 1 150 ? 48.297 -2.772 -9.425 1.00 85.12 150 ALA B CA 1
ATOM 2867 C C . ALA B 1 150 ? 48.763 -3.300 -10.789 1.00 86.62 150 ALA B C 1
ATOM 2868 O O . ALA B 1 150 ? 49.979 -3.222 -11.063 1.00 87.58 150 ALA B O 1
ATOM 2870 N N . LEU B 1 151 ? 47.835 -3.802 -11.614 1.00 88.02 151 LEU B N 1
ATOM 2871 C CA . LEU B 1 151 ? 48.118 -4.428 -12.940 1.00 89.62 151 LEU B CA 1
ATOM 2872 C C . LEU B 1 151 ? 48.950 -3.475 -13.808 1.00 91.21 151 LEU B C 1
ATOM 2873 O O . LEU B 1 151 ? 49.841 -3.961 -14.520 1.00 91.91 151 LEU B O 1
ATOM 2878 N N . VAL B 1 152 ? 48.668 -2.172 -13.737 1.00 92.33 152 VAL B N 1
ATOM 2879 C CA . VAL B 1 152 ? 49.434 -1.089 -14.430 1.00 94.04 152 VAL B CA 1
ATOM 2880 C C . VAL B 1 152 ? 50.642 -0.681 -13.572 1.00 92.92 152 VAL B C 1
ATOM 2881 O O . VAL B 1 152 ? 51.696 -0.390 -14.148 1.00 93.15 152 VAL B O 1
ATOM 2885 N N . GLY B 1 153 ? 50.484 -0.651 -12.245 1.00 91.92 153 GLY B N 1
ATOM 2886 C CA . GLY B 1 153 ? 51.443 -0.046 -11.301 1.00 91.71 153 GLY B CA 1
ATOM 2887 C C . GLY B 1 153 ? 52.699 -0.876 -11.101 1.00 91.07 153 GLY B C 1
ATOM 2888 O O . GLY B 1 153 ? 53.795 -0.283 -11.126 1.00 92.32 153 GLY B O 1
ATOM 2889 N N . ILE B 1 154 ? 52.559 -2.187 -10.890 1.00 89.60 154 ILE B N 1
ATOM 2890 C CA . ILE B 1 154 ? 53.689 -3.099 -10.527 1.00 88.90 154 ILE B CA 1
ATOM 2891 C C . ILE B 1 154 ? 54.706 -3.156 -11.671 1.00 90.95 154 ILE B C 1
ATOM 2892 O O . ILE B 1 154 ? 55.898 -2.944 -11.445 1.00 91.21 154 ILE B O 1
ATOM 2897 N N . PRO B 1 155 ? 54.298 -3.438 -12.932 1.00 92.47 155 PRO B N 1
ATOM 2898 C CA . PRO B 1 155 ? 55.262 -3.516 -14.030 1.00 94.07 155 PRO B CA 1
ATOM 2899 C C . PRO B 1 155 ? 55.959 -2.161 -14.236 1.00 95.76 155 PRO B C 1
ATOM 2900 O O . PRO B 1 155 ? 57.161 -2.148 -14.455 1.00 96.60 155 PRO B O 1
ATOM 2904 N N . LEU B 1 156 ? 55.204 -1.063 -14.120 1.00 96.27 156 LEU B N 1
ATOM 2905 C CA . LEU B 1 156 ? 55.736 0.323 -14.206 1.00 97.75 156 LEU B CA 1
ATOM 2906 C C . LEU B 1 156 ? 56.882 0.483 -13.202 1.00 96.74 156 LEU B C 1
ATOM 2907 O O . LEU B 1 156 ? 57.989 0.875 -13.624 1.00 98.99 156 LEU B O 1
ATOM 2912 N N . PHE B 1 157 ? 56.633 0.164 -11.931 1.00 94.48 157 PHE B N 1
ATOM 2913 C CA . PHE B 1 157 ? 57.642 0.237 -10.843 1.00 93.86 157 PHE B CA 1
ATOM 2914 C C . PHE B 1 157 ? 58.790 -0.740 -11.120 1.00 94.34 157 PHE B C 1
ATOM 2915 O O . PHE B 1 157 ? 59.951 -0.364 -10.860 1.00 95.92 157 PHE B O 1
ATOM 2923 N N . GLY B 1 158 ? 58.480 -1.948 -11.606 1.00 93.91 158 GLY B N 1
ATOM 2924 C CA . GLY B 1 158 ? 59.482 -2.937 -12.053 1.00 93.98 158 GLY B CA 1
ATOM 2925 C C . GLY B 1 158 ? 60.503 -2.300 -12.982 1.00 96.45 158 GLY B C 1
ATOM 2926 O O . GLY B 1 158 ? 61.718 -2.452 -12.736 1.00 96.28 158 GLY B O 1
ATOM 2927 N N . ILE B 1 159 ? 60.021 -1.566 -13.987 1.00 98.92 159 ILE B N 1
ATOM 2928 C CA . ILE B 1 159 ? 60.868 -0.876 -15.004 1.00 102.98 159 ILE B CA 1
ATOM 2929 C C . ILE B 1 159 ? 61.767 0.136 -14.286 1.00 104.84 159 ILE B C 1
ATOM 2930 O O . ILE B 1 159 ? 62.998 0.080 -14.483 1.00 107.17 159 ILE B O 1
ATOM 2935 N N . LEU B 1 160 ? 61.174 1.018 -13.482 1.00 105.41 160 LEU B N 1
ATOM 2936 C CA . LEU B 1 160 ? 61.914 2.044 -12.701 1.00 107.50 160 LEU B CA 1
ATOM 2937 C C . LEU B 1 160 ? 63.003 1.371 -11.853 1.00 106.94 160 LEU B C 1
ATOM 2938 O O . LEU B 1 160 ? 64.115 1.925 -11.780 1.00 108.62 160 LEU B O 1
ATOM 2943 N N . LEU B 1 161 ? 62.695 0.228 -11.232 1.00 105.75 161 LEU B N 1
ATOM 2944 C CA . LEU B 1 161 ? 63.625 -0.472 -10.306 1.00 105.65 161 LEU B CA 1
ATOM 2945 C C . LEU B 1 161 ? 64.869 -0.927 -11.078 1.00 107.50 161 LEU B C 1
ATOM 2946 O O . LEU B 1 161 ? 65.988 -0.657 -10.591 1.00 108.57 161 LEU B O 1
ATOM 2951 N N . ALA B 1 162 ? 64.671 -1.584 -12.229 1.00 108.05 162 ALA B N 1
ATOM 2952 C CA . ALA B 1 162 ? 65.739 -2.020 -13.163 1.00 108.93 162 ALA B CA 1
ATOM 2953 C C . ALA B 1 162 ? 66.626 -0.816 -13.490 1.00 111.51 162 ALA B C 1
ATOM 2954 O O . ALA B 1 162 ? 67.865 -0.944 -13.403 1.00 112.37 162 ALA B O 1
ATOM 2956 N N . GLY B 1 163 ? 65.991 0.307 -13.836 1.00 113.58 163 GLY B N 1
ATOM 2957 C CA . GLY B 1 163 ? 66.644 1.606 -14.077 1.00 117.27 163 GLY B CA 1
ATOM 2958 C C . GLY B 1 163 ? 67.502 2.015 -12.896 1.00 118.63 163 GLY B C 1
ATOM 2959 O O . GLY B 1 163 ? 68.718 2.162 -13.082 1.00 121.24 163 GLY B O 1
ATOM 2960 N N . VAL B 1 164 ? 66.892 2.147 -11.715 1.00 119.03 164 VAL B N 1
ATOM 2961 C CA . VAL B 1 164 ? 67.567 2.558 -10.445 1.00 120.94 164 VAL B CA 1
ATOM 2962 C C . VAL B 1 164 ? 68.693 1.563 -10.132 1.00 122.54 164 VAL B C 1
ATOM 2963 O O . VAL B 1 164 ? 69.772 2.023 -9.703 1.00 125.28 164 VAL B O 1
ATOM 2967 N N . GLY B 1 165 ? 68.448 0.262 -10.333 1.00 122.32 165 GLY B N 1
ATOM 2968 C CA . GLY B 1 165 ? 69.457 -0.810 -10.205 1.00 123.59 165 GLY B CA 1
ATOM 2969 C C . GLY B 1 165 ? 70.688 -0.533 -11.057 1.00 127.53 165 GLY B C 1
ATOM 2970 O O . GLY B 1 165 ? 71.803 -0.475 -10.491 1.00 128.80 165 GLY B O 1
ATOM 2971 N N . ASP B 1 166 ? 70.497 -0.350 -12.369 1.00 130.19 166 ASP B N 1
ATOM 2972 C CA . ASP B 1 166 ? 71.588 -0.063 -13.341 1.00 134.42 166 ASP B CA 1
ATOM 2973 C C . ASP B 1 166 ? 72.358 1.172 -12.866 1.00 137.39 166 ASP B C 1
ATOM 2974 O O . ASP B 1 166 ? 73.595 1.085 -12.761 1.00 138.89 166 ASP B O 1
ATOM 2979 N N . ARG B 1 167 ? 71.642 2.262 -12.573 1.00 139.11 167 ARG B N 1
ATOM 2980 C CA . ARG B 1 167 ? 72.216 3.530 -12.048 1.00 142.39 167 ARG B CA 1
ATOM 2981 C C . ARG B 1 167 ? 73.043 3.219 -10.802 1.00 142.75 167 ARG B C 1
ATOM 2982 O O . ARG B 1 167 ? 74.200 3.656 -10.751 1.00 146.83 167 ARG B O 1
ATOM 2990 N N . LEU B 1 168 ? 72.465 2.477 -9.853 1.00 141.95 168 LEU B N 1
ATOM 2991 C CA . LEU B 1 168 ? 73.112 2.130 -8.560 1.00 143.28 168 LEU B CA 1
ATOM 2992 C C . LEU B 1 168 ? 74.439 1.417 -8.837 1.00 146.17 168 LEU B C 1
ATOM 2993 O O . LEU B 1 168 ? 75.464 1.852 -8.271 1.00 149.98 168 LEU B O 1
ATOM 2998 N N . GLY B 1 169 ? 74.413 0.375 -9.677 1.00 146.42 169 GLY B N 1
ATOM 2999 C CA . GLY B 1 169 ? 75.606 -0.387 -10.098 1.00 148.50 169 GLY B CA 1
ATOM 3000 C C . GLY B 1 169 ? 76.715 0.536 -10.576 1.00 153.00 169 GLY B C 1
ATOM 3001 O O . GLY B 1 169 ? 77.818 0.485 -9.997 1.00 154.37 169 GLY B O 1
ATOM 3002 N N . SER B 1 170 ? 76.415 1.375 -11.574 1.00 155.84 170 SER B N 1
ATOM 3003 C CA . SER B 1 170 ? 77.352 2.348 -12.197 1.00 160.72 170 SER B CA 1
ATOM 3004 C C . SER B 1 170 ? 77.975 3.247 -11.121 1.00 164.06 170 SER B C 1
ATOM 3005 O O . SER B 1 170 ? 79.216 3.312 -11.059 1.00 166.93 170 SER B O 1
ATOM 3008 N N . SER B 1 171 ? 77.133 3.909 -10.319 1.00 164.39 171 SER B N 1
ATOM 3009 C CA . SER B 1 171 ? 77.513 4.819 -9.203 1.00 167.19 171 SER B CA 1
ATOM 3010 C C . SER B 1 171 ? 78.521 4.133 -8.273 1.00 169.20 171 SER B C 1
ATOM 3011 O O . SER B 1 171 ? 79.643 4.664 -8.119 1.00 172.74 171 SER B O 1
ATOM 3014 N N . LEU B 1 172 ? 78.136 2.999 -7.680 1.00 167.56 172 LEU B N 1
ATOM 3015 C CA . LEU B 1 172 ? 78.939 2.308 -6.636 1.00 168.80 172 LEU B CA 1
ATOM 3016 C C . LEU B 1 172 ? 80.252 1.815 -7.253 1.00 171.22 172 LEU B C 1
ATOM 3017 O O . LEU B 1 172 ? 81.301 2.135 -6.680 1.00 174.03 172 LEU B O 1
ATOM 3022 N N . ARG B 1 173 ? 80.201 1.130 -8.402 1.00 170.37 173 ARG B N 1
ATOM 3023 C CA . ARG B 1 173 ? 81.392 0.546 -9.086 1.00 171.45 173 ARG B CA 1
ATOM 3024 C C . ARG B 1 173 ? 82.400 1.656 -9.444 1.00 174.56 173 ARG B C 1
ATOM 3025 O O . ARG B 1 173 ? 83.599 1.467 -9.147 1.00 176.64 173 ARG B O 1
ATOM 3033 N N . HIS B 1 174 ? 81.945 2.776 -10.028 1.00 173.92 174 HIS B N 1
ATOM 3034 C CA . HIS B 1 174 ? 82.783 3.975 -10.328 1.00 175.89 174 HIS B CA 1
ATOM 3035 C C . HIS B 1 174 ? 83.410 4.507 -9.030 1.00 178.08 174 HIS B C 1
ATOM 3036 O O . HIS B 1 174 ? 84.629 4.765 -9.034 1.00 179.79 174 HIS B O 1
ATOM 3043 N N . GLY B 1 175 ? 82.608 4.650 -7.966 1.00 176.61 175 GLY B N 1
ATOM 3044 C CA . GLY B 1 175 ? 83.046 5.087 -6.623 1.00 177.42 175 GLY B CA 1
ATOM 3045 C C . GLY B 1 175 ? 84.008 4.095 -5.986 1.00 177.96 175 GLY B C 1
ATOM 3046 O O . GLY B 1 175 ? 85.071 4.536 -5.501 1.00 181.37 175 GLY B O 1
ATOM 3047 N N . ILE B 1 176 ? 83.652 2.803 -5.996 1.00 200.08 176 ILE B N 1
ATOM 3048 C CA . ILE B 1 176 ? 84.455 1.671 -5.433 1.00 195.28 176 ILE B CA 1
ATOM 3049 C C . ILE B 1 176 ? 85.819 1.613 -6.140 1.00 190.17 176 ILE B C 1
ATOM 3050 O O . ILE B 1 176 ? 86.796 1.238 -5.467 1.00 188.00 176 ILE B O 1
ATOM 3055 N N . GLY B 1 177 ? 85.873 1.970 -7.431 1.00 188.98 177 GLY B N 1
ATOM 3056 C CA . GLY B 1 177 ? 87.096 2.065 -8.258 1.00 184.66 177 GLY B CA 1
ATOM 3057 C C . GLY B 1 177 ? 88.232 2.805 -7.564 1.00 183.82 177 GLY B C 1
ATOM 3058 O O . GLY B 1 177 ? 89.354 2.256 -7.535 1.00 180.95 177 GLY B O 1
ATOM 3059 N N . HIS B 1 178 ? 87.957 4.002 -7.025 1.00 186.99 178 HIS B N 1
ATOM 3060 C CA . HIS B 1 178 ? 88.947 4.906 -6.369 1.00 185.93 178 HIS B CA 1
ATOM 3061 C C . HIS B 1 178 ? 89.624 4.184 -5.192 1.00 184.59 178 HIS B C 1
ATOM 3062 O O . HIS B 1 178 ? 90.877 4.125 -5.176 1.00 181.57 178 HIS B O 1
ATOM 3069 N N . ILE B 1 179 ? 88.829 3.644 -4.256 1.00 186.65 179 ILE B N 1
ATOM 3070 C CA . ILE B 1 179 ? 89.311 2.825 -3.097 1.00 185.06 179 ILE B CA 1
ATOM 3071 C C . ILE B 1 179 ? 89.821 1.481 -3.647 1.00 181.48 179 ILE B C 1
ATOM 3072 O O . ILE B 1 179 ? 90.833 0.973 -3.123 1.00 179.66 179 ILE B O 1
ATOM 3077 N N . GLU B 1 180 ? 89.171 0.945 -4.687 1.00 180.90 180 GLU B N 1
ATOM 3078 C CA . GLU B 1 180 ? 89.629 -0.260 -5.434 1.00 177.82 180 GLU B CA 1
ATOM 3079 C C . GLU B 1 180 ? 91.056 -0.016 -5.950 1.00 176.71 180 GLU B C 1
ATOM 3080 O O . GLU B 1 180 ? 91.905 -0.920 -5.780 1.00 175.72 180 GLU B O 1
ATOM 3086 N N . ALA B 1 181 ? 91.315 1.175 -6.510 1.00 178.02 181 ALA B N 1
ATOM 3087 C CA . ALA B 1 181 ? 92.609 1.592 -7.108 1.00 176.57 181 ALA B CA 1
ATOM 3088 C C . ALA B 1 181 ? 93.689 1.710 -6.023 1.00 178.05 181 ALA B C 1
ATOM 3089 O O . ALA B 1 181 ? 94.866 1.451 -6.350 1.00 176.85 181 ALA B O 1
ATOM 3091 N N . ILE B 1 182 ? 93.316 2.103 -4.794 1.00 181.98 182 ILE B N 1
ATOM 3092 C CA . ILE B 1 182 ? 94.243 2.198 -3.621 1.00 183.74 182 ILE B CA 1
ATOM 3093 C C . ILE B 1 182 ? 94.781 0.793 -3.309 1.00 184.10 182 ILE B C 1
ATOM 3094 O O . ILE B 1 182 ? 95.993 0.682 -3.053 1.00 185.94 182 ILE B O 1
ATOM 3099 N N . PHE B 1 183 ? 93.934 -0.241 -3.367 1.00 184.64 183 PHE B N 1
ATOM 3100 C CA . PHE B 1 183 ? 94.352 -1.665 -3.239 1.00 184.69 183 PHE B CA 1
ATOM 3101 C C . PHE B 1 183 ? 95.294 -2.005 -4.406 1.00 183.90 183 PHE B C 1
ATOM 3102 O O . PHE B 1 183 ? 96.355 -2.619 -4.154 1.00 185.98 183 PHE B O 1
ATOM 3110 N N . LEU B 1 184 ? 94.942 -1.594 -5.632 1.00 182.77 184 LEU B N 1
ATOM 3111 C CA . LEU B 1 184 ? 95.785 -1.777 -6.849 1.00 181.64 184 LEU B CA 1
ATOM 3112 C C . LEU B 1 184 ? 97.107 -1.004 -6.698 1.00 181.88 184 LEU B C 1
ATOM 3113 O O . LEU B 1 184 ? 98.143 -1.533 -7.158 1.00 181.71 184 LEU B O 1
ATOM 3118 N N . LYS B 1 185 ? 97.075 0.173 -6.055 1.00 181.21 185 LYS B N 1
ATOM 3119 C CA . LYS B 1 185 ? 98.248 1.063 -5.810 1.00 181.43 185 LYS B CA 1
ATOM 3120 C C . LYS B 1 185 ? 99.285 0.350 -4.925 1.00 184.83 185 LYS B C 1
ATOM 3121 O O . LYS B 1 185 ? 100.494 0.568 -5.166 1.00 187.87 185 LYS B O 1
ATOM 3127 N N . TRP B 1 186 ? 98.841 -0.452 -3.942 1.00 186.67 186 TRP B N 1
ATOM 3128 C CA . TRP B 1 186 ? 99.707 -1.305 -3.072 1.00 188.82 186 TRP B CA 1
ATOM 3129 C C . TRP B 1 186 ? 99.883 -2.701 -3.699 1.00 187.96 186 TRP B C 1
ATOM 3130 O O . TRP B 1 186 ? 100.158 -3.658 -2.949 1.00 188.70 186 TRP B O 1
ATOM 3141 N N . HIS B 1 187 ? 99.720 -2.803 -5.025 1.00 185.59 187 HIS B N 1
ATOM 3142 C CA . HIS B 1 187 ? 100.254 -3.878 -5.906 1.00 186.93 187 HIS B CA 1
ATOM 3143 C C . HIS B 1 187 ? 99.432 -5.174 -5.812 1.00 188.29 187 HIS B C 1
ATOM 3144 O O . HIS B 1 187 ? 99.926 -6.196 -6.329 1.00 190.97 187 HIS B O 1
ATOM 3151 N N . VAL B 1 188 ? 98.229 -5.165 -5.219 1.00 188.40 188 VAL B N 1
ATOM 3152 C CA . VAL B 1 188 ? 97.416 -6.413 -5.056 1.00 190.13 188 VAL B CA 1
ATOM 3153 C C . VAL B 1 188 ? 96.877 -6.844 -6.425 1.00 189.28 188 VAL B C 1
ATOM 3154 O O . VAL B 1 188 ? 96.718 -6.017 -7.323 1.00 186.38 188 VAL B O 1
ATOM 3158 N N . PRO B 1 189 ? 96.608 -8.159 -6.632 1.00 191.59 189 PRO B N 1
ATOM 3159 C CA . PRO B 1 189 ? 96.189 -8.685 -7.938 1.00 191.46 189 PRO B CA 1
ATOM 3160 C C . PRO B 1 189 ? 94.817 -8.215 -8.435 1.00 188.62 189 PRO B C 1
ATOM 3161 O O . PRO B 1 189 ? 93.871 -8.138 -7.648 1.00 188.98 189 PRO B O 1
ATOM 3165 N N . PRO B 1 190 ? 94.655 -7.917 -9.753 1.00 186.15 190 PRO B N 1
ATOM 3166 C CA . PRO B 1 190 ? 93.384 -7.423 -10.300 1.00 183.95 190 PRO B CA 1
ATOM 3167 C C . PRO B 1 190 ? 92.148 -8.321 -10.082 1.00 183.75 190 PRO B C 1
ATOM 3168 O O . PRO B 1 190 ? 91.094 -7.777 -9.767 1.00 183.53 190 PRO B O 1
ATOM 3172 N N . GLU B 1 191 ? 92.283 -9.643 -10.263 1.00 183.37 191 GLU B N 1
ATOM 3173 C CA . GLU B 1 191 ? 91.186 -10.644 -10.100 1.00 180.77 191 GLU B CA 1
ATOM 3174 C C . GLU B 1 191 ? 90.786 -10.755 -8.620 1.00 181.04 191 GLU B C 1
ATOM 3175 O O . GLU B 1 191 ? 89.579 -10.964 -8.349 1.00 180.17 191 GLU B O 1
ATOM 3181 N N . LEU B 1 192 ? 91.758 -10.633 -7.705 1.00 181.84 192 LEU B N 1
ATOM 3182 C CA . LEU B 1 192 ? 91.527 -10.522 -6.236 1.00 182.53 192 LEU B CA 1
ATOM 3183 C C . LEU B 1 192 ? 90.688 -9.268 -5.950 1.00 182.30 192 LEU B C 1
ATOM 3184 O O . LEU B 1 192 ? 89.699 -9.382 -5.198 1.00 183.91 192 LEU B O 1
ATOM 3189 N N . VAL B 1 193 ? 91.054 -8.131 -6.556 1.00 181.12 193 VAL B N 1
ATOM 3190 C CA . VAL B 1 193 ? 90.446 -6.787 -6.296 1.00 180.34 193 VAL B CA 1
ATOM 3191 C C . VAL B 1 193 ? 88.965 -6.782 -6.720 1.00 179.33 193 VAL B C 1
ATOM 3192 O O . VAL B 1 193 ? 88.165 -6.132 -6.012 1.00 181.84 193 VAL B O 1
ATOM 3196 N N . ARG B 1 194 ? 88.600 -7.484 -7.802 1.00 175.80 194 ARG B N 1
ATOM 3197 C CA . ARG B 1 194 ? 87.190 -7.589 -8.279 1.00 174.41 194 ARG B CA 1
ATOM 3198 C C . ARG B 1 194 ? 86.317 -8.160 -7.152 1.00 175.59 194 ARG B C 1
ATOM 3199 O O . ARG B 1 194 ? 85.291 -7.529 -6.822 1.00 176.89 194 ARG B O 1
ATOM 3207 N N . VAL B 1 195 ? 86.720 -9.304 -6.584 1.00 175.12 195 VAL B N 1
ATOM 3208 C CA . VAL B 1 195 ? 85.972 -10.024 -5.506 1.00 176.73 195 VAL B CA 1
ATOM 3209 C C . VAL B 1 195 ? 86.005 -9.165 -4.234 1.00 178.85 195 VAL B C 1
ATOM 3210 O O . VAL B 1 195 ? 84.957 -9.075 -3.574 1.00 182.65 195 VAL B O 1
ATOM 3214 N N . LEU B 1 196 ? 87.150 -8.553 -3.903 1.00 177.27 196 LEU B N 1
ATOM 3215 C CA . LEU B 1 196 ? 87.259 -7.608 -2.757 1.00 179.03 196 LEU B CA 1
ATOM 3216 C C . LEU B 1 196 ? 86.219 -6.500 -2.947 1.00 180.84 196 LEU B C 1
ATOM 3217 O O . LEU B 1 196 ? 85.476 -6.228 -1.988 1.00 184.94 196 LEU B O 1
ATOM 3222 N N . SER B 1 197 ? 86.144 -5.925 -4.152 1.00 179.29 197 SER B N 1
ATOM 3223 C CA . SER B 1 197 ? 85.156 -4.881 -4.533 1.00 182.28 197 SER B CA 1
ATOM 3224 C C . SER B 1 197 ? 83.736 -5.437 -4.393 1.00 187.35 197 SER B C 1
ATOM 3225 O O . SER B 1 197 ? 82.873 -4.713 -3.856 1.00 191.84 197 SER B O 1
ATOM 3228 N N . GLU B 1 198 ? 83.516 -6.674 -4.854 1.00 184.44 198 GLU B N 1
ATOM 3229 C CA . GLU B 1 198 ? 82.201 -7.372 -4.794 1.00 178.89 198 GLU B CA 1
ATOM 3230 C C . GLU B 1 198 ? 81.762 -7.482 -3.326 1.00 176.03 198 GLU B C 1
ATOM 3231 O O . GLU B 1 198 ? 80.615 -7.095 -3.013 1.00 169.55 198 GLU B O 1
ATOM 3237 N N . MET B 1 199 ? 82.650 -7.985 -2.461 1.00 179.36 199 MET B N 1
ATOM 3238 C CA . MET B 1 199 ? 82.412 -8.089 -0.996 1.00 175.98 199 MET B CA 1
ATOM 3239 C C . MET B 1 199 ? 82.189 -6.678 -0.449 1.00 174.30 199 MET B C 1
ATOM 3240 O O . MET B 1 199 ? 81.199 -6.477 0.277 1.00 169.96 199 MET B O 1
ATOM 3245 N N . LEU B 1 200 ? 83.058 -5.736 -0.827 1.00 178.20 200 LEU B N 1
ATOM 3246 C CA . LEU B 1 200 ? 83.009 -4.330 -0.347 1.00 178.65 200 LEU B CA 1
ATOM 3247 C C . LEU B 1 200 ? 81.648 -3.731 -0.721 1.00 173.79 200 LEU B C 1
ATOM 3248 O O . LEU B 1 200 ? 81.050 -3.061 0.145 1.00 171.60 200 LEU B O 1
ATOM 3253 N N . PHE B 1 201 ? 81.167 -3.996 -1.942 1.00 172.18 201 PHE B N 1
ATOM 3254 C CA . PHE B 1 201 ? 79.845 -3.532 -2.444 1.00 168.03 201 PHE B CA 1
ATOM 3255 C C . PHE B 1 201 ? 78.768 -3.962 -1.444 1.00 159.79 201 PHE B C 1
ATOM 3256 O O . PHE B 1 201 ? 77.935 -3.117 -1.056 1.00 158.03 201 PHE B O 1
ATOM 3264 N N . LEU B 1 202 ? 78.789 -5.238 -1.045 1.00 154.34 202 LEU B N 1
ATOM 3265 C CA . LEU B 1 202 ? 77.769 -5.836 -0.144 1.00 145.84 202 LEU B CA 1
ATOM 3266 C C . LEU B 1 202 ? 77.803 -5.098 1.198 1.00 143.03 202 LEU B C 1
ATOM 3267 O O . LEU B 1 202 ? 76.724 -4.704 1.674 1.00 139.34 202 LEU B O 1
ATOM 3272 N N . LEU B 1 203 ? 79.000 -4.877 1.748 1.00 144.07 203 LEU B N 1
ATOM 3273 C CA . LEU B 1 203 ? 79.203 -4.140 3.024 1.00 143.40 203 LEU B CA 1
ATOM 3274 C C . LEU B 1 203 ? 78.560 -2.752 2.914 1.00 142.03 203 LEU B C 1
ATOM 3275 O O . LEU B 1 203 ? 77.723 -2.424 3.782 1.00 138.50 203 LEU B O 1
ATOM 3280 N N . ILE B 1 204 ? 78.918 -1.981 1.879 1.00 144.15 204 ILE B N 1
ATOM 3281 C CA . ILE B 1 204 ? 78.418 -0.587 1.666 1.00 144.60 204 ILE B CA 1
ATOM 3282 C C . ILE B 1 204 ? 76.886 -0.595 1.751 1.00 139.00 204 ILE B C 1
ATOM 3283 O O . ILE B 1 204 ? 76.333 0.174 2.567 1.00 138.11 204 ILE B O 1
ATOM 3288 N N . GLY B 1 205 ? 76.233 -1.431 0.937 1.00 135.14 205 GLY B N 1
ATOM 3289 C CA . GLY B 1 205 ? 74.763 -1.532 0.861 1.00 129.07 205 GLY B CA 1
ATOM 3290 C C . GLY B 1 205 ? 74.156 -1.768 2.231 1.00 124.72 205 GLY B C 1
ATOM 3291 O O . GLY B 1 205 ? 73.290 -0.968 2.634 1.00 124.01 205 GLY B O 1
ATOM 3292 N N . CYS B 1 206 ? 74.611 -2.815 2.926 1.00 122.22 206 CYS B N 1
ATOM 3293 C CA . CYS B 1 206 ? 74.124 -3.224 4.271 1.00 119.02 206 CYS B CA 1
ATOM 3294 C C . CYS B 1 206 ? 74.136 -2.031 5.224 1.00 119.95 206 CYS B C 1
ATOM 3295 O O . CYS B 1 206 ? 73.069 -1.732 5.783 1.00 118.60 206 CYS B O 1
ATOM 3298 N N . LEU B 1 207 ? 75.293 -1.390 5.407 1.00 123.35 207 LEU B N 1
ATOM 3299 C CA . LEU B 1 207 ? 75.425 -0.185 6.267 1.00 126.07 207 LEU B CA 1
ATOM 3300 C C . LEU B 1 207 ? 74.303 0.787 5.889 1.00 123.41 207 LEU B C 1
ATOM 3301 O O . LEU B 1 207 ? 73.522 1.147 6.786 1.00 120.66 207 LEU B O 1
ATOM 3306 N N . LEU B 1 208 ? 74.215 1.153 4.604 1.00 123.28 208 LEU B N 1
ATOM 3307 C CA . LEU B 1 208 ? 73.319 2.225 4.086 1.00 123.12 208 LEU B CA 1
ATOM 3308 C C . LEU B 1 208 ? 71.840 1.832 4.203 1.00 118.05 208 LEU B C 1
ATOM 3309 O O . LEU B 1 208 ? 71.050 2.722 4.575 1.00 117.56 208 LEU B O 1
ATOM 3314 N N . PHE B 1 209 ? 71.473 0.581 3.882 1.00 114.62 209 PHE B N 1
ATOM 3315 C CA . PHE B 1 209 ? 70.061 0.156 3.646 1.00 110.47 209 PHE B CA 1
ATOM 3316 C C . PHE B 1 209 ? 69.592 -0.936 4.622 1.00 105.71 209 PHE B C 1
ATOM 3317 O O . PHE B 1 209 ? 68.371 -1.133 4.711 1.00 101.76 209 PHE B O 1
ATOM 3325 N N . VAL B 1 210 ? 70.485 -1.635 5.325 1.00 105.66 210 VAL B N 1
ATOM 3326 C CA . VAL B 1 210 ? 70.066 -2.629 6.357 1.00 102.59 210 VAL B CA 1
ATOM 3327 C C . VAL B 1 210 ? 70.270 -2.021 7.750 1.00 103.48 210 VAL B C 1
ATOM 3328 O O . VAL B 1 210 ? 69.255 -1.729 8.404 1.00 101.53 210 VAL B O 1
ATOM 3332 N N . LEU B 1 211 ? 71.522 -1.806 8.165 1.00 106.03 211 LEU B N 1
ATOM 3333 C CA . LEU B 1 211 ? 71.883 -1.479 9.572 1.00 107.78 211 LEU B CA 1
ATOM 3334 C C . LEU B 1 211 ? 71.379 -0.076 9.931 1.00 108.72 211 LEU B C 1
ATOM 3335 O O . LEU B 1 211 ? 70.685 0.044 10.951 1.00 107.93 211 LEU B O 1
ATOM 3340 N N . THR B 1 212 ? 71.675 0.939 9.118 1.00 110.78 212 THR B N 1
ATOM 3341 C CA . THR B 1 212 ? 71.237 2.335 9.386 1.00 113.30 212 THR B CA 1
ATOM 3342 C C . THR B 1 212 ? 69.724 2.333 9.615 1.00 110.33 212 THR B C 1
ATOM 3343 O O . THR B 1 212 ? 69.291 2.712 10.697 1.00 111.33 212 THR B O 1
ATOM 3347 N N . PRO B 1 213 ? 68.861 1.883 8.669 1.00 107.39 213 PRO B N 1
ATOM 3348 C CA . PRO B 1 213 ? 67.412 1.883 8.894 1.00 105.06 213 PRO B CA 1
ATOM 3349 C C . PRO B 1 213 ? 66.960 1.168 10.174 1.00 103.29 213 PRO B C 1
ATOM 3350 O O . PRO B 1 213 ? 66.090 1.697 10.846 1.00 104.05 213 PRO B O 1
ATOM 3354 N N . THR B 1 214 ? 67.546 0.004 10.474 1.00 101.74 214 THR B N 1
ATOM 3355 C CA . THR B 1 214 ? 67.232 -0.789 11.695 1.00 100.60 214 THR B CA 1
ATOM 3356 C C . THR B 1 214 ? 67.473 0.105 12.912 1.00 103.97 214 THR B C 1
ATOM 3357 O O . THR B 1 214 ? 66.565 0.195 13.763 1.00 103.88 214 THR B O 1
ATOM 3361 N N . PHE B 1 215 ? 68.627 0.779 12.946 1.00 107.27 215 PHE B N 1
ATOM 3362 C CA . PHE B 1 215 ? 69.006 1.767 13.990 1.00 110.92 215 PHE B CA 1
ATOM 3363 C C . PHE B 1 215 ? 68.025 2.943 13.944 1.00 110.86 215 PHE B C 1
ATOM 3364 O O . PHE B 1 215 ? 67.517 3.319 15.007 1.00 111.87 215 PHE B O 1
ATOM 3372 N N . VAL B 1 216 ? 67.746 3.476 12.751 1.00 110.26 216 VAL B N 1
ATOM 3373 C CA . VAL B 1 216 ? 66.778 4.595 12.535 1.00 111.95 216 VAL B CA 1
ATOM 3374 C C . VAL B 1 216 ? 65.441 4.205 13.181 1.00 109.78 216 VAL B C 1
ATOM 3375 O O . VAL B 1 216 ? 64.977 4.952 14.065 1.00 112.77 216 VAL B O 1
ATOM 3379 N N . PHE B 1 217 ? 64.872 3.065 12.780 1.00 105.43 217 PHE B N 1
ATOM 3380 C CA . PHE B 1 217 ? 63.512 2.600 13.169 1.00 102.71 217 PHE B CA 1
ATOM 3381 C C . PHE B 1 217 ? 63.463 2.275 14.669 1.00 103.21 217 PHE B C 1
ATOM 3382 O O . PHE B 1 217 ? 62.455 2.618 15.317 1.00 103.24 217 PHE B O 1
ATOM 3390 N N . CYS B 1 218 ? 64.515 1.635 15.191 1.00 103.66 218 CYS B N 1
ATOM 3391 C CA . CYS B 1 218 ? 64.737 1.355 16.637 1.00 105.66 218 CYS B CA 1
ATOM 3392 C C . CYS B 1 218 ? 64.415 2.610 17.458 1.00 108.79 218 CYS B C 1
ATOM 3393 O O . CYS B 1 218 ? 63.628 2.504 18.422 1.00 109.27 218 CYS B O 1
ATOM 3396 N N . TYR B 1 219 ? 64.974 3.759 17.062 1.00 111.08 219 TYR B N 1
ATOM 3397 C CA . TYR B 1 219 ? 64.799 5.066 17.747 1.00 115.25 219 TYR B CA 1
ATOM 3398 C C . TYR B 1 219 ? 63.412 5.650 17.437 1.00 115.15 219 TYR B C 1
ATOM 3399 O O . TYR B 1 219 ? 62.739 6.099 18.391 1.00 118.40 219 TYR B O 1
ATOM 3408 N N . MET B 1 220 ? 62.992 5.636 16.164 1.00 112.34 220 MET B N 1
ATOM 3409 C CA . MET B 1 220 ? 61.791 6.370 15.665 1.00 112.58 220 MET B CA 1
ATOM 3410 C C . MET B 1 220 ? 60.494 5.631 16.028 1.00 109.93 220 MET B C 1
ATOM 3411 O O . MET B 1 220 ? 59.511 6.323 16.366 1.00 112.06 220 MET B O 1
ATOM 3416 N N . GLU B 1 221 ? 60.484 4.295 15.943 1.00 106.01 221 GLU B N 1
ATOM 3417 C CA . GLU B 1 221 ? 59.264 3.450 16.090 1.00 103.41 221 GLU B CA 1
ATOM 3418 C C . GLU B 1 221 ? 59.179 2.824 17.492 1.00 103.16 221 GLU B C 1
ATOM 3419 O O . GLU B 1 221 ? 58.133 2.211 17.794 1.00 101.81 221 GLU B O 1
ATOM 3425 N N . ASP B 1 222 ? 60.223 2.972 18.316 1.00 104.37 222 ASP B N 1
ATOM 3426 C CA . ASP B 1 222 ? 60.330 2.356 19.668 1.00 104.51 222 ASP B CA 1
ATOM 3427 C C . ASP B 1 222 ? 60.164 0.832 19.549 1.00 100.52 222 ASP B C 1
ATOM 3428 O O . ASP B 1 222 ? 59.464 0.231 20.392 1.00 100.94 222 ASP B O 1
ATOM 3433 N N . TRP B 1 223 ? 60.795 0.241 18.530 1.00 96.99 223 TRP B N 1
ATOM 3434 C CA . TRP B 1 223 ? 60.942 -1.224 18.329 1.00 93.06 223 TRP B CA 1
ATOM 3435 C C . TRP B 1 223 ? 62.263 -1.683 18.946 1.00 94.78 223 TRP B C 1
ATOM 3436 O O . TRP B 1 223 ? 63.128 -0.821 19.186 1.00 98.25 223 TRP B O 1
ATOM 3447 N N . SER B 1 224 ? 62.416 -2.994 19.156 1.00 93.89 224 SER B N 1
ATOM 3448 C CA . SER B 1 224 ? 63.702 -3.656 19.505 1.00 95.61 224 SER B CA 1
ATOM 3449 C C . SER B 1 224 ? 64.568 -3.773 18.244 1.00 94.92 224 SER B C 1
ATOM 3450 O O . SER B 1 224 ? 64.010 -3.730 17.132 1.00 92.26 224 SER B O 1
ATOM 3453 N N . LYS B 1 225 ? 65.887 -3.899 18.410 1.00 98.32 225 LYS B N 1
ATOM 3454 C CA . LYS B 1 225 ? 66.841 -4.050 17.279 1.00 98.47 225 LYS B CA 1
ATOM 3455 C C . LYS B 1 225 ? 66.343 -5.188 16.378 1.00 94.65 225 LYS B C 1
ATOM 3456 O O . LYS B 1 225 ? 66.313 -4.980 15.159 1.00 92.70 225 LYS B O 1
ATOM 3462 N N . LEU B 1 226 ? 65.900 -6.309 16.959 1.00 93.82 226 LEU B N 1
ATOM 3463 C CA . LEU B 1 226 ? 65.476 -7.528 16.214 1.00 90.62 226 LEU B CA 1
ATOM 3464 C C . LEU B 1 226 ? 64.140 -7.288 15.496 1.00 87.09 226 LEU B C 1
ATOM 3465 O O . LEU B 1 226 ? 64.010 -7.725 14.339 1.00 84.36 226 LEU B O 1
ATOM 3470 N N . GLU B 1 227 ? 63.174 -6.653 16.163 1.00 87.12 227 GLU B N 1
ATOM 3471 C CA . GLU B 1 227 ? 61.898 -6.225 15.534 1.00 85.16 227 GLU B CA 1
ATOM 3472 C C . GLU B 1 227 ? 62.222 -5.401 14.287 1.00 83.56 227 GLU B C 1
ATOM 3473 O O . GLU B 1 227 ? 61.624 -5.682 13.240 1.00 81.65 227 GLU B O 1
ATOM 3479 N N . ALA B 1 228 ? 63.143 -4.437 14.401 1.00 84.85 228 ALA B N 1
ATOM 3480 C CA . ALA B 1 228 ? 63.516 -3.494 13.320 1.00 85.18 228 ALA B CA 1
ATOM 3481 C C . ALA B 1 228 ? 64.137 -4.258 12.140 1.00 83.57 228 ALA B C 1
ATOM 3482 O O . ALA B 1 228 ? 63.723 -4.001 10.993 1.00 81.99 228 ALA B O 1
ATOM 3484 N N . ILE B 1 229 ? 65.079 -5.169 12.406 1.00 84.25 229 ILE B N 1
ATOM 3485 C CA . ILE B 1 229 ? 65.753 -6.000 11.359 1.00 83.87 229 ILE B CA 1
ATOM 3486 C C . ILE B 1 229 ? 64.679 -6.832 10.658 1.00 80.61 229 ILE B C 1
ATOM 3487 O O . ILE B 1 229 ? 64.669 -6.829 9.406 1.00 79.78 229 ILE B O 1
ATOM 3492 N N . TYR B 1 230 ? 63.819 -7.493 11.444 1.00 78.69 230 TYR B N 1
ATOM 3493 C CA . TYR B 1 230 ? 62.658 -8.295 10.978 1.00 75.63 230 TYR B CA 1
ATOM 3494 C C . TYR B 1 230 ? 61.825 -7.446 10.011 1.00 74.32 230 TYR B C 1
ATOM 3495 O O . TYR B 1 230 ? 61.560 -7.910 8.892 1.00 73.38 230 TYR B O 1
ATOM 3504 N N . PHE B 1 231 ? 61.453 -6.232 10.421 1.00 74.80 231 PHE B N 1
ATOM 3505 C CA . PHE B 1 231 ? 60.686 -5.273 9.585 1.00 75.12 231 PHE B CA 1
ATOM 3506 C C . PHE B 1 231 ? 61.458 -4.996 8.294 1.00 74.90 231 PHE B C 1
ATOM 3507 O O . PHE B 1 231 ? 60.903 -5.225 7.192 1.00 72.72 231 PHE B O 1
ATOM 3515 N N . VAL B 1 232 ? 62.699 -4.514 8.441 1.00 76.89 232 VAL B N 1
ATOM 3516 C CA . VAL B 1 232 ? 63.580 -4.094 7.309 1.00 78.11 232 VAL B CA 1
ATOM 3517 C C . VAL B 1 232 ? 63.591 -5.230 6.286 1.00 76.07 232 VAL B C 1
ATOM 3518 O O . VAL B 1 232 ? 63.232 -4.973 5.127 1.00 76.57 232 VAL B O 1
ATOM 3522 N N . ILE B 1 233 ? 63.950 -6.439 6.718 1.00 74.61 233 ILE B N 1
ATOM 3523 C CA . ILE B 1 233 ? 64.115 -7.619 5.818 1.00 74.16 233 ILE B CA 1
ATOM 3524 C C . ILE B 1 233 ? 62.755 -7.990 5.208 1.00 72.40 233 ILE B C 1
ATOM 3525 O O . ILE B 1 233 ? 62.695 -8.161 3.966 1.00 72.32 233 ILE B O 1
ATOM 3530 N N . VAL B 1 234 ? 61.709 -8.100 6.033 1.00 70.68 234 VAL B N 1
ATOM 3531 C CA . VAL B 1 234 ? 60.342 -8.477 5.570 1.00 69.13 234 VAL B CA 1
ATOM 3532 C C . VAL B 1 234 ? 59.925 -7.469 4.499 1.00 69.66 234 VAL B C 1
ATOM 3533 O O . VAL B 1 234 ? 59.276 -7.887 3.528 1.00 69.17 234 VAL B O 1
ATOM 3537 N N . THR B 1 235 ? 60.336 -6.208 4.655 1.00 71.11 235 THR B N 1
ATOM 3538 C CA . THR B 1 235 ? 60.046 -5.098 3.710 1.00 73.21 235 THR B CA 1
ATOM 3539 C C . THR B 1 235 ? 60.821 -5.274 2.397 1.00 73.71 235 THR B C 1
ATOM 3540 O O . THR B 1 235 ? 60.185 -5.262 1.333 1.00 73.99 235 THR B O 1
ATOM 3544 N N . LEU B 1 236 ? 62.145 -5.420 2.465 1.00 74.58 236 LEU B N 1
ATOM 3545 C CA . LEU B 1 236 ? 63.041 -5.423 1.277 1.00 76.14 236 LEU B CA 1
ATOM 3546 C C . LEU B 1 236 ? 62.901 -6.732 0.487 1.00 74.49 236 LEU B C 1
ATOM 3547 O O . LEU B 1 236 ? 63.199 -6.708 -0.724 1.00 76.79 236 LEU B O 1
ATOM 3552 N N . THR B 1 237 ? 62.460 -7.823 1.123 1.00 71.27 237 THR B N 1
ATOM 3553 C CA . THR B 1 237 ? 62.091 -9.103 0.452 1.00 69.63 237 THR B CA 1
ATOM 3554 C C . THR B 1 237 ? 60.746 -8.935 -0.272 1.00 69.50 237 THR B C 1
ATOM 3555 O O . THR B 1 237 ? 60.356 -9.851 -1.028 1.00 68.92 237 THR B O 1
ATOM 3559 N N . THR B 1 238 ? 60.060 -7.813 -0.026 1.00 70.27 238 THR B N 1
ATOM 3560 C CA . THR B 1 238 ? 58.699 -7.467 -0.524 1.00 71.33 238 THR B CA 1
ATOM 3561 C C . THR B 1 238 ? 57.651 -8.444 0.029 1.00 70.17 238 THR B C 1
ATOM 3562 O O . THR B 1 238 ? 56.568 -8.529 -0.575 1.00 71.45 238 THR B O 1
ATOM 3566 N N . VAL B 1 239 ? 57.930 -9.131 1.138 1.00 68.67 239 VAL B N 1
ATOM 3567 C CA . VAL B 1 239 ? 56.956 -10.050 1.796 1.00 68.49 239 VAL B CA 1
ATOM 3568 C C . VAL B 1 239 ? 55.822 -9.193 2.376 1.00 68.94 239 VAL B C 1
ATOM 3569 O O . VAL B 1 239 ? 54.661 -9.446 2.034 1.00 69.56 239 VAL B O 1
ATOM 3573 N N . GLY B 1 240 ? 56.161 -8.205 3.209 1.00 68.96 240 GLY B N 1
ATOM 3574 C CA . GLY B 1 240 ? 55.227 -7.207 3.765 1.00 69.97 240 GLY B CA 1
ATOM 3575 C C . GLY B 1 240 ? 54.070 -7.858 4.500 1.00 69.51 240 GLY B C 1
ATOM 3576 O O . GLY B 1 240 ? 52.924 -7.725 4.031 1.00 70.33 240 GLY B O 1
ATOM 3577 N N . PHE B 1 241 ? 54.361 -8.542 5.606 1.00 68.28 241 PHE B N 1
ATOM 3578 C CA . PHE B 1 241 ? 53.354 -9.132 6.524 1.00 68.74 241 PHE B CA 1
ATOM 3579 C C . PHE B 1 241 ? 52.363 -8.046 6.959 1.00 70.81 241 PHE B C 1
ATOM 3580 O O . PHE B 1 241 ? 51.159 -8.245 6.741 1.00 71.23 241 PHE B O 1
ATOM 3588 N N . GLY B 1 242 ? 52.854 -6.943 7.534 1.00 71.99 242 GLY B N 1
ATOM 3589 C CA . GLY B 1 242 ? 52.027 -5.821 8.028 1.00 74.99 242 GLY B CA 1
ATOM 3590 C C . GLY B 1 242 ? 51.869 -5.819 9.543 1.00 76.31 242 GLY B C 1
ATOM 3591 O O . GLY B 1 242 ? 51.127 -4.962 10.049 1.00 78.55 242 GLY B O 1
ATOM 3592 N N . ASP B 1 243 ? 52.515 -6.758 10.241 1.00 76.25 243 ASP B N 1
ATOM 3593 C CA . ASP B 1 243 ? 52.631 -6.793 11.728 1.00 78.17 243 ASP B CA 1
ATOM 3594 C C . ASP B 1 243 ? 53.442 -5.580 12.212 1.00 79.85 243 ASP B C 1
ATOM 3595 O O . ASP B 1 243 ? 53.147 -5.071 13.322 1.00 80.76 243 ASP B O 1
ATOM 3600 N N . TYR B 1 244 ? 54.435 -5.157 11.413 1.00 80.11 244 TYR B N 1
ATOM 3601 C CA . TYR B 1 244 ? 55.313 -3.978 11.646 1.00 81.79 244 TYR B CA 1
ATOM 3602 C C . TYR B 1 244 ? 55.273 -3.066 10.417 1.00 84.15 244 TYR B C 1
ATOM 3603 O O . TYR B 1 244 ? 55.519 -3.552 9.303 1.00 82.66 244 TYR B O 1
ATOM 3612 N N . VAL B 1 245 ? 54.942 -1.789 10.627 1.00 89.52 245 VAL B N 1
ATOM 3613 C CA . VAL B 1 245 ? 54.860 -0.742 9.567 1.00 93.43 245 VAL B CA 1
ATOM 3614 C C . VAL B 1 245 ? 55.405 0.569 10.148 1.00 99.38 245 VAL B C 1
ATOM 3615 O O . VAL B 1 245 ? 54.847 1.063 11.150 1.00 102.41 245 VAL B O 1
ATOM 3619 N N . ALA B 1 246 ? 56.473 1.097 9.544 1.00 103.81 246 ALA B N 1
ATOM 3620 C CA . ALA B 1 246 ? 57.129 2.369 9.926 1.00 109.36 246 ALA B CA 1
ATOM 3621 C C . ALA B 1 246 ? 56.216 3.544 9.548 1.00 115.90 246 ALA B C 1
ATOM 3622 O O . ALA B 1 246 ? 55.758 3.599 8.383 1.00 115.80 246 ALA B O 1
ATOM 3624 N N . GLY B 1 247 ? 55.934 4.423 10.516 1.00 123.18 247 GLY B N 1
ATOM 3625 C CA . GLY B 1 247 ? 55.130 5.650 10.340 1.00 130.52 247 GLY B CA 1
ATOM 3626 C C . GLY B 1 247 ? 53.672 5.449 10.720 1.00 134.10 247 GLY B C 1
ATOM 3627 O O . GLY B 1 247 ? 53.041 6.433 11.170 1.00 137.92 247 GLY B O 1
ATOM 3628 N N . ALA B 1 248 ? 53.164 4.219 10.559 1.00 134.86 248 ALA B N 1
ATOM 3629 C CA . ALA B 1 248 ? 51.747 3.819 10.752 1.00 137.81 248 ALA B CA 1
ATOM 3630 C C . ALA B 1 248 ? 51.198 4.360 12.077 1.00 141.37 248 ALA B C 1
ATOM 3631 O O . ALA B 1 248 ? 50.039 4.825 12.078 1.00 143.79 248 ALA B O 1
ATOM 3633 N N . ASP B 1 249 ? 51.997 4.285 13.149 1.00 141.22 249 ASP B N 1
ATOM 3634 C CA . ASP B 1 249 ? 51.636 4.731 14.523 1.00 144.64 249 ASP B CA 1
ATOM 3635 C C . ASP B 1 249 ? 50.758 5.980 14.435 1.00 149.38 249 ASP B C 1
ATOM 3636 O O . ASP B 1 249 ? 51.175 6.977 13.847 1.00 151.23 249 ASP B O 1
ATOM 3641 N N . PRO B 1 250 ? 49.518 5.966 14.989 1.00 151.44 250 PRO B N 1
ATOM 3642 C CA . PRO B 1 250 ? 48.621 7.124 14.910 1.00 156.18 250 PRO B CA 1
ATOM 3643 C C . PRO B 1 250 ? 49.149 8.399 15.593 1.00 159.64 250 PRO B C 1
ATOM 3644 O O . PRO B 1 250 ? 48.867 9.476 15.095 1.00 164.21 250 PRO B O 1
ATOM 3648 N N . ARG B 1 251 ? 49.898 8.253 16.692 1.00 157.37 251 ARG B N 1
ATOM 3649 C CA . ARG B 1 251 ? 50.320 9.372 17.582 1.00 160.35 251 ARG B CA 1
ATOM 3650 C C . ARG B 1 251 ? 51.300 10.312 16.865 1.00 161.76 251 ARG B C 1
ATOM 3651 O O . ARG B 1 251 ? 51.176 11.539 17.064 1.00 166.09 251 ARG B O 1
ATOM 3659 N N . GLN B 1 252 ? 52.245 9.758 16.093 1.00 158.16 252 GLN B N 1
ATOM 3660 C CA . GLN B 1 252 ? 53.401 10.488 15.496 1.00 159.32 252 GLN B CA 1
ATOM 3661 C C . GLN B 1 252 ? 52.903 11.616 14.581 1.00 164.69 252 GLN B C 1
ATOM 3662 O O . GLN B 1 252 ? 52.108 11.322 13.660 1.00 163.91 252 GLN B O 1
ATOM 3668 N N . ASP B 1 253 ? 53.352 12.853 14.848 1.00 169.92 253 ASP B N 1
ATOM 3669 C CA . ASP B 1 253 ? 53.170 14.055 13.985 1.00 174.32 253 ASP B CA 1
ATOM 3670 C C . ASP B 1 253 ? 54.393 14.186 13.070 1.00 174.32 253 ASP B C 1
ATOM 3671 O O . ASP B 1 253 ? 55.178 15.144 13.245 1.00 177.98 253 ASP B O 1
ATOM 3676 N N . SER B 1 254 ? 54.549 13.234 12.145 1.00 170.83 254 SER B N 1
ATOM 3677 C CA . SER B 1 254 ? 55.668 13.148 11.172 1.00 170.02 254 SER B CA 1
ATOM 3678 C C . SER B 1 254 ? 55.170 12.512 9.874 1.00 168.59 254 SER B C 1
ATOM 3679 O O . SER B 1 254 ? 55.537 11.379 9.558 1.00 163.62 254 SER B O 1
ATOM 3682 N N . PRO B 1 255 ? 54.309 13.212 9.090 1.00 173.47 255 PRO B N 1
ATOM 3683 C CA . PRO B 1 255 ? 53.786 12.669 7.835 1.00 171.89 255 PRO B CA 1
ATOM 3684 C C . PRO B 1 255 ? 54.850 12.640 6.725 1.00 171.84 255 PRO B C 1
ATOM 3685 O O . PRO B 1 255 ? 54.847 11.695 5.958 1.00 168.92 255 PRO B O 1
ATOM 3689 N N . ALA B 1 256 ? 55.719 13.660 6.676 1.00 174.79 256 ALA B N 1
ATOM 3690 C CA . ALA B 1 256 ? 56.885 13.763 5.764 1.00 173.05 256 ALA B CA 1
ATOM 3691 C C . ALA B 1 256 ? 57.793 12.538 5.943 1.00 165.73 256 ALA B C 1
ATOM 3692 O O . ALA B 1 256 ? 58.290 12.023 4.923 1.00 162.45 256 ALA B O 1
ATOM 3694 N N . TYR B 1 257 ? 57.976 12.095 7.195 1.00 162.53 257 TYR B N 1
ATOM 3695 C CA . TYR B 1 257 ? 58.731 10.878 7.606 1.00 156.35 257 TYR B CA 1
ATOM 3696 C C . TYR B 1 257 ? 58.348 9.708 6.689 1.00 152.04 257 TYR B C 1
ATOM 3697 O O . TYR B 1 257 ? 59.254 9.181 6.015 1.00 150.53 257 TYR B O 1
ATOM 3706 N N . GLN B 1 258 ? 57.053 9.366 6.610 1.00 150.46 258 GLN B N 1
ATOM 3707 C CA . GLN B 1 258 ? 56.557 8.086 6.017 1.00 145.76 258 GLN B CA 1
ATOM 3708 C C . GLN B 1 258 ? 56.954 7.974 4.537 1.00 146.85 258 GLN B C 1
ATOM 3709 O O . GLN B 1 258 ? 57.561 6.973 4.154 1.00 145.36 258 GLN B O 1
ATOM 3715 N N . PRO B 1 259 ? 56.646 8.947 3.641 1.00 149.90 259 PRO B N 1
ATOM 3716 C CA . PRO B 1 259 ? 57.173 8.911 2.273 1.00 149.50 259 PRO B CA 1
ATOM 3717 C C . PRO B 1 259 ? 58.710 8.850 2.190 1.00 147.75 259 PRO B C 1
ATOM 3718 O O . PRO B 1 259 ? 59.198 8.143 1.329 1.00 145.98 259 PRO B O 1
ATOM 3722 N N . LEU B 1 260 ? 59.428 9.571 3.064 1.00 148.05 260 LEU B N 1
ATOM 3723 C CA . LEU B 1 260 ? 60.920 9.579 3.109 1.00 146.89 260 LEU B CA 1
ATOM 3724 C C . LEU B 1 260 ? 61.414 8.129 3.170 1.00 141.06 260 LEU B C 1
ATOM 3725 O O . LEU B 1 260 ? 62.335 7.778 2.405 1.00 141.52 260 LEU B O 1
ATOM 3730 N N . VAL B 1 261 ? 60.803 7.323 4.041 1.00 136.03 261 VAL B N 1
ATOM 3731 C CA . VAL B 1 261 ? 61.028 5.851 4.135 1.00 129.77 261 VAL B CA 1
ATOM 3732 C C . VAL B 1 261 ? 60.799 5.245 2.742 1.00 128.07 261 VAL B C 1
ATOM 3733 O O . VAL B 1 261 ? 61.654 4.447 2.312 1.00 125.99 261 VAL B O 1
ATOM 3737 N N . TRP B 1 262 ? 59.723 5.626 2.038 1.00 129.23 262 TRP B N 1
ATOM 3738 C CA . TRP B 1 262 ? 59.393 5.053 0.701 1.00 128.28 262 TRP B CA 1
ATOM 3739 C C . TRP B 1 262 ? 60.549 5.285 -0.283 1.00 127.63 262 TRP B C 1
ATOM 3740 O O . TRP B 1 262 ? 60.645 4.512 -1.253 1.00 125.68 262 TRP B O 1
ATOM 3751 N N . PHE B 1 263 ? 61.394 6.297 -0.063 1.00 128.30 263 PHE B N 1
ATOM 3752 C CA . PHE B 1 263 ? 62.611 6.517 -0.885 1.00 129.01 263 PHE B CA 1
ATOM 3753 C C . PHE B 1 263 ? 63.652 5.469 -0.472 1.00 123.60 263 PHE B C 1
ATOM 3754 O O . PHE B 1 263 ? 64.233 4.840 -1.375 1.00 123.53 263 PHE B O 1
ATOM 3762 N N . TRP B 1 264 ? 63.824 5.226 0.833 1.00 119.53 264 TRP B N 1
ATOM 3763 C CA . TRP B 1 264 ? 64.668 4.112 1.348 1.00 114.66 264 TRP B CA 1
ATOM 3764 C C . TRP B 1 264 ? 64.240 2.793 0.692 1.00 110.62 264 TRP B C 1
ATOM 3765 O O . TRP B 1 264 ? 65.126 2.035 0.252 1.00 110.29 264 TRP B O 1
ATOM 3776 N N . ILE B 1 265 ? 62.933 2.522 0.653 1.00 108.08 265 ILE B N 1
ATOM 3777 C CA . ILE B 1 265 ? 62.357 1.301 0.014 1.00 104.76 265 ILE B CA 1
ATOM 3778 C C . ILE B 1 265 ? 62.840 1.247 -1.440 1.00 106.22 265 ILE B C 1
ATOM 3779 O O . ILE B 1 265 ? 63.390 0.205 -1.837 1.00 104.18 265 ILE B O 1
ATOM 3784 N N . LEU B 1 266 ? 62.672 2.343 -2.183 1.00 109.89 266 LEU B N 1
ATOM 3785 C CA . LEU B 1 266 ? 63.049 2.447 -3.619 1.00 113.05 266 LEU B CA 1
ATOM 3786 C C . LEU B 1 266 ? 64.522 2.063 -3.792 1.00 113.85 266 LEU B C 1
ATOM 3787 O O . LEU B 1 266 ? 64.811 1.226 -4.670 1.00 113.08 266 LEU B O 1
ATOM 3792 N N . LEU B 1 267 ? 65.407 2.667 -2.990 1.00 116.09 267 LEU B N 1
ATOM 3793 C CA . LEU B 1 267 ? 66.880 2.449 -3.043 1.00 117.84 267 LEU B CA 1
ATOM 3794 C C . LEU B 1 267 ? 67.218 1.072 -2.459 1.00 113.90 267 LEU B C 1
ATOM 3795 O O . LEU B 1 267 ? 68.044 0.373 -3.062 1.00 113.72 267 LEU B O 1
ATOM 3800 N N . GLY B 1 268 ? 66.600 0.703 -1.335 1.00 111.46 268 GLY B N 1
ATOM 3801 C CA . GLY B 1 268 ? 66.817 -0.589 -0.656 1.00 109.42 268 GLY B CA 1
ATOM 3802 C C . GLY B 1 268 ? 66.521 -1.767 -1.573 1.00 109.15 268 GLY B C 1
ATOM 3803 O O . GLY B 1 268 ? 67.366 -2.679 -1.654 1.00 110.63 268 GLY B O 1
ATOM 3804 N N . LEU B 1 269 ? 65.378 -1.744 -2.268 1.00 108.85 269 LEU B N 1
ATOM 3805 C CA . LEU B 1 269 ? 64.870 -2.898 -3.061 1.00 106.78 269 LEU B CA 1
ATOM 3806 C C . LEU B 1 269 ? 65.897 -3.313 -4.123 1.00 108.32 269 LEU B C 1
ATOM 3807 O O . LEU B 1 269 ? 66.158 -4.523 -4.217 1.00 107.41 269 LEU B O 1
ATOM 3812 N N . ALA B 1 270 ? 66.467 -2.369 -4.878 1.00 110.96 270 ALA B N 1
ATOM 3813 C CA . ALA B 1 270 ? 67.481 -2.655 -5.923 1.00 113.10 270 ALA B CA 1
ATOM 3814 C C . ALA B 1 270 ? 68.667 -3.384 -5.281 1.00 111.46 270 ALA B C 1
ATOM 3815 O O . ALA B 1 270 ? 69.085 -4.441 -5.820 1.00 111.31 270 ALA B O 1
ATOM 3817 N N . TYR B 1 271 ? 69.165 -2.859 -4.156 1.00 110.56 271 TYR B N 1
ATOM 3818 C CA . TYR B 1 271 ? 70.258 -3.478 -3.361 1.00 110.42 271 TYR B CA 1
ATOM 3819 C C . TYR B 1 271 ? 69.882 -4.937 -3.095 1.00 106.19 271 TYR B C 1
ATOM 3820 O O . TYR B 1 271 ? 70.653 -5.848 -3.460 1.00 107.97 271 TYR B O 1
ATOM 3829 N N . PHE B 1 272 ? 68.693 -5.150 -2.532 1.00 101.91 272 PHE B N 1
ATOM 3830 C CA . PHE B 1 272 ? 68.222 -6.485 -2.090 1.00 98.38 272 PHE B CA 1
ATOM 3831 C C . PHE B 1 272 ? 67.930 -7.372 -3.307 1.00 98.30 272 PHE B C 1
ATOM 3832 O O . PHE B 1 272 ? 68.187 -8.585 -3.217 1.00 97.20 272 PHE B O 1
ATOM 3840 N N . ALA B 1 273 ? 67.444 -6.790 -4.408 1.00 99.92 273 ALA B N 1
ATOM 3841 C CA . ALA B 1 273 ? 67.281 -7.476 -5.712 1.00 101.41 273 ALA B CA 1
ATOM 3842 C C . ALA B 1 273 ? 68.606 -8.154 -6.084 1.00 103.99 273 ALA B C 1
ATOM 3843 O O . ALA B 1 273 ? 68.594 -9.382 -6.341 1.00 103.73 273 ALA B O 1
ATOM 3845 N N . SER B 1 274 ? 69.708 -7.393 -6.070 1.00 106.93 274 SER B N 1
ATOM 3846 C CA . SER B 1 274 ? 71.088 -7.892 -6.318 1.00 109.67 274 SER B CA 1
ATOM 3847 C C . SER B 1 274 ? 71.381 -9.055 -5.363 1.00 107.49 274 SER B C 1
ATOM 3848 O O . SER B 1 274 ? 71.712 -10.152 -5.857 1.00 108.30 274 SER B O 1
ATOM 3851 N N . VAL B 1 275 ? 71.229 -8.825 -4.052 1.00 105.41 275 VAL B N 1
ATOM 3852 C CA . VAL B 1 275 ? 71.505 -9.830 -2.978 1.00 104.23 275 VAL B CA 1
ATOM 3853 C C . VAL B 1 275 ? 70.724 -11.108 -3.296 1.00 102.46 275 VAL B C 1
ATOM 3854 O O . VAL B 1 275 ? 71.337 -12.194 -3.299 1.00 103.79 275 VAL B O 1
ATOM 3858 N N . LEU B 1 276 ? 69.421 -10.967 -3.552 1.00 100.41 276 LEU B N 1
ATOM 3859 C CA . LEU B 1 276 ? 68.487 -12.102 -3.778 1.00 98.70 276 LEU B CA 1
ATOM 3860 C C . LEU B 1 276 ? 68.917 -12.881 -5.031 1.00 100.28 276 LEU B C 1
ATOM 3861 O O . LEU B 1 276 ? 69.000 -14.120 -4.935 1.00 100.07 276 LEU B O 1
ATOM 3866 N N . THR B 1 277 ? 69.231 -12.201 -6.142 1.00 102.43 277 THR B N 1
ATOM 3867 C CA . THR B 1 277 ? 69.722 -12.856 -7.389 1.00 105.11 277 THR B CA 1
ATOM 3868 C C . THR B 1 277 ? 71.046 -13.580 -7.090 1.00 106.78 277 THR B C 1
ATOM 3869 O O . THR B 1 277 ? 71.165 -14.765 -7.472 1.00 106.01 277 THR B O 1
ATOM 3873 N N . THR B 1 278 ? 71.978 -12.922 -6.391 1.00 108.20 278 THR B N 1
ATOM 3874 C CA . THR B 1 278 ? 73.333 -13.465 -6.099 1.00 112.59 278 THR B CA 1
ATOM 3875 C C . THR B 1 278 ? 73.225 -14.707 -5.203 1.00 112.24 278 THR B C 1
ATOM 3876 O O . THR B 1 278 ? 73.912 -15.691 -5.504 1.00 116.05 278 THR B O 1
ATOM 3880 N N . ILE B 1 279 ? 72.399 -14.694 -4.154 1.00 110.15 279 ILE B N 1
ATOM 3881 C CA . ILE B 1 279 ? 72.262 -15.883 -3.254 1.00 110.49 279 ILE B CA 1
ATOM 3882 C C . ILE B 1 279 ? 71.685 -17.061 -4.063 1.00 112.32 279 ILE B C 1
ATOM 3883 O O . ILE B 1 279 ? 72.098 -18.210 -3.801 1.00 115.51 279 ILE B O 1
ATOM 3888 N N . GLY B 1 280 ? 70.812 -16.796 -5.042 1.00 112.07 280 GLY B N 1
ATOM 3889 C CA . GLY B 1 280 ? 70.347 -17.802 -6.018 1.00 113.16 280 GLY B CA 1
ATOM 3890 C C . GLY B 1 280 ? 71.519 -18.449 -6.740 1.00 118.21 280 GLY B C 1
ATOM 3891 O O . GLY B 1 280 ? 71.540 -19.695 -6.839 1.00 118.98 280 GLY B O 1
ATOM 3892 N N . ASN B 1 281 ? 72.471 -17.629 -7.202 1.00 121.51 281 ASN B N 1
ATOM 3893 C CA . ASN B 1 281 ? 73.716 -18.063 -7.895 1.00 126.84 281 ASN B CA 1
ATOM 3894 C C . ASN B 1 281 ? 74.525 -18.978 -6.965 1.00 130.07 281 ASN B C 1
ATOM 3895 O O . ASN B 1 281 ? 75.059 -19.993 -7.460 1.00 134.87 281 ASN B O 1
ATOM 3900 N N . TRP B 1 282 ? 74.628 -18.621 -5.677 1.00 129.41 282 TRP B N 1
ATOM 3901 C CA . TRP B 1 282 ? 75.337 -19.417 -4.638 1.00 132.08 282 TRP B CA 1
ATOM 3902 C C . TRP B 1 282 ? 74.702 -20.810 -4.577 1.00 130.16 282 TRP B C 1
ATOM 3903 O O . TRP B 1 282 ? 75.456 -21.801 -4.565 1.00 133.19 282 TRP B O 1
ATOM 3914 N N . LEU B 1 283 ? 73.364 -20.861 -4.573 1.00 125.61 283 LEU B N 1
ATOM 3915 C CA . LEU B 1 283 ? 72.554 -22.109 -4.623 1.00 124.29 283 LEU B CA 1
ATOM 3916 C C . LEU B 1 283 ? 72.769 -22.808 -5.971 1.00 126.66 283 LEU B C 1
ATOM 3917 O O . LEU B 1 283 ? 72.869 -24.046 -5.965 1.00 130.18 283 LEU B O 1
ATOM 3922 N N . ARG B 1 284 ? 72.850 -22.060 -7.077 1.00 125.55 284 ARG B N 1
ATOM 3923 C CA . ARG B 1 284 ? 73.209 -22.625 -8.409 1.00 128.98 284 ARG B CA 1
ATOM 3924 C C . ARG B 1 284 ? 74.578 -23.317 -8.310 1.00 133.29 284 ARG B C 1
ATOM 3925 O O . ARG B 1 284 ? 74.686 -24.475 -8.775 1.00 135.90 284 ARG B O 1
ATOM 3933 N N . VAL B 1 285 ? 75.567 -22.645 -7.706 1.00 133.83 285 VAL B N 1
ATOM 3934 C CA . VAL B 1 285 ? 76.951 -23.173 -7.486 1.00 137.99 285 VAL B CA 1
ATOM 3935 C C . VAL B 1 285 ? 76.880 -24.458 -6.639 1.00 138.51 285 VAL B C 1
ATOM 3936 O O . VAL B 1 285 ? 77.594 -25.421 -6.993 1.00 143.71 285 VAL B O 1
ATOM 3940 N N . VAL B 1 286 ? 76.051 -24.478 -5.583 1.00 133.17 286 VAL B N 1
ATOM 3941 C CA . VAL B 1 286 ? 75.830 -25.657 -4.683 1.00 132.62 286 VAL B CA 1
ATOM 3942 C C . VAL B 1 286 ? 75.153 -26.787 -5.477 1.00 132.65 286 VAL B C 1
ATOM 3943 O O . VAL B 1 286 ? 75.530 -27.950 -5.245 1.00 136.96 286 VAL B O 1
ATOM 3947 N N . SER B 1 287 ? 74.203 -26.470 -6.370 1.00 128.01 287 SER B N 1
ATOM 3948 C CA . SER B 1 287 ? 73.539 -27.438 -7.281 1.00 128.04 287 SER B CA 1
ATOM 3949 C C . SER B 1 287 ? 74.355 -27.574 -8.573 1.00 131.61 287 SER B C 1
ATOM 3950 O O . SER B 1 287 ? 74.476 -28.653 -9.156 1.00 133.78 287 SER B O 1
ATOM 3952 N N . GLN C 2 1 ? 33.425 14.815 30.048 1.00 66.70 1 GLN D N 1
ATOM 3953 C CA . GLN C 2 1 ? 34.221 15.160 28.838 1.00 68.44 1 GLN D CA 1
ATOM 3954 C C . GLN C 2 1 ? 33.300 15.662 27.722 1.00 65.13 1 GLN D C 1
ATOM 3955 O O . GLN C 2 1 ? 33.525 16.806 27.288 1.00 69.12 1 GLN D O 1
ATOM 3961 N N . ILE C 2 2 ? 32.316 14.881 27.264 1.00 58.91 2 ILE D N 1
ATOM 3962 C CA . ILE C 2 2 ? 31.376 15.367 26.204 1.00 57.40 2 ILE D CA 1
ATOM 3963 C C . ILE C 2 2 ? 30.475 16.444 26.821 1.00 54.57 2 ILE D C 1
ATOM 3964 O O . ILE C 2 2 ? 29.998 16.259 27.951 1.00 53.73 2 ILE D O 1
ATOM 3969 N N . VAL C 2 3 ? 30.263 17.541 26.104 1.00 52.81 3 VAL D N 1
ATOM 3970 C CA . VAL C 2 3 ? 29.474 18.690 26.624 1.00 51.94 3 VAL D CA 1
ATOM 3971 C C . VAL C 2 3 ? 28.136 18.702 25.887 1.00 50.02 3 VAL D C 1
ATOM 3972 O O . VAL C 2 3 ? 28.145 18.629 24.645 1.00 50.43 3 VAL D O 1
ATOM 3976 N N . LEU C 2 4 ? 27.037 18.727 26.637 1.00 48.42 4 LEU D N 1
ATOM 3977 C CA . LEU C 2 4 ? 25.661 18.831 26.092 1.00 47.96 4 LEU D CA 1
ATOM 3978 C C . LEU C 2 4 ? 25.168 20.258 26.346 1.00 49.46 4 LEU D C 1
ATOM 3979 O O . LEU C 2 4 ? 25.186 20.707 27.510 1.00 49.54 4 LEU D O 1
ATOM 3984 N N . THR C 2 5 ? 24.787 20.952 25.277 1.00 51.31 5 THR D N 1
ATOM 3985 C CA . THR C 2 5 ? 24.385 22.380 25.293 1.00 53.38 5 THR D CA 1
ATOM 3986 C C . THR C 2 5 ? 22.884 22.432 24.996 1.00 53.14 5 THR D C 1
ATOM 3987 O O . THR C 2 5 ? 22.469 22.021 23.908 1.00 52.92 5 THR D O 1
ATOM 3991 N N . GLN C 2 6 ? 22.103 22.906 25.958 1.00 53.62 6 GLN D N 1
ATOM 3992 C CA . GLN C 2 6 ? 20.658 23.167 25.786 1.00 53.82 6 GLN D CA 1
ATOM 3993 C C . GLN C 2 6 ? 20.422 24.673 25.612 1.00 56.52 6 GLN D C 1
ATOM 3994 O O . GLN C 2 6 ? 20.605 25.406 26.597 1.00 56.18 6 GLN D O 1
ATOM 4000 N N . SER C 2 7 ? 20.041 25.096 24.397 1.00 60.18 7 SER D N 1
ATOM 4001 C CA . SER C 2 7 ? 19.546 26.461 24.056 1.00 64.14 7 SER D CA 1
ATOM 4002 C C . SER C 2 7 ? 18.108 26.408 23.538 1.00 64.14 7 SER D C 1
ATOM 4003 O O . SER C 2 7 ? 17.744 25.505 22.783 1.00 65.38 7 SER D O 1
ATOM 4006 N N . PRO C 2 8 ? 17.231 27.350 23.948 1.00 64.39 8 PRO D N 1
ATOM 4007 C CA . PRO C 2 8 ? 17.526 28.299 25.023 1.00 64.71 8 PRO D CA 1
ATOM 4008 C C . PRO C 2 8 ? 17.345 27.661 26.408 1.00 61.56 8 PRO D C 1
ATOM 4009 O O . PRO C 2 8 ? 16.665 26.668 26.506 1.00 58.33 8 PRO D O 1
ATOM 4013 N N . ALA C 2 9 ? 17.938 28.276 27.431 1.00 62.19 9 ALA D N 1
ATOM 4014 C CA . ALA C 2 9 ? 17.887 27.871 28.855 1.00 60.54 9 ALA D CA 1
ATOM 4015 C C . ALA C 2 9 ? 16.466 28.008 29.409 1.00 60.53 9 ALA D C 1
ATOM 4016 O O . ALA C 2 9 ? 16.119 27.271 30.340 1.00 56.61 9 ALA D O 1
ATOM 4018 N N . ILE C 2 10 ? 15.704 28.980 28.912 1.00 64.76 10 ILE D N 1
ATOM 4019 C CA . ILE C 2 10 ? 14.296 29.248 29.333 1.00 67.13 10 ILE D CA 1
ATOM 4020 C C . ILE C 2 10 ? 13.464 29.336 28.061 1.00 68.54 10 ILE D C 1
ATOM 4021 O O . ILE C 2 10 ? 13.924 29.984 27.133 1.00 71.48 10 ILE D O 1
ATOM 4026 N N . MET C 2 11 ? 12.292 28.715 28.021 1.00 69.67 11 MET D N 1
ATOM 4027 C CA . MET C 2 11 ? 11.322 28.949 26.925 1.00 73.94 11 MET D CA 1
ATOM 4028 C C . MET C 2 11 ? 9.904 28.782 27.455 1.00 71.64 11 MET D C 1
ATOM 4029 O O . MET C 2 11 ? 9.742 28.157 28.505 1.00 71.48 11 MET D O 1
ATOM 4034 N N . SER C 2 12 ? 8.929 29.358 26.758 1.00 72.02 12 SER D N 1
ATOM 4035 C CA . SER C 2 12 ? 7.550 29.538 27.269 1.00 71.69 12 SER D CA 1
ATOM 4036 C C . SER C 2 12 ? 6.537 29.153 26.187 1.00 71.03 12 SER D C 1
ATOM 4037 O O . SER C 2 12 ? 6.809 29.378 24.993 1.00 70.69 12 SER D O 1
ATOM 4040 N N . ALA C 2 13 ? 5.407 28.593 26.617 1.00 70.11 13 ALA D N 1
ATOM 4041 C CA . ALA C 2 13 ? 4.356 28.026 25.747 1.00 70.73 13 ALA D CA 1
ATOM 4042 C C . ALA C 2 13 ? 2.976 28.232 26.379 1.00 71.33 13 ALA D C 1
ATOM 4043 O O . ALA C 2 13 ? 2.820 28.027 27.596 1.00 69.89 13 ALA D O 1
ATOM 4045 N N . SER C 2 14 ? 1.994 28.597 25.565 1.00 73.95 14 SER D N 1
ATOM 4046 C CA . SER C 2 14 ? 0.561 28.490 25.931 1.00 76.29 14 SER D CA 1
ATOM 4047 C C . SER C 2 14 ? 0.134 27.044 25.716 1.00 73.88 14 SER D C 1
ATOM 4048 O O . SER C 2 14 ? 0.714 26.364 24.880 1.00 71.62 14 SER D O 1
ATOM 4051 N N . PRO C 2 15 ? -0.855 26.511 26.467 1.00 74.43 15 PRO D N 1
ATOM 4052 C CA . PRO C 2 15 ? -1.392 25.181 26.184 1.00 73.56 15 PRO D CA 1
ATOM 4053 C C . PRO C 2 15 ? -2.016 25.127 24.778 1.00 75.65 15 PRO D C 1
ATOM 4054 O O . PRO C 2 15 ? -2.672 26.072 24.382 1.00 77.03 15 PRO D O 1
ATOM 4058 N N . GLY C 2 16 ? -1.783 24.021 24.064 1.00 74.95 16 GLY D N 1
ATOM 4059 C CA . GLY C 2 16 ? -2.170 23.851 22.653 1.00 77.26 16 GLY D CA 1
ATOM 4060 C C . GLY C 2 16 ? -0.997 24.114 21.729 1.00 76.96 16 GLY D C 1
ATOM 4061 O O . GLY C 2 16 ? -1.068 23.691 20.571 1.00 78.20 16 GLY D O 1
ATOM 4062 N N . GLU C 2 17 ? 0.043 24.787 22.228 1.00 76.62 17 GLU D N 1
ATOM 4063 C CA . GLU C 2 17 ? 1.241 25.197 21.448 1.00 77.67 17 GLU D CA 1
ATOM 4064 C C . GLU C 2 17 ? 2.174 23.993 21.283 1.00 74.12 17 GLU D C 1
ATOM 4065 O O . GLU C 2 17 ? 2.207 23.137 22.174 1.00 71.45 17 GLU D O 1
ATOM 4071 N N . LYS C 2 18 ? 2.883 23.933 20.160 1.00 73.66 18 LYS D N 1
ATOM 4072 C CA . LYS C 2 18 ? 3.991 22.984 19.913 1.00 70.28 18 LYS D CA 1
ATOM 4073 C C . LYS C 2 18 ? 5.244 23.561 20.568 1.00 68.35 18 LYS D C 1
ATOM 4074 O O . LYS C 2 18 ? 5.487 24.767 20.383 1.00 68.86 18 LYS D O 1
ATOM 4080 N N . VAL C 2 19 ? 5.995 22.732 21.296 1.00 65.52 19 VAL D N 1
ATOM 4081 C CA . VAL C 2 19 ? 7.301 23.103 21.915 1.00 64.42 19 VAL D CA 1
ATOM 4082 C C . VAL C 2 19 ? 8.371 22.136 21.419 1.00 62.93 19 VAL D C 1
ATOM 4083 O O . VAL C 2 19 ? 8.155 20.923 21.518 1.00 62.58 19 VAL D O 1
ATOM 4087 N N . THR C 2 20 ? 9.494 22.663 20.949 1.00 63.85 20 THR D N 1
ATOM 4088 C CA . THR C 2 20 ? 10.690 21.877 20.556 1.00 63.93 20 THR D CA 1
ATOM 4089 C C . THR C 2 20 ? 11.884 22.393 21.356 1.00 64.15 20 THR D C 1
ATOM 4090 O O . THR C 2 20 ? 12.187 23.599 21.220 1.00 63.94 20 THR D O 1
ATOM 4094 N N . MET C 2 21 ? 12.534 21.538 22.152 1.00 61.59 21 MET D N 1
ATOM 4095 C CA . MET C 2 21 ? 13.783 21.957 22.827 1.00 62.59 21 MET D CA 1
ATOM 4096 C C . MET C 2 21 ? 14.932 21.038 22.414 1.00 59.90 21 MET D C 1
ATOM 4097 O O . MET C 2 21 ? 14.713 19.827 22.264 1.00 60.48 21 MET D O 1
ATOM 4102 N N . THR C 2 22 ? 16.101 21.623 22.176 1.00 58.09 22 THR D N 1
ATOM 4103 C CA . THR C 2 22 ? 17.240 20.954 21.501 1.00 57.32 22 THR D CA 1
ATOM 4104 C C . THR C 2 22 ? 18.387 20.716 22.493 1.00 55.74 22 THR D C 1
ATOM 4105 O O . THR C 2 22 ? 18.522 21.487 23.466 1.00 54.83 22 THR D O 1
ATOM 4109 N N . CYS C 2 23 ? 19.158 19.656 22.239 1.00 53.93 23 CYS D N 1
ATOM 4110 C CA . CYS C 2 23 ? 20.416 19.289 22.928 1.00 52.70 23 CYS D CA 1
ATOM 4111 C C . CYS C 2 23 ? 21.485 19.041 21.868 1.00 52.20 23 CYS D C 1
ATOM 4112 O O . CYS C 2 23 ? 21.364 18.025 21.189 1.00 53.39 23 CYS D O 1
ATOM 4115 N N . SER C 2 24 ? 22.454 19.946 21.711 1.00 52.62 24 SER D N 1
ATOM 4116 C CA . SER C 2 24 ? 23.617 19.798 20.795 1.00 53.64 24 SER D CA 1
ATOM 4117 C C . SER C 2 24 ? 24.817 19.262 21.587 1.00 52.77 24 SER D C 1
ATOM 4118 O O . SER C 2 24 ? 25.035 19.750 22.703 1.00 51.75 24 SER D O 1
ATOM 4121 N N . ALA C 2 25 ? 25.538 18.272 21.050 1.00 52.63 25 ALA D N 1
ATOM 4122 C CA . ALA C 2 25 ? 26.636 17.552 21.734 1.00 52.39 25 ALA D CA 1
ATOM 4123 C C . ALA C 2 25 ? 27.973 18.028 21.174 1.00 54.13 25 ALA D C 1
ATOM 4124 O O . ALA C 2 25 ? 28.047 18.212 19.962 1.00 55.74 25 ALA D O 1
ATOM 4126 N N . SER C 2 26 ? 28.996 18.178 22.020 1.00 54.79 26 SER D N 1
ATOM 4127 C CA . SER C 2 26 ? 30.358 18.619 21.608 1.00 58.20 26 SER D CA 1
ATOM 4128 C C . SER C 2 26 ? 30.925 17.654 20.570 1.00 59.64 26 SER D C 1
ATOM 4129 O O . SER C 2 26 ? 31.728 18.075 19.751 1.00 63.42 26 SER D O 1
ATOM 4132 N N . SER C 2 27 ? 30.543 16.386 20.627 1.00 59.43 27 SER D N 1
ATOM 4133 C CA . SER C 2 27 ? 30.954 15.369 19.628 1.00 61.26 27 SER D CA 1
ATOM 4134 C C . SER C 2 27 ? 29.904 14.261 19.591 1.00 58.78 27 SER D C 1
ATOM 4135 O O . SER C 2 27 ? 29.149 14.133 20.574 1.00 55.85 27 SER D O 1
ATOM 4138 N N . SER C 2 28 ? 29.855 13.527 18.479 1.00 59.97 28 SER D N 1
ATOM 4139 C CA . SER C 2 28 ? 28.694 12.690 18.087 1.00 58.81 28 SER D CA 1
ATOM 4140 C C . SER C 2 28 ? 28.452 11.620 19.151 1.00 55.49 28 SER D C 1
ATOM 4141 O O . SER C 2 28 ? 29.416 11.182 19.801 1.00 54.83 28 SER D O 1
ATOM 4144 N N . VAL C 2 29 ? 27.184 11.276 19.348 1.00 53.87 29 VAL D N 1
ATOM 4145 C CA . VAL C 2 29 ? 26.713 10.210 20.277 1.00 51.34 29 VAL D CA 1
ATOM 4146 C C . VAL C 2 29 ? 25.588 9.468 19.566 1.00 51.78 29 VAL D C 1
ATOM 4147 O O . VAL C 2 29 ? 24.961 10.054 18.652 1.00 51.59 29 VAL D O 1
ATOM 4151 N N . SER C 2 30 ? 25.367 8.219 19.962 1.00 51.60 30 SER D N 1
ATOM 4152 C CA . SER C 2 30 ? 24.474 7.273 19.253 1.00 51.95 30 SER D CA 1
ATOM 4153 C C . SER C 2 30 ? 23.035 7.490 19.716 1.00 49.70 30 SER D C 1
ATOM 4154 O O . SER C 2 30 ? 22.121 7.235 18.938 1.00 50.41 30 SER D O 1
ATOM 4157 N N . TYR C 2 31 ? 22.863 7.923 20.961 1.00 48.01 31 TYR D N 1
ATOM 4158 C CA . TYR C 2 31 ? 21.554 8.016 21.646 1.00 46.66 31 TYR D CA 1
ATOM 4159 C C . TYR C 2 31 ? 21.558 9.217 22.584 1.00 45.31 31 TYR D C 1
ATOM 4160 O O . TYR C 2 31 ? 22.593 9.473 23.217 1.00 46.39 31 TYR D O 1
ATOM 4169 N N . MET C 2 32 ? 20.427 9.907 22.687 1.00 43.86 32 MET D N 1
ATOM 4170 C CA . MET C 2 32 ? 20.205 10.920 23.743 1.00 42.19 32 MET D CA 1
ATOM 4171 C C . MET C 2 32 ? 19.029 10.441 24.595 1.00 39.40 32 MET D C 1
ATOM 4172 O O . MET C 2 32 ? 18.112 9.849 24.038 1.00 37.41 32 MET D O 1
ATOM 4177 N N . HIS C 2 33 ? 19.123 10.640 25.908 1.00 37.74 33 HIS D N 1
ATOM 4178 C CA . HIS C 2 33 ? 18.058 10.395 26.908 1.00 35.92 33 HIS D CA 1
ATOM 4179 C C . HIS C 2 33 ? 17.610 11.756 27.424 1.00 37.46 33 HIS D C 1
ATOM 4180 O O . HIS C 2 33 ? 18.413 12.715 27.307 1.00 38.29 33 HIS D O 1
ATOM 4187 N N . TRP C 2 34 ? 16.382 11.851 27.940 1.00 36.17 34 TRP D N 1
ATOM 4188 C CA . TRP C 2 34 ? 15.845 13.114 28.493 1.00 36.25 34 TRP D CA 1
ATOM 4189 C C . TRP C 2 34 ? 15.203 12.858 29.844 1.00 35.86 34 TRP D C 1
ATOM 4190 O O . TRP C 2 34 ? 14.498 11.853 29.950 1.00 37.02 34 TRP D O 1
ATOM 4201 N N . TYR C 2 35 ? 15.386 13.764 30.803 1.00 35.46 35 TYR D N 1
ATOM 4202 C CA . TYR C 2 35 ? 14.678 13.721 32.111 1.00 36.08 35 TYR D CA 1
ATOM 4203 C C . TYR C 2 35 ? 13.781 14.947 32.250 1.00 37.70 35 TYR D C 1
ATOM 4204 O O . TYR C 2 35 ? 14.157 16.020 31.730 1.00 39.98 35 TYR D O 1
ATOM 4213 N N . GLN C 2 36 ? 12.626 14.762 32.897 1.00 36.68 36 GLN D N 1
ATOM 4214 C CA . GLN C 2 36 ? 11.759 15.862 33.379 1.00 37.29 36 GLN D CA 1
ATOM 4215 C C . GLN C 2 36 ? 11.999 16.035 34.874 1.00 36.71 36 GLN D C 1
ATOM 4216 O O . GLN C 2 36 ? 12.054 15.029 35.568 1.00 36.65 36 GLN D O 1
ATOM 4222 N N . GLN C 2 37 ? 12.149 17.270 35.336 1.00 37.62 37 GLN D N 1
ATOM 4223 C CA . GLN C 2 37 ? 12.221 17.598 36.780 1.00 38.68 37 GLN D CA 1
ATOM 4224 C C . GLN C 2 37 ? 11.265 18.757 37.074 1.00 40.08 37 GLN D C 1
ATOM 4225 O O . GLN C 2 37 ? 11.192 19.684 36.266 1.00 41.94 37 GLN D O 1
ATOM 4231 N N . LYS C 2 38 ? 10.538 18.653 38.182 1.00 40.81 38 LYS D N 1
ATOM 4232 C CA . LYS C 2 38 ? 9.665 19.696 38.766 1.00 42.52 38 LYS D CA 1
ATOM 4233 C C . LYS C 2 38 ? 10.193 19.995 40.167 1.00 43.78 38 LYS D C 1
ATOM 4234 O O . LYS C 2 38 ? 10.749 19.074 40.792 1.00 42.10 38 LYS D O 1
ATOM 4240 N N . SER C 2 39 ? 10.029 21.224 40.648 1.00 47.71 39 SER D N 1
ATOM 4241 C CA . SER C 2 39 ? 10.542 21.657 41.974 1.00 50.52 39 SER D CA 1
ATOM 4242 C C . SER C 2 39 ? 10.218 20.570 42.990 1.00 49.30 39 SER D C 1
ATOM 4243 O O . SER C 2 39 ? 9.049 20.153 43.036 1.00 50.66 39 SER D O 1
ATOM 4246 N N . GLY C 2 40 ? 11.227 20.142 43.743 1.00 47.59 40 GLY D N 1
ATOM 4247 C CA . GLY C 2 40 ? 11.072 19.347 44.971 1.00 47.65 40 GLY D CA 1
ATOM 4248 C C . GLY C 2 40 ? 10.984 17.869 44.675 1.00 46.06 40 GLY D C 1
ATOM 4249 O O . GLY C 2 40 ? 10.511 17.139 45.559 1.00 48.90 40 GLY D O 1
ATOM 4250 N N . THR C 2 41 ? 11.409 17.441 43.486 1.00 43.31 41 THR D N 1
ATOM 4251 C CA . THR C 2 41 ? 11.396 16.013 43.083 1.00 42.21 41 THR D CA 1
ATOM 4252 C C . THR C 2 41 ? 12.638 15.685 42.250 1.00 40.50 41 THR D C 1
ATOM 4253 O O . THR C 2 41 ? 13.163 16.589 41.576 1.00 40.93 41 THR D O 1
ATOM 4257 N N . SER C 2 42 ? 13.074 14.428 42.330 1.00 38.48 42 SER D N 1
ATOM 4258 C CA . SER C 2 42 ? 14.169 13.833 41.537 1.00 37.84 42 SER D CA 1
ATOM 4259 C C . SER C 2 42 ? 13.840 13.925 40.055 1.00 37.12 42 SER D C 1
ATOM 4260 O O . SER C 2 42 ? 12.681 13.841 39.679 1.00 36.48 42 SER D O 1
ATOM 4263 N N . PRO C 2 43 ? 14.837 14.039 39.147 1.00 37.38 43 PRO D N 1
ATOM 4264 C CA . PRO C 2 43 ? 14.561 13.906 37.718 1.00 37.20 43 PRO D CA 1
ATOM 4265 C C . PRO C 2 43 ? 13.855 12.568 37.461 1.00 37.36 43 PRO D C 1
ATOM 4266 O O . PRO C 2 43 ? 14.000 11.655 38.257 1.00 37.93 43 PRO D O 1
ATOM 4270 N N . LYS C 2 44 ? 13.080 12.501 36.388 1.00 37.94 44 LYS D N 1
ATOM 4271 C CA . LYS C 2 44 ? 12.354 11.285 35.967 1.00 39.01 44 LYS D CA 1
ATOM 4272 C C . LYS C 2 44 ? 12.822 10.942 34.566 1.00 38.16 44 LYS D C 1
ATOM 4273 O O . LYS C 2 44 ? 12.866 11.861 33.736 1.00 37.70 44 LYS D O 1
ATOM 4279 N N . ARG C 2 45 ? 13.124 9.677 34.294 1.00 38.53 45 ARG D N 1
ATOM 4280 C CA . ARG C 2 45 ? 13.392 9.247 32.904 1.00 38.79 45 ARG D CA 1
ATOM 4281 C C . ARG C 2 45 ? 12.157 9.557 32.066 1.00 38.57 45 ARG D C 1
ATOM 4282 O O . ARG C 2 45 ? 11.082 9.096 32.427 1.00 38.75 45 ARG D O 1
ATOM 4290 N N . TRP C 2 46 ? 12.311 10.338 31.005 1.00 39.06 46 TRP D N 1
ATOM 4291 C CA . TRP C 2 46 ? 11.161 10.826 30.205 1.00 40.70 46 TRP D CA 1
ATOM 4292 C C . TRP C 2 46 ? 11.202 10.158 28.832 1.00 40.56 46 TRP D C 1
ATOM 4293 O O . TRP C 2 46 ? 10.258 9.434 28.490 1.00 41.27 46 TRP D O 1
ATOM 4304 N N . ILE C 2 47 ? 12.273 10.397 28.090 1.00 40.28 47 ILE D N 1
ATOM 4305 C CA . ILE C 2 47 ? 12.569 9.704 26.809 1.00 41.92 47 ILE D CA 1
ATOM 4306 C C . ILE C 2 47 ? 13.984 9.121 26.900 1.00 40.49 47 ILE D C 1
ATOM 4307 O O . ILE C 2 47 ? 14.865 9.808 27.418 1.00 39.39 47 ILE D O 1
ATOM 4312 N N . TYR C 2 48 ? 14.168 7.880 26.450 1.00 40.76 48 TYR D N 1
ATOM 4313 C CA . TYR C 2 48 ? 15.490 7.204 26.417 1.00 40.87 48 TYR D CA 1
ATOM 4314 C C . TYR C 2 48 ? 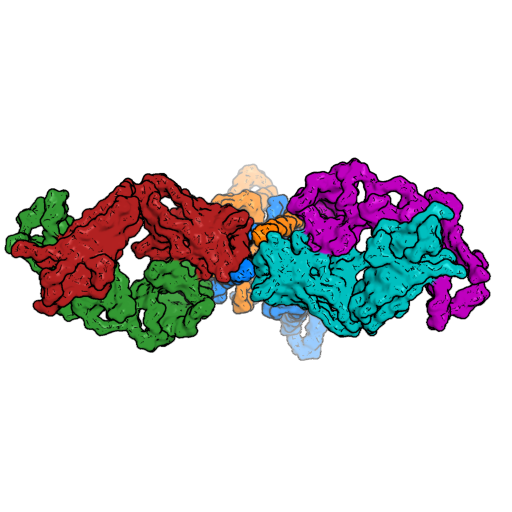15.702 6.665 24.999 1.00 40.78 48 TYR D C 1
ATOM 4315 O O . TYR C 2 48 ? 14.741 6.542 24.219 1.00 42.45 48 TYR D O 1
ATOM 4324 N N . ASP C 2 49 ? 16.955 6.406 24.657 1.00 39.85 49 ASP D N 1
ATOM 4325 C CA . ASP C 2 49 ? 17.366 5.971 23.297 1.00 41.89 49 ASP D CA 1
ATOM 4326 C C . ASP C 2 49 ? 16.664 6.879 22.290 1.00 41.68 49 ASP D C 1
ATOM 4327 O O . ASP C 2 49 ? 16.002 6.380 21.392 1.00 42.65 49 ASP D O 1
ATOM 4332 N N . THR C 2 50 ? 16.757 8.185 22.511 1.00 41.93 50 THR D N 1
ATOM 4333 C CA . THR C 2 50 ? 16.443 9.247 21.525 1.00 43.20 50 THR D CA 1
ATOM 4334 C C . THR C 2 50 ? 14.930 9.458 21.392 1.00 45.04 50 THR D C 1
ATOM 4335 O O . THR C 2 50 ? 14.524 10.641 21.355 1.00 44.99 50 THR D O 1
ATOM 4339 N N . SER C 2 51 ? 14.129 8.392 21.284 1.00 46.83 51 SER D N 1
ATOM 4340 C CA . SER C 2 51 ? 12.696 8.503 20.888 1.00 49.21 51 SER D CA 1
ATOM 4341 C C . SER C 2 51 ? 11.776 7.524 21.633 1.00 49.20 51 SER D C 1
ATOM 4342 O O . SER C 2 51 ? 10.563 7.532 21.359 1.00 50.47 51 SER D O 1
ATOM 4345 N N . LYS C 2 52 ? 12.297 6.719 22.551 1.00 49.39 52 LYS D N 1
ATOM 4346 C CA . LYS C 2 52 ? 11.458 5.785 23.344 1.00 50.04 52 LYS D CA 1
ATOM 4347 C C . LYS C 2 52 ? 10.875 6.580 24.510 1.00 46.76 52 LYS D C 1
ATOM 4348 O O . LYS C 2 52 ? 11.669 7.266 25.189 1.00 45.01 52 LYS D O 1
ATOM 4354 N N . LEU C 2 53 ? 9.563 6.458 24.724 1.00 45.39 53 LEU D N 1
ATOM 4355 C CA . LEU C 2 53 ? 8.832 7.018 25.887 1.00 44.55 53 LEU D CA 1
ATOM 4356 C C . LEU C 2 53 ? 8.948 6.081 27.086 1.00 43.10 53 LEU D C 1
ATOM 4357 O O . LEU C 2 53 ? 8.615 4.916 26.941 1.00 44.38 53 LEU D O 1
ATOM 4362 N N . ALA C 2 54 ? 9.340 6.612 28.241 1.00 42.70 54 ALA D N 1
ATOM 4363 C CA . ALA C 2 54 ? 9.205 5.959 29.562 1.00 43.78 54 ALA D CA 1
ATOM 4364 C C . ALA C 2 54 ? 7.715 5.744 29.875 1.00 47.29 54 ALA D C 1
ATOM 4365 O O . ALA C 2 54 ? 6.854 6.377 29.251 1.00 46.27 54 ALA D O 1
ATOM 4367 N N . SER C 2 55 ? 7.434 4.886 30.849 1.00 51.23 55 SER D N 1
ATOM 4368 C CA . SER C 2 55 ? 6.129 4.210 31.035 1.00 56.24 55 SER D CA 1
ATOM 4369 C C . SER C 2 55 ? 4.976 5.226 31.101 1.00 58.85 55 SER D C 1
ATOM 4370 O O . SER C 2 55 ? 4.039 5.133 30.255 1.00 64.78 55 SER D O 1
ATOM 4373 N N . GLY C 2 56 ? 5.000 6.153 32.055 1.00 54.82 56 GLY D N 1
ATOM 4374 C CA . GLY C 2 56 ? 3.848 7.057 32.280 1.00 54.90 56 GLY D CA 1
ATOM 4375 C C . GLY C 2 56 ? 3.704 8.152 31.225 1.00 52.07 56 GLY D C 1
ATOM 4376 O O . GLY C 2 56 ? 2.613 8.718 31.125 1.00 54.54 56 GLY D O 1
ATOM 4377 N N . VAL C 2 57 ? 4.762 8.432 30.465 1.00 48.97 57 VAL D N 1
ATOM 4378 C CA . VAL C 2 57 ? 4.924 9.639 29.601 1.00 48.06 57 VAL D CA 1
ATOM 4379 C C . VAL C 2 57 ? 3.832 9.684 28.537 1.00 48.61 57 VAL D C 1
ATOM 4380 O O . VAL C 2 57 ? 3.728 8.778 27.723 1.00 48.24 57 VAL D O 1
ATOM 4384 N N . PRO C 2 58 ? 3.043 10.780 28.460 1.00 48.80 58 PRO D N 1
ATOM 4385 C CA . PRO C 2 58 ? 1.988 10.907 27.456 1.00 50.13 58 PRO D CA 1
ATOM 4386 C C . PRO C 2 58 ? 2.523 11.129 26.038 1.00 49.67 58 PRO D C 1
ATOM 4387 O O . PRO C 2 58 ? 3.617 11.635 25.873 1.00 48.22 58 PRO D O 1
ATOM 4391 N N . ALA C 2 59 ? 1.722 10.727 25.055 1.00 51.88 59 ALA D N 1
ATOM 4392 C CA . ALA C 2 59 ? 2.130 10.528 23.647 1.00 53.16 59 ALA D CA 1
ATOM 4393 C C . ALA C 2 59 ? 2.445 11.865 22.974 1.00 54.38 59 ALA D C 1
ATOM 4394 O O . ALA C 2 59 ? 3.075 11.817 21.906 1.00 55.69 59 ALA D O 1
ATOM 4396 N N . ARG C 2 60 ? 2.030 13.006 23.544 1.00 54.86 60 ARG D N 1
ATOM 4397 C CA . ARG C 2 60 ? 2.287 14.338 22.929 1.00 55.32 60 ARG D CA 1
ATOM 4398 C C . ARG C 2 60 ? 3.807 14.558 22.864 1.00 53.60 60 ARG D C 1
ATOM 4399 O O . ARG C 2 60 ? 4.270 15.263 21.942 1.00 53.98 60 ARG D O 1
ATOM 4407 N N . PHE C 2 61 ? 4.553 13.939 23.786 1.00 51.95 61 PHE D N 1
ATOM 4408 C CA . PHE C 2 61 ? 6.036 13.957 23.834 1.00 50.21 61 PHE D CA 1
ATOM 4409 C C . PHE C 2 61 ? 6.610 13.005 22.794 1.00 50.21 61 PHE D C 1
ATOM 4410 O O . PHE C 2 61 ? 6.156 11.859 22.697 1.00 52.78 61 PHE D O 1
ATOM 4418 N N . SER C 2 62 ? 7.607 13.486 22.064 1.00 49.33 62 SER D N 1
ATOM 4419 C CA . SER C 2 62 ? 8.444 12.687 21.141 1.00 50.40 62 SER D CA 1
ATOM 4420 C C . SER C 2 62 ? 9.896 13.181 21.229 1.00 48.69 62 SER D C 1
ATOM 4421 O O . SER C 2 62 ? 10.130 14.321 21.706 1.00 47.93 62 SER D O 1
ATOM 4424 N N . GLY C 2 63 ? 10.838 12.336 20.827 1.00 47.68 63 GLY D N 1
ATOM 4425 C CA . GLY C 2 63 ? 12.264 12.699 20.720 1.00 47.44 63 GLY D CA 1
ATOM 4426 C C . GLY C 2 63 ? 12.804 12.315 19.357 1.00 48.63 63 GLY D C 1
ATOM 4427 O O . GLY C 2 63 ? 12.234 11.404 18.730 1.00 50.10 63 GLY D O 1
ATOM 4428 N N . SER C 2 64 ? 13.847 12.995 18.893 1.00 48.74 64 SER D N 1
ATOM 4429 C CA . SER C 2 64 ? 14.521 12.675 17.611 1.00 50.80 64 SER D CA 1
ATOM 4430 C C . SER C 2 64 ? 15.954 13.207 17.608 1.00 50.21 64 SER D C 1
ATOM 4431 O O . SER C 2 64 ? 16.345 13.900 18.568 1.00 49.85 64 SER D O 1
ATOM 4434 N N . GLY C 2 65 ? 16.703 12.870 16.561 1.00 51.94 65 GLY D N 1
ATOM 4435 C CA . GLY C 2 65 ? 18.077 13.354 16.338 1.00 52.67 65 GLY D CA 1
ATOM 4436 C C . GLY C 2 65 ? 19.036 12.232 15.983 1.00 52.85 65 GLY D C 1
ATOM 4437 O O . GLY C 2 65 ? 18.613 11.075 15.899 1.00 52.29 65 GLY D O 1
ATOM 4438 N N . SER C 2 66 ? 20.293 12.601 15.773 1.00 53.48 66 SER D N 1
ATOM 4439 C CA . SER C 2 66 ? 21.441 11.721 15.462 1.00 54.70 66 SER D CA 1
ATOM 4440 C C . SER C 2 66 ? 22.691 12.587 15.587 1.00 55.82 66 SER D C 1
ATOM 4441 O O . SER C 2 66 ? 22.545 13.822 15.581 1.00 55.74 66 SER D O 1
ATOM 4444 N N . GLY C 2 67 ? 23.860 11.969 15.708 1.00 56.99 67 GLY D N 1
ATOM 4445 C CA . GLY C 2 67 ? 25.148 12.681 15.761 1.00 58.10 67 GLY D CA 1
ATOM 4446 C C . GLY C 2 67 ? 25.190 13.682 16.902 1.00 56.95 67 GLY D C 1
ATOM 4447 O O . GLY C 2 67 ? 25.167 13.253 18.060 1.00 54.59 67 GLY D O 1
ATOM 4448 N N . THR C 2 68 ? 25.257 14.977 16.589 1.00 58.88 68 THR D N 1
ATOM 4449 C CA . THR C 2 68 ? 25.555 16.042 17.576 1.00 58.40 68 THR D CA 1
ATOM 4450 C C . THR C 2 68 ? 24.304 16.868 17.866 1.00 58.12 68 THR D C 1
ATOM 4451 O O . THR C 2 68 ? 24.419 17.777 18.676 1.00 58.33 68 THR D O 1
ATOM 4455 N N . SER C 2 69 ? 23.156 16.569 17.253 1.00 58.95 69 SER D N 1
ATOM 4456 C CA . SER C 2 69 ? 21.919 17.381 17.408 1.00 58.43 69 SER D CA 1
ATOM 4457 C C . SER C 2 69 ? 20.713 16.488 17.688 1.00 55.73 69 SER D C 1
ATOM 4458 O O . SER C 2 69 ? 20.339 15.676 16.819 1.00 56.19 69 SER D O 1
ATOM 4461 N N . TYR C 2 70 ? 20.114 16.680 18.858 1.00 53.12 70 TYR D N 1
ATOM 4462 C CA . TYR C 2 70 ? 18.963 15.904 19.367 1.00 51.40 70 TYR D CA 1
ATOM 4463 C C . TYR C 2 70 ? 17.904 16.877 19.865 1.00 51.36 70 TYR D C 1
ATOM 4464 O O . TYR C 2 70 ? 18.260 18.014 20.202 1.00 53.80 70 TYR D O 1
ATOM 4473 N N . SER C 2 71 ? 16.645 16.451 19.886 1.00 50.87 71 SER D N 1
ATOM 4474 C CA . SER C 2 71 ? 15.505 17.328 20.243 1.00 52.14 71 SER D CA 1
ATOM 4475 C C . SER C 2 71 ? 14.405 16.536 20.956 1.00 50.79 71 SER D C 1
ATOM 4476 O O . SER C 2 71 ? 14.227 15.336 20.678 1.00 49.85 71 SER D O 1
ATOM 4479 N N . LEU C 2 72 ? 13.719 17.221 21.863 1.00 50.06 72 LEU D N 1
ATOM 4480 C CA . LEU C 2 72 ? 12.494 16.767 22.559 1.00 50.22 72 LEU D CA 1
ATOM 4481 C C . LEU C 2 72 ? 11.364 17.696 22.101 1.00 51.27 72 LEU D C 1
ATOM 4482 O O . LEU C 2 72 ? 11.564 18.928 22.060 1.00 52.80 72 LEU D O 1
ATOM 4487 N N . THR C 2 73 ? 10.228 17.137 21.712 1.00 50.90 73 THR D N 1
ATOM 4488 C CA . THR C 2 73 ? 9.098 17.919 21.161 1.00 52.82 73 THR D CA 1
ATOM 4489 C C . THR C 2 73 ? 7.834 17.593 21.954 1.00 53.34 73 THR D C 1
ATOM 4490 O O . THR C 2 73 ? 7.640 16.418 22.268 1.00 51.83 73 THR D O 1
ATOM 4494 N N . ILE C 2 74 ? 7.041 18.619 22.278 1.00 54.91 74 ILE D N 1
ATOM 4495 C CA . ILE C 2 74 ? 5.632 18.476 22.734 1.00 56.55 74 ILE D CA 1
ATOM 4496 C C . ILE C 2 74 ? 4.758 18.972 21.585 1.00 60.50 74 ILE D C 1
ATOM 4497 O O . ILE C 2 74 ? 4.822 20.180 21.280 1.00 62.62 74 ILE D O 1
ATOM 4502 N N . SER C 2 75 ? 4.031 18.058 20.940 1.00 62.11 75 SER D N 1
ATOM 4503 C CA . SER C 2 75 ? 3.151 18.331 19.777 1.00 66.44 75 SER D CA 1
ATOM 4504 C C . SER C 2 75 ? 2.124 19.407 20.155 1.00 68.83 75 SER D C 1
ATOM 4505 O O . SER C 2 75 ? 1.923 20.338 19.358 1.00 71.19 75 SER D O 1
ATOM 4508 N N . SER C 2 76 ? 1.515 19.274 21.338 1.00 69.18 76 SER D N 1
ATOM 4509 C CA . SER C 2 76 ? 0.517 20.213 21.909 1.00 71.11 76 SER D CA 1
ATOM 4510 C C . SER C 2 76 ? 0.720 20.347 23.426 1.00 69.23 76 SER D C 1
ATOM 4511 O O . SER C 2 76 ? 0.294 19.443 24.176 1.00 65.80 76 SER D O 1
ATOM 4514 N N . MET C 2 77 ? 1.343 21.455 23.839 1.00 70.36 77 MET D N 1
ATOM 4515 C CA . MET C 2 77 ? 1.670 21.809 25.245 1.00 70.08 77 MET D CA 1
ATOM 4516 C C . MET C 2 77 ? 0.438 21.573 26.115 1.00 71.26 77 MET D C 1
ATOM 4517 O O . MET C 2 77 ? -0.681 21.866 25.648 1.00 74.75 77 MET D O 1
ATOM 4522 N N . GLU C 2 78 ? 0.659 21.053 27.322 1.00 69.19 78 GLU D N 1
ATOM 4523 C CA . GLU C 2 78 ? -0.330 21.016 28.427 1.00 70.26 78 GLU D CA 1
ATOM 4524 C C . GLU C 2 78 ? 0.312 21.719 29.623 1.00 67.07 78 GLU D C 1
ATOM 4525 O O . GLU C 2 78 ? 1.508 22.020 29.547 1.00 64.59 78 GLU D O 1
ATOM 4531 N N . ALA C 2 79 ? -0.460 22.010 30.665 1.00 67.37 79 ALA D N 1
ATOM 4532 C CA . ALA C 2 79 ? -0.020 22.819 31.825 1.00 66.02 79 ALA D CA 1
ATOM 4533 C C . ALA C 2 79 ? 0.947 21.987 32.667 1.00 61.00 79 ALA D C 1
ATOM 4534 O O . ALA C 2 79 ? 1.943 22.550 33.131 1.00 58.22 79 ALA D O 1
ATOM 4536 N N . GLU C 2 80 ? 0.666 20.688 32.797 1.00 59.69 80 GLU D N 1
ATOM 4537 C CA . GLU C 2 80 ? 1.460 19.709 33.591 1.00 57.01 80 GLU D CA 1
ATOM 4538 C C . GLU C 2 80 ? 2.861 19.501 32.986 1.00 53.34 80 GLU D C 1
ATOM 4539 O O . GLU C 2 80 ? 3.685 18.862 33.654 1.00 50.15 80 GLU D O 1
ATOM 4545 N N . ASP C 2 81 ? 3.122 20.023 31.781 1.00 53.67 81 ASP D N 1
ATOM 4546 C CA . ASP C 2 81 ? 4.401 19.890 31.028 1.00 51.93 81 ASP D CA 1
ATOM 4547 C C . ASP C 2 81 ? 5.391 21.004 31.365 1.00 51.08 81 ASP D C 1
ATOM 4548 O O . ASP C 2 81 ? 6.564 20.876 30.988 1.00 51.12 81 ASP D O 1
ATOM 4553 N N . ALA C 2 82 ? 4.944 22.084 31.989 1.00 52.17 82 ALA D N 1
ATOM 4554 C CA . ALA C 2 82 ? 5.847 23.107 32.548 1.00 51.62 82 ALA D CA 1
ATOM 4555 C C . ALA C 2 82 ? 6.726 22.396 33.565 1.00 48.77 82 ALA D C 1
ATOM 4556 O O . ALA C 2 82 ? 6.154 21.820 34.493 1.00 49.48 82 ALA D O 1
ATOM 4558 N N . ALA C 2 83 ? 8.043 22.422 33.356 1.00 46.35 83 ALA D N 1
ATOM 4559 C CA . ALA C 2 83 ? 9.052 21.628 34.095 1.00 43.36 83 ALA D CA 1
ATOM 4560 C C . ALA C 2 83 ? 10.426 21.917 33.506 1.00 42.18 83 ALA D C 1
ATOM 4561 O O . ALA C 2 83 ? 10.486 22.617 32.474 1.00 43.44 83 ALA D O 1
ATOM 4563 N N . THR C 2 84 ? 11.484 21.381 34.114 1.00 40.10 84 THR D N 1
ATOM 4564 C CA . THR C 2 84 ? 12.849 21.433 33.537 1.00 39.23 84 THR D CA 1
ATOM 4565 C C . THR C 2 84 ? 13.140 20.107 32.842 1.00 37.46 84 THR D C 1
ATOM 4566 O O . THR C 2 84 ? 12.862 19.063 33.434 1.00 36.17 84 THR D O 1
ATOM 4570 N N . TYR C 2 85 ? 13.658 20.183 31.622 1.00 37.30 85 TYR D N 1
ATOM 4571 C CA . TYR C 2 85 ? 14.077 19.032 30.798 1.00 36.38 85 TYR D CA 1
ATOM 4572 C C . TYR C 2 85 ? 15.611 19.027 30.726 1.00 37.01 85 TYR D C 1
ATOM 4573 O O . TYR C 2 85 ? 16.226 20.086 30.510 1.00 39.73 85 TYR D O 1
ATOM 4582 N N . TYR C 2 86 ? 16.223 17.871 30.981 1.00 37.99 86 TYR D N 1
ATOM 4583 C CA . TYR C 2 86 ? 17.680 17.620 30.845 1.00 38.21 86 TYR D CA 1
ATOM 4584 C C . TYR C 2 86 ? 17.901 16.566 29.772 1.00 38.15 86 TYR D C 1
ATOM 4585 O O . TYR C 2 86 ? 17.217 15.553 29.795 1.00 37.91 86 TYR D O 1
ATOM 4594 N N . CYS C 2 87 ? 18.862 16.776 28.886 1.00 39.94 87 CYS D N 1
ATOM 4595 C CA . CYS C 2 87 ? 19.374 15.693 28.017 1.00 41.15 87 CYS D CA 1
ATOM 4596 C C . CYS C 2 87 ? 20.586 15.032 28.692 1.00 39.54 87 CYS D C 1
ATOM 4597 O O . CYS C 2 87 ? 21.223 15.687 29.527 1.00 38.76 87 CYS D O 1
ATOM 4600 N N . GLN C 2 88 ? 20.838 13.750 28.408 1.00 39.25 88 GLN D N 1
ATOM 4601 C CA . GLN C 2 88 ? 22.061 13.053 28.880 1.00 39.87 88 GLN D CA 1
ATOM 4602 C C . GLN C 2 88 ? 22.476 11.993 27.868 1.00 39.06 88 GLN D C 1
ATOM 4603 O O . GLN C 2 88 ? 21.628 11.502 27.107 1.00 37.98 88 GLN D O 1
ATOM 4609 N N . GLN C 2 89 ? 23.774 11.701 27.887 1.00 40.72 89 GLN D N 1
ATOM 4610 C CA . GLN C 2 89 ? 24.499 10.821 26.938 1.00 41.34 89 GLN D CA 1
ATOM 4611 C C . GLN C 2 89 ? 25.274 9.807 27.779 1.00 41.03 89 GLN D C 1
ATOM 4612 O O . GLN C 2 89 ? 25.725 10.206 28.888 1.00 39.34 89 GLN D O 1
ATOM 4618 N N . TRP C 2 90 ? 25.390 8.563 27.288 1.00 41.00 90 TRP D N 1
ATOM 4619 C CA . TRP C 2 90 ? 26.368 7.556 27.785 1.00 42.09 90 TRP D CA 1
ATOM 4620 C C . TRP C 2 90 ? 26.901 6.713 26.627 1.00 44.99 90 TRP D C 1
ATOM 4621 O O . TRP C 2 90 ? 26.999 5.487 26.775 1.00 47.31 90 TRP D O 1
ATOM 4632 N N . SER C 2 91 ? 27.250 7.367 25.523 1.00 47.29 91 SER D N 1
ATOM 4633 C CA . SER C 2 91 ? 28.023 6.781 24.402 1.00 49.39 91 SER D CA 1
ATOM 4634 C C . SER C 2 91 ? 29.533 6.924 24.680 1.00 51.11 91 SER D C 1
ATOM 4635 O O . SER C 2 91 ? 30.310 6.220 24.018 1.00 54.49 91 SER D O 1
ATOM 4638 N N . ASN C 2 92 ? 29.930 7.767 25.645 1.00 50.20 92 ASN D N 1
ATOM 4639 C CA . ASN C 2 92 ? 31.331 7.969 26.120 1.00 52.89 92 ASN D CA 1
ATOM 4640 C C . ASN C 2 92 ? 31.336 8.143 27.644 1.00 51.26 92 ASN D C 1
ATOM 4641 O O . ASN C 2 92 ? 30.539 8.934 28.142 1.00 49.39 92 ASN D O 1
ATOM 4646 N N . SER C 2 93 ? 32.194 7.439 28.380 1.00 52.62 93 SER D N 1
ATOM 4647 C CA . SER C 2 93 ? 32.347 7.678 29.836 1.00 51.78 93 SER D CA 1
ATOM 4648 C C . SER C 2 93 ? 33.121 8.976 30.005 1.00 51.83 93 SER D C 1
ATOM 4649 O O . SER C 2 93 ? 33.952 9.291 29.164 1.00 53.18 93 SER D O 1
ATOM 4652 N N . PRO C 2 94 ? 32.818 9.808 31.024 1.00 50.59 94 PRO D N 1
ATOM 4653 C CA . PRO C 2 94 ? 31.659 9.612 31.894 1.00 48.82 94 PRO D CA 1
ATOM 4654 C C . PRO C 2 94 ? 30.352 10.047 31.238 1.00 46.57 94 PRO D C 1
ATOM 4655 O O . PRO C 2 94 ? 30.342 10.889 30.336 1.00 47.14 94 PRO D O 1
ATOM 4659 N N . PRO C 2 95 ? 29.193 9.515 31.680 1.00 43.51 95 PRO D N 1
ATOM 4660 C CA . PRO C 2 95 ? 27.922 10.024 31.188 1.00 42.24 95 PRO D CA 1
ATOM 4661 C C . PRO C 2 95 ? 27.856 11.501 31.608 1.00 42.29 95 PRO D C 1
ATOM 4662 O O . PRO C 2 95 ? 28.380 11.831 32.663 1.00 43.21 95 PRO D O 1
ATOM 4666 N N . THR C 2 96 ? 27.212 12.342 30.795 1.00 41.05 96 THR D N 1
ATOM 4667 C CA . THR C 2 96 ? 27.105 13.801 31.030 1.00 40.18 96 THR D CA 1
ATOM 4668 C C . THR C 2 96 ? 25.699 14.291 30.709 1.00 39.41 96 THR D C 1
ATOM 4669 O O . THR C 2 96 ? 24.976 13.613 29.956 1.00 37.76 96 THR D O 1
ATOM 4673 N N . PHE C 2 97 ? 25.370 15.467 31.247 1.00 40.07 97 PHE D N 1
ATOM 4674 C CA . PHE C 2 97 ? 24.036 16.099 31.154 1.00 38.69 97 PHE D CA 1
ATOM 4675 C C . PHE C 2 97 ? 24.148 17.486 30.531 1.00 40.05 97 PHE D C 1
ATOM 4676 O O . PHE C 2 97 ? 25.203 18.131 30.642 1.00 41.84 97 PHE D O 1
ATOM 4684 N N . GLY C 2 98 ? 23.054 17.948 29.931 1.00 40.72 98 GLY D N 1
ATOM 4685 C CA . GLY C 2 98 ? 22.831 19.382 29.700 1.00 42.51 98 GLY D CA 1
ATOM 4686 C C . GLY C 2 98 ? 22.697 20.140 31.013 1.00 43.59 98 GLY D C 1
ATOM 4687 O O . GLY C 2 98 ? 22.519 19.512 32.092 1.00 42.10 98 GLY D O 1
ATOM 4688 N N . ALA C 2 99 ? 22.734 21.469 30.925 1.00 46.29 99 ALA D N 1
ATOM 4689 C CA . ALA C 2 99 ? 22.455 22.408 32.037 1.00 47.17 99 ALA D CA 1
ATOM 4690 C C . ALA C 2 99 ? 20.964 22.391 32.405 1.00 46.49 99 ALA D C 1
ATOM 4691 O O . ALA C 2 99 ? 20.628 22.815 33.530 1.00 47.11 99 ALA D O 1
ATOM 4693 N N . GLY C 2 100 ? 20.101 21.952 31.481 1.00 46.07 100 GLY D N 1
ATOM 4694 C CA . GLY C 2 100 ? 18.635 21.920 31.659 1.00 47.32 100 GLY D CA 1
ATOM 4695 C C . GLY C 2 100 ? 17.945 23.118 31.004 1.00 49.87 100 GLY D C 1
ATOM 4696 O O . GLY C 2 100 ? 18.517 24.218 31.016 1.00 51.90 100 GLY D O 1
ATOM 4697 N N . ALA C 2 101 ? 16.761 22.897 30.428 1.00 49.87 101 ALA D N 1
ATOM 4698 C CA . ALA C 2 101 ? 15.903 23.921 29.796 1.00 52.33 101 ALA D CA 1
ATOM 4699 C C . ALA C 2 101 ? 14.595 23.979 30.579 1.00 52.79 101 ALA D C 1
ATOM 4700 O O . ALA C 2 101 ? 13.919 22.945 30.669 1.00 53.21 101 ALA D O 1
ATOM 4702 N N . LYS C 2 102 ? 14.296 25.128 31.172 1.00 55.89 102 LYS D N 1
ATOM 4703 C CA . LYS C 2 102 ? 13.051 25.370 31.935 1.00 58.00 102 LYS D CA 1
ATOM 4704 C C . LYS C 2 102 ? 11.948 25.686 30.928 1.00 57.61 102 LYS D C 1
ATOM 4705 O O . LYS C 2 102 ? 12.167 26.538 30.064 1.00 58.07 102 LYS D O 1
ATOM 4711 N N . LEU C 2 103 ? 10.823 24.983 31.005 1.00 57.06 103 LEU D N 1
ATOM 4712 C CA . LEU C 2 103 ? 9.633 25.267 30.168 1.00 58.31 103 LEU D CA 1
ATOM 4713 C C . LEU C 2 103 ? 8.591 25.917 31.071 1.00 59.30 103 LEU D C 1
ATOM 4714 O O . LEU C 2 103 ? 8.158 25.250 32.024 1.00 57.79 103 LEU D O 1
ATOM 4719 N N . GLU C 2 104 ? 8.238 27.171 30.796 1.00 62.24 104 GLU D N 1
ATOM 4720 C CA . GLU C 2 104 ? 7.242 27.922 31.601 1.00 65.60 104 GLU D CA 1
ATOM 4721 C C . GLU C 2 104 ? 5.935 28.092 30.820 1.00 66.53 104 GLU D C 1
ATOM 4722 O O . GLU C 2 104 ? 5.929 28.019 29.570 1.00 65.66 104 GLU D O 1
ATOM 4728 N N . LEU C 2 105 ? 4.853 28.271 31.572 1.00 67.92 105 LEU D N 1
ATOM 4729 C CA . LEU C 2 105 ? 3.509 28.588 31.043 1.00 71.01 105 LEU D CA 1
ATOM 4730 C C . LEU C 2 105 ? 3.488 30.055 30.604 1.00 73.40 105 LEU D C 1
ATOM 4731 O O . LEU C 2 105 ? 3.920 30.912 31.386 1.00 73.22 105 LEU D O 1
ATOM 4736 N N . LYS C 2 106 ? 3.029 30.323 29.385 1.00 66.22 106 LYS D N 1
ATOM 4737 C CA . LYS C 2 106 ? 2.819 31.703 28.879 1.00 66.81 106 LYS D CA 1
ATOM 4738 C C . LYS C 2 106 ? 1.510 32.237 29.468 1.00 63.77 106 LYS D C 1
ATOM 4739 O O . LYS C 2 106 ? 0.577 31.428 29.664 1.00 62.41 106 LYS D O 1
ATOM 4745 N N . ARG C 2 107 ? 1.462 33.541 29.760 1.00 62.65 107 ARG D N 1
ATOM 4746 C CA . ARG C 2 107 ? 0.255 34.252 30.266 1.00 60.10 107 ARG D CA 1
ATOM 4747 C C . ARG C 2 107 ? 0.362 35.736 29.921 1.00 60.88 107 ARG D C 1
ATOM 4748 O O . ARG C 2 107 ? 1.446 36.158 29.480 1.00 62.44 107 ARG D O 1
ATOM 4756 N N . ALA C 2 108 ? -0.712 36.500 30.130 1.00 60.44 108 ALA D N 1
ATOM 4757 C CA . ALA C 2 108 ? -0.743 37.952 29.843 1.00 61.79 108 ALA D CA 1
ATOM 4758 C C . ALA C 2 108 ? 0.351 38.628 30.668 1.00 60.39 108 ALA D C 1
ATOM 4759 O O . ALA C 2 108 ? 0.493 38.276 31.841 1.00 57.54 108 ALA D O 1
ATOM 4761 N N . ASP C 2 109 ? 1.100 39.551 30.065 1.00 62.82 109 ASP D N 1
ATOM 4762 C CA . ASP C 2 109 ? 2.091 40.398 30.776 1.00 62.25 109 ASP D CA 1
ATOM 4763 C C . ASP C 2 109 ? 1.391 41.004 31.993 1.00 60.52 109 ASP D C 1
ATOM 4764 O O . ASP C 2 109 ? 0.206 41.355 31.863 1.00 61.34 109 ASP D O 1
ATOM 4769 N N . ALA C 2 110 ? 2.084 41.057 33.134 1.00 58.33 110 ALA D N 1
ATOM 4770 C CA . ALA C 2 110 ? 1.609 41.635 34.412 1.00 56.37 110 ALA D CA 1
ATOM 4771 C C . ALA C 2 110 ? 2.734 42.469 35.028 1.00 57.16 110 ALA D C 1
ATOM 4772 O O . ALA C 2 110 ? 3.880 41.964 35.110 1.00 56.42 110 ALA D O 1
ATOM 4774 N N . ALA C 2 111 ? 2.418 43.711 35.408 1.00 58.75 111 ALA D N 1
ATOM 4775 C CA . ALA C 2 111 ? 3.347 44.657 36.066 1.00 58.87 111 ALA D CA 1
ATOM 4776 C C . ALA C 2 111 ? 3.676 44.151 37.466 1.00 55.56 111 ALA D C 1
ATOM 4777 O O . ALA C 2 111 ? 2.818 43.609 38.161 1.00 55.90 111 ALA D O 1
ATOM 4779 N N . PRO C 2 112 ? 4.933 44.289 37.925 1.00 53.95 112 PRO D N 1
ATOM 4780 C CA . PRO C 2 112 ? 5.266 43.924 39.293 1.00 51.63 112 PRO D CA 1
ATOM 4781 C C . PRO C 2 112 ? 4.571 44.897 40.242 1.00 51.22 112 PRO D C 1
ATOM 4782 O O . PRO C 2 112 ? 4.690 46.059 39.973 1.00 54.36 112 PRO D O 1
ATOM 4786 N N . THR C 2 113 ? 3.855 44.411 41.259 1.00 49.39 113 THR D N 1
ATOM 4787 C CA . THR C 2 113 ? 3.483 45.215 42.453 1.00 50.47 113 THR D CA 1
ATOM 4788 C C . THR C 2 113 ? 4.739 45.383 43.294 1.00 49.48 113 THR D C 1
ATOM 4789 O O . THR C 2 113 ? 5.210 44.364 43.818 1.00 46.75 113 THR D O 1
ATOM 4793 N N . VAL C 2 114 ? 5.262 46.606 43.389 1.00 50.77 114 VAL D N 1
ATOM 4794 C CA . VAL C 2 114 ? 6.566 46.870 44.057 1.00 51.02 114 VAL D CA 1
ATOM 4795 C C . VAL C 2 114 ? 6.290 47.566 45.390 1.00 50.88 114 VAL D C 1
ATOM 4796 O O . VAL C 2 114 ? 5.452 48.463 45.416 1.00 53.65 114 VAL D O 1
ATOM 4800 N N . SER C 2 115 ? 6.945 47.116 46.459 1.00 50.00 115 SER D N 1
ATOM 4801 C CA . SER C 2 115 ? 6.837 47.675 47.832 1.00 50.23 115 SER D CA 1
ATOM 4802 C C . SER C 2 115 ? 8.230 47.758 48.447 1.00 48.80 115 SER D C 1
ATOM 4803 O O . SER C 2 115 ? 8.985 46.781 48.325 1.00 47.28 115 SER D O 1
ATOM 4806 N N . ILE C 2 116 ? 8.529 48.885 49.088 1.00 49.26 116 ILE D N 1
ATOM 4807 C CA . ILE C 2 116 ? 9.810 49.114 49.808 1.00 49.11 116 ILE D CA 1
ATOM 4808 C C . ILE C 2 116 ? 9.508 49.213 51.311 1.00 48.12 116 ILE D C 1
ATOM 4809 O O . ILE C 2 116 ? 8.493 49.788 51.692 1.00 48.63 116 ILE D O 1
ATOM 4814 N N . PHE C 2 117 ? 10.380 48.642 52.129 1.00 47.11 117 PHE D N 1
ATOM 4815 C CA . PHE C 2 117 ? 10.251 48.597 53.603 1.00 46.17 117 PHE D CA 1
ATOM 4816 C C . PHE C 2 117 ? 11.556 49.079 54.204 1.00 46.62 117 PHE D C 1
ATOM 4817 O O . PHE C 2 117 ? 12.636 48.613 53.849 1.00 45.32 117 PHE D O 1
ATOM 4825 N N . PRO C 2 118 ? 11.497 50.070 55.103 1.00 48.29 118 PRO D N 1
ATOM 4826 C CA . PRO C 2 118 ? 12.699 50.513 55.789 1.00 48.42 118 PRO D CA 1
ATOM 4827 C C . PRO C 2 118 ? 13.128 49.430 56.767 1.00 46.92 118 PRO D C 1
ATOM 4828 O O . PRO C 2 118 ? 12.363 48.540 57.082 1.00 44.82 118 PRO D O 1
ATOM 4832 N N . PRO C 2 119 ? 14.364 49.484 57.288 1.00 49.00 119 PRO D N 1
ATOM 4833 C CA . PRO C 2 119 ? 14.745 48.660 58.429 1.00 49.38 119 PRO D CA 1
ATOM 4834 C C . PRO C 2 119 ? 13.743 48.814 59.578 1.00 49.42 119 PRO D C 1
ATOM 4835 O O . PRO C 2 119 ? 13.371 49.925 59.887 1.00 53.45 119 PRO D O 1
ATOM 4839 N N . SER C 2 120 ? 13.337 47.707 60.176 1.00 47.93 120 SER D N 1
ATOM 4840 C CA . SER C 2 120 ? 12.583 47.665 61.452 1.00 49.00 120 SER D CA 1
ATOM 4841 C C . SER C 2 120 ? 13.439 48.230 62.583 1.00 50.30 120 SER D C 1
ATOM 4842 O O . SER C 2 120 ? 14.664 48.012 62.577 1.00 50.76 120 SER D O 1
ATOM 4845 N N . SER C 2 121 ? 12.820 48.894 63.549 1.00 52.23 121 SER D N 1
ATOM 4846 C CA . SER C 2 121 ? 13.515 49.378 64.767 1.00 54.13 121 SER D CA 1
ATOM 4847 C C . SER C 2 121 ? 14.248 48.198 65.421 1.00 53.78 121 SER D C 1
ATOM 4848 O O . SER C 2 121 ? 15.424 48.348 65.768 1.00 54.38 121 SER D O 1
ATOM 4851 N N . GLU C 2 122 ? 13.596 47.042 65.507 1.00 56.19 122 GLU D N 1
ATOM 4852 C CA . GLU C 2 122 ? 14.120 45.805 66.157 1.00 57.99 122 GLU D CA 1
ATOM 4853 C C . GLU C 2 122 ? 15.511 45.452 65.599 1.00 55.39 122 GLU D C 1
ATOM 4854 O O . GLU C 2 122 ? 16.399 45.094 66.399 1.00 56.58 122 GLU D O 1
ATOM 4860 N N . GLN C 2 123 ? 15.689 45.518 64.278 1.00 51.79 123 GLN D N 1
ATOM 4861 C CA . GLN C 2 123 ? 16.959 45.158 63.603 1.00 51.06 123 GLN D CA 1
ATOM 4862 C C . GLN C 2 123 ? 18.001 46.245 63.858 1.00 51.29 123 GLN D C 1
ATOM 4863 O O . GLN C 2 123 ? 19.163 45.885 64.121 1.00 51.28 123 GLN D O 1
ATOM 4869 N N . LEU C 2 124 ? 17.602 47.517 63.752 1.00 50.87 124 LEU D N 1
ATOM 4870 C CA . LEU C 2 124 ? 18.519 48.670 63.934 1.00 51.11 124 LEU D CA 1
ATOM 4871 C C . LEU C 2 124 ? 19.149 48.583 65.321 1.00 52.87 124 LEU D C 1
ATOM 4872 O O . LEU C 2 124 ? 20.354 48.852 65.408 1.00 53.35 124 LEU D O 1
ATOM 4877 N N . THR C 2 125 ? 18.399 48.158 66.345 1.00 55.44 125 THR D N 1
ATOM 4878 C CA . THR C 2 125 ? 18.902 48.112 67.750 1.00 59.79 125 THR D CA 1
ATOM 4879 C C . THR C 2 125 ? 20.053 47.103 67.866 1.00 61.04 125 THR D C 1
ATOM 4880 O O . THR C 2 125 ? 20.856 47.274 68.791 1.00 63.96 125 THR D O 1
ATOM 4884 N N . SER C 2 126 ? 20.117 46.105 66.973 1.00 60.05 126 SER D N 1
ATOM 4885 C CA . SER C 2 126 ? 21.200 45.088 66.889 1.00 61.70 126 SER D CA 1
ATOM 4886 C C . SER C 2 126 ? 22.275 45.523 65.881 1.00 60.73 126 SER D C 1
ATOM 4887 O O . SER C 2 126 ? 23.230 44.748 65.658 1.00 61.74 126 SER D O 1
ATOM 4890 N N . GLY C 2 127 ? 22.122 46.703 65.274 1.00 58.99 127 GLY D N 1
ATOM 4891 C CA . GLY C 2 127 ? 23.168 47.356 64.466 1.00 59.26 127 GLY D CA 1
ATOM 4892 C C . GLY C 2 127 ? 23.114 47.022 62.982 1.00 59.35 127 GLY D C 1
ATOM 4893 O O . GLY C 2 127 ? 23.993 47.505 62.262 1.00 62.97 127 GLY D O 1
ATOM 4894 N N . GLY C 2 128 ? 22.163 46.211 62.521 1.00 58.37 128 GLY D N 1
ATOM 4895 C CA . GLY C 2 128 ? 22.002 45.892 61.089 1.00 57.16 128 GLY D CA 1
ATOM 4896 C C . GLY C 2 128 ? 20.879 46.719 60.505 1.00 55.66 128 GLY D C 1
ATOM 4897 O O . GLY C 2 128 ? 20.005 47.132 61.283 1.00 57.66 128 GLY D O 1
ATOM 4898 N N . ALA C 2 129 ? 20.887 46.952 59.192 1.00 53.84 129 ALA D N 1
ATOM 4899 C CA . ALA C 2 129 ? 19.837 47.709 58.473 1.00 50.73 129 ALA D CA 1
ATOM 4900 C C . ALA C 2 129 ? 19.548 47.051 57.127 1.00 49.38 129 ALA D C 1
ATOM 4901 O O . ALA C 2 129 ? 20.286 47.317 56.167 1.00 50.72 129 ALA D O 1
ATOM 4903 N N . SER C 2 130 ? 18.503 46.227 57.062 1.00 46.94 130 SER D N 1
ATOM 4904 C CA . SER C 2 130 ? 18.030 45.577 55.817 1.00 45.24 130 SER D CA 1
ATOM 4905 C C . SER C 2 130 ? 16.866 46.383 55.228 1.00 43.89 130 SER D C 1
ATOM 4906 O O . SER C 2 130 ? 15.826 46.540 55.884 1.00 43.46 130 SER D O 1
ATOM 4909 N N . VAL C 2 131 ? 17.063 46.912 54.030 1.00 44.52 131 VAL D N 1
ATOM 4910 C CA . VAL C 2 131 ? 15.978 47.528 53.233 1.00 44.81 131 VAL D CA 1
ATOM 4911 C C . VAL C 2 131 ? 15.479 46.461 52.264 1.00 44.35 131 VAL D C 1
ATOM 4912 O O . VAL C 2 131 ? 16.289 45.931 51.472 1.00 43.55 131 VAL D O 1
ATOM 4916 N N . VAL C 2 132 ? 14.187 46.155 52.354 1.00 43.92 132 VAL D N 1
ATOM 4917 C CA . VAL C 2 132 ? 13.567 45.044 51.592 1.00 44.92 132 VAL D CA 1
ATOM 4918 C C . VAL C 2 132 ? 12.647 45.626 50.529 1.00 46.06 132 VAL D C 1
ATOM 4919 O O . VAL C 2 132 ? 11.841 46.511 50.839 1.00 47.96 132 VAL D O 1
ATOM 4923 N N . CYS C 2 133 ? 12.790 45.110 49.320 1.00 48.07 133 CYS D N 1
ATOM 4924 C CA . CYS C 2 133 ? 11.906 45.369 48.171 1.00 50.49 133 CYS D CA 1
ATOM 4925 C C . CYS C 2 133 ? 11.232 44.056 47.750 1.00 48.69 133 CYS D C 1
ATOM 4926 O O . CYS C 2 133 ? 11.955 43.077 47.469 1.00 46.34 133 CYS D O 1
ATOM 4929 N N . PHE C 2 134 ? 9.898 44.033 47.730 1.00 47.24 134 PHE D N 1
ATOM 4930 C CA . PHE C 2 134 ? 9.097 42.943 47.124 1.00 46.76 134 PHE D CA 1
ATOM 4931 C C . PHE C 2 134 ? 8.635 43.383 45.734 1.00 48.54 134 PHE D C 1
ATOM 4932 O O . PHE C 2 134 ? 7.962 44.435 45.615 1.00 49.90 134 PHE D O 1
ATOM 4940 N N . LEU C 2 135 ? 9.013 42.608 44.717 1.00 48.80 135 LEU D N 1
ATOM 4941 C CA . LEU C 2 135 ? 8.520 42.745 43.327 1.00 49.79 135 LEU D CA 1
ATOM 4942 C C . LEU C 2 135 ? 7.591 41.562 43.053 1.00 48.68 135 LEU D C 1
ATOM 4943 O O . LEU C 2 135 ? 8.101 40.459 42.804 1.00 47.71 135 LEU D O 1
ATOM 4948 N N . ASN C 2 136 ? 6.275 41.776 43.122 1.00 48.40 136 ASN D N 1
ATOM 4949 C CA . ASN C 2 136 ? 5.290 40.669 43.267 1.00 47.82 136 ASN D CA 1
ATOM 4950 C C . ASN C 2 136 ? 4.401 40.519 42.030 1.00 47.42 136 ASN D C 1
ATOM 4951 O O . ASN C 2 136 ? 3.986 41.530 41.463 1.00 48.41 136 ASN D O 1
ATOM 4956 N N . ASN C 2 137 ? 4.153 39.265 41.647 1.00 47.15 137 ASN D N 1
ATOM 4957 C CA . ASN C 2 137 ? 3.083 38.841 40.709 1.00 48.12 137 ASN D CA 1
ATOM 4958 C C . ASN C 2 137 ? 3.308 39.471 39.325 1.00 48.82 137 ASN D C 1
ATOM 4959 O O . ASN C 2 137 ? 2.364 40.048 38.778 1.00 50.24 137 ASN D O 1
ATOM 4964 N N . PHE C 2 138 ? 4.499 39.308 38.744 1.00 48.60 138 PHE D N 1
ATOM 4965 C CA . PHE C 2 138 ? 4.846 39.883 37.418 1.00 49.19 138 PHE D CA 1
ATOM 4966 C C . PHE C 2 138 ? 5.081 38.784 36.380 1.00 49.67 138 PHE D C 1
ATOM 4967 O O . PHE C 2 138 ? 5.402 37.646 36.748 1.00 48.15 138 PHE D O 1
ATOM 4975 N N . TYR C 2 139 ? 4.890 39.131 35.107 1.00 51.55 139 TYR D N 1
ATOM 4976 C CA . TYR C 2 139 ? 5.204 38.272 33.937 1.00 53.52 139 TYR D CA 1
ATOM 4977 C C . TYR C 2 139 ? 5.478 39.155 32.721 1.00 57.17 139 TYR D C 1
ATOM 4978 O O . TYR C 2 139 ? 4.711 40.076 32.452 1.00 57.42 139 TYR D O 1
ATOM 4987 N N . PRO C 2 140 ? 6.532 38.893 31.909 1.00 60.55 140 PRO D N 1
ATOM 4988 C CA . PRO C 2 140 ? 7.421 37.738 32.072 1.00 61.17 140 PRO D CA 1
ATOM 4989 C C . PRO C 2 140 ? 8.477 37.840 33.183 1.00 61.19 140 PRO D C 1
ATOM 4990 O O . PRO C 2 140 ? 8.479 38.786 33.922 1.00 59.19 140 PRO D O 1
ATOM 4994 N N . LYS C 2 141 ? 9.352 36.838 33.253 1.00 64.89 141 LYS D N 1
ATOM 4995 C CA . LYS C 2 141 ? 10.333 36.638 34.353 1.00 66.22 141 LYS D CA 1
ATOM 4996 C C . LYS C 2 141 ? 11.410 37.724 34.320 1.00 67.43 141 LYS D C 1
ATOM 4997 O O . LYS C 2 141 ? 11.803 38.158 35.406 1.00 65.79 141 LYS D O 1
ATOM 5003 N N . ASP C 2 142 ? 11.904 38.085 33.130 1.00 70.88 142 ASP D N 1
ATOM 5004 C CA . ASP C 2 142 ? 12.978 39.096 32.930 1.00 73.64 142 ASP D CA 1
ATOM 5005 C C . ASP C 2 142 ? 12.640 40.364 33.709 1.00 72.04 142 ASP D C 1
ATOM 5006 O O . ASP C 2 142 ? 11.596 40.965 33.421 1.00 71.25 142 ASP D O 1
ATOM 5011 N N . ILE C 2 143 ? 13.496 40.729 34.663 1.00 71.85 143 ILE D N 1
ATOM 5012 C CA . ILE C 2 143 ? 13.366 41.954 35.503 1.00 71.34 143 ILE D CA 1
ATOM 5013 C C . ILE C 2 143 ? 14.768 42.325 35.994 1.00 74.59 143 ILE D C 1
ATOM 5014 O O . ILE C 2 143 ? 15.567 41.400 36.197 1.00 74.66 143 ILE D O 1
ATOM 5019 N N . ASN C 2 144 ? 15.077 43.620 36.105 1.00 78.40 144 ASN D N 1
ATOM 5020 C CA . ASN C 2 144 ? 16.375 44.117 36.643 1.00 81.96 144 ASN D CA 1
ATOM 5021 C C . ASN C 2 144 ? 16.066 45.068 37.803 1.00 79.75 144 ASN D C 1
ATOM 5022 O O . ASN C 2 144 ? 15.247 45.987 37.607 1.00 78.72 144 ASN D O 1
ATOM 5027 N N . VAL C 2 145 ? 16.663 44.823 38.972 1.00 78.69 145 VAL D N 1
ATOM 5028 C CA . VAL C 2 145 ? 16.463 45.654 40.193 1.00 78.06 145 VAL D CA 1
ATOM 5029 C C . VAL C 2 145 ? 17.759 46.402 40.507 1.00 81.16 145 VAL D C 1
ATOM 5030 O O . VAL C 2 145 ? 18.823 45.758 40.534 1.00 82.37 145 VAL D O 1
ATOM 5034 N N . LYS C 2 146 ? 17.640 47.715 40.726 1.00 83.04 146 LYS D N 1
ATOM 5035 C CA . LYS C 2 146 ? 18.739 48.645 41.092 1.00 85.04 146 LYS D CA 1
ATOM 5036 C C . LYS C 2 146 ? 18.360 49.334 42.401 1.00 80.94 146 LYS D C 1
ATOM 5037 O O . LYS C 2 146 ? 17.210 49.837 42.502 1.00 78.30 146 LYS D O 1
ATOM 5043 N N . TRP C 2 147 ? 19.301 49.364 43.347 1.00 79.36 147 TRP D N 1
ATOM 5044 C CA . TRP C 2 147 ? 19.192 50.118 44.620 1.00 76.12 147 TRP D CA 1
ATOM 5045 C C . TRP C 2 147 ? 19.932 51.448 44.493 1.00 79.44 147 TRP D C 1
ATOM 5046 O O . TRP C 2 147 ? 21.043 51.443 43.960 1.00 81.17 147 TRP D O 1
ATOM 5057 N N . LYS C 2 148 ? 19.325 52.532 44.974 1.00 79.59 148 LYS D N 1
ATOM 5058 C CA . LYS C 2 148 ? 19.900 53.894 44.904 1.00 84.30 148 LYS D CA 1
ATOM 5059 C C . LYS C 2 148 ? 19.832 54.517 46.297 1.00 84.07 148 LYS D C 1
ATOM 5060 O O . LYS C 2 148 ? 18.715 54.620 46.844 1.00 84.22 148 LYS D O 1
ATOM 5066 N N . ILE C 2 149 ? 21.000 54.882 46.836 1.00 85.62 149 ILE D N 1
ATOM 5067 C CA . ILE C 2 149 ? 21.185 55.555 48.156 1.00 83.34 149 ILE D CA 1
ATOM 5068 C C . ILE C 2 149 ? 21.611 56.996 47.874 1.00 85.97 149 ILE D C 1
ATOM 5069 O O . ILE C 2 149 ? 22.738 57.195 47.386 1.00 87.96 149 ILE D O 1
ATOM 5074 N N . ASP C 2 150 ? 20.716 57.946 48.144 1.00 85.37 150 ASP D N 1
ATOM 5075 C CA . ASP C 2 150 ? 20.907 59.388 47.849 1.00 89.96 150 ASP D CA 1
ATOM 5076 C C . ASP C 2 150 ? 21.226 59.524 46.357 1.00 93.62 150 ASP D C 1
ATOM 5077 O O . ASP C 2 150 ? 22.165 60.260 46.004 1.00 97.96 150 ASP D O 1
ATOM 5082 N N . GLY C 2 151 ? 20.474 58.798 45.526 1.00 91.26 151 GLY D N 1
ATOM 5083 C CA . GLY C 2 151 ? 20.519 58.887 44.057 1.00 95.40 151 GLY D CA 1
ATOM 5084 C C . GLY C 2 151 ? 21.582 57.987 43.465 1.00 97.57 151 GLY D C 1
ATOM 5085 O O . GLY C 2 151 ? 21.512 57.746 42.250 1.00 100.56 151 GLY D O 1
ATOM 5086 N N . SER C 2 152 ? 22.523 57.500 44.283 1.00 97.86 152 SER D N 1
ATOM 5087 C CA . SER C 2 152 ? 23.702 56.707 43.845 1.00 101.58 152 SER D CA 1
ATOM 5088 C C . SER C 2 152 ? 23.424 55.204 43.963 1.00 99.41 152 SER D C 1
ATOM 5089 O O . SER C 2 152 ? 23.212 54.717 45.088 1.00 94.60 152 SER D O 1
ATOM 5092 N N . GLU C 2 153 ? 23.441 54.509 42.824 1.00 104.29 153 GLU D N 1
ATOM 5093 C CA . GLU C 2 153 ? 23.175 53.055 42.689 1.00 104.73 153 GLU D CA 1
ATOM 5094 C C . GLU C 2 153 ? 24.150 52.287 43.590 1.00 104.05 153 GLU D C 1
ATOM 5095 O O . GLU C 2 153 ? 25.302 52.734 43.742 1.00 107.46 153 GLU D O 1
ATOM 5101 N N . ARG C 2 154 ? 23.673 51.192 44.188 1.00 100.44 154 ARG D N 1
ATOM 5102 C CA . ARG C 2 154 ? 24.430 50.318 45.121 1.00 99.51 154 ARG D CA 1
ATOM 5103 C C . ARG C 2 154 ? 24.131 48.863 44.750 1.00 97.82 154 ARG D C 1
ATOM 5104 O O . ARG C 2 154 ? 22.948 48.510 44.660 1.00 96.61 154 ARG D O 1
ATOM 5112 N N . GLN C 2 155 ? 25.162 48.051 44.525 1.00 100.23 155 GLN D N 1
ATOM 5113 C CA . GLN C 2 155 ? 24.997 46.636 44.101 1.00 99.50 155 GLN D CA 1
ATOM 5114 C C . GLN C 2 155 ? 25.745 45.709 45.067 1.00 97.96 155 GLN D C 1
ATOM 5115 O O . GLN C 2 155 ? 25.878 44.515 44.756 1.00 100.91 155 GLN D O 1
ATOM 5121 N N . ASN C 2 156 ? 26.159 46.225 46.223 1.00 94.43 156 ASN D N 1
ATOM 5122 C CA . ASN C 2 156 ? 26.890 45.455 47.261 1.00 91.89 156 ASN D CA 1
ATOM 5123 C C . ASN C 2 156 ? 26.005 45.380 48.511 1.00 83.91 156 ASN D C 1
ATOM 5124 O O . ASN C 2 156 ? 25.415 46.419 48.882 1.00 81.01 156 ASN D O 1
ATOM 5129 N N . GLY C 2 157 ? 25.919 44.195 49.123 1.00 79.67 157 GLY D N 1
ATOM 5130 C CA . GLY C 2 157 ? 25.013 43.907 50.252 1.00 74.14 157 GLY D CA 1
ATOM 5131 C C . GLY C 2 157 ? 23.585 43.673 49.777 1.00 70.52 157 GLY D C 1
ATOM 5132 O O . GLY C 2 157 ? 22.658 43.837 50.593 1.00 66.71 157 GLY D O 1
ATOM 5133 N N . VAL C 2 158 ? 23.412 43.314 48.501 1.00 69.97 158 VAL D N 1
ATOM 5134 C CA . VAL C 2 158 ? 22.092 43.041 47.862 1.00 67.10 158 VAL D CA 1
ATOM 5135 C C . VAL C 2 158 ? 21.945 41.526 47.686 1.00 67.17 158 VAL D C 1
ATOM 5136 O O . VAL C 2 158 ? 22.855 40.921 47.120 1.00 70.63 158 VAL D O 1
ATOM 5140 N N . LEU C 2 159 ? 20.848 40.950 48.190 1.00 64.79 159 LEU D N 1
ATOM 5141 C CA . LEU C 2 159 ? 20.509 39.506 48.080 1.00 64.63 159 LEU D CA 1
ATOM 5142 C C . LEU C 2 159 ? 19.125 39.360 47.452 1.00 60.67 159 LEU D C 1
ATOM 5143 O O . LEU C 2 159 ? 18.146 39.877 48.016 1.00 57.23 159 LEU D O 1
ATOM 5148 N N . ASN C 2 160 ? 19.063 38.633 46.344 1.00 60.41 160 ASN D N 1
ATOM 5149 C CA . ASN C 2 160 ? 17.831 38.422 45.556 1.00 58.47 160 ASN D CA 1
ATOM 5150 C C . ASN C 2 160 ? 17.370 36.979 45.739 1.00 57.56 160 ASN D C 1
ATOM 5151 O O . ASN C 2 160 ? 18.205 36.088 45.789 1.00 59.92 160 ASN D O 1
ATOM 5156 N N . SER C 2 161 ? 16.065 36.799 45.899 1.00 56.49 161 SER D N 1
ATOM 5157 C CA . SER C 2 161 ? 15.389 35.495 46.065 1.00 56.13 161 SER D CA 1
ATOM 5158 C C . SER C 2 161 ? 14.142 35.524 45.189 1.00 56.88 161 SER D C 1
ATOM 5159 O O . SER C 2 161 ? 13.354 36.468 45.345 1.00 54.93 161 SER D O 1
ATOM 5162 N N . TRP C 2 162 ? 14.037 34.567 44.263 1.00 60.45 162 TRP D N 1
ATOM 5163 C CA . TRP C 2 162 ? 12.897 34.367 43.331 1.00 61.32 162 TRP D CA 1
ATOM 5164 C C . TRP C 2 162 ? 12.044 33.195 43.819 1.00 58.66 162 TRP D C 1
ATOM 5165 O O . TRP C 2 162 ? 12.616 32.244 44.342 1.00 57.97 162 TRP D O 1
ATOM 5176 N N . THR C 2 163 ? 10.724 33.266 43.640 1.00 56.62 163 THR D N 1
ATOM 5177 C CA . THR C 2 163 ? 9.825 32.086 43.683 1.00 56.61 163 THR D CA 1
ATOM 5178 C C . THR C 2 163 ? 9.739 31.496 42.277 1.00 57.47 163 THR D C 1
ATOM 5179 O O . THR C 2 163 ? 10.050 32.211 41.309 1.00 57.88 163 THR D O 1
ATOM 5183 N N . ASP C 2 164 ? 9.337 30.235 42.175 1.00 58.59 164 ASP D N 1
ATOM 5184 C CA . ASP C 2 164 ? 9.094 29.598 40.864 1.00 59.59 164 ASP D CA 1
ATOM 5185 C C . ASP C 2 164 ? 7.722 30.065 40.381 1.00 57.34 164 ASP D C 1
ATOM 5186 O O . ASP C 2 164 ? 6.897 30.498 41.227 1.00 54.99 164 ASP D O 1
ATOM 5191 N N . GLN C 2 165 ? 7.489 29.987 39.073 1.00 55.79 165 GLN D N 1
ATOM 5192 C CA . GLN C 2 165 ? 6.192 30.355 38.465 1.00 53.95 165 GLN D CA 1
ATOM 5193 C C . GLN C 2 165 ? 5.060 29.789 39.325 1.00 55.45 165 GLN D C 1
ATOM 5194 O O . GLN C 2 165 ? 5.071 28.583 39.600 1.00 57.53 165 GLN D O 1
ATOM 5200 N N . ASP C 2 166 ? 4.130 30.642 39.747 1.00 57.56 166 ASP D N 1
ATOM 5201 C CA . ASP C 2 166 ? 2.961 30.257 40.576 1.00 60.67 166 ASP D CA 1
ATOM 5202 C C . ASP C 2 166 ? 2.087 29.294 39.770 1.00 63.45 166 ASP D C 1
ATOM 5203 O O . ASP C 2 166 ? 1.826 29.568 38.587 1.00 63.33 166 ASP D O 1
ATOM 5208 N N . SER C 2 167 ? 1.639 28.208 40.396 1.00 66.52 167 SER D N 1
ATOM 5209 C CA . SER C 2 167 ? 0.896 27.119 39.717 1.00 69.36 167 SER D CA 1
ATOM 5210 C C . SER C 2 167 ? -0.538 27.571 39.435 1.00 70.35 167 SER D C 1
ATOM 5211 O O . SER C 2 167 ? -1.164 26.951 38.562 1.00 74.04 167 SER D O 1
ATOM 5214 N N . LYS C 2 168 ? -1.014 28.616 40.125 1.00 70.07 168 LYS D N 1
ATOM 5215 C CA . LYS C 2 168 ? -2.388 29.179 39.993 1.00 72.28 168 LYS D CA 1
ATOM 5216 C C . LYS C 2 168 ? -2.423 30.327 38.965 1.00 69.13 168 LYS D C 1
ATOM 5217 O O . LYS C 2 168 ? -3.222 30.220 38.019 1.00 70.71 168 LYS D O 1
ATOM 5223 N N . ASP C 2 169 ? -1.636 31.397 39.142 1.00 64.47 169 ASP D N 1
ATOM 5224 C CA . ASP C 2 169 ? -1.737 32.622 38.297 1.00 61.40 169 ASP D CA 1
ATOM 5225 C C . ASP C 2 169 ? -0.599 32.694 37.269 1.00 58.34 169 ASP D C 1
ATOM 5226 O O . ASP C 2 169 ? -0.600 33.658 36.482 1.00 58.07 169 ASP D O 1
ATOM 5231 N N . SER C 2 170 ? 0.343 31.746 37.285 1.00 54.99 170 SER D N 1
ATOM 5232 C CA . SER C 2 170 ? 1.523 31.691 36.379 1.00 52.58 170 SER D CA 1
ATOM 5233 C C . SER C 2 170 ? 2.391 32.944 36.494 1.00 50.10 170 SER D C 1
ATOM 5234 O O . SER C 2 170 ? 3.113 33.223 35.518 1.00 50.16 170 SER D O 1
ATOM 5237 N N . THR C 2 171 ? 2.374 33.676 37.603 1.00 48.98 171 THR D N 1
ATOM 5238 C CA . THR C 2 171 ? 3.253 34.873 37.730 1.00 49.35 171 THR D CA 1
ATOM 5239 C C . THR C 2 171 ? 4.561 34.477 38.432 1.00 48.29 171 THR D C 1
ATOM 5240 O O . THR C 2 171 ? 4.642 33.358 38.961 1.00 47.87 171 THR D O 1
ATOM 5244 N N . TYR C 2 172 ? 5.556 35.362 38.395 1.00 47.23 172 TYR D N 1
ATOM 5245 C CA . TYR C 2 172 ? 6.794 35.287 39.209 1.00 46.65 172 TYR D CA 1
ATOM 5246 C C . TYR C 2 172 ? 6.748 36.384 40.274 1.00 46.46 172 TYR D C 1
ATOM 5247 O O . TYR C 2 172 ? 5.965 37.341 40.146 1.00 47.06 172 TYR D O 1
ATOM 5256 N N . SER C 2 173 ? 7.541 36.219 41.324 1.00 46.16 173 SER D N 1
ATOM 5257 C CA . SER C 2 173 ? 7.739 37.224 42.391 1.00 46.33 173 SER D CA 1
ATOM 5258 C C . SER C 2 173 ? 9.202 37.140 42.836 1.00 47.50 173 SER D C 1
ATOM 5259 O O . SER C 2 173 ? 9.793 36.057 42.677 1.00 49.44 173 SER D O 1
ATOM 5262 N N . MET C 2 174 ? 9.793 38.245 43.295 1.00 48.74 174 MET D N 1
ATOM 5263 C CA . MET C 2 174 ? 11.147 38.232 43.910 1.00 50.52 174 MET D CA 1
ATOM 5264 C C . MET C 2 174 ? 11.221 39.219 45.074 1.00 48.71 174 MET D C 1
ATOM 5265 O O . MET C 2 174 ? 10.434 40.171 45.111 1.00 48.21 174 MET D O 1
ATOM 5270 N N . SER C 2 175 ? 12.094 38.929 46.031 1.00 47.80 175 SER D N 1
ATOM 5271 C CA . SER C 2 175 ? 12.516 39.879 47.081 1.00 48.08 175 SER D CA 1
ATOM 5272 C C . SER C 2 175 ? 13.958 40.284 46.778 1.00 48.91 175 SER D C 1
ATOM 5273 O O . SER C 2 175 ? 14.731 39.427 46.338 1.00 48.38 175 SER D O 1
ATOM 5276 N N . SER C 2 176 ? 14.254 41.573 46.929 1.00 50.18 176 SER D N 1
ATOM 5277 C CA . SER C 2 176 ? 15.614 42.166 46.893 1.00 51.70 176 SER D CA 1
ATOM 5278 C C . SER C 2 176 ? 15.862 42.834 48.242 1.00 51.51 176 SER D C 1
ATOM 5279 O O . SER C 2 176 ? 14.990 43.570 48.665 1.00 51.53 176 SER D O 1
ATOM 5282 N N . THR C 2 177 ? 16.979 42.531 48.898 1.00 53.72 177 THR D N 1
ATOM 5283 C CA . THR C 2 177 ? 17.321 43.006 50.263 1.00 54.90 177 THR D CA 1
ATOM 5284 C C . THR C 2 177 ? 18.716 43.636 50.262 1.00 57.76 177 THR D C 1
ATOM 5285 O O . THR C 2 177 ? 19.714 42.877 50.220 1.00 58.05 177 THR D O 1
ATOM 5289 N N . LEU C 2 178 ? 18.753 44.971 50.281 1.00 58.29 178 LEU D N 1
ATOM 5290 C CA . LEU C 2 178 ? 19.948 45.800 50.566 1.00 59.30 178 LEU D CA 1
ATOM 5291 C C . LEU C 2 178 ? 20.226 45.712 52.065 1.00 58.95 178 LEU D C 1
ATOM 5292 O O . LEU C 2 178 ? 19.376 46.185 52.841 1.00 57.45 178 LEU D O 1
ATOM 5297 N N . THR C 2 179 ? 21.357 45.116 52.449 1.00 61.01 179 THR D N 1
ATOM 5298 C CA . THR C 2 179 ? 21.771 44.951 53.867 1.00 61.99 179 THR D CA 1
ATOM 5299 C C . THR C 2 179 ? 22.973 45.858 54.118 1.00 64.64 179 THR D C 1
ATOM 5300 O O . THR C 2 179 ? 24.056 45.623 53.513 1.00 67.16 179 THR D O 1
ATOM 5304 N N . LEU C 2 180 ? 22.769 46.869 54.960 1.00 64.23 180 LEU D N 1
ATOM 5305 C CA . LEU C 2 180 ? 23.811 47.840 55.369 1.00 65.45 180 LEU D CA 1
ATOM 5306 C C . LEU C 2 180 ? 24.058 47.676 56.864 1.00 63.70 180 LEU D C 1
ATOM 5307 O O . LEU C 2 180 ? 23.236 47.032 57.551 1.00 60.50 180 LEU D O 1
ATOM 5312 N N . THR C 2 181 ? 25.189 48.202 57.317 1.00 65.20 181 THR D N 1
ATOM 5313 C CA . THR C 2 181 ? 25.435 48.527 58.738 1.00 64.94 181 THR D CA 1
ATOM 5314 C C . THR C 2 181 ? 24.443 49.638 59.077 1.00 62.49 181 THR D C 1
ATOM 5315 O O . THR C 2 181 ? 24.067 50.370 58.159 1.00 61.56 181 THR D O 1
ATOM 5319 N N . LYS C 2 182 ? 24.031 49.756 60.334 1.00 62.09 182 LYS D N 1
ATOM 5320 C CA . LYS C 2 182 ? 23.228 50.911 60.799 1.00 62.82 182 LYS D CA 1
ATOM 5321 C C . LYS C 2 182 ? 23.942 52.204 60.388 1.00 66.23 182 LYS D C 1
ATOM 5322 O O . LYS C 2 182 ? 23.247 53.131 59.968 1.00 65.85 182 LYS D O 1
ATOM 5328 N N . ASP C 2 183 ? 25.280 52.235 60.470 1.00 71.35 183 ASP D N 1
ATOM 5329 C CA . ASP C 2 183 ? 26.125 53.437 60.228 1.00 74.66 183 ASP D CA 1
ATOM 5330 C C . ASP C 2 183 ? 25.912 53.927 58.796 1.00 76.02 183 ASP D C 1
ATOM 5331 O O . ASP C 2 183 ? 25.621 55.116 58.636 1.00 78.10 183 ASP D O 1
ATOM 5336 N N . GLU C 2 184 ? 26.064 53.050 57.803 1.00 77.57 184 GLU D N 1
ATOM 5337 C CA . GLU C 2 184 ? 25.915 53.416 56.371 1.00 80.46 184 GLU D CA 1
ATOM 5338 C C . GLU C 2 184 ? 24.464 53.865 56.151 1.00 76.22 184 GLU D C 1
ATOM 5339 O O . GLU C 2 184 ? 24.270 54.900 55.494 1.00 78.97 184 GLU D O 1
ATOM 5345 N N . TYR C 2 185 ? 23.495 53.157 56.739 1.00 70.31 185 TYR D N 1
ATOM 5346 C CA . TYR C 2 185 ? 22.043 53.474 56.639 1.00 66.68 185 TYR D CA 1
ATOM 5347 C C . TYR C 2 185 ? 21.785 54.885 57.192 1.00 67.64 185 TYR D C 1
ATOM 5348 O O . TYR C 2 185 ? 21.059 55.649 56.536 1.00 67.12 185 TYR D O 1
ATOM 5357 N N . GLU C 2 186 ? 22.345 55.207 58.362 1.00 69.05 186 GLU D N 1
ATOM 5358 C CA . GLU C 2 186 ? 22.052 56.465 59.099 1.00 71.29 186 GLU D CA 1
ATOM 5359 C C . GLU C 2 186 ? 22.782 57.642 58.439 1.00 75.45 186 GLU D C 1
ATOM 5360 O O . GLU C 2 186 ? 22.333 58.773 58.630 1.00 76.86 186 GLU D O 1
ATOM 5366 N N . ARG C 2 187 ? 23.834 57.389 57.663 1.00 79.38 187 ARG D N 1
ATOM 5367 C CA . ARG C 2 187 ? 24.586 58.452 56.950 1.00 85.12 187 ARG D CA 1
ATOM 5368 C C . ARG C 2 187 ? 23.705 59.082 55.875 1.00 84.31 187 ARG D C 1
ATOM 5369 O O . ARG C 2 187 ? 23.787 60.298 55.708 1.00 88.71 187 ARG D O 1
ATOM 5377 N N . HIS C 2 188 ? 22.912 58.273 55.173 1.00 80.96 188 HIS D N 1
ATOM 5378 C CA . HIS C 2 188 ? 22.076 58.700 54.018 1.00 80.36 188 HIS D CA 1
ATOM 5379 C C . HIS C 2 188 ? 20.612 58.791 54.454 1.00 75.98 188 HIS D C 1
ATOM 5380 O O . HIS C 2 188 ? 20.331 58.505 55.629 1.00 71.17 188 HIS D O 1
ATOM 5387 N N . ASN C 2 189 ? 19.740 59.203 53.530 1.00 77.77 189 ASN D N 1
ATOM 5388 C CA . ASN C 2 189 ? 18.343 59.643 53.797 1.00 78.57 189 ASN D CA 1
ATOM 5389 C C . ASN C 2 189 ? 17.389 58.985 52.792 1.00 77.35 189 ASN D C 1
ATOM 5390 O O . ASN C 2 189 ? 16.377 58.404 53.249 1.00 74.57 189 ASN D O 1
ATOM 5395 N N . SER C 2 190 ? 17.711 59.066 51.490 1.00 78.95 190 SER D N 1
ATOM 5396 C CA . SER C 2 190 ? 16.887 58.586 50.345 1.00 78.46 190 SER D CA 1
ATOM 5397 C C . SER C 2 190 ? 17.306 57.168 49.938 1.00 75.77 190 SER D C 1
ATOM 5398 O O . SER C 2 190 ? 18.464 56.984 49.546 1.00 78.00 190 SER D O 1
ATOM 5401 N N . TYR C 2 191 ? 16.383 56.206 50.024 1.00 73.12 191 TYR D N 1
ATOM 5402 C CA . TYR C 2 191 ? 16.583 54.773 49.662 1.00 70.38 191 TYR D CA 1
ATOM 5403 C C . TYR C 2 191 ? 15.525 54.384 48.639 1.00 68.29 191 TYR D C 1
ATOM 5404 O O . TYR C 2 191 ? 14.334 54.459 48.989 1.00 66.46 191 TYR D O 1
ATOM 5413 N N . THR C 2 192 ? 15.947 54.030 47.426 1.00 69.28 192 THR D N 1
ATOM 5414 C CA . THR C 2 192 ? 15.017 53.686 46.323 1.00 71.39 192 THR D CA 1
ATOM 5415 C C . THR C 2 192 ? 15.344 52.302 45.761 1.00 71.22 192 THR D C 1
ATOM 5416 O O . THR C 2 192 ? 16.522 51.950 45.613 1.00 71.04 192 THR D O 1
ATOM 5420 N N . CYS C 2 193 ? 14.278 51.577 45.452 1.00 72.27 193 CYS D N 1
ATOM 5421 C CA . CYS C 2 193 ? 14.247 50.293 44.728 1.00 73.59 193 CYS D CA 1
ATOM 5422 C C . CYS C 2 193 ? 13.675 50.567 43.337 1.00 77.47 193 CYS D C 1
ATOM 5423 O O . CYS C 2 193 ? 12.522 51.031 43.267 1.00 77.22 193 CYS D O 1
ATOM 5426 N N . GLU C 2 194 ? 14.452 50.326 42.283 1.00 82.66 194 GLU D N 1
ATOM 5427 C CA . GLU C 2 194 ? 14.068 50.666 40.889 1.00 87.64 194 GLU D CA 1
ATOM 5428 C C . GLU C 2 194 ? 14.072 49.387 40.044 1.00 86.79 194 GLU D C 1
ATOM 5429 O O . GLU C 2 194 ? 15.145 48.763 39.935 1.00 87.93 194 GLU D O 1
ATOM 5435 N N . ALA C 2 195 ? 12.914 49.019 39.482 1.00 85.50 195 ALA D N 1
ATOM 5436 C CA . ALA C 2 195 ? 12.672 47.769 38.717 1.00 82.36 195 ALA D CA 1
ATOM 5437 C C . ALA C 2 195 ? 12.469 48.083 37.227 1.00 83.69 195 ALA D C 1
ATOM 5438 O O . ALA C 2 195 ? 11.635 48.947 36.901 1.00 84.06 195 ALA D O 1
ATOM 5440 N N . THR C 2 196 ? 13.216 47.401 36.357 1.00 83.81 196 THR D N 1
ATOM 5441 C CA . THR C 2 196 ? 13.145 47.529 34.878 1.00 85.93 196 THR D CA 1
ATOM 5442 C C . THR C 2 196 ? 12.393 46.315 34.326 1.00 83.56 196 THR D C 1
ATOM 5443 O O . THR C 2 196 ? 12.965 45.212 34.376 1.00 83.73 196 THR D O 1
ATOM 5447 N N . HIS C 2 197 ? 11.156 46.502 33.857 1.00 81.74 197 HIS D N 1
ATOM 5448 C CA . HIS C 2 197 ? 10.298 45.411 33.328 1.00 80.24 197 HIS D CA 1
ATOM 5449 C C . HIS C 2 197 ? 9.750 45.772 31.946 1.00 83.05 197 HIS D C 1
ATOM 5450 O O . HIS C 2 197 ? 9.460 46.959 31.708 1.00 86.40 197 HIS D O 1
ATOM 5457 N N . LYS C 2 198 ? 9.573 44.745 31.108 1.00 82.24 198 LYS D N 1
ATOM 5458 C CA . LYS C 2 198 ? 8.901 44.780 29.783 1.00 82.57 198 LYS D CA 1
ATOM 5459 C C . LYS C 2 198 ? 7.654 45.669 29.833 1.00 82.00 198 LYS D C 1
ATOM 5460 O O . LYS C 2 198 ? 7.427 46.378 28.846 1.00 86.00 198 LYS D O 1
ATOM 5466 N N . THR C 2 199 ? 6.898 45.645 30.937 1.00 78.24 199 THR D N 1
ATOM 5467 C CA . THR C 2 199 ? 5.558 46.282 31.072 1.00 79.44 199 THR D CA 1
ATOM 5468 C C . THR C 2 199 ? 5.626 47.823 31.046 1.00 82.30 199 THR D C 1
ATOM 5469 O O . THR C 2 199 ? 4.536 48.444 30.970 1.00 80.65 199 THR D O 1
ATOM 5473 N N . SER C 2 200 ? 6.819 48.433 31.122 1.00 84.79 200 SER D N 1
ATOM 5474 C CA . SER C 2 200 ? 6.987 49.913 31.142 1.00 89.25 200 SER D CA 1
ATOM 5475 C C . SER C 2 200 ? 8.311 50.358 30.502 1.00 91.66 200 SER D C 1
ATOM 5476 O O . SER C 2 200 ? 9.346 49.715 30.743 1.00 89.37 200 SER D O 1
ATOM 5479 N N . THR C 2 201 ? 8.258 51.437 29.711 1.00 96.13 201 THR D N 1
ATOM 5480 C CA . THR C 2 201 ? 9.442 52.175 29.195 1.00 99.74 201 THR D CA 1
ATOM 5481 C C . THR C 2 201 ? 10.096 52.897 30.375 1.00 99.34 201 THR D C 1
ATOM 5482 O O . THR C 2 201 ? 11.333 53.005 30.396 1.00 100.30 201 THR D O 1
ATOM 5486 N N . SER C 2 202 ? 9.275 53.371 31.314 1.00 98.63 202 SER D N 1
ATOM 5487 C CA . SER C 2 202 ? 9.696 54.142 32.514 1.00 98.97 202 SER D CA 1
ATOM 5488 C C . SER C 2 202 ? 9.819 53.190 33.705 1.00 93.32 202 SER D C 1
ATOM 5489 O O . SER C 2 202 ? 8.824 52.589 34.118 1.00 89.48 202 SER D O 1
ATOM 5492 N N . PRO C 2 203 ? 11.040 53.017 34.276 1.00 91.46 203 PRO D N 1
ATOM 5493 C CA . PRO C 2 203 ? 11.267 52.107 35.401 1.00 86.34 203 PRO D CA 1
ATOM 5494 C C . PRO C 2 203 ? 10.209 52.207 36.507 1.00 83.48 203 PRO D C 1
ATOM 5495 O O . PRO C 2 203 ? 9.638 53.274 36.676 1.00 84.54 203 PRO D O 1
ATOM 5499 N N . ILE C 2 204 ? 9.960 51.096 37.210 1.00 80.40 204 ILE D N 1
ATOM 5500 C CA . ILE C 2 204 ? 9.022 51.042 38.374 1.00 78.29 204 ILE D CA 1
ATOM 5501 C C . ILE C 2 204 ? 9.867 51.279 39.625 1.00 76.65 204 ILE D C 1
ATOM 5502 O O . ILE C 2 204 ? 10.796 50.475 39.877 1.00 74.99 204 ILE D O 1
ATOM 5507 N N . VAL C 2 205 ? 9.556 52.350 40.357 1.00 75.57 205 VAL D N 1
ATOM 5508 C CA . VAL C 2 205 ? 10.427 52.881 41.441 1.00 74.17 205 VAL D CA 1
ATOM 5509 C C . VAL C 2 205 ? 9.545 53.136 42.661 1.00 70.42 205 VAL D C 1
ATOM 5510 O O . VAL C 2 205 ? 8.504 53.789 42.524 1.00 70.81 205 VAL D O 1
ATOM 5514 N N . LYS C 2 206 ? 9.919 52.526 43.780 1.00 67.04 206 LYS D N 1
ATOM 5515 C CA . LYS C 2 206 ? 9.409 52.846 45.131 1.00 65.32 206 LYS D CA 1
ATOM 5516 C C . LYS C 2 206 ? 10.598 53.368 45.929 1.00 65.73 206 LYS D C 1
ATOM 5517 O O . LYS C 2 206 ? 11.728 52.874 45.713 1.00 64.81 206 LYS D O 1
ATOM 5523 N N . SER C 2 207 ? 10.349 54.343 46.798 1.00 66.45 207 SER D N 1
ATOM 5524 C CA . SER C 2 207 ? 11.400 55.046 47.569 1.00 66.61 207 SER D CA 1
ATOM 5525 C C . SER C 2 207 ? 10.893 55.406 48.965 1.00 64.38 207 SER D C 1
ATOM 5526 O O . SER C 2 207 ? 9.674 55.384 49.188 1.00 62.76 207 SER D O 1
ATOM 5529 N N . PHE C 2 208 ? 11.809 55.742 49.867 1.00 64.45 208 PHE D N 1
ATOM 5530 C CA . PHE C 2 208 ? 11.472 56.439 51.132 1.00 66.22 208 PHE D CA 1
ATOM 5531 C C . PHE C 2 208 ? 12.649 57.308 51.578 1.00 68.35 208 PHE D C 1
ATOM 5532 O O . PHE C 2 208 ? 13.808 57.009 51.221 1.00 69.24 208 PHE D O 1
ATOM 5540 N N . ASN C 2 209 ? 12.332 58.345 52.351 1.00 70.10 209 ASN D N 1
ATOM 5541 C CA . ASN C 2 209 ? 13.299 59.207 53.071 1.00 73.02 209 ASN D CA 1
ATOM 5542 C C . ASN C 2 209 ? 13.347 58.740 54.525 1.00 72.33 209 ASN D C 1
ATOM 5543 O O . ASN C 2 209 ? 12.284 58.424 55.074 1.00 70.42 209 ASN D O 1
ATOM 5548 N N . ARG C 2 210 ? 14.540 58.693 55.116 1.00 75.96 210 ARG D N 1
ATOM 5549 C CA . ARG C 2 210 ? 14.756 58.219 56.509 1.00 77.86 210 ARG D CA 1
ATOM 5550 C C . ARG C 2 210 ? 13.932 59.083 57.484 1.00 82.37 210 ARG D C 1
ATOM 5551 O O . ARG C 2 210 ? 13.444 58.524 58.483 1.00 83.77 210 ARG D O 1
ATOM 5559 N N . ASN C 2 211 ? 13.733 60.374 57.188 1.00 88.03 211 ASN D N 1
ATOM 5560 C CA . ASN C 2 211 ? 12.823 61.297 57.933 1.00 92.44 211 ASN D CA 1
ATOM 5561 C C . ASN C 2 211 ? 11.406 61.254 57.320 1.00 95.15 211 ASN D C 1
ATOM 5562 O O . ASN C 2 211 ? 11.077 61.876 56.296 1.00 97.15 211 ASN D O 1
ATOM 5568 N N . GLU D 3 1 ? 6.722 -2.108 42.262 1.00 81.63 1 GLU E N 1
ATOM 5569 C CA . GLU D 3 1 ? 7.116 -0.686 42.496 1.00 79.13 1 GLU E CA 1
ATOM 5570 C C . GLU D 3 1 ? 8.583 -0.649 42.936 1.00 72.46 1 GLU E C 1
ATOM 5571 O O . GLU D 3 1 ? 8.840 -0.836 44.150 1.00 71.29 1 GLU E O 1
ATOM 5577 N N . VAL D 3 2 ? 9.493 -0.447 41.975 1.00 66.73 2 VAL E N 1
ATOM 5578 C CA . VAL D 3 2 ? 10.951 -0.196 42.205 1.00 62.70 2 VAL E CA 1
ATOM 5579 C C . VAL D 3 2 ? 11.110 1.077 43.041 1.00 60.18 2 VAL E C 1
ATOM 5580 O O . VAL D 3 2 ? 10.438 2.065 42.741 1.00 62.97 2 VAL E O 1
ATOM 5584 N N . GLN D 3 3 ? 11.972 1.071 44.049 1.00 57.18 3 GLN E N 1
ATOM 5585 C CA . GLN D 3 3 ? 12.054 2.205 44.998 1.00 55.92 3 GLN E CA 1
ATOM 5586 C C . GLN D 3 3 ? 13.487 2.340 45.522 1.00 50.49 3 GLN E C 1
ATOM 5587 O O . GLN D 3 3 ? 14.071 1.337 45.955 1.00 46.44 3 GLN E O 1
ATOM 5593 N N . LEU D 3 4 ? 14.020 3.565 45.460 1.00 48.77 4 LEU E N 1
ATOM 5594 C CA . LEU D 3 4 ? 15.361 3.941 45.972 1.00 45.47 4 LEU E CA 1
ATOM 5595 C C . LEU D 3 4 ? 15.175 4.926 47.129 1.00 45.50 4 LEU E C 1
ATOM 5596 O O . LEU D 3 4 ? 14.872 6.094 46.861 1.00 47.28 4 LEU E O 1
ATOM 5601 N N . GLN D 3 5 ? 15.324 4.455 48.367 1.00 45.39 5 GLN E N 1
ATOM 5602 C CA . GLN D 3 5 ? 15.015 5.216 49.606 1.00 46.76 5 GLN E CA 1
ATOM 5603 C C . GLN D 3 5 ? 16.334 5.753 50.150 1.00 43.18 5 GLN E C 1
ATOM 5604 O O . GLN D 3 5 ? 17.124 4.937 50.676 1.00 41.74 5 GLN E O 1
ATOM 5610 N N . GLN D 3 6 ? 16.586 7.056 50.006 1.00 39.98 6 GLN E N 1
ATOM 5611 C CA . GLN D 3 6 ? 17.854 7.643 50.490 1.00 37.96 6 GLN E CA 1
ATOM 5612 C C . GLN D 3 6 ? 17.694 8.052 51.951 1.00 38.74 6 GLN E C 1
ATOM 5613 O O . GLN D 3 6 ? 16.583 8.314 52.378 1.00 41.24 6 GLN E O 1
ATOM 5619 N N . SER D 3 7 ? 18.786 8.094 52.694 1.00 37.93 7 SER E N 1
ATOM 5620 C CA . SER D 3 7 ? 18.815 8.589 54.089 1.00 39.19 7 SER E CA 1
ATOM 5621 C C . SER D 3 7 ? 18.606 10.108 54.085 1.00 40.01 7 SER E C 1
ATOM 5622 O O . SER D 3 7 ? 18.694 10.726 53.011 1.00 38.98 7 SER E O 1
ATOM 5625 N N . GLY D 3 8 ? 18.347 10.689 55.253 1.00 41.67 8 GLY E N 1
ATOM 5626 C CA . GLY D 3 8 ? 17.872 12.070 55.379 1.00 43.16 8 GLY E CA 1
ATOM 5627 C C . GLY D 3 8 ? 18.972 13.096 55.125 1.00 43.55 8 GLY E C 1
ATOM 5628 O O . GLY D 3 8 ? 20.142 12.770 54.883 1.00 41.01 8 GLY E O 1
ATOM 5629 N N . PRO D 3 9 ? 18.605 14.391 55.208 1.00 45.55 9 PRO E N 1
ATOM 5630 C CA . PRO D 3 9 ? 19.555 15.486 55.027 1.00 46.64 9 PRO E CA 1
ATOM 5631 C C . PRO D 3 9 ? 20.781 15.355 55.933 1.00 47.40 9 PRO E C 1
ATOM 5632 O O . PRO D 3 9 ? 20.645 14.821 57.019 1.00 49.19 9 PRO E O 1
ATOM 5636 N N . GLU D 3 10 ? 21.920 15.866 55.476 1.00 47.57 10 GLU E N 1
ATOM 5637 C CA . GLU D 3 10 ? 23.192 15.833 56.238 1.00 49.29 10 GLU E CA 1
ATOM 5638 C C . GLU D 3 10 ? 23.725 17.267 56.422 1.00 49.92 10 GLU E C 1
ATOM 5639 O O . GLU D 3 10 ? 23.900 17.987 55.436 1.00 48.26 10 GLU E O 1
ATOM 5645 N N . LEU D 3 11 ? 23.973 17.649 57.670 1.00 51.90 11 LEU E N 1
ATOM 5646 C CA . LEU D 3 11 ? 24.667 18.897 58.066 1.00 54.08 11 LEU E CA 1
ATOM 5647 C C . LEU D 3 11 ? 26.063 18.524 58.565 1.00 53.94 11 LEU E C 1
ATOM 5648 O O . LEU D 3 11 ? 26.140 17.838 59.590 1.00 54.75 11 LEU E O 1
ATOM 5653 N N . VAL D 3 12 ? 27.125 18.951 57.887 1.00 54.05 12 VAL E N 1
ATOM 5654 C CA . VAL D 3 12 ? 28.520 18.638 58.321 1.00 55.58 12 VAL E CA 1
ATOM 5655 C C . VAL D 3 12 ? 29.386 19.904 58.319 1.00 56.54 12 VAL E C 1
ATOM 5656 O O . VAL D 3 12 ? 29.149 20.804 57.507 1.00 55.47 12 VAL E O 1
ATOM 5660 N N . LYS D 3 13 ? 30.384 19.935 59.204 1.00 58.77 13 LYS E N 1
ATOM 5661 C CA . LYS D 3 13 ? 31.399 21.016 59.294 1.00 59.57 13 LYS E CA 1
ATOM 5662 C C . LYS D 3 13 ? 32.341 20.897 58.102 1.00 57.48 13 LYS E C 1
ATOM 5663 O O . LYS D 3 13 ? 32.598 19.795 57.606 1.00 55.55 13 LYS E O 1
ATOM 5669 N N . PRO D 3 14 ? 32.887 22.031 57.616 1.00 57.53 14 PRO E N 1
ATOM 5670 C CA . PRO D 3 14 ? 33.989 21.995 56.661 1.00 57.20 14 PRO E CA 1
ATOM 5671 C C . PRO D 3 14 ? 35.099 21.046 57.144 1.00 56.82 14 PRO E C 1
ATOM 5672 O O . PRO D 3 14 ? 35.428 21.053 58.327 1.00 57.19 14 PRO E O 1
ATOM 5676 N N . GLY D 3 15 ? 35.631 20.241 56.227 1.00 55.68 15 GLY E N 1
ATOM 5677 C CA . GLY D 3 15 ? 36.741 19.305 56.494 1.00 57.31 15 GLY E CA 1
ATOM 5678 C C . GLY D 3 15 ? 36.272 17.923 56.931 1.00 55.65 15 GLY E C 1
ATOM 5679 O O . GLY D 3 15 ? 36.972 16.951 56.629 1.00 55.42 15 GLY E O 1
ATOM 5680 N N . ALA D 3 16 ? 35.155 17.817 57.651 1.00 55.34 16 ALA E N 1
ATOM 5681 C CA . ALA D 3 16 ? 34.588 16.518 58.065 1.00 54.81 16 ALA E CA 1
ATOM 5682 C C . ALA D 3 16 ? 34.170 15.760 56.805 1.00 52.68 16 ALA E C 1
ATOM 5683 O O . ALA D 3 16 ? 34.228 16.341 55.711 1.00 52.04 16 ALA E O 1
ATOM 5685 N N . SER D 3 17 ? 33.834 14.485 56.953 1.00 53.93 17 SER E N 1
ATOM 5686 C CA . SER D 3 17 ? 33.337 13.612 55.856 1.00 53.61 17 SER E CA 1
ATOM 5687 C C . SER D 3 17 ? 31.870 13.261 56.126 1.00 53.34 17 SER E C 1
ATOM 5688 O O . SER D 3 17 ? 31.369 13.556 57.226 1.00 56.29 17 SER E O 1
ATOM 5691 N N . MET D 3 18 ? 31.193 12.677 55.149 1.00 52.55 18 MET E N 1
ATOM 5692 C CA . MET D 3 18 ? 29.748 12.358 55.255 1.00 52.79 18 MET E CA 1
ATOM 5693 C C . MET D 3 18 ? 29.499 11.032 54.543 1.00 49.96 18 MET E C 1
ATOM 5694 O O . MET D 3 18 ? 30.075 10.841 53.469 1.00 49.00 18 MET E O 1
ATOM 5699 N N . LYS D 3 19 ? 28.680 10.155 55.114 1.00 49.15 19 LYS E N 1
ATOM 5700 C CA . LYS D 3 19 ? 28.297 8.882 54.454 1.00 47.47 19 LYS E CA 1
ATOM 5701 C C . LYS D 3 19 ? 26.783 8.862 54.320 1.00 45.67 19 LYS E C 1
ATOM 5702 O O . LYS D 3 19 ? 26.092 9.120 55.320 1.00 47.84 19 LYS E O 1
ATOM 5708 N N . THR D 3 20 ? 26.285 8.591 53.123 1.00 42.73 20 THR E N 1
ATOM 5709 C CA . THR D 3 20 ? 24.829 8.576 52.849 1.00 42.34 20 THR E CA 1
ATOM 5710 C C . THR D 3 20 ? 24.454 7.237 52.195 1.00 41.15 20 THR E C 1
ATOM 5711 O O . THR D 3 20 ? 25.316 6.646 51.522 1.00 40.84 20 THR E O 1
ATOM 5715 N N . SER D 3 21 ? 23.208 6.794 52.373 1.00 40.08 21 SER E N 1
ATOM 5716 C CA . SER D 3 21 ? 22.750 5.448 51.968 1.00 40.41 21 SER E CA 1
ATOM 5717 C C . SER D 3 21 ? 21.546 5.534 51.032 1.00 40.46 21 SER E C 1
ATOM 5718 O O . SER D 3 21 ? 20.819 6.505 51.071 1.00 41.20 21 SER E O 1
ATOM 5721 N N . CYS D 3 22 ? 21.358 4.479 50.254 1.00 41.26 22 CYS E N 1
ATOM 5722 C CA . CYS D 3 22 ? 20.304 4.302 49.239 1.00 41.48 22 CY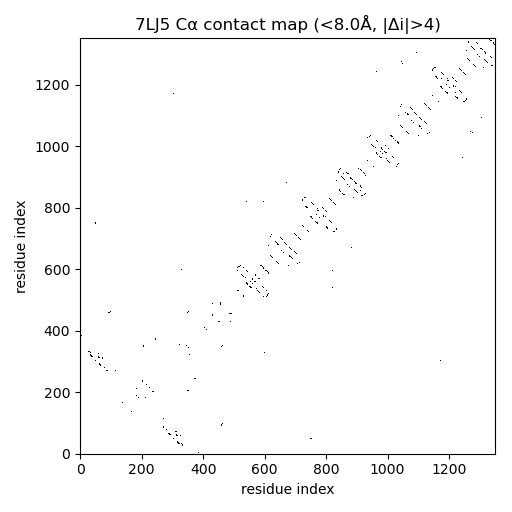S E CA 1
ATOM 5723 C C . CYS D 3 22 ? 19.875 2.833 49.295 1.00 41.83 22 CYS E C 1
ATOM 5724 O O . CYS D 3 22 ? 20.626 1.992 48.759 1.00 38.76 22 CYS E O 1
ATOM 5727 N N . LYS D 3 23 ? 18.740 2.551 49.950 1.00 43.68 23 LYS E N 1
ATOM 5728 C CA . LYS D 3 23 ? 18.158 1.193 50.103 1.00 45.72 23 LYS E CA 1
ATOM 5729 C C . LYS D 3 23 ? 17.197 0.924 48.947 1.00 45.45 23 LYS E C 1
ATOM 5730 O O . LYS D 3 23 ? 16.263 1.712 48.755 1.00 44.83 23 LYS E O 1
ATOM 5736 N N . VAL D 3 24 ? 17.428 -0.144 48.190 1.00 45.72 24 VAL E N 1
ATOM 5737 C CA . VAL D 3 24 ? 16.532 -0.484 47.055 1.00 47.48 24 VAL E CA 1
ATOM 5738 C C . VAL D 3 24 ? 15.530 -1.513 47.545 1.00 50.82 24 VAL E C 1
ATOM 5739 O O . VAL D 3 24 ? 15.808 -2.211 48.529 1.00 52.78 24 VAL E O 1
ATOM 5743 N N . SER D 3 25 ? 14.428 -1.604 46.815 1.00 52.69 25 SER E N 1
ATOM 5744 C CA . SER D 3 25 ? 13.340 -2.574 47.020 1.00 55.87 25 SER E CA 1
ATOM 5745 C C . SER D 3 25 ? 12.521 -2.600 45.736 1.00 58.10 25 SER E C 1
ATOM 5746 O O . SER D 3 25 ? 12.434 -1.532 45.096 1.00 56.10 25 SER E O 1
ATOM 5749 N N . GLY D 3 26 ? 11.956 -3.759 45.389 1.00 60.21 26 GLY E N 1
ATOM 5750 C CA . GLY D 3 26 ? 11.112 -3.926 44.192 1.00 62.41 26 GLY E CA 1
ATOM 5751 C C . GLY D 3 26 ? 11.903 -4.429 42.997 1.00 61.76 26 GLY E C 1
ATOM 5752 O O . GLY D 3 26 ? 11.311 -4.598 41.918 1.00 63.75 26 GLY E O 1
ATOM 5753 N N . TYR D 3 27 ? 13.207 -4.649 43.147 1.00 61.22 27 TYR E N 1
ATOM 5754 C CA . TYR D 3 27 ? 14.027 -5.367 42.136 1.00 60.41 27 TYR E CA 1
ATOM 5755 C C . TYR D 3 27 ? 15.239 -5.969 42.839 1.00 59.40 27 TYR E C 1
ATOM 5756 O O . TYR D 3 27 ? 15.419 -5.730 44.058 1.00 62.67 27 TYR E O 1
ATOM 5765 N N . SER D 3 28 ? 16.034 -6.739 42.098 1.00 55.94 28 SER E N 1
ATOM 5766 C CA . SER D 3 28 ? 17.264 -7.353 42.631 1.00 52.28 28 SER E CA 1
ATOM 5767 C C . SER D 3 28 ? 18.369 -6.304 42.578 1.00 46.61 28 SER E C 1
ATOM 5768 O O . SER D 3 28 ? 18.820 -5.965 41.484 1.00 45.11 28 SER E O 1
ATOM 5771 N N . PHE D 3 29 ? 18.726 -5.764 43.737 1.00 42.91 29 PHE E N 1
ATOM 5772 C CA . PHE D 3 29 ? 19.860 -4.833 43.956 1.00 39.02 29 PHE E CA 1
ATOM 5773 C C . PHE D 3 29 ? 21.083 -5.210 43.122 1.00 36.45 29 PHE E C 1
ATOM 5774 O O . PHE D 3 29 ? 21.707 -4.306 42.540 1.00 34.47 29 PHE E O 1
ATOM 5782 N N . THR D 3 30 ? 21.439 -6.496 43.088 1.00 36.35 30 THR E N 1
ATOM 5783 C CA . THR D 3 30 ? 22.712 -6.975 42.486 1.00 34.84 30 THR E CA 1
ATOM 5784 C C . THR D 3 30 ? 22.568 -7.126 40.958 1.00 33.66 30 THR E C 1
ATOM 5785 O O . THR D 3 30 ? 23.575 -7.305 40.290 1.00 33.16 30 THR E O 1
ATOM 5789 N N . GLY D 3 31 ? 21.381 -6.969 40.391 1.00 34.13 31 GLY E N 1
ATOM 5790 C CA . GLY D 3 31 ? 21.184 -7.156 38.947 1.00 35.07 31 GLY E CA 1
ATOM 5791 C C . GLY D 3 31 ? 21.465 -5.902 38.148 1.00 35.78 31 GLY E C 1
ATOM 5792 O O . GLY D 3 31 ? 21.489 -6.030 36.901 1.00 37.41 31 GLY E O 1
ATOM 5793 N N . TYR D 3 32 ? 21.661 -4.743 38.808 1.00 35.20 32 TYR E N 1
ATOM 5794 C CA . TYR D 3 32 ? 21.659 -3.402 38.164 1.00 35.25 32 TYR E CA 1
ATOM 5795 C C . TYR D 3 32 ? 22.740 -2.489 38.751 1.00 35.24 32 TYR E C 1
ATOM 5796 O O . TYR D 3 32 ? 22.972 -2.503 39.960 1.00 35.93 32 TYR E O 1
ATOM 5805 N N . ILE D 3 33 ? 23.366 -1.700 37.881 1.00 35.75 33 ILE E N 1
ATOM 5806 C CA . ILE D 3 33 ? 24.410 -0.687 38.225 1.00 37.32 33 ILE E CA 1
ATOM 5807 C C . ILE D 3 33 ? 23.782 0.451 39.044 1.00 36.88 33 ILE E C 1
ATOM 5808 O O . ILE D 3 33 ? 22.705 0.916 38.644 1.00 37.82 33 ILE E O 1
ATOM 5813 N N . MET D 3 34 ? 24.421 0.853 40.151 1.00 36.62 34 MET E N 1
ATOM 5814 C CA . MET D 3 34 ? 24.019 2.022 40.976 1.00 38.87 34 MET E CA 1
ATOM 5815 C C . MET D 3 34 ? 25.018 3.153 40.718 1.00 37.10 34 MET E C 1
ATOM 5816 O O . MET D 3 34 ? 26.225 2.899 40.825 1.00 37.46 34 MET E O 1
ATOM 5821 N N . ASN D 3 35 ? 24.507 4.339 40.391 1.00 35.11 35 ASN E N 1
ATOM 5822 C CA . ASN D 3 35 ? 25.265 5.577 40.122 1.00 34.57 35 ASN E CA 1
ATOM 5823 C C . ASN D 3 35 ? 24.947 6.595 41.227 1.00 35.32 35 ASN E C 1
ATOM 5824 O O . ASN D 3 35 ? 23.937 6.446 41.890 1.00 36.20 35 ASN E O 1
ATOM 5829 N N . TRP D 3 36 ? 25.759 7.632 41.387 1.00 35.74 36 TRP E N 1
ATOM 5830 C CA . TRP D 3 36 ? 25.421 8.805 42.229 1.00 36.82 36 TRP E CA 1
ATOM 5831 C C . TRP D 3 36 ? 25.558 10.070 41.394 1.00 37.37 36 TRP E C 1
ATOM 5832 O O . TRP D 3 36 ? 26.533 10.168 40.660 1.00 40.09 36 TRP E O 1
ATOM 5843 N N . VAL D 3 37 ? 24.604 10.986 41.524 1.00 36.73 37 VAL E N 1
ATOM 5844 C CA . VAL D 3 37 ? 24.532 12.244 40.735 1.00 36.84 37 VAL E CA 1
ATOM 5845 C C . VAL D 3 37 ? 24.393 13.403 41.717 1.00 37.42 37 VAL E C 1
ATOM 5846 O O . VAL D 3 37 ? 23.704 13.238 42.725 1.00 36.72 37 VAL E O 1
ATOM 5850 N N . LYS D 3 38 ? 25.116 14.490 41.448 1.00 39.21 38 LYS E N 1
ATOM 5851 C CA . LYS D 3 38 ? 25.157 15.725 42.266 1.00 40.37 38 LYS E CA 1
ATOM 5852 C C . LYS D 3 38 ? 24.319 16.792 41.558 1.00 42.02 38 LYS E C 1
ATOM 5853 O O . LYS D 3 38 ? 24.516 16.961 40.339 1.00 41.42 38 LYS E O 1
ATOM 5859 N N . GLN D 3 39 ? 23.401 17.452 42.273 1.00 43.99 39 GLN E N 1
ATOM 5860 C CA . GLN D 3 39 ? 22.661 18.624 41.727 1.00 48.63 39 GLN E CA 1
ATOM 5861 C C . GLN D 3 39 ? 22.960 19.864 42.581 1.00 51.47 39 GLN E C 1
ATOM 5862 O O . GLN D 3 39 ? 22.611 19.862 43.761 1.00 48.45 39 GLN E O 1
ATOM 5868 N N . ARG D 3 40 ? 23.615 20.865 41.988 1.00 57.83 40 ARG E N 1
ATOM 5869 C CA . ARG D 3 40 ? 23.852 22.204 42.599 1.00 65.63 40 ARG E CA 1
ATOM 5870 C C . ARG D 3 40 ? 23.222 23.257 41.675 1.00 71.10 40 ARG E C 1
ATOM 5871 O O . ARG D 3 40 ? 23.425 23.133 40.468 1.00 73.51 40 ARG E O 1
ATOM 5879 N N . HIS D 3 41 ? 22.465 24.223 42.210 1.00 77.75 41 HIS E N 1
ATOM 5880 C CA . HIS D 3 41 ? 21.577 25.149 41.437 1.00 85.98 41 HIS E CA 1
ATOM 5881 C C . HIS D 3 41 ? 22.315 25.813 40.256 1.00 89.00 41 HIS E C 1
ATOM 5882 O O . HIS D 3 41 ? 21.715 25.894 39.149 1.00 89.04 41 HIS E O 1
ATOM 5889 N N . GLY D 3 42 ? 23.547 26.294 40.469 1.00 88.93 42 GLY E N 1
ATOM 5890 C CA . GLY D 3 42 ? 24.313 27.062 39.466 1.00 91.98 42 GLY E CA 1
ATOM 5891 C C . GLY D 3 42 ? 25.007 26.199 38.418 1.00 90.84 42 GLY E C 1
ATOM 5892 O O . GLY D 3 42 ? 25.764 26.785 37.617 1.00 93.98 42 GLY E O 1
ATOM 5893 N N . LYS D 3 43 ? 24.788 24.876 38.390 1.00 86.84 43 LYS E N 1
ATOM 5894 C CA . LYS D 3 43 ? 25.590 23.949 37.537 1.00 85.38 43 LYS E CA 1
ATOM 5895 C C . LYS D 3 43 ? 24.745 22.784 36.968 1.00 79.23 43 LYS E C 1
ATOM 5896 O O . LYS D 3 43 ? 23.623 22.516 37.452 1.00 76.49 43 LYS E O 1
ATOM 5902 N N . ASN D 3 44 ? 25.287 22.127 35.934 1.00 75.01 44 ASN E N 1
ATOM 5903 C CA . ASN D 3 44 ? 24.751 20.900 35.280 1.00 70.14 44 ASN E CA 1
ATOM 5904 C C . ASN D 3 44 ? 24.590 19.806 36.346 1.00 63.86 44 ASN E C 1
ATOM 5905 O O . ASN D 3 44 ? 25.293 19.859 37.381 1.00 62.22 44 ASN E O 1
ATOM 5910 N N . LEU D 3 45 ? 23.702 18.839 36.108 1.00 59.30 45 LEU E N 1
ATOM 5911 C CA . LEU D 3 45 ? 23.718 17.538 36.833 1.00 53.62 45 LEU E CA 1
ATOM 5912 C C . LEU D 3 45 ? 25.080 16.891 36.575 1.00 49.97 45 LEU E C 1
ATOM 5913 O O . LEU D 3 45 ? 25.544 16.910 35.425 1.00 49.07 45 LEU E O 1
ATOM 5918 N N . GLU D 3 46 ? 25.721 16.407 37.633 1.00 48.16 46 GLU E N 1
ATOM 5919 C CA . GLU D 3 46 ? 27.085 15.812 37.566 1.00 47.96 46 GLU E CA 1
ATOM 5920 C C . GLU D 3 46 ? 27.038 14.334 37.969 1.00 42.75 46 GLU E C 1
ATOM 5921 O O . GLU D 3 46 ? 26.651 14.059 39.108 1.00 40.53 46 GLU E O 1
ATOM 5927 N N . TRP D 3 47 ? 27.496 13.427 37.106 1.00 40.92 47 TRP E N 1
ATOM 5928 C CA . TRP D 3 47 ? 27.667 11.989 37.464 1.00 38.31 47 TRP E CA 1
ATOM 5929 C C . TRP D 3 47 ? 28.919 11.861 38.340 1.00 38.13 47 TRP E C 1
ATOM 5930 O O . TRP D 3 47 ? 29.980 12.289 37.898 1.00 38.99 47 TRP E O 1
ATOM 5941 N N . ILE D 3 48 ? 28.792 11.316 39.549 1.00 37.62 48 ILE E N 1
ATOM 5942 C CA . ILE D 3 48 ? 29.917 11.133 40.520 1.00 37.58 48 ILE E CA 1
ATOM 5943 C C . ILE D 3 48 ? 30.663 9.833 40.192 1.00 36.77 48 ILE E C 1
ATOM 5944 O O . ILE D 3 48 ? 31.910 9.812 40.142 1.00 37.49 48 ILE E O 1
ATOM 5949 N N . GLY D 3 49 ? 29.917 8.765 39.975 1.00 35.02 49 GLY E N 1
ATOM 5950 C CA . GLY D 3 49 ? 30.504 7.456 39.650 1.00 34.16 49 GLY E CA 1
ATOM 5951 C C . GLY D 3 49 ? 29.469 6.374 39.756 1.00 31.34 49 GLY E C 1
ATOM 5952 O O . GLY D 3 49 ? 28.323 6.700 40.041 1.00 28.84 49 GLY E O 1
ATOM 5953 N N . LEU D 3 50 ? 29.898 5.128 39.590 1.00 32.53 50 LEU E N 1
ATOM 5954 C CA . LEU D 3 50 ? 29.026 3.933 39.658 1.00 31.90 50 LEU E CA 1
ATOM 5955 C C . LEU D 3 50 ? 29.741 2.803 40.394 1.00 33.00 50 LEU E C 1
ATOM 5956 O O . LEU D 3 50 ? 30.967 2.784 40.440 1.00 35.22 50 LEU E O 1
ATOM 5961 N N . ILE D 3 51 ? 28.949 1.917 40.978 1.00 33.33 51 ILE E N 1
ATOM 5962 C CA . ILE D 3 51 ? 29.385 0.622 41.548 1.00 34.34 51 ILE E CA 1
ATOM 5963 C C . ILE D 3 51 ? 28.479 -0.431 40.916 1.00 33.87 51 ILE E C 1
ATOM 5964 O O . ILE D 3 51 ? 27.266 -0.138 40.734 1.00 32.04 51 ILE E O 1
ATOM 5969 N N . ASN D 3 52 ? 29.078 -1.535 40.470 1.00 34.10 52 ASN E N 1
ATOM 5970 C CA . ASN D 3 52 ? 28.360 -2.795 40.142 1.00 33.81 52 ASN E CA 1
ATOM 5971 C C . ASN D 3 52 ? 28.153 -3.514 41.472 1.00 34.34 52 ASN E C 1
ATOM 5972 O O . ASN D 3 52 ? 29.092 -4.086 42.008 1.00 35.94 52 ASN E O 1
ATOM 5977 N N . PRO D 3 53 ? 26.949 -3.483 42.079 1.00 34.45 53 PRO E N 1
ATOM 5978 C CA . PRO D 3 53 ? 26.764 -4.028 43.421 1.00 35.42 53 PRO E CA 1
ATOM 5979 C C . PRO D 3 53 ? 27.049 -5.539 43.470 1.00 37.36 53 PRO E C 1
ATOM 5980 O O . PRO D 3 53 ? 27.289 -6.061 44.545 1.00 39.89 53 PRO E O 1
ATOM 5984 N N . ASN D 3 54 ? 27.019 -6.222 42.327 1.00 36.85 54 ASN E N 1
ATOM 5985 C CA . ASN D 3 54 ? 27.264 -7.686 42.295 1.00 38.86 54 ASN E CA 1
ATOM 5986 C C . ASN D 3 54 ? 28.774 -7.946 42.325 1.00 39.28 54 ASN E C 1
ATOM 5987 O O . ASN D 3 54 ? 29.157 -8.906 42.991 1.00 40.88 54 ASN E O 1
ATOM 5992 N N . THR D 3 55 ? 29.592 -7.133 41.640 1.00 37.78 55 THR E N 1
ATOM 5993 C CA . THR D 3 55 ? 31.048 -7.390 41.450 1.00 38.21 55 THR E CA 1
ATOM 5994 C C . THR D 3 55 ? 31.880 -6.507 42.377 1.00 38.57 55 THR E C 1
ATOM 5995 O O . THR D 3 55 ? 33.052 -6.825 42.544 1.00 39.67 55 THR E O 1
ATOM 5999 N N . GLY D 3 56 ? 31.305 -5.424 42.912 1.00 37.92 56 GLY E N 1
ATOM 6000 C CA . GLY D 3 56 ? 32.008 -4.400 43.712 1.00 38.47 56 GLY E CA 1
ATOM 6001 C C . GLY D 3 56 ? 32.854 -3.453 42.869 1.00 38.68 56 GLY E C 1
ATOM 6002 O O . GLY D 3 56 ? 33.520 -2.581 43.465 1.00 40.89 56 GLY E O 1
ATOM 6003 N N . TYR D 3 57 ? 32.836 -3.604 41.543 1.00 37.84 57 TYR E N 1
ATOM 6004 C CA . TYR D 3 57 ? 33.620 -2.793 40.580 1.00 38.49 57 TYR E CA 1
ATOM 6005 C C . TYR D 3 57 ? 33.174 -1.338 40.700 1.00 37.00 57 TYR E C 1
ATOM 6006 O O . TYR D 3 57 ? 31.951 -1.107 40.726 1.00 35.97 57 TYR E O 1
ATOM 6015 N N . THR D 3 58 ? 34.107 -0.381 40.739 1.00 38.20 58 THR E N 1
ATOM 6016 C CA . THR D 3 58 ? 33.774 1.072 40.808 1.00 37.57 58 THR E CA 1
ATOM 6017 C C . THR D 3 58 ? 34.503 1.832 39.706 1.00 39.55 58 THR E C 1
ATOM 6018 O O . THR D 3 58 ? 35.652 1.489 39.389 1.00 40.62 58 THR E O 1
ATOM 6022 N N . THR D 3 59 ? 33.825 2.815 39.128 1.00 39.99 59 THR E N 1
ATOM 6023 C CA . THR D 3 59 ? 34.451 3.856 38.284 1.00 42.73 59 THR E CA 1
ATOM 6024 C C . THR D 3 59 ? 34.022 5.207 38.831 1.00 41.18 59 THR E C 1
ATOM 6025 O O . THR D 3 59 ? 32.848 5.319 39.232 1.00 39.51 59 THR E O 1
ATOM 6029 N N . TYR D 3 60 ? 34.928 6.178 38.829 1.00 41.24 60 TYR E N 1
ATOM 6030 C CA . TYR D 3 60 ? 34.636 7.566 39.245 1.00 40.51 60 TYR E CA 1
ATOM 6031 C C . TYR D 3 60 ? 34.867 8.499 38.072 1.00 41.15 60 TYR E C 1
ATOM 6032 O O . TYR D 3 60 ? 35.747 8.265 37.256 1.00 40.80 60 TYR E O 1
ATOM 6041 N N . ASN D 3 61 ? 34.019 9.516 38.000 1.00 42.50 61 ASN E N 1
ATOM 6042 C CA . ASN D 3 61 ? 34.335 10.809 37.357 1.00 45.12 61 ASN E CA 1
ATOM 6043 C C . ASN D 3 61 ? 35.710 11.285 37.862 1.00 48.44 61 ASN E C 1
ATOM 6044 O O . ASN D 3 61 ? 35.895 11.347 39.106 1.00 47.24 61 ASN E O 1
ATOM 6049 N N . GLN D 3 62 ? 36.628 11.624 36.947 1.00 52.69 62 GLN E N 1
ATOM 6050 C CA . GLN D 3 62 ? 37.971 12.168 37.292 1.00 58.41 62 GLN E CA 1
ATOM 6051 C C . GLN D 3 62 ? 37.811 13.268 38.355 1.00 59.67 62 GLN E C 1
ATOM 6052 O O . GLN D 3 62 ? 38.665 13.358 39.258 1.00 60.92 62 GLN E O 1
ATOM 6058 N N . LYS D 3 63 ? 36.731 14.053 38.286 1.00 60.77 63 LYS E N 1
ATOM 6059 C CA . LYS D 3 63 ? 36.493 15.214 39.186 1.00 61.91 63 LYS E CA 1
ATOM 6060 C C . LYS D 3 63 ? 36.285 14.738 40.627 1.00 57.22 63 LYS E C 1
ATOM 6061 O O . LYS D 3 63 ? 36.529 15.529 41.529 1.00 56.51 63 LYS E O 1
ATOM 6067 N N . PHE D 3 64 ? 35.847 13.498 40.845 1.00 53.82 64 PHE E N 1
ATOM 6068 C CA . PHE D 3 64 ? 35.436 13.014 42.191 1.00 52.02 64 PHE E CA 1
ATOM 6069 C C . PHE D 3 64 ? 36.339 11.888 42.700 1.00 52.56 64 PHE E C 1
ATOM 6070 O O . PHE D 3 64 ? 36.078 11.428 43.824 1.00 49.25 64 PHE E O 1
ATOM 6078 N N . LYS D 3 65 ? 37.375 11.511 41.936 1.00 56.27 65 LYS E N 1
ATOM 6079 C CA . LYS D 3 65 ? 38.317 10.405 42.262 1.00 58.26 65 LYS E CA 1
ATOM 6080 C C . LYS D 3 65 ? 38.820 10.554 43.701 1.00 58.10 65 LYS E C 1
ATOM 6081 O O . LYS D 3 65 ? 38.776 9.580 44.431 1.00 60.34 65 LYS E O 1
ATOM 6087 N N . GLY D 3 66 ? 39.251 11.732 44.115 1.00 59.55 66 GLY E N 1
ATOM 6088 C CA . GLY D 3 66 ? 39.661 11.943 45.514 1.00 61.93 66 GLY E CA 1
ATOM 6089 C C . GLY D 3 66 ? 38.490 11.866 46.481 1.00 61.01 66 GLY E C 1
ATOM 6090 O O . GLY D 3 66 ? 38.669 11.276 47.558 1.00 62.15 66 GLY E O 1
ATOM 6091 N N . LYS D 3 67 ? 37.337 12.438 46.105 1.00 60.06 67 LYS E N 1
ATOM 6092 C CA . LYS D 3 67 ? 36.282 12.925 47.037 1.00 59.12 67 LYS E CA 1
ATOM 6093 C C . LYS D 3 67 ? 35.378 11.786 47.510 1.00 53.61 67 LYS E C 1
ATOM 6094 O O . LYS D 3 67 ? 35.083 11.740 48.722 1.00 53.32 67 LYS E O 1
ATOM 6100 N N . ALA D 3 68 ? 34.902 10.959 46.577 1.00 48.14 68 ALA E N 1
ATOM 6101 C CA . ALA D 3 68 ? 33.818 9.985 46.816 1.00 45.04 68 ALA E CA 1
ATOM 6102 C C . ALA D 3 68 ? 34.351 8.547 46.812 1.00 43.99 68 ALA E C 1
ATOM 6103 O O . ALA D 3 68 ? 35.160 8.196 45.938 1.00 42.88 68 ALA E O 1
ATOM 6105 N N . THR D 3 69 ? 33.864 7.758 47.768 1.00 43.20 69 THR E N 1
ATOM 6106 C CA . THR D 3 69 ? 33.975 6.280 47.837 1.00 43.36 69 THR E CA 1
ATOM 6107 C C . THR D 3 69 ? 32.568 5.662 47.806 1.00 40.15 69 THR E C 1
ATOM 6108 O O . THR D 3 69 ? 31.758 5.971 48.695 1.00 37.73 69 THR E O 1
ATOM 6112 N N . LEU D 3 70 ? 32.297 4.817 46.813 1.00 38.91 70 LEU E N 1
ATOM 6113 C CA . LEU D 3 70 ? 31.029 4.058 46.693 1.00 37.65 70 LEU E CA 1
ATOM 6114 C C . LEU D 3 70 ? 31.298 2.666 47.243 1.00 37.87 70 LEU E C 1
ATOM 6115 O O . LEU D 3 70 ? 32.336 2.122 46.875 1.00 38.62 70 LEU E O 1
ATOM 6120 N N . THR D 3 71 ? 30.416 2.159 48.106 1.00 37.08 71 THR E N 1
ATOM 6121 C CA . THR D 3 71 ? 30.381 0.749 48.554 1.00 37.50 71 THR E CA 1
ATOM 6122 C C . THR D 3 71 ? 28.929 0.271 48.541 1.00 37.95 71 THR E C 1
ATOM 6123 O O . THR D 3 71 ? 28.045 1.109 48.353 1.00 38.72 71 THR E O 1
ATOM 6127 N N . VAL D 3 72 ? 28.699 -1.033 48.712 1.00 39.55 72 VAL E N 1
ATOM 6128 C CA . VAL D 3 72 ? 27.338 -1.646 48.783 1.00 38.90 72 VAL E CA 1
ATOM 6129 C C . VAL D 3 72 ? 27.355 -2.659 49.922 1.00 40.39 72 VAL E C 1
ATOM 6130 O O . VAL D 3 72 ? 28.410 -3.193 50.189 1.00 39.50 72 VAL E O 1
ATOM 6134 N N . ASP D 3 73 ? 26.225 -2.857 50.586 1.00 42.76 73 ASP E N 1
ATOM 6135 C CA . ASP D 3 73 ? 25.972 -4.030 51.460 1.00 46.75 73 ASP E CA 1
ATOM 6136 C C . ASP D 3 73 ? 24.911 -4.871 50.754 1.00 46.85 73 ASP E C 1
ATOM 6137 O O . ASP D 3 73 ? 23.725 -4.467 50.795 1.00 46.57 73 ASP E O 1
ATOM 6142 N N . LYS D 3 74 ? 25.325 -5.969 50.116 1.00 47.86 74 LYS E N 1
ATOM 6143 C CA . LYS D 3 74 ? 24.429 -6.854 49.327 1.00 49.15 74 LYS E CA 1
ATOM 6144 C C . LYS D 3 74 ? 23.338 -7.441 50.225 1.00 51.22 74 LYS E C 1
ATOM 6145 O O . LYS D 3 74 ? 22.191 -7.554 49.744 1.00 51.82 74 LYS E O 1
ATOM 6151 N N . SER D 3 75 ? 23.661 -7.790 51.470 1.00 53.40 75 SER E N 1
ATOM 6152 C CA . SER D 3 75 ? 22.710 -8.474 52.380 1.00 57.74 75 SER E CA 1
ATOM 6153 C C . SER D 3 75 ? 21.518 -7.546 52.645 1.00 57.85 75 SER E C 1
ATOM 6154 O O . SER D 3 75 ? 20.377 -8.018 52.548 1.00 59.40 75 SER E O 1
ATOM 6157 N N . SER D 3 76 ? 21.767 -6.259 52.896 1.00 56.52 76 SER E N 1
ATOM 6158 C CA . SER D 3 76 ? 20.717 -5.256 53.199 1.00 56.04 76 SER E CA 1
ATOM 6159 C C . SER D 3 76 ? 20.312 -4.503 51.922 1.00 53.34 76 SER E C 1
ATOM 6160 O O . SER D 3 76 ? 19.520 -3.562 52.030 1.00 53.33 76 SER E O 1
ATOM 6163 N N . SER D 3 77 ? 20.818 -4.912 50.755 1.00 52.27 77 SER E N 1
ATOM 6164 C CA . SER D 3 77 ? 20.628 -4.230 49.440 1.00 50.88 77 SER E CA 1
ATOM 6165 C C . SER D 3 77 ? 20.624 -2.704 49.608 1.00 49.03 77 SER E C 1
ATOM 6166 O O . SER D 3 77 ? 19.649 -2.015 49.216 1.00 48.87 77 SER E O 1
ATOM 6169 N N . THR D 3 78 ? 21.723 -2.189 50.135 1.00 47.19 78 THR E N 1
ATOM 6170 C CA . THR D 3 78 ? 21.931 -0.749 50.361 1.00 45.26 78 THR E CA 1
ATOM 6171 C C . THR D 3 78 ? 23.217 -0.332 49.648 1.00 42.40 78 THR E C 1
ATOM 6172 O O . THR D 3 78 ? 24.209 -1.040 49.776 1.00 43.97 78 THR E O 1
ATOM 6176 N N . ALA D 3 79 ? 23.166 0.766 48.897 1.00 40.05 79 ALA E N 1
ATOM 6177 C CA . ALA D 3 79 ? 24.322 1.456 48.290 1.00 38.32 79 ALA E CA 1
ATOM 6178 C C . ALA D 3 79 ? 24.745 2.593 49.222 1.00 38.10 79 ALA E C 1
ATOM 6179 O O . ALA D 3 79 ? 23.872 3.227 49.816 1.00 38.72 79 ALA E O 1
ATOM 6181 N N . TYR D 3 80 ? 26.042 2.835 49.355 1.00 37.30 80 TYR E N 1
ATOM 6182 C CA . TYR D 3 80 ? 26.576 3.938 50.181 1.00 37.38 80 TYR E CA 1
ATOM 6183 C C . TYR D 3 80 ? 27.421 4.822 49.282 1.00 37.39 80 TYR E C 1
ATOM 6184 O O . TYR D 3 80 ? 27.985 4.271 48.297 1.00 37.68 80 TYR E O 1
ATOM 6193 N N . MET D 3 81 ? 27.420 6.125 49.581 1.00 43.18 81 MET E N 1
ATOM 6194 C CA . MET D 3 81 ? 28.427 7.097 49.097 1.00 42.62 81 MET E CA 1
ATOM 6195 C C . MET D 3 81 ? 29.063 7.806 50.295 1.00 43.02 81 MET E C 1
ATOM 6196 O O . MET D 3 81 ? 28.330 8.316 51.157 1.00 41.63 81 MET E O 1
ATOM 6201 N N . GLU D 3 82 ? 30.395 7.812 50.341 1.00 44.61 82 GLU E N 1
ATOM 6202 C CA . GLU D 3 82 ? 31.172 8.592 51.329 1.00 46.91 82 GLU E CA 1
ATOM 6203 C C . GLU D 3 82 ? 31.807 9.800 50.620 1.00 45.98 82 GLU E C 1
ATOM 6204 O O . GLU D 3 82 ? 32.447 9.605 49.564 1.00 44.87 82 GLU E O 1
ATOM 6210 N N . LEU D 3 83 ? 31.589 11.010 51.145 1.00 45.93 83 LEU E N 1
ATOM 6211 C CA . LEU D 3 83 ? 32.282 12.242 50.666 1.00 46.68 83 LEU E CA 1
ATOM 6212 C C . LEU D 3 83 ? 33.300 12.705 51.712 1.00 48.13 83 LEU E C 1
ATOM 6213 O O . LEU D 3 83 ? 32.896 12.888 52.873 1.00 48.15 83 LEU E O 1
ATOM 6218 N N . LEU D 3 84 ? 34.560 12.878 51.306 1.00 49.62 84 LEU E N 1
ATOM 6219 C CA . LEU D 3 84 ? 35.694 13.203 52.212 1.00 53.20 84 LEU E CA 1
ATOM 6220 C C . LEU D 3 84 ? 36.083 14.680 52.061 1.00 53.64 84 LEU E C 1
ATOM 6221 O O . LEU D 3 84 ? 35.774 15.259 50.994 1.00 51.39 84 LEU E O 1
ATOM 6226 N N . SER D 3 85 ? 36.707 15.248 53.111 1.00 56.50 85 SER E N 1
ATOM 6227 C CA . SER D 3 85 ? 37.249 16.636 53.203 1.00 57.58 85 SER E CA 1
ATOM 6228 C C . SER D 3 85 ? 36.265 17.637 52.598 1.00 55.59 85 SER E C 1
ATOM 6229 O O . SER D 3 85 ? 36.547 18.160 51.518 1.00 54.91 85 SER E O 1
ATOM 6232 N N . LEU D 3 86 ? 35.130 17.856 53.252 1.00 54.71 86 LEU E N 1
ATOM 6233 C CA . LEU D 3 86 ? 33.994 18.578 52.633 1.00 53.68 86 LEU E CA 1
ATOM 6234 C C . LEU D 3 86 ? 34.243 20.093 52.655 1.00 55.76 86 LEU E C 1
ATOM 6235 O O . LEU D 3 86 ? 34.678 20.638 53.691 1.00 57.08 86 LEU E O 1
ATOM 6240 N N . THR D 3 87 ? 33.980 20.725 51.511 1.00 56.03 87 THR E N 1
ATOM 6241 C CA . THR D 3 87 ? 34.138 22.172 51.236 1.00 57.61 87 THR E CA 1
ATOM 6242 C C . THR D 3 87 ? 32.742 22.733 50.969 1.00 54.59 87 THR E C 1
ATOM 6243 O O . THR D 3 87 ? 31.788 21.952 50.829 1.00 52.82 87 THR E O 1
ATOM 6247 N N . SER D 3 88 ? 32.628 24.051 50.981 1.00 54.73 88 SER E N 1
ATOM 6248 C CA . SER D 3 88 ? 31.390 24.816 50.696 1.00 52.74 88 SER E CA 1
ATOM 6249 C C . SER D 3 88 ? 30.789 24.324 49.374 1.00 50.45 88 SER E C 1
ATOM 6250 O O . SER D 3 88 ? 29.577 24.207 49.298 1.00 49.24 88 SER E O 1
ATOM 6253 N N . GLU D 3 89 ? 31.622 23.967 48.403 1.00 52.41 89 GLU E N 1
ATOM 6254 C CA . GLU D 3 89 ? 31.197 23.592 47.030 1.00 53.66 89 GLU E CA 1
ATOM 6255 C C . GLU D 3 89 ? 30.596 22.173 46.978 1.00 50.93 89 GLU E C 1
ATOM 6256 O O . GLU D 3 89 ? 30.109 21.780 45.887 1.00 48.89 89 GLU E O 1
ATOM 6262 N N . ASP D 3 90 ? 30.634 21.417 48.082 1.00 48.40 90 ASP E N 1
ATOM 6263 C CA . ASP D 3 90 ? 30.061 20.050 48.153 1.00 46.62 90 ASP E CA 1
ATOM 6264 C C . ASP D 3 90 ? 28.574 20.142 48.523 1.00 45.04 90 ASP E C 1
ATOM 6265 O O . ASP D 3 90 ? 27.837 19.168 48.232 1.00 42.15 90 ASP E O 1
ATOM 6270 N N . SER D 3 91 ? 28.145 21.248 49.146 1.00 44.61 91 SER E N 1
ATOM 6271 C CA . SER D 3 91 ? 26.717 21.503 49.476 1.00 43.25 91 SER E CA 1
ATOM 6272 C C . SER D 3 91 ? 25.892 21.356 48.193 1.00 41.30 91 SER E C 1
ATOM 6273 O O . SER D 3 91 ? 26.159 22.072 47.228 1.00 42.10 91 SER E O 1
ATOM 6276 N N . ALA D 3 92 ? 24.990 20.382 48.160 1.00 40.28 92 ALA E N 1
ATOM 6277 C CA . ALA D 3 92 ? 24.161 20.063 46.978 1.00 39.04 92 ALA E CA 1
ATOM 6278 C C . ALA D 3 92 ? 23.088 19.048 47.361 1.00 37.63 92 ALA E C 1
ATOM 6279 O O . ALA D 3 92 ? 23.036 18.638 48.529 1.00 36.45 92 ALA E O 1
ATOM 6281 N N . ILE D 3 93 ? 22.235 18.706 46.399 1.00 37.72 93 ILE E N 1
ATOM 6282 C CA . ILE D 3 93 ? 21.380 17.488 46.447 1.00 37.42 93 ILE E CA 1
ATOM 6283 C C . ILE D 3 93 ? 22.173 16.358 45.784 1.00 37.50 93 ILE E C 1
ATOM 6284 O O . ILE D 3 93 ? 22.748 16.600 44.703 1.00 39.37 93 ILE E O 1
ATOM 6289 N N . TYR D 3 94 ? 22.224 15.193 46.419 1.00 35.81 94 TYR E N 1
ATOM 6290 C CA . TYR D 3 94 ? 22.829 13.965 45.854 1.00 37.16 94 TYR E CA 1
ATOM 6291 C C . TYR D 3 94 ? 21.736 12.904 45.624 1.00 36.23 94 TYR E C 1
ATOM 6292 O O . TYR D 3 94 ? 20.926 12.636 46.544 1.00 35.74 94 TYR E O 1
ATOM 6301 N N . TYR D 3 95 ? 21.707 12.315 44.425 1.00 35.37 95 TYR E N 1
ATOM 6302 C CA . TYR D 3 95 ? 20.816 11.180 44.070 1.00 36.24 95 TYR E CA 1
ATOM 6303 C C . TYR D 3 95 ? 21.641 9.906 43.902 1.00 37.05 95 TYR E C 1
ATOM 6304 O O . TYR D 3 95 ? 22.734 9.954 43.303 1.00 35.66 95 TYR E O 1
ATOM 6313 N N . CYS D 3 96 ? 21.134 8.785 44.410 1.00 39.67 96 CYS E N 1
ATOM 6314 C CA . CYS D 3 96 ? 21.455 7.443 43.858 1.00 40.63 96 CYS E CA 1
ATOM 6315 C C . CYS D 3 96 ? 20.479 7.202 42.709 1.00 38.64 96 CYS E C 1
ATOM 6316 O O . CYS D 3 96 ? 19.309 7.583 42.834 1.00 37.67 96 CYS E O 1
ATOM 6319 N N . THR D 3 97 ? 20.966 6.703 41.587 1.00 37.35 97 THR E N 1
ATOM 6320 C CA . THR D 3 97 ? 20.100 6.385 40.429 1.00 37.75 97 THR E CA 1
ATOM 6321 C C . THR D 3 97 ? 20.631 5.119 39.761 1.00 37.28 97 THR E C 1
ATOM 6322 O O . THR D 3 97 ? 21.852 4.936 39.755 1.00 37.20 97 THR E O 1
ATOM 6326 N N . ARG D 3 98 ? 19.718 4.286 39.267 1.00 37.26 98 ARG E N 1
ATOM 6327 C CA . ARG D 3 98 ? 19.982 2.941 38.710 1.00 37.76 98 ARG E CA 1
ATOM 6328 C C . ARG D 3 98 ? 20.162 3.042 37.190 1.00 37.38 98 ARG E C 1
ATOM 6329 O O . ARG D 3 98 ? 19.439 3.859 36.570 1.00 38.59 98 ARG E O 1
ATOM 6337 N N . GLY D 3 99 ? 21.073 2.260 36.597 1.00 36.30 99 GLY E N 1
ATOM 6338 C CA . GLY D 3 99 ? 21.196 2.151 35.126 1.00 36.67 99 GLY E CA 1
ATOM 6339 C C . GLY D 3 99 ? 22.632 2.110 34.625 1.00 36.49 99 GLY E C 1
ATOM 6340 O O . GLY D 3 99 ? 23.537 2.593 35.324 1.00 36.81 99 GLY E O 1
ATOM 6341 N N . ASN D 3 100 ? 22.825 1.569 33.426 1.00 36.68 100 ASN E N 1
ATOM 6342 C CA . ASN D 3 100 ? 24.155 1.346 32.813 1.00 36.40 100 ASN E CA 1
ATOM 6343 C C . ASN D 3 100 ? 24.220 2.053 31.457 1.00 38.35 100 ASN E C 1
ATOM 6344 O O . ASN D 3 100 ? 25.302 2.023 30.830 1.00 40.92 100 ASN E O 1
ATOM 6349 N N . TYR D 3 101 ? 23.135 2.706 31.031 1.00 39.04 101 TYR E N 1
ATOM 6350 C CA . TYR D 3 101 ? 23.136 3.606 29.848 1.00 39.57 101 TYR E CA 1
ATOM 6351 C C . TYR D 3 101 ? 22.206 4.801 30.073 1.00 40.12 101 TYR E C 1
ATOM 6352 O O . TYR D 3 101 ? 22.589 5.937 29.710 1.00 41.26 101 TYR E O 1
ATOM 6361 N N . VAL D 3 102 ? 21.027 4.583 30.654 1.00 40.17 102 VAL E N 1
ATOM 6362 C CA . VAL D 3 102 ? 20.086 5.679 31.054 1.00 39.68 102 VAL E CA 1
ATOM 6363 C C . VAL D 3 102 ? 19.787 5.525 32.547 1.00 38.65 102 VAL E C 1
ATOM 6364 O O . VAL D 3 102 ? 19.848 4.380 33.038 1.00 38.16 102 VAL E O 1
ATOM 6368 N N . PHE D 3 103 ? 19.457 6.605 33.256 1.00 37.90 103 PHE E N 1
ATOM 6369 C CA . PHE D 3 103 ? 19.151 6.533 34.709 1.00 37.43 103 PHE E CA 1
ATOM 6370 C C . PHE D 3 103 ? 17.641 6.337 34.852 1.00 39.07 103 PHE E C 1
ATOM 6371 O O . PHE D 3 103 ? 16.909 7.312 34.696 1.00 38.11 103 PHE E O 1
ATOM 6379 N N . ASP D 3 104 ? 17.190 5.088 35.078 1.00 40.88 104 ASP E N 1
ATOM 6380 C CA . ASP D 3 104 ? 15.767 4.701 34.858 1.00 42.56 104 ASP E CA 1
ATOM 6381 C C . ASP D 3 104 ? 14.949 4.870 36.146 1.00 41.44 104 ASP E C 1
ATOM 6382 O O . ASP D 3 104 ? 13.720 5.010 36.021 1.00 41.38 104 ASP E O 1
ATOM 6387 N N . TYR D 3 105 ? 15.590 4.824 37.322 1.00 39.84 105 TYR E N 1
ATOM 6388 C CA . TYR D 3 105 ? 14.972 5.076 38.652 1.00 39.55 105 TYR E CA 1
ATOM 6389 C C . TYR D 3 105 ? 15.957 5.861 39.506 1.00 37.41 105 TYR E C 1
ATOM 6390 O O . TYR D 3 105 ? 17.153 5.563 39.476 1.00 37.82 105 TYR E O 1
ATOM 6399 N N . TRP D 3 106 ? 15.440 6.823 40.258 1.00 36.74 106 TRP E N 1
ATOM 6400 C CA . TRP D 3 106 ? 16.197 7.783 41.094 1.00 34.92 106 TRP E CA 1
ATOM 6401 C C . TRP D 3 106 ? 15.655 7.718 42.514 1.00 35.45 106 TRP E C 1
ATOM 6402 O O . TRP D 3 106 ? 14.471 7.563 42.654 1.00 37.11 106 TRP E O 1
ATOM 6413 N N . GLY D 3 107 ? 16.495 7.870 43.527 1.00 36.51 107 GLY E N 1
ATOM 6414 C CA . GLY D 3 107 ? 16.051 8.133 44.909 1.00 37.42 107 GLY E CA 1
ATOM 6415 C C . GLY D 3 107 ? 15.476 9.532 45.016 1.00 38.01 107 GLY E C 1
ATOM 6416 O O . GLY D 3 107 ? 15.538 10.257 44.007 1.00 38.34 107 GLY E O 1
ATOM 6417 N N . GLN D 3 108 ? 14.947 9.904 46.186 1.00 39.14 108 GLN E N 1
ATOM 6418 C CA . GLN D 3 108 ? 14.187 11.171 46.391 1.00 39.80 108 GLN E CA 1
ATOM 6419 C C . GLN D 3 108 ? 15.179 12.320 46.549 1.00 39.15 108 GLN E C 1
ATOM 6420 O O . GLN D 3 108 ? 14.764 13.493 46.493 1.00 39.98 108 GLN E O 1
ATOM 6426 N N . GLY D 3 109 ? 16.447 11.976 46.728 1.00 39.51 109 GLY E N 1
ATOM 6427 C CA . GLY D 3 109 ? 17.552 12.931 46.884 1.00 39.47 109 GLY E CA 1
ATOM 6428 C C . GLY D 3 109 ? 17.889 13.088 48.345 1.00 39.88 109 GLY E C 1
ATOM 6429 O O . GLY D 3 109 ? 17.003 12.856 49.167 1.00 38.99 109 GLY E O 1
ATOM 6430 N N . THR D 3 110 ? 19.140 13.411 48.651 1.00 41.26 110 THR E N 1
ATOM 6431 C CA . THR D 3 110 ? 19.559 13.831 50.007 1.00 44.09 110 THR E CA 1
ATOM 6432 C C . THR D 3 110 ? 20.354 15.133 49.895 1.00 42.94 110 THR E C 1
ATOM 6433 O O . THR D 3 110 ? 21.233 15.231 49.030 1.00 42.17 110 THR E O 1
ATOM 6437 N N . THR D 3 111 ? 20.014 16.103 50.736 1.00 43.97 111 THR E N 1
ATOM 6438 C CA . THR D 3 111 ? 20.631 17.451 50.759 1.00 44.19 111 THR E CA 1
ATOM 6439 C C . THR D 3 111 ? 21.820 17.416 51.713 1.00 44.45 111 THR E C 1
ATOM 6440 O O . THR D 3 111 ? 21.651 16.892 52.835 1.00 46.02 111 THR E O 1
ATOM 6444 N N . LEU D 3 112 ? 22.969 17.902 51.247 1.00 43.40 112 LEU E N 1
ATOM 6445 C CA . LEU D 3 112 ? 24.194 18.075 52.061 1.00 43.45 112 LEU E CA 1
ATOM 6446 C C . LEU D 3 112 ? 24.406 19.580 52.234 1.00 44.10 112 LEU E C 1
ATOM 6447 O O . LEU D 3 112 ? 24.370 20.312 51.222 1.00 42.03 112 LEU E O 1
ATOM 6452 N N . THR D 3 113 ? 24.570 20.017 53.481 1.00 44.93 113 THR E N 1
ATOM 6453 C CA . THR D 3 113 ? 24.903 21.408 53.840 1.00 46.44 113 THR E CA 1
ATOM 6454 C C . THR D 3 113 ? 26.227 21.368 54.590 1.00 48.05 113 THR E C 1
ATOM 6455 O O . THR D 3 113 ? 26.236 20.838 55.715 1.00 48.00 113 THR E O 1
ATOM 6459 N N . VAL D 3 114 ? 27.285 21.857 53.940 1.00 49.44 114 VAL E N 1
ATOM 6460 C CA . VAL D 3 114 ? 28.623 22.097 54.545 1.00 52.46 114 VAL E CA 1
ATOM 6461 C C . VAL D 3 114 ? 28.604 23.519 55.111 1.00 54.05 114 VAL E C 1
ATOM 6462 O O . VAL D 3 114 ? 28.216 24.445 54.373 1.00 54.61 114 VAL E O 1
ATOM 6466 N N . SER D 3 115 ? 28.919 23.671 56.395 1.00 55.83 115 SER E N 1
ATOM 6467 C CA . SER D 3 115 ? 28.732 24.934 57.144 1.00 57.47 115 SER E CA 1
ATOM 6468 C C . SER D 3 115 ? 29.401 24.828 58.508 1.00 59.46 115 SER E C 1
ATOM 6469 O O . SER D 3 115 ? 29.232 23.800 59.172 1.00 60.06 115 SER E O 1
ATOM 6472 N N . SER D 3 116 ? 30.108 25.879 58.898 1.00 61.31 116 SER E N 1
ATOM 6473 C CA . SER D 3 116 ? 30.692 26.051 60.248 1.00 64.84 116 SER E CA 1
ATOM 6474 C C . SER D 3 116 ? 29.577 26.370 61.248 1.00 63.50 116 SER E C 1
ATOM 6475 O O . SER D 3 116 ? 29.791 26.211 62.462 1.00 65.24 116 SER E O 1
ATOM 6478 N N . ALA D 3 117 ? 28.424 26.803 60.750 1.00 61.20 117 ALA E N 1
ATOM 6479 C CA . ALA D 3 117 ? 27.352 27.403 61.572 1.00 61.95 117 ALA E CA 1
ATOM 6480 C C . ALA D 3 117 ? 26.871 26.408 62.630 1.00 62.04 117 ALA E C 1
ATOM 6481 O O . ALA D 3 117 ? 26.805 25.200 62.337 1.00 61.41 117 ALA E O 1
ATOM 6483 N N . LYS D 3 118 ? 26.540 26.932 63.807 1.00 64.59 118 LYS E N 1
ATOM 6484 C CA . LYS D 3 118 ? 25.883 26.203 64.922 1.00 67.19 118 LYS E CA 1
ATOM 6485 C C . LYS D 3 118 ? 24.375 26.418 64.780 1.00 63.18 118 LYS E C 1
ATOM 6486 O O . LYS D 3 118 ? 23.992 27.422 64.161 1.00 61.49 118 LYS E O 1
ATOM 6492 N N . THR D 3 119 ? 23.557 25.505 65.308 1.00 61.28 119 THR E N 1
ATOM 6493 C CA . THR D 3 119 ? 22.082 25.657 65.358 1.00 59.05 119 THR E CA 1
ATOM 6494 C C . THR D 3 119 ? 21.790 27.060 65.907 1.00 58.16 119 THR E C 1
ATOM 6495 O O . THR D 3 119 ? 22.096 27.307 67.089 1.00 61.37 119 THR E O 1
ATOM 6499 N N . THR D 3 120 ? 21.320 27.970 65.053 1.00 54.64 120 THR E N 1
ATOM 6500 C CA . THR D 3 120 ? 21.027 29.382 65.411 1.00 53.84 120 THR E CA 1
ATOM 6501 C C . THR D 3 120 ? 19.561 29.661 65.136 1.00 51.47 120 THR E C 1
ATOM 6502 O O . THR D 3 120 ? 19.100 29.461 64.017 1.00 49.72 120 THR E O 1
ATOM 6506 N N . PRO D 3 121 ? 18.788 30.118 66.142 1.00 52.19 121 PRO E N 1
ATOM 6507 C CA . PRO D 3 121 ? 17.408 30.524 65.900 1.00 51.46 121 PRO E CA 1
ATOM 6508 C C . PRO D 3 121 ? 17.418 31.820 65.093 1.00 50.13 121 PRO E C 1
ATOM 6509 O O . PRO D 3 121 ? 18.374 32.602 65.165 1.00 49.50 121 PRO E O 1
ATOM 6513 N N . PRO D 3 122 ? 16.365 32.043 64.275 1.00 48.98 122 PRO E N 1
ATOM 6514 C CA . PRO D 3 122 ? 16.268 33.218 63.416 1.00 47.73 122 PRO E CA 1
ATOM 6515 C C . PRO D 3 122 ? 15.894 34.471 64.211 1.00 47.58 122 PRO E C 1
ATOM 6516 O O . PRO D 3 122 ? 15.181 34.350 65.169 1.00 48.53 122 PRO E O 1
ATOM 6520 N N . SER D 3 123 ? 16.417 35.620 63.796 1.00 47.50 123 SER E N 1
ATOM 6521 C CA . SER D 3 123 ? 15.859 36.960 64.110 1.00 47.80 123 SER E CA 1
ATOM 6522 C C . SER D 3 123 ? 14.699 37.213 63.153 1.00 46.70 123 SER E C 1
ATOM 6523 O O . SER D 3 123 ? 14.888 37.018 61.943 1.00 46.50 123 SER E O 1
ATOM 6526 N N . VAL D 3 124 ? 13.547 37.590 63.699 1.00 47.01 124 VAL E N 1
ATOM 6527 C CA . VAL D 3 124 ? 12.302 37.877 62.939 1.00 45.92 124 VAL E CA 1
ATOM 6528 C C . VAL D 3 124 ? 11.993 39.359 63.106 1.00 46.18 124 VAL E C 1
ATOM 6529 O O . VAL D 3 124 ? 11.830 39.811 64.260 1.00 47.57 124 VAL E O 1
ATOM 6533 N N . TYR D 3 125 ? 11.992 40.086 61.991 1.00 45.85 125 TYR E N 1
ATOM 6534 C CA . TYR D 3 125 ? 11.798 41.556 61.927 1.00 46.24 125 TYR E CA 1
ATOM 6535 C C . TYR D 3 125 ? 10.534 41.836 61.138 1.00 45.01 125 TYR E C 1
ATOM 6536 O O . TYR D 3 125 ? 10.377 41.282 60.063 1.00 44.54 125 TYR E O 1
ATOM 6545 N N . PRO D 3 126 ? 9.644 42.739 61.595 1.00 46.64 126 PRO E N 1
ATOM 6546 C CA . PRO D 3 126 ? 8.396 43.023 60.891 1.00 46.13 126 PRO E CA 1
ATOM 6547 C C . PRO D 3 126 ? 8.701 44.043 59.792 1.00 45.09 126 PRO E C 1
ATOM 6548 O O . PRO D 3 126 ? 9.542 44.845 60.022 1.00 45.50 126 PRO E O 1
ATOM 6552 N N . LEU D 3 127 ? 8.042 43.944 58.647 1.00 44.88 127 LEU E N 1
ATOM 6553 C CA . LEU D 3 127 ? 8.133 44.925 57.545 1.00 45.90 127 LEU E CA 1
ATOM 6554 C C . LEU D 3 127 ? 6.758 45.592 57.395 1.00 47.54 127 LEU E C 1
ATOM 6555 O O . LEU D 3 127 ? 5.856 44.949 56.874 1.00 47.87 127 LEU E O 1
ATOM 6560 N N . ALA D 3 128 ? 6.611 46.812 57.911 1.00 49.45 128 ALA E N 1
ATOM 6561 C CA . ALA D 3 128 ? 5.430 47.695 57.773 1.00 52.01 128 ALA E CA 1
ATOM 6562 C C . ALA D 3 128 ? 5.723 48.777 56.740 1.00 54.33 128 ALA E C 1
ATOM 6563 O O . ALA D 3 128 ? 6.857 49.203 56.587 1.00 54.57 128 ALA E O 1
ATOM 6565 N N . PRO D 3 129 ? 4.710 49.286 56.013 1.00 57.86 129 PRO E N 1
ATOM 6566 C CA . PRO D 3 129 ? 4.847 50.558 55.301 1.00 60.10 129 PRO E CA 1
ATOM 6567 C C . PRO D 3 129 ? 5.393 51.681 56.195 1.00 59.76 129 PRO E C 1
ATOM 6568 O O . PRO D 3 129 ? 6.451 52.164 55.859 1.00 61.32 129 PRO E O 1
ATOM 6572 N N . ASN D 3 136 ? -4.499 53.321 47.520 1.00 105.43 136 ASN E N 1
ATOM 6573 C CA . ASN D 3 1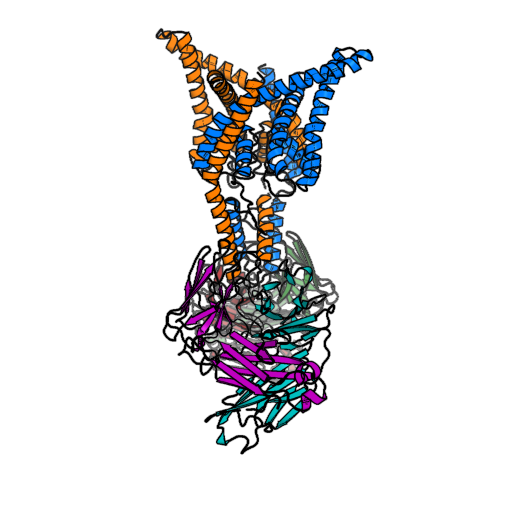36 ? -4.826 52.111 46.712 1.00 104.80 136 ASN E CA 1
ATOM 6574 C C . ASN D 3 136 ? -5.426 51.040 47.641 1.00 99.85 136 ASN E C 1
ATOM 6575 O O . ASN D 3 136 ? -5.167 51.086 48.868 1.00 96.85 136 ASN E O 1
ATOM 6580 N N . SER D 3 137 ? -6.211 50.122 47.072 1.00 97.98 137 SER E N 1
ATOM 6581 C CA . SER D 3 137 ? -7.077 49.158 47.799 1.00 95.73 137 SER E CA 1
ATOM 6582 C C . SER D 3 137 ? -6.235 48.177 48.628 1.00 90.09 137 SER E C 1
ATOM 6583 O O . SER D 3 137 ? -6.570 47.985 49.809 1.00 88.52 137 SER E O 1
ATOM 6586 N N . MET D 3 138 ? -5.181 47.595 48.042 1.00 61.62 138 MET E N 1
ATOM 6587 C CA . MET D 3 138 ? -4.329 46.546 48.680 1.00 57.66 138 MET E CA 1
ATOM 6588 C C . MET D 3 138 ? -3.114 47.170 49.380 1.00 54.96 138 MET E C 1
ATOM 6589 O O . MET D 3 138 ? -2.681 48.276 48.993 1.00 57.20 138 MET E O 1
ATOM 6594 N N . VAL D 3 139 ? -2.606 46.485 50.403 1.00 50.44 139 VAL E N 1
ATOM 6595 C CA . VAL D 3 139 ? -1.371 46.857 51.150 1.00 48.98 139 VAL E CA 1
ATOM 6596 C C . VAL D 3 139 ? -0.553 45.587 51.412 1.00 47.50 139 VAL E C 1
ATOM 6597 O O . VAL D 3 139 ? -1.146 44.532 51.755 1.00 42.94 139 VAL E O 1
ATOM 6601 N N . THR D 3 140 ? 0.771 45.701 51.268 1.00 48.22 140 THR E N 1
ATOM 6602 C CA . THR D 3 140 ? 1.744 44.593 51.421 1.00 47.14 140 THR E CA 1
ATOM 6603 C C . THR D 3 140 ? 2.515 44.768 52.730 1.00 46.05 140 THR E C 1
ATOM 6604 O O . THR D 3 140 ? 3.089 45.828 52.935 1.00 46.43 140 THR E O 1
ATOM 6608 N N . LEU D 3 141 ? 2.489 43.748 53.581 1.00 45.23 141 LEU E N 1
ATOM 6609 C CA . LEU D 3 141 ? 3.306 43.645 54.817 1.00 45.90 141 LEU E CA 1
ATOM 6610 C C . LEU D 3 141 ? 4.359 42.555 54.615 1.00 45.96 141 LEU E C 1
ATOM 6611 O O . LEU D 3 141 ? 4.277 41.849 53.590 1.00 46.36 141 LEU E O 1
ATOM 6616 N N . GLY D 3 142 ? 5.311 42.419 55.541 1.00 46.50 142 GLY E N 1
ATOM 6617 C CA . GLY D 3 142 ? 6.391 41.432 55.377 1.00 46.28 142 GLY E CA 1
ATOM 6618 C C . GLY D 3 142 ? 6.996 40.968 56.686 1.00 46.74 142 GLY E C 1
ATOM 6619 O O . GLY D 3 142 ? 6.770 41.613 57.739 1.00 45.51 142 GLY E O 1
ATOM 6620 N N . CYS D 3 143 ? 7.750 39.873 56.596 1.00 47.56 143 CYS E N 1
ATOM 6621 C CA . CYS D 3 143 ? 8.663 39.380 57.649 1.00 49.70 143 CYS E CA 1
ATOM 6622 C C . CYS D 3 143 ? 10.057 39.169 57.077 1.00 47.09 143 CYS E C 1
ATOM 6623 O O . CYS D 3 143 ? 10.188 38.466 56.069 1.00 45.01 143 CYS E O 1
ATOM 6626 N N . LEU D 3 144 ? 11.048 39.768 57.719 1.00 46.46 144 LEU E N 1
ATOM 6627 C CA . LEU D 3 144 ? 12.463 39.418 57.492 1.00 47.32 144 LEU E CA 1
ATOM 6628 C C . LEU D 3 144 ? 12.846 38.366 58.533 1.00 45.93 144 LEU E C 1
ATOM 6629 O O . LEU D 3 144 ? 12.716 38.640 59.735 1.00 46.43 144 LEU E O 1
ATOM 6634 N N . VAL D 3 145 ? 13.238 37.183 58.074 1.00 44.06 145 VAL E N 1
ATOM 6635 C CA . VAL D 3 145 ? 13.684 36.054 58.933 1.00 44.44 145 VAL E CA 1
ATOM 6636 C C . VAL D 3 145 ? 15.182 35.842 58.666 1.00 45.36 145 VAL E C 1
ATOM 6637 O O . VAL D 3 145 ? 15.510 35.229 57.634 1.00 45.97 145 VAL E O 1
ATOM 6641 N N . LYS D 3 146 ? 16.085 36.323 59.520 1.00 45.63 146 LYS E N 1
ATOM 6642 C CA . LYS D 3 146 ? 17.517 36.252 59.144 1.00 49.08 146 LYS E CA 1
ATOM 6643 C C . LYS D 3 146 ? 18.400 35.643 60.234 1.00 49.08 146 LYS E C 1
ATOM 6644 O O . LYS D 3 146 ? 17.957 35.505 61.374 1.00 47.52 146 LYS E O 1
ATOM 6650 N N . GLY D 3 147 ? 19.618 35.291 59.822 1.00 50.53 147 GLY E N 1
ATOM 6651 C CA . GLY D 3 147 ? 20.702 34.721 60.646 1.00 52.73 147 GLY E CA 1
ATOM 6652 C C . GLY D 3 147 ? 20.343 33.403 61.312 1.00 51.15 147 GLY E C 1
ATOM 6653 O O . GLY D 3 147 ? 20.713 33.225 62.480 1.00 53.10 147 GLY E O 1
ATOM 6654 N N . TYR D 3 148 ? 19.663 32.491 60.623 1.00 49.56 148 TYR E N 1
ATOM 6655 C CA . TYR D 3 148 ? 19.302 31.179 61.218 1.00 49.25 148 TYR E CA 1
ATOM 6656 C C . TYR D 3 148 ? 20.078 30.052 60.547 1.00 48.59 148 TYR E C 1
ATOM 6657 O O . TYR D 3 148 ? 20.515 30.191 59.401 1.00 47.80 148 TYR E O 1
ATOM 6666 N N . PHE D 3 149 ? 20.230 28.956 61.282 1.00 49.44 149 PHE E N 1
ATOM 6667 C CA . PHE D 3 149 ? 20.803 27.682 60.788 1.00 50.71 149 PHE E CA 1
ATOM 6668 C C . PHE D 3 149 ? 20.399 26.523 61.698 1.00 51.36 149 PHE E C 1
ATOM 6669 O O . PHE D 3 149 ? 20.444 26.650 62.914 1.00 52.03 149 PHE E O 1
ATOM 6677 N N . PRO D 3 150 ? 20.017 25.344 61.166 1.00 52.51 150 PRO E N 1
ATOM 6678 C CA . PRO D 3 150 ? 19.886 25.094 59.729 1.00 53.23 150 PRO E CA 1
ATOM 6679 C C . PRO D 3 150 ? 18.460 25.253 59.192 1.00 51.87 150 PRO E C 1
ATOM 6680 O O . PRO D 3 150 ? 17.594 25.626 59.953 1.00 50.59 150 PRO E O 1
ATOM 6684 N N . GLU D 3 151 ? 18.250 24.883 57.930 1.00 53.14 151 GLU E N 1
ATOM 6685 C CA . GLU D 3 151 ? 16.901 24.727 57.326 1.00 54.79 151 GLU E CA 1
ATOM 6686 C C . GLU D 3 151 ? 16.167 23.570 58.008 1.00 56.19 151 GLU E C 1
ATOM 6687 O O . GLU D 3 151 ? 16.797 22.640 58.517 1.00 59.36 151 GLU E O 1
ATOM 6693 N N . PRO D 3 152 ? 14.820 23.574 58.076 1.00 54.44 152 PRO E N 1
ATOM 6694 C CA . PRO D 3 152 ? 13.981 24.659 57.575 1.00 53.60 152 PRO E CA 1
ATOM 6695 C C . PRO D 3 152 ? 13.479 25.624 58.657 1.00 52.71 152 PRO E C 1
ATOM 6696 O O . PRO D 3 152 ? 13.762 25.414 59.829 1.00 54.61 152 PRO E O 1
ATOM 6700 N N . VAL D 3 153 ? 12.741 26.647 58.232 1.00 51.70 153 VAL E N 1
ATOM 6701 C CA . VAL D 3 153 ? 11.778 27.383 59.099 1.00 51.55 153 VAL E CA 1
ATOM 6702 C C . VAL D 3 153 ? 10.403 27.246 58.458 1.00 50.48 153 VAL E C 1
ATOM 6703 O O . VAL D 3 153 ? 10.320 27.048 57.224 1.00 51.44 153 VAL E O 1
ATOM 6707 N N . THR D 3 154 ? 9.365 27.342 59.272 1.00 49.36 154 THR E N 1
ATOM 6708 C CA . THR D 3 154 ? 7.970 27.434 58.794 1.00 49.81 154 THR E CA 1
ATOM 6709 C C . THR D 3 154 ? 7.522 28.864 59.071 1.00 47.52 154 THR E C 1
ATOM 6710 O O . THR D 3 154 ? 7.665 29.306 60.224 1.00 48.05 154 THR E O 1
ATOM 6714 N N . VAL D 3 155 ? 7.073 29.565 58.036 1.00 45.47 155 VAL E N 1
ATOM 6715 C CA . VAL D 3 155 ? 6.483 30.928 58.150 1.00 44.16 155 VAL E CA 1
ATOM 6716 C C . VAL D 3 155 ? 4.990 30.822 57.850 1.00 42.45 155 VAL E C 1
ATOM 6717 O O . VAL D 3 155 ? 4.653 30.402 56.733 1.00 41.14 155 VAL E O 1
ATOM 6721 N N . THR D 3 156 ? 4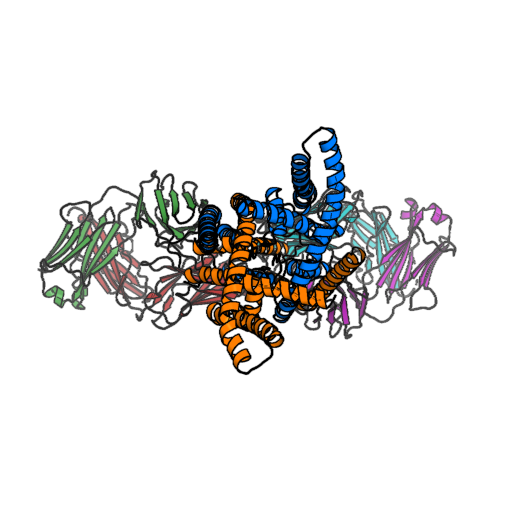.151 31.179 58.819 1.00 41.56 156 THR E N 1
ATOM 6722 C CA . THR D 3 156 ? 2.703 31.417 58.613 1.00 42.20 156 THR E CA 1
ATOM 6723 C C . THR D 3 156 ? 2.356 32.865 58.979 1.00 40.94 156 THR E C 1
ATOM 6724 O O . THR D 3 156 ? 3.222 33.567 59.506 1.00 38.82 156 THR E O 1
ATOM 6728 N N . TRP D 3 157 ? 1.110 33.250 58.687 1.00 42.05 157 TRP E N 1
ATOM 6729 C CA . TRP D 3 157 ? 0.481 34.574 58.960 1.00 41.28 157 TRP E CA 1
ATOM 6730 C C . TRP D 3 157 ? -0.828 34.335 59.720 1.00 41.09 157 TRP E C 1
ATOM 6731 O O . TRP D 3 157 ? -1.634 33.486 59.256 1.00 42.03 157 TRP E O 1
ATOM 6742 N N . ASN D 3 158 ? -0.983 34.972 60.886 1.00 40.50 158 ASN E N 1
ATOM 6743 C CA . ASN D 3 158 ? -2.114 34.718 61.816 1.00 42.86 158 ASN E CA 1
ATOM 6744 C C . ASN D 3 158 ? -2.358 33.198 61.934 1.00 43.53 158 ASN E C 1
ATOM 6745 O O . ASN D 3 158 ? -3.514 32.745 61.780 1.00 42.23 158 ASN E O 1
ATOM 6750 N N . SER D 3 159 ? -1.284 32.447 62.197 1.00 42.94 159 SER E N 1
ATOM 6751 C CA . SER D 3 159 ? -1.273 30.987 62.476 1.00 44.72 159 SER E CA 1
ATOM 6752 C C . SER D 3 159 ? -1.832 30.189 61.289 1.00 44.26 159 SER E C 1
ATOM 6753 O O . SER D 3 159 ? -2.421 29.143 61.524 1.00 46.80 159 SER E O 1
ATOM 6756 N N . GLY D 3 160 ? -1.650 30.673 60.062 1.00 43.02 160 GLY E N 1
ATOM 6757 C CA . GLY D 3 160 ? -2.046 29.963 58.835 1.00 43.72 160 GLY E CA 1
ATOM 6758 C C . GLY D 3 160 ? -3.450 30.332 58.391 1.00 45.78 160 GLY E C 1
ATOM 6759 O O . GLY D 3 160 ? -3.803 29.975 57.250 1.00 49.37 160 GLY E O 1
ATOM 6760 N N . SER D 3 161 ? -4.234 31.028 59.225 1.00 45.63 161 SER E N 1
ATOM 6761 C CA . SER D 3 161 ? -5.570 31.556 58.834 1.00 45.75 161 SER E CA 1
ATOM 6762 C C . SER D 3 161 ? -5.396 32.562 57.697 1.00 43.46 161 SER E C 1
ATOM 6763 O O . SER D 3 161 ? -6.354 32.781 56.985 1.00 45.21 161 SER E O 1
ATOM 6766 N N . LEU D 3 162 ? -4.221 33.154 57.526 1.00 41.69 162 LEU E N 1
ATOM 6767 C CA . LEU D 3 162 ? -4.003 34.135 56.438 1.00 41.27 162 LEU E CA 1
ATOM 6768 C C . LEU D 3 162 ? -2.973 33.550 55.478 1.00 41.81 162 LEU E C 1
ATOM 6769 O O . LEU D 3 162 ? -1.801 33.538 55.827 1.00 41.58 162 LEU E O 1
ATOM 6774 N N . SER D 3 163 ? -3.417 32.990 54.353 1.00 45.01 163 SER E N 1
ATOM 6775 C CA . SER D 3 163 ? -2.561 32.141 53.483 1.00 47.04 163 SER E CA 1
ATOM 6776 C C . SER D 3 163 ? -2.638 32.558 52.009 1.00 48.87 163 SER E C 1
ATOM 6777 O O . SER D 3 163 ? -1.720 32.202 51.243 1.00 52.50 163 SER E O 1
ATOM 6780 N N . SER D 3 164 ? -3.672 33.284 51.601 1.00 49.83 164 SER E N 1
ATOM 6781 C CA . SER D 3 164 ? -3.778 33.847 50.232 1.00 51.32 164 SER E CA 1
ATOM 6782 C C . SER D 3 164 ? -3.158 35.238 50.249 1.00 50.55 164 SER E C 1
ATOM 6783 O O . SER D 3 164 ? -3.226 35.913 51.297 1.00 50.59 164 SER E O 1
ATOM 6786 N N . GLY D 3 165 ? -2.567 35.633 49.127 1.00 51.71 165 GLY E N 1
ATOM 6787 C CA . GLY D 3 165 ? -1.771 36.867 49.010 1.00 50.18 165 GLY E CA 1
ATOM 6788 C C . GLY D 3 165 ? -0.421 36.724 49.682 1.00 49.50 165 GLY E C 1
ATOM 6789 O O . GLY D 3 165 ? 0.176 37.773 49.978 1.00 48.90 165 GLY E O 1
ATOM 6790 N N . VAL D 3 166 ? 0.060 35.486 49.887 1.00 49.46 166 VAL E N 1
ATOM 6791 C CA . VAL D 3 166 ? 1.355 35.200 50.577 1.00 48.60 166 VAL E CA 1
ATOM 6792 C C . VAL D 3 166 ? 2.391 34.716 49.554 1.00 50.14 166 VAL E C 1
ATOM 6793 O O . VAL D 3 166 ? 2.060 33.852 48.714 1.00 52.71 166 VAL E O 1
ATOM 6797 N N . HIS D 3 167 ? 3.584 35.312 49.605 1.00 48.77 167 HIS E N 1
ATOM 6798 C CA . HIS D 3 167 ? 4.836 34.789 49.011 1.00 47.79 167 HIS E CA 1
ATOM 6799 C C . HIS D 3 167 ? 5.851 34.595 50.122 1.00 44.37 167 HIS E C 1
ATOM 6800 O O . HIS D 3 167 ? 6.152 35.586 50.802 1.00 42.05 167 HIS E O 1
ATOM 6807 N N . THR D 3 168 ? 6.330 33.366 50.301 1.00 42.67 168 THR E N 1
ATOM 6808 C CA . THR D 3 168 ? 7.536 33.083 51.113 1.00 41.19 168 THR E CA 1
ATOM 6809 C C . THR D 3 168 ? 8.668 32.723 50.161 1.00 41.22 168 THR E C 1
ATOM 6810 O O . THR D 3 168 ? 8.515 31.788 49.375 1.00 42.02 168 THR E O 1
ATOM 6814 N N . PHE D 3 169 ? 9.750 33.492 50.202 1.00 41.66 169 PHE E N 1
ATOM 6815 C CA . PHE D 3 169 ? 10.883 33.352 49.254 1.00 43.39 169 PHE E CA 1
ATOM 6816 C C . PHE D 3 169 ? 11.802 32.227 49.729 1.00 43.15 169 PHE E C 1
ATOM 6817 O O . PHE D 3 169 ? 11.909 31.971 50.931 1.00 41.62 169 PHE E O 1
ATOM 6825 N N . PRO D 3 170 ? 12.428 31.481 48.788 1.00 44.37 170 PRO E N 1
ATOM 6826 C CA . PRO D 3 170 ? 13.495 30.536 49.127 1.00 46.08 170 PRO E CA 1
ATOM 6827 C C . PRO D 3 170 ? 14.567 31.170 50.016 1.00 46.15 170 PRO E C 1
ATOM 6828 O O . PRO D 3 170 ? 14.902 32.289 49.759 1.00 46.44 170 PRO E O 1
ATOM 6832 N N . ALA D 3 171 ? 15.038 30.460 51.040 1.00 47.60 171 ALA E N 1
ATOM 6833 C CA . ALA D 3 171 ? 16.135 30.926 51.923 1.00 50.71 171 ALA E CA 1
ATOM 6834 C C . ALA D 3 171 ? 17.419 31.074 51.096 1.00 53.71 171 ALA E C 1
ATOM 6835 O O . ALA D 3 171 ? 17.571 30.347 50.107 1.00 55.53 171 ALA E O 1
ATOM 6837 N N . VAL D 3 172 ? 18.322 31.973 51.471 1.00 56.91 172 VAL E N 1
ATOM 6838 C CA . VAL D 3 172 ? 19.665 32.027 50.824 1.00 62.95 172 VAL E CA 1
ATOM 6839 C C . VAL D 3 172 ? 20.735 31.955 51.911 1.00 64.55 172 VAL E C 1
ATOM 6840 O O . VAL D 3 172 ? 20.649 32.752 52.866 1.00 62.34 172 VAL E O 1
ATOM 6844 N N . LEU D 3 173 ? 21.661 30.991 51.774 1.00 69.08 173 LEU E N 1
ATOM 6845 C CA . LEU D 3 173 ? 22.925 30.871 52.558 1.00 70.47 173 LEU E CA 1
ATOM 6846 C C . LEU D 3 173 ? 23.810 32.069 52.245 1.00 70.45 173 LEU E C 1
ATOM 6847 O O . LEU D 3 173 ? 24.232 32.192 51.098 1.00 69.93 173 LEU E O 1
ATOM 6852 N N . GLN D 3 174 ? 24.032 32.906 53.250 1.00 72.73 174 GLN E N 1
ATOM 6853 C CA . GLN D 3 174 ? 24.967 34.054 53.237 1.00 77.04 174 GLN E CA 1
ATOM 6854 C C . GLN D 3 174 ? 25.896 33.881 54.442 1.00 76.13 174 GLN E C 1
ATOM 6855 O O . GLN D 3 174 ? 25.415 33.992 55.591 1.00 73.27 174 GLN E O 1
ATOM 6861 N N . SER D 3 175 ? 27.163 33.558 54.183 1.00 77.38 175 SER E N 1
ATOM 6862 C CA . SER D 3 175 ? 28.212 33.393 55.215 1.00 78.00 175 SER E CA 1
ATOM 6863 C C . SER D 3 175 ? 27.702 32.418 56.280 1.00 75.54 175 SER E C 1
ATOM 6864 O O . SER D 3 175 ? 27.648 32.799 57.469 1.00 75.25 175 SER E O 1
ATOM 6867 N N . ASP D 3 176 ? 27.287 31.227 55.825 1.00 74.97 176 ASP E N 1
ATOM 6868 C CA . ASP D 3 176 ? 26.923 30.026 56.630 1.00 73.12 176 ASP E CA 1
ATOM 6869 C C . ASP D 3 176 ? 25.571 30.199 57.358 1.00 69.07 176 ASP E C 1
ATOM 6870 O O . ASP D 3 176 ? 25.171 29.264 58.088 1.00 69.31 176 ASP E O 1
ATOM 6875 N N . LEU D 3 177 ? 24.851 31.305 57.162 1.00 65.38 177 LEU E N 1
ATOM 6876 C CA . LEU D 3 177 ? 23.518 31.491 57.788 1.00 61.30 177 LEU E CA 1
ATOM 6877 C C . LEU D 3 177 ? 22.484 31.712 56.694 1.00 58.84 177 LEU E C 1
ATOM 6878 O O . LEU D 3 177 ? 22.857 32.241 55.650 1.00 61.47 177 LEU E O 1
ATOM 6883 N N . TYR D 3 178 ? 21.249 31.277 56.937 1.00 56.72 178 TYR E N 1
ATOM 6884 C CA . TYR D 3 178 ? 20.091 31.421 56.018 1.00 54.38 178 TYR E CA 1
ATOM 6885 C C . TYR D 3 178 ? 19.354 32.719 56.352 1.00 51.87 178 TYR E C 1
ATOM 6886 O O . TYR D 3 178 ? 19.250 33.054 57.536 1.00 50.61 178 TYR E O 1
ATOM 6895 N N . THR D 3 179 ? 18.862 33.408 55.322 1.00 51.86 179 THR E N 1
ATOM 6896 C CA . THR D 3 179 ? 17.909 34.549 55.400 1.00 50.36 179 THR E CA 1
ATOM 6897 C C . THR D 3 179 ? 16.776 34.349 54.388 1.00 48.94 179 THR E C 1
ATOM 6898 O O . THR D 3 179 ? 17.077 33.991 53.210 1.00 49.37 179 THR E O 1
ATOM 6902 N N . LEU D 3 180 ? 15.535 34.583 54.821 1.00 46.90 180 LEU E N 1
ATOM 6903 C CA . LEU D 3 180 ? 14.370 34.679 53.910 1.00 46.57 180 LEU E CA 1
ATOM 6904 C C . LEU D 3 180 ? 13.403 35.779 54.373 1.00 44.85 180 LEU E C 1
ATOM 6905 O O . LEU D 3 180 ? 13.513 36.282 55.498 1.00 42.20 180 LEU E O 1
ATOM 6910 N N . SER D 3 181 ? 12.486 36.129 53.485 1.00 45.10 181 SER E N 1
ATOM 6911 C CA . SER D 3 181 ? 11.386 37.092 53.707 1.00 45.34 181 SER E CA 1
ATOM 6912 C C . SER D 3 181 ? 10.067 36.448 53.277 1.00 44.10 181 SER E C 1
ATOM 6913 O O . SER D 3 181 ? 10.081 35.499 52.460 1.00 44.12 181 SER E O 1
ATOM 6916 N N . SER D 3 182 ? 8.975 36.921 53.861 1.00 43.49 182 SER E N 1
ATOM 6917 C CA . SER D 3 182 ? 7.593 36.607 53.437 1.00 42.58 182 SER E CA 1
ATOM 6918 C C . SER D 3 182 ? 6.807 37.918 53.271 1.00 42.53 182 SER E C 1
ATOM 6919 O O . SER D 3 182 ? 6.880 38.787 54.151 1.00 41.55 182 SER E O 1
ATOM 6922 N N . SER D 3 183 ? 6.119 38.057 52.142 1.00 42.36 183 SER E N 1
ATOM 6923 C CA . SER D 3 183 ? 5.125 39.114 51.883 1.00 41.94 183 SER E CA 1
ATOM 6924 C C . SER D 3 183 ? 3.717 38.517 51.986 1.00 42.29 183 SER E C 1
ATOM 6925 O O . SER D 3 183 ? 3.498 37.327 51.623 1.00 42.05 183 SER E O 1
ATOM 6928 N N . VAL D 3 184 ? 2.821 39.322 52.546 1.00 41.87 184 VAL E N 1
ATOM 6929 C CA . VAL D 3 184 ? 1.352 39.125 52.541 1.00 40.48 184 VAL E CA 1
ATOM 6930 C C . VAL D 3 184 ? 0.743 40.435 52.027 1.00 41.13 184 VAL E C 1
ATOM 6931 O O . VAL D 3 184 ? 1.126 41.506 52.510 1.00 39.31 184 VAL E O 1
ATOM 6935 N N . THR D 3 185 ? -0.106 40.339 51.010 1.00 42.17 185 THR E N 1
ATOM 6936 C CA . THR D 3 185 ? -0.903 41.453 50.460 1.00 42.96 185 THR E CA 1
ATOM 6937 C C . THR D 3 185 ? -2.361 41.272 50.891 1.00 43.46 185 THR E C 1
ATOM 6938 O O . THR D 3 185 ? -2.945 40.238 50.572 1.00 43.24 185 THR E O 1
ATOM 6942 N N . VAL D 3 186 ? -2.900 42.265 51.589 1.00 43.94 186 VAL E N 1
ATOM 6943 C CA . VAL D 3 186 ? -4.260 42.268 52.191 1.00 44.23 186 VAL E CA 1
ATOM 6944 C C . VAL D 3 186 ? -4.929 43.585 51.807 1.00 45.67 186 VAL E C 1
ATOM 6945 O O . VAL D 3 186 ? -4.250 44.592 51.584 1.00 45.95 186 VAL E O 1
ATOM 6949 N N . PRO D 3 187 ? -6.276 43.634 51.729 1.00 46.08 187 PRO E N 1
ATOM 6950 C CA . PRO D 3 187 ? -6.964 44.900 51.490 1.00 47.36 187 PRO E CA 1
ATOM 6951 C C . PRO D 3 187 ? -6.629 45.890 52.614 1.00 48.06 187 PRO E C 1
ATOM 6952 O O . PRO D 3 187 ? -6.555 45.465 53.750 1.00 48.12 187 PRO E O 1
ATOM 6956 N N . SER D 3 188 ? -6.450 47.174 52.281 1.00 50.88 188 SER E N 1
ATOM 6957 C CA . SER D 3 188 ? -6.015 48.240 53.223 1.00 50.99 188 SER E CA 1
ATOM 6958 C C . SER D 3 188 ? -7.111 48.507 54.261 1.00 51.03 188 SER E C 1
ATOM 6959 O O . SER D 3 188 ? -6.792 49.016 55.354 1.00 50.74 188 SER E O 1
ATOM 6962 N N . SER D 3 189 ? -8.352 48.111 53.969 1.00 52.21 189 SER E N 1
ATOM 6963 C CA . SER D 3 189 ? -9.449 48.081 54.971 1.00 53.66 189 SER E CA 1
ATOM 6964 C C . SER D 3 189 ? -9.088 47.115 56.112 1.00 53.26 189 SER E C 1
ATOM 6965 O O . SER D 3 189 ? -9.574 47.330 57.248 1.00 55.30 189 SER E O 1
ATOM 6968 N N . SER D 3 190 ? -8.278 46.092 55.811 1.00 51.21 190 SER E N 1
ATOM 6969 C CA . SER D 3 190 ? -7.846 45.021 56.747 1.00 50.70 190 SER E CA 1
ATOM 6970 C C . SER D 3 190 ? -6.794 45.531 57.714 1.00 49.88 190 SER E C 1
ATOM 6971 O O . SER D 3 190 ? -6.753 45.038 58.838 1.00 51.13 190 SER E O 1
ATOM 6974 N N . TRP D 3 191 ? -5.894 46.387 57.263 1.00 49.84 191 TRP E N 1
ATOM 6975 C CA . TRP D 3 191 ? -4.722 46.722 58.103 1.00 49.72 191 TRP E CA 1
ATOM 6976 C C . TRP D 3 191 ? -4.462 48.218 58.039 1.00 49.03 191 TRP E C 1
ATOM 6977 O O . TRP D 3 191 ? -4.319 48.760 56.946 1.00 48.72 191 TRP E O 1
ATOM 6988 N N . PRO D 3 192 ? -4.307 48.886 59.207 1.00 49.13 192 PRO E N 1
ATOM 6989 C CA . PRO D 3 192 ? -4.148 48.199 60.490 1.00 48.94 192 PRO E CA 1
ATOM 6990 C C . PRO D 3 192 ? -5.408 47.906 61.319 1.00 50.59 192 PRO E C 1
ATOM 6991 O O . PRO D 3 192 ? -5.248 47.616 62.479 1.00 50.83 192 PRO E O 1
ATOM 6995 N N . SER D 3 193 ? -6.615 47.983 60.746 1.00 53.07 193 SER E N 1
ATOM 6996 C CA . SER D 3 193 ? -7.869 47.552 61.430 1.00 54.21 193 SER E CA 1
ATOM 6997 C C . SER D 3 193 ? -7.611 46.236 62.175 1.00 53.15 193 SER E C 1
ATOM 6998 O O . SER D 3 193 ? -7.950 46.123 63.348 1.00 55.77 193 SER E O 1
ATOM 7001 N N . GLU D 3 194 ? -7.001 45.277 61.503 1.00 51.34 194 GLU E N 1
ATOM 7002 C CA . GLU D 3 194 ? -6.921 43.873 61.970 1.00 52.83 194 GLU E CA 1
ATOM 7003 C C . GLU D 3 194 ? -5.461 43.551 62.291 1.00 52.01 194 GLU E C 1
ATOM 7004 O O . GLU D 3 194 ? -4.593 43.964 61.499 1.00 51.47 194 GLU E O 1
ATOM 7010 N N . THR D 3 195 ? -5.179 42.871 63.407 1.00 52.09 195 THR E N 1
ATOM 7011 C CA . THR D 3 195 ? -3.778 42.534 63.756 1.00 51.17 195 THR E CA 1
ATOM 7012 C C . THR D 3 195 ? -3.330 41.423 62.804 1.00 48.63 195 THR E C 1
ATOM 7013 O O . THR D 3 195 ? -4.081 40.460 62.580 1.00 50.17 195 THR E O 1
ATOM 7017 N N . VAL D 3 196 ? -2.162 41.619 62.214 1.00 47.09 196 VAL E N 1
ATOM 7018 C CA . VAL D 3 196 ? -1.502 40.683 61.275 1.00 44.90 196 VAL E CA 1
ATOM 7019 C C . VAL D 3 196 ? -0.159 40.357 61.911 1.00 45.71 196 VAL E C 1
ATOM 7020 O O . VAL D 3 196 ? 0.621 41.295 62.122 1.00 43.83 196 VAL E O 1
ATOM 7024 N N . THR D 3 197 ? 0.035 39.097 62.303 1.00 47.46 197 THR E N 1
ATOM 7025 C CA . THR D 3 197 ? 1.274 38.624 62.956 1.00 50.90 197 THR E CA 1
ATOM 7026 C C . THR D 3 197 ? 1.878 37.550 62.050 1.00 52.48 197 THR E C 1
ATOM 7027 O O . THR D 3 197 ? 1.119 36.691 61.546 1.00 53.80 197 THR E O 1
ATOM 7031 N N . CYS D 3 198 ? 3.190 37.596 61.823 1.00 54.12 198 CYS E N 1
ATOM 7032 C CA . CYS D 3 198 ? 3.891 36.495 61.132 1.00 52.96 198 CYS E CA 1
ATOM 7033 C C . CYS D 3 198 ? 4.495 35.590 62.201 1.00 51.34 198 CYS E C 1
ATOM 7034 O O . CYS D 3 198 ? 5.021 36.133 63.185 1.00 51.65 198 CYS E O 1
ATOM 7037 N N . ASN D 3 199 ? 4.337 34.277 62.009 1.00 47.59 199 ASN E N 1
ATOM 7038 C CA . ASN D 3 199 ? 4.718 33.194 62.947 1.00 46.81 199 ASN E CA 1
ATOM 7039 C C . ASN D 3 199 ? 5.855 32.419 62.309 1.00 44.49 199 ASN E C 1
ATOM 7040 O O . ASN D 3 199 ? 5.651 31.889 61.230 1.00 43.25 199 ASN E O 1
ATOM 7045 N N . VAL D 3 200 ? 7.018 32.418 62.938 1.00 45.06 200 VAL E N 1
ATOM 7046 C CA . VAL D 3 200 ? 8.235 31.730 62.431 1.00 44.42 200 VAL E CA 1
ATOM 7047 C C . VAL D 3 200 ? 8.582 30.655 63.446 1.00 44.43 200 VAL E C 1
ATOM 7048 O O . VAL D 3 200 ? 8.701 30.982 64.620 1.00 45.50 200 VAL E O 1
ATOM 7052 N N . ALA D 3 201 ? 8.677 29.418 62.989 1.00 45.07 201 ALA E N 1
ATOM 7053 C CA . ALA D 3 201 ? 9.067 28.234 63.789 1.00 47.50 201 ALA E CA 1
ATOM 7054 C C . ALA D 3 201 ? 10.389 27.690 63.233 1.00 47.52 201 ALA E C 1
ATOM 7055 O O . ALA D 3 201 ? 10.502 27.572 61.995 1.00 46.79 201 ALA E O 1
ATOM 7057 N N . HIS D 3 202 ? 11.356 27.405 64.109 1.00 48.78 202 HIS E N 1
ATOM 7058 C CA . HIS D 3 202 ? 12.652 26.763 63.761 1.00 49.62 202 HIS E CA 1
ATOM 7059 C C . HIS D 3 202 ? 12.796 25.494 64.596 1.00 52.12 202 HIS E C 1
ATOM 7060 O O . HIS D 3 202 ? 13.316 25.520 65.717 1.00 52.76 202 HIS E O 1
ATOM 7067 N N . PRO D 3 203 ? 12.294 24.351 64.073 1.00 53.45 203 PRO E N 1
ATOM 7068 C CA . PRO D 3 203 ? 12.343 23.064 64.775 1.00 55.41 203 PRO E CA 1
ATOM 7069 C C . PRO D 3 203 ? 13.701 22.698 65.396 1.00 56.10 203 PRO E C 1
ATOM 7070 O O . PRO D 3 203 ? 13.688 22.235 66.508 1.00 57.75 203 PRO E O 1
ATOM 7074 N N . ALA D 3 204 ? 14.807 22.906 64.670 1.00 55.05 204 ALA E N 1
ATOM 7075 C CA . ALA D 3 204 ? 16.189 22.571 65.095 1.00 57.32 204 ALA E CA 1
ATOM 7076 C C . ALA D 3 204 ? 16.493 23.210 66.456 1.00 59.01 204 ALA E C 1
ATOM 7077 O O . ALA D 3 204 ? 17.102 22.527 67.302 1.00 62.66 204 ALA E O 1
ATOM 7079 N N . SER D 3 205 ? 16.064 24.456 66.662 1.00 58.24 205 SER E N 1
ATOM 7080 C CA . SER D 3 205 ? 16.364 25.279 67.863 1.00 60.40 205 SER E CA 1
ATOM 7081 C C . SER D 3 205 ? 15.150 25.320 68.801 1.00 62.58 205 SER E C 1
ATOM 7082 O O . SER D 3 205 ? 15.227 26.020 69.824 1.00 64.34 205 SER E O 1
ATOM 7085 N N . SER D 3 206 ? 14.081 24.585 68.474 1.00 64.09 206 SER E N 1
ATOM 7086 C CA . SER D 3 206 ? 12.792 24.573 69.216 1.00 66.41 206 SER E CA 1
ATOM 7087 C C . SER D 3 206 ? 12.378 26.017 69.475 1.00 66.06 206 SER E C 1
ATOM 7088 O O . SER D 3 206 ? 12.111 26.372 70.630 1.00 69.36 206 SER E O 1
ATOM 7091 N N . THR D 3 207 ? 12.377 26.815 68.415 1.00 64.09 207 THR E N 1
ATOM 7092 C CA . THR D 3 207 ? 12.059 28.260 68.435 1.00 62.41 207 THR E CA 1
ATOM 7093 C C . THR D 3 207 ? 10.700 28.451 67.774 1.00 61.30 207 THR E C 1
ATOM 7094 O O . THR D 3 207 ? 10.492 27.907 66.679 1.00 59.91 207 THR E O 1
ATOM 7098 N N . LYS D 3 208 ? 9.810 29.186 68.429 1.00 62.18 208 LYS E N 1
ATOM 7099 C CA . LYS D 3 208 ? 8.552 29.670 67.824 1.00 61.06 208 LYS E CA 1
ATOM 7100 C C . LYS D 3 208 ? 8.409 31.150 68.182 1.00 59.42 208 LYS E C 1
ATOM 7101 O O . LYS D 3 208 ? 8.227 31.457 69.366 1.00 60.74 208 LYS E O 1
ATOM 7107 N N . VAL D 3 209 ? 8.486 32.030 67.189 1.00 56.84 209 VAL E N 1
ATOM 7108 C CA . VAL D 3 209 ? 8.407 33.507 67.383 1.00 58.62 209 VAL E CA 1
ATOM 7109 C C . VAL D 3 209 ? 7.214 34.080 66.600 1.00 55.85 209 VAL E C 1
ATOM 7110 O O . VAL D 3 209 ? 7.017 33.695 65.444 1.00 53.65 209 VAL E O 1
ATOM 7114 N N . ASP D 3 210 ? 6.468 34.996 67.213 1.00 57.58 210 ASP E N 1
ATOM 7115 C CA . ASP D 3 210 ? 5.307 35.682 66.583 1.00 58.87 210 ASP E CA 1
ATOM 7116 C C . ASP D 3 210 ? 5.576 37.193 66.578 1.00 59.36 210 ASP E C 1
ATOM 7117 O O . ASP D 3 210 ? 5.731 37.766 67.674 1.00 63.37 210 ASP E O 1
ATOM 7122 N N . LYS D 3 211 ? 5.618 37.819 65.398 1.00 57.38 211 LYS E N 1
ATOM 7123 C CA . LYS D 3 211 ? 5.814 39.287 65.262 1.00 56.79 211 LYS E CA 1
ATOM 7124 C C . LYS D 3 211 ? 4.549 39.955 64.698 1.00 51.51 211 LYS E C 1
ATOM 7125 O O . LYS D 3 211 ? 4.199 39.696 63.546 1.00 46.59 211 LYS E O 1
ATOM 7131 N N . LYS D 3 212 ? 3.897 40.806 65.487 1.00 53.27 212 LYS E N 1
ATOM 7132 C CA . LYS D 3 212 ? 2.807 41.696 64.992 1.00 53.75 212 LYS E CA 1
ATOM 7133 C C . LYS D 3 212 ? 3.424 42.761 64.081 1.00 50.27 212 LYS E C 1
ATOM 7134 O O . LYS D 3 212 ? 4.422 43.335 64.484 1.00 51.95 212 LYS E O 1
ATOM 7140 N N . ILE D 3 213 ? 2.870 42.963 62.888 1.00 47.64 213 ILE E N 1
ATOM 7141 C CA . ILE D 3 213 ? 3.204 44.100 61.990 1.00 48.93 213 ILE E CA 1
ATOM 7142 C C . ILE D 3 213 ? 2.407 45.296 62.518 1.00 52.35 213 ILE E C 1
ATOM 7143 O O . ILE D 3 213 ? 1.172 45.228 62.526 1.00 53.07 213 ILE E O 1
ATOM 7148 N N . VAL D 3 214 ? 3.111 46.312 63.012 1.00 55.89 214 VAL E N 1
ATOM 7149 C CA . VAL D 3 214 ? 2.543 47.551 63.612 1.00 58.45 214 VAL E CA 1
ATOM 7150 C C . VAL D 3 214 ? 2.900 48.691 62.677 1.00 59.85 214 VAL E C 1
ATOM 7151 O O . VAL D 3 214 ? 4.036 48.752 62.217 1.00 60.11 214 VAL E O 1
ATOM 7155 N N . PRO D 3 215 ? 1.958 49.602 62.345 1.00 61.82 215 PRO E N 1
ATOM 7156 C CA . PRO D 3 215 ? 2.293 50.757 61.515 1.00 64.21 215 PRO E CA 1
ATOM 7157 C C . PRO D 3 215 ? 3.356 51.608 62.224 1.00 67.71 215 PRO E C 1
ATOM 7158 O O . PRO D 3 215 ? 3.223 51.801 63.414 1.00 68.65 215 PRO E O 1
ATOM 7162 N N . ARG D 3 216 ? 4.386 52.051 61.498 1.00 71.41 216 ARG E N 1
ATOM 7163 C CA . ARG D 3 216 ? 5.420 52.994 62.014 1.00 80.30 216 ARG E CA 1
ATOM 7164 C C . ARG D 3 216 ? 4.732 54.294 62.460 1.00 84.57 216 ARG E C 1
ATOM 7165 O O . ARG D 3 216 ? 3.701 54.654 61.852 1.00 82.63 216 ARG E O 1
ATOM 7173 N N . ASP D 3 217 ? 5.281 54.950 63.492 1.00 92.00 217 ASP E N 1
ATOM 7174 C CA . ASP D 3 217 ? 4.636 56.032 64.299 1.00 99.01 217 ASP E CA 1
ATOM 7175 C C . ASP D 3 217 ? 4.133 57.188 63.412 1.00 103.36 217 ASP E C 1
ATOM 7176 O O . ASP D 3 217 ? 2.916 57.345 63.224 1.00 103.77 217 ASP E O 1
ATOM 7182 N N . GLN E 2 1 ? 29.286 -32.471 24.229 1.00 62.60 1 GLN F N 1
ATOM 7183 C CA . GLN E 2 1 ? 30.148 -33.451 23.598 1.00 63.65 1 GLN F CA 1
ATOM 7184 C C . GLN E 2 1 ? 31.447 -33.659 24.401 1.00 61.56 1 GLN F C 1
ATOM 7185 O O . GLN E 2 1 ? 32.153 -34.634 24.075 1.00 65.22 1 GLN F O 1
ATOM 7191 N N . ILE E 2 2 ? 31.771 -32.868 25.433 1.00 55.11 2 ILE F N 1
ATOM 7192 C CA . ILE E 2 2 ? 32.751 -33.357 26.452 1.00 52.22 2 ILE F CA 1
ATOM 7193 C C . ILE E 2 2 ? 32.037 -34.467 27.229 1.00 49.66 2 ILE F C 1
ATOM 7194 O O . ILE E 2 2 ? 30.902 -34.228 27.656 1.00 49.67 2 ILE F O 1
ATOM 7199 N N . VAL E 2 3 ? 32.669 -35.628 27.374 1.00 48.28 3 VAL F N 1
ATOM 7200 C CA . VAL E 2 3 ? 32.155 -36.790 28.155 1.00 46.38 3 VAL F CA 1
ATOM 7201 C C . VAL E 2 3 ? 32.824 -36.819 29.534 1.00 44.05 3 VAL F C 1
ATOM 7202 O O . VAL E 2 3 ? 34.054 -36.745 29.601 1.00 45.71 3 VAL F O 1
ATOM 7206 N N . LEU E 2 4 ? 32.020 -36.942 30.582 1.00 41.91 4 LEU F N 1
ATOM 7207 C CA . LEU E 2 4 ? 32.455 -37.156 31.981 1.00 41.17 4 LEU F CA 1
ATOM 7208 C C . LEU E 2 4 ? 32.200 -38.625 32.361 1.00 41.91 4 LEU F C 1
ATOM 7209 O O . LEU E 2 4 ? 31.084 -39.134 32.161 1.00 42.21 4 LEU F O 1
ATOM 7214 N N . THR E 2 5 ? 33.221 -39.294 32.880 1.00 42.63 5 THR F N 1
ATOM 7215 C CA . THR E 2 5 ? 33.190 -40.722 33.275 1.00 43.52 5 THR F CA 1
ATOM 7216 C C . THR E 2 5 ? 33.331 -40.816 34.792 1.00 43.04 5 THR F C 1
ATOM 7217 O O . THR E 2 5 ? 34.431 -40.508 35.308 1.00 42.35 5 THR F O 1
ATOM 7221 N N . GLN E 2 6 ? 32.258 -41.228 35.473 1.00 42.61 6 GLN F N 1
ATOM 7222 C CA . GLN E 2 6 ? 32.299 -41.631 36.903 1.00 42.53 6 GLN F CA 1
ATOM 7223 C C . GLN E 2 6 ? 32.357 -43.170 37.016 1.00 45.66 6 GLN F C 1
ATOM 7224 O O . GLN E 2 6 ? 31.396 -43.833 36.634 1.00 47.88 6 GLN F O 1
ATOM 7230 N N . SER E 2 7 ? 33.459 -43.719 37.531 1.00 47.91 7 SER F N 1
ATOM 7231 C CA . SER E 2 7 ? 33.636 -45.159 37.847 1.00 51.40 7 SER F CA 1
ATOM 7232 C C . SER E 2 7 ? 34.308 -45.299 39.205 1.00 51.41 7 SER F C 1
ATOM 7233 O O . SER E 2 7 ? 35.268 -44.602 39.501 1.00 54.25 7 SER F O 1
ATOM 7236 N N . PRO E 2 8 ? 33.853 -46.213 40.077 1.00 52.20 8 PRO F N 1
ATOM 7237 C CA . PRO E 2 8 ? 32.722 -47.089 39.765 1.00 53.30 8 PRO F CA 1
ATOM 7238 C C . PRO E 2 8 ? 31.382 -46.329 39.820 1.00 51.29 8 PRO F C 1
ATOM 7239 O O . PRO E 2 8 ? 31.335 -45.283 40.433 1.00 52.60 8 PRO F O 1
ATOM 7243 N N . ALA E 2 9 ? 30.333 -46.854 39.180 1.00 51.04 9 ALA F N 1
ATOM 7244 C CA . ALA E 2 9 ? 28.971 -46.266 39.141 1.00 49.18 9 ALA F CA 1
ATOM 7245 C C . ALA E 2 9 ? 28.277 -46.415 40.492 1.00 48.63 9 ALA F C 1
ATOM 7246 O O . ALA E 2 9 ? 27.303 -45.704 40.733 1.00 49.10 9 ALA F O 1
ATOM 7248 N N . ILE E 2 10 ? 28.756 -47.323 41.328 1.00 51.06 10 ILE F N 1
ATOM 7249 C CA . ILE E 2 10 ? 28.192 -47.591 42.680 1.00 52.66 10 ILE F CA 1
ATOM 7250 C C . ILE E 2 10 ? 29.349 -47.969 43.602 1.00 53.15 10 ILE F C 1
ATOM 7251 O O . ILE E 2 10 ? 30.236 -48.659 43.149 1.00 54.90 10 ILE F O 1
ATOM 7256 N N . MET E 2 11 ? 29.333 -47.513 44.842 1.00 52.86 11 MET F N 1
ATOM 7257 C CA . MET E 2 11 ? 30.422 -47.776 45.800 1.00 55.06 11 MET F CA 1
ATOM 7258 C C . MET E 2 11 ? 29.827 -47.736 47.201 1.00 54.13 11 MET F C 1
ATOM 7259 O O . MET E 2 11 ? 28.713 -47.252 47.354 1.00 52.10 11 MET F O 1
ATOM 7264 N N . SER E 2 12 ? 30.533 -48.277 48.179 1.00 55.23 12 SER F N 1
ATOM 7265 C CA . SER E 2 12 ? 29.997 -48.432 49.546 1.00 56.84 12 SER F CA 1
ATOM 7266 C C . SER E 2 12 ? 31.082 -48.074 50.554 1.00 56.06 12 SER F C 1
ATOM 7267 O O . SER E 2 12 ? 32.257 -48.316 50.286 1.00 56.37 12 SER F O 1
ATOM 7270 N N . ALA E 2 13 ? 30.661 -47.511 51.674 1.00 55.83 13 ALA F N 1
ATOM 7271 C CA . ALA E 2 13 ? 31.542 -46.960 52.708 1.00 56.92 13 ALA F CA 1
ATOM 7272 C C . ALA E 2 13 ? 30.889 -47.208 54.064 1.00 60.08 13 ALA F C 1
ATOM 7273 O O . ALA E 2 13 ? 29.686 -46.918 54.212 1.00 59.21 13 ALA F O 1
ATOM 7275 N N . SER E 2 14 ? 31.654 -47.780 54.989 1.00 64.30 14 SER F N 1
ATOM 7276 C CA . SER E 2 14 ? 31.318 -47.829 56.429 1.00 68.60 14 SER F CA 1
ATOM 7277 C C . SER E 2 14 ? 31.419 -46.413 56.982 1.00 68.28 14 SER F C 1
ATOM 7278 O O . SER E 2 14 ? 32.183 -45.597 56.458 1.00 64.70 14 SER F O 1
ATOM 7281 N N . PRO E 2 15 ? 30.645 -46.070 58.039 1.00 71.00 15 PRO F N 1
ATOM 7282 C CA . PRO E 2 15 ? 30.742 -44.743 58.642 1.00 70.93 15 PRO F CA 1
ATOM 7283 C C . PRO E 2 15 ? 32.182 -44.578 59.143 1.00 71.82 15 PRO F C 1
ATOM 7284 O O . PRO E 2 15 ? 32.711 -45.518 59.718 1.00 75.10 15 PRO F O 1
ATOM 7288 N N . GLY E 2 16 ? 32.790 -43.423 58.879 1.00 69.73 16 GLY F N 1
ATOM 7289 C CA . GLY E 2 16 ? 34.154 -43.111 59.337 1.00 71.09 16 GLY F CA 1
ATOM 7290 C C . GLY E 2 16 ? 35.195 -43.400 58.273 1.00 69.09 16 GLY F C 1
ATOM 7291 O O . GLY E 2 16 ? 36.322 -42.911 58.429 1.00 69.36 16 GLY F O 1
ATOM 7292 N N . GLU E 2 17 ? 34.848 -44.162 57.232 1.00 68.03 17 GLU F N 1
ATOM 7293 C CA . GLU E 2 17 ? 35.725 -44.356 56.047 1.00 67.01 17 GLU F CA 1
ATOM 7294 C C . GLU E 2 17 ? 35.891 -43.011 55.334 1.00 64.27 17 GLU F C 1
ATOM 7295 O O . GLU E 2 17 ? 34.915 -42.224 55.275 1.00 62.54 17 GLU F O 1
ATOM 7301 N N . LYS E 2 18 ? 37.094 -42.771 54.821 1.00 62.61 18 LYS F N 1
ATOM 7302 C CA . LYS E 2 18 ? 37.385 -41.702 53.842 1.00 59.78 18 LYS F CA 1
ATOM 7303 C C . LYS E 2 18 ? 36.965 -42.234 52.480 1.00 57.11 18 LYS F C 1
ATOM 7304 O O . LYS E 2 18 ? 37.416 -43.323 52.124 1.00 60.12 18 LYS F O 1
ATOM 7310 N N . VAL E 2 19 ? 36.152 -41.479 51.753 1.00 54.20 19 VAL F N 1
ATOM 7311 C CA . VAL E 2 19 ? 35.643 -41.856 50.407 1.00 51.61 19 VAL F CA 1
ATOM 7312 C C . VAL E 2 19 ? 36.101 -40.809 49.405 1.00 49.56 19 VAL F C 1
ATOM 7313 O O . VAL E 2 19 ? 36.076 -39.624 49.754 1.00 50.01 19 VAL F O 1
ATOM 7317 N N . THR E 2 20 ? 36.490 -41.246 48.214 1.00 48.23 20 THR F N 1
ATOM 7318 C CA . THR E 2 20 ? 36.908 -40.367 47.097 1.00 47.63 20 THR F CA 1
ATOM 7319 C C . THR E 2 20 ? 36.298 -40.917 45.815 1.00 46.94 20 THR F C 1
ATOM 7320 O O . THR E 2 20 ? 36.613 -42.053 45.466 1.00 49.81 20 THR F O 1
ATOM 7324 N N . MET E 2 21 ? 35.477 -40.138 45.126 1.00 46.39 21 MET F N 1
ATOM 7325 C CA . MET E 2 21 ? 34.990 -40.525 43.785 1.00 46.43 21 MET F CA 1
ATOM 7326 C C . MET E 2 21 ? 35.557 -39.559 42.760 1.00 45.58 21 MET F C 1
ATOM 7327 O O . MET E 2 21 ? 35.664 -38.355 43.061 1.00 45.63 21 MET F O 1
ATOM 7332 N N . THR E 2 22 ? 35.924 -40.087 41.599 1.00 45.85 22 THR F N 1
ATOM 7333 C CA . THR E 2 22 ? 36.658 -39.343 40.556 1.00 47.17 22 THR F CA 1
ATOM 7334 C C . THR E 2 22 ? 35.786 -39.209 39.309 1.00 46.16 22 THR F C 1
ATOM 7335 O O . THR E 2 22 ? 34.902 -40.052 39.085 1.00 47.82 22 THR F O 1
ATOM 7339 N N . CYS E 2 23 ? 36.026 -38.142 38.556 1.00 45.29 23 CYS F N 1
ATOM 7340 C CA . CYS E 2 23 ? 35.315 -37.789 37.312 1.00 45.55 23 CYS F CA 1
ATOM 7341 C C . CYS E 2 23 ? 36.365 -37.515 36.232 1.00 45.51 23 CYS F C 1
ATOM 7342 O O . CYS E 2 23 ? 37.124 -36.571 36.381 1.00 47.44 23 CYS F O 1
ATOM 7345 N N . SER E 2 24 ? 36.435 -38.359 35.212 1.00 45.81 24 SER F N 1
ATOM 7346 C CA . SER E 2 24 ? 37.373 -38.260 34.068 1.00 47.43 24 SER F CA 1
ATOM 7347 C C . SER E 2 24 ? 36.691 -37.502 32.917 1.00 47.46 24 SER F C 1
ATOM 7348 O O . SER E 2 24 ? 35.543 -37.832 32.586 1.00 50.69 24 SER F O 1
ATOM 7351 N N . ALA E 2 25 ? 37.362 -36.510 32.331 1.00 45.97 25 ALA F N 1
ATOM 7352 C CA . ALA E 2 25 ? 36.841 -35.693 31.217 1.00 45.27 25 ALA F CA 1
ATOM 7353 C C . ALA E 2 25 ? 37.541 -36.121 29.934 1.00 46.77 25 ALA F C 1
ATOM 7354 O O . ALA E 2 25 ? 38.755 -36.299 29.977 1.00 47.51 25 ALA F O 1
ATOM 7356 N N . SER E 2 26 ? 36.791 -36.252 28.838 1.00 47.75 26 SER F N 1
ATOM 7357 C CA . SER E 2 26 ? 37.298 -36.672 27.504 1.00 50.68 26 SER F CA 1
ATOM 7358 C C . SER E 2 26 ? 38.250 -35.616 26.947 1.00 52.53 26 SER F C 1
ATOM 7359 O O . SER E 2 26 ? 39.034 -35.937 26.073 1.00 56.42 26 SER F O 1
ATOM 7362 N N . SER E 2 27 ? 38.147 -34.373 27.398 1.00 52.69 27 SER F N 1
ATOM 7363 C CA . SER E 2 27 ? 39.156 -33.321 27.111 1.00 55.09 27 SER F CA 1
ATOM 7364 C C . SER E 2 27 ? 39.177 -32.304 28.250 1.00 53.28 27 SER F C 1
ATOM 7365 O O . SER E 2 27 ? 38.235 -32.272 29.072 1.00 52.01 27 SER F O 1
ATOM 7368 N N . SER E 2 28 ? 40.234 -31.512 28.277 1.00 55.81 28 SER F N 1
ATOM 7369 C CA . SER E 2 28 ? 40.568 -30.571 29.370 1.00 55.18 28 SER F CA 1
ATOM 7370 C C . SER E 2 28 ? 39.387 -29.639 29.694 1.00 51.55 28 SER F C 1
ATOM 7371 O O . SER E 2 28 ? 38.644 -29.236 28.771 1.00 49.89 28 SER F O 1
ATOM 7374 N N . VAL E 2 29 ? 39.235 -29.348 30.988 1.00 50.08 29 VAL F N 1
ATOM 7375 C CA . VAL E 2 29 ? 38.114 -28.588 31.615 1.00 49.39 29 VAL F CA 1
ATOM 7376 C C . VAL E 2 29 ? 38.699 -27.788 32.783 1.00 49.39 29 VAL F C 1
ATOM 7377 O O . VAL E 2 29 ? 39.539 -28.352 33.511 1.00 49.47 29 VAL F O 1
ATOM 7381 N N . SER E 2 30 ? 38.293 -26.523 32.922 1.00 49.35 30 SER F N 1
ATOM 7382 C CA . SER E 2 30 ? 38.919 -25.516 33.819 1.00 50.07 30 SER F CA 1
ATOM 7383 C C . SER E 2 30 ? 38.373 -25.660 35.236 1.00 47.74 30 SER F C 1
ATOM 7384 O O . SER E 2 30 ? 39.093 -25.310 36.174 1.00 48.53 30 SER F O 1
ATOM 7387 N N . TYR E 2 31 ? 37.140 -26.148 35.356 1.00 45.78 31 TYR F N 1
ATOM 7388 C CA . TYR E 2 31 ? 36.381 -26.250 36.627 1.00 44.12 31 TYR F CA 1
ATOM 7389 C C . TYR E 2 31 ? 35.429 -27.445 36.569 1.00 41.76 31 TYR F C 1
ATOM 7390 O O . TYR E 2 31 ? 34.797 -27.698 35.518 1.00 41.31 31 TYR F O 1
ATOM 7399 N N . MET E 2 32 ? 35.276 -28.145 37.684 1.00 40.06 32 MET F N 1
ATOM 7400 C CA . MET E 2 32 ? 34.277 -29.233 37.758 1.00 39.80 32 MET F CA 1
ATOM 7401 C C . MET E 2 32 ? 33.304 -28.872 38.877 1.00 38.29 32 MET F C 1
ATOM 7402 O O . MET E 2 32 ? 33.783 -28.385 39.907 1.00 37.55 32 MET F O 1
ATOM 7407 N N . HIS E 2 33 ? 32.008 -29.093 38.666 1.00 37.70 33 HIS F N 1
ATOM 7408 C CA . HIS E 2 33 ? 30.961 -28.950 39.709 1.00 38.45 33 HIS F CA 1
ATOM 7409 C C . HIS E 2 33 ? 30.408 -30.335 40.039 1.00 39.31 33 HIS F C 1
ATOM 7410 O O . HIS E 2 33 ? 30.611 -31.279 39.246 1.00 40.70 33 HIS F O 1
ATOM 7417 N N . TRP E 2 34 ? 29.760 -30.443 41.196 1.00 38.92 34 TRP F N 1
ATOM 7418 C CA . TRP E 2 34 ? 29.232 -31.709 41.746 1.00 38.07 34 TRP F CA 1
ATOM 7419 C C . TRP E 2 34 ? 27.852 -31.453 42.348 1.00 37.88 34 TRP F C 1
ATOM 7420 O O . TRP E 2 34 ? 27.699 -30.439 43.026 1.00 37.81 34 TRP F O 1
ATOM 7431 N N . TYR E 2 35 ? 26.917 -32.376 42.129 1.00 38.12 35 TYR F N 1
ATOM 7432 C CA . TYR E 2 35 ? 25.570 -32.384 42.748 1.00 39.46 35 TYR F CA 1
ATOM 7433 C C . TYR E 2 35 ? 25.398 -33.649 43.582 1.00 39.26 35 TYR F C 1
ATOM 7434 O O . TYR E 2 35 ? 25.974 -34.694 43.245 1.00 39.87 35 TYR F O 1
ATOM 7443 N N . GLN E 2 36 ? 24.630 -33.502 44.655 1.00 39.77 36 GLN F N 1
ATOM 7444 C CA . GLN E 2 36 ? 24.131 -34.598 45.499 1.00 41.60 36 GLN F CA 1
ATOM 7445 C C . GLN E 2 36 ? 22.654 -34.774 45.180 1.00 42.42 36 GLN F C 1
ATOM 7446 O O . GLN E 2 36 ? 21.951 -33.763 45.176 1.00 43.05 36 GLN F O 1
ATOM 7452 N N . GLN E 2 37 ? 22.225 -36.015 44.945 1.00 42.39 37 GLN F N 1
ATOM 7453 C CA . GLN E 2 37 ? 20.797 -36.389 44.809 1.00 43.03 37 GLN F CA 1
ATOM 7454 C C . GLN E 2 37 ? 20.484 -37.591 45.697 1.00 45.24 37 GLN F C 1
ATOM 7455 O O . GLN E 2 37 ? 21.207 -38.600 45.619 1.00 44.49 37 GLN F O 1
ATOM 7461 N N . LYS E 2 38 ? 19.425 -37.479 46.494 1.00 48.79 38 LYS F N 1
ATOM 7462 C CA . LYS E 2 38 ? 18.852 -38.596 47.284 1.00 52.35 38 LYS F CA 1
ATOM 7463 C C . LYS E 2 38 ? 17.512 -38.941 46.656 1.00 55.03 38 LYS F C 1
ATOM 7464 O O . LYS E 2 38 ? 16.841 -37.998 46.226 1.00 55.88 38 LYS F O 1
ATOM 7470 N N . SER E 2 39 ? 17.147 -40.225 46.578 1.00 58.50 39 SER F N 1
ATOM 7471 C CA . SER E 2 39 ? 15.922 -40.643 45.855 1.00 61.04 39 SER F CA 1
ATOM 7472 C C . SER E 2 39 ? 14.768 -39.753 46.344 1.00 62.41 39 SER F C 1
ATOM 7473 O O . SER E 2 39 ? 14.730 -39.401 47.557 1.00 61.88 39 SER F O 1
ATOM 7476 N N . GLY E 2 40 ? 13.950 -39.288 45.398 1.00 62.41 40 GLY F N 1
ATOM 7477 C CA . GLY E 2 40 ? 12.724 -38.525 45.677 1.00 64.82 40 GLY F CA 1
ATOM 7478 C C . GLY E 2 40 ? 12.946 -37.035 45.534 1.00 63.15 40 GLY F C 1
ATOM 7479 O O . GLY E 2 40 ? 11.953 -36.296 45.522 1.00 65.53 40 GLY F O 1
ATOM 7480 N N . THR E 2 41 ? 14.193 -36.590 45.415 1.00 60.31 41 THR F N 1
ATOM 7481 C CA . THR E 2 41 ? 14.510 -35.145 45.413 1.00 59.12 41 THR F CA 1
ATOM 7482 C C . THR E 2 41 ? 15.414 -34.814 44.234 1.00 54.32 41 THR F C 1
ATOM 7483 O O . THR E 2 41 ? 15.998 -35.710 43.646 1.00 54.13 41 THR F O 1
ATOM 7487 N N . SER E 2 42 ? 15.466 -33.543 43.891 1.00 53.22 42 SER F N 1
ATOM 7488 C CA . SER E 2 42 ? 16.246 -33.033 42.748 1.00 50.82 42 SER F CA 1
ATOM 7489 C C . SER E 2 42 ? 17.708 -32.998 43.161 1.00 46.75 42 SER F C 1
ATOM 7490 O O . SER E 2 42 ? 18.036 -33.078 44.343 1.00 46.68 42 SER F O 1
ATOM 7493 N N . PRO E 2 43 ? 18.631 -32.928 42.191 1.00 42.67 43 PRO F N 1
ATOM 7494 C CA . PRO E 2 43 ? 20.033 -32.675 42.504 1.00 41.95 43 PRO F CA 1
ATOM 7495 C C . PRO E 2 43 ? 20.197 -31.344 43.259 1.00 42.92 43 PRO F C 1
ATOM 7496 O O . PRO E 2 43 ? 19.428 -30.433 43.040 1.00 45.79 43 PRO F O 1
ATOM 7500 N N . LYS E 2 44 ? 21.158 -31.284 44.170 1.00 43.11 44 LYS F N 1
ATOM 7501 C CA . LYS E 2 44 ? 21.545 -30.059 44.904 1.00 44.37 44 LYS F CA 1
ATOM 7502 C C . LYS E 2 44 ? 22.983 -29.713 44.526 1.00 41.79 44 LYS F C 1
ATOM 7503 O O . LYS E 2 44 ? 23.852 -30.617 44.571 1.00 38.12 44 LYS F O 1
ATOM 7509 N N . ARG E 2 45 ? 23.238 -28.452 44.194 1.00 40.52 45 ARG F N 1
ATOM 7510 C CA . ARG E 2 45 ? 24.626 -27.978 44.024 1.00 39.78 45 ARG F CA 1
ATOM 7511 C C . ARG E 2 45 ? 25.378 -28.322 45.307 1.00 38.62 45 ARG F C 1
ATOM 7512 O O . ARG E 2 45 ? 24.936 -27.903 46.371 1.00 39.34 45 ARG F O 1
ATOM 7520 N N . TRP E 2 46 ? 26.454 -29.091 45.196 1.00 37.86 46 TRP F N 1
ATOM 7521 C CA . TRP E 2 46 ? 27.214 -29.622 46.359 1.00 38.81 46 TRP F CA 1
ATOM 7522 C C . TRP E 2 46 ? 28.553 -28.898 46.433 1.00 40.01 46 TRP F C 1
ATOM 7523 O O . TRP E 2 46 ? 28.800 -28.189 47.431 1.00 39.76 46 TRP F O 1
ATOM 7534 N N . ILE E 2 47 ? 29.350 -29.058 45.380 1.00 41.55 47 ILE F N 1
ATOM 7535 C CA . ILE E 2 47 ? 30.630 -28.333 45.160 1.00 43.65 47 ILE F CA 1
ATOM 7536 C C . ILE E 2 47 ? 30.566 -27.684 43.775 1.00 42.08 47 ILE F C 1
ATOM 7537 O O . ILE E 2 47 ? 30.077 -28.328 42.825 1.00 41.98 47 ILE F O 1
ATOM 7542 N N . TYR E 2 48 ? 31.018 -26.439 43.664 1.00 41.16 48 TYR F N 1
ATOM 7543 C CA . TYR E 2 48 ? 31.149 -25.736 42.366 1.00 39.42 48 TYR F CA 1
ATOM 7544 C C . TYR E 2 48 ? 32.580 -25.193 42.258 1.00 40.34 48 TYR F C 1
ATOM 7545 O O . TYR E 2 48 ? 33.300 -25.044 43.272 1.00 40.42 48 TYR F O 1
ATOM 7554 N N . ASP E 2 49 ? 33.012 -24.948 41.028 1.00 39.43 49 ASP F N 1
ATOM 7555 C CA . ASP E 2 49 ? 34.353 -24.397 40.736 1.00 41.46 49 ASP F CA 1
ATOM 7556 C C . ASP E 2 49 ? 35.387 -25.273 41.456 1.00 41.68 49 ASP F C 1
ATOM 7557 O O . ASP E 2 49 ? 36.269 -24.735 42.134 1.00 43.47 49 ASP F O 1
ATOM 7562 N N . THR E 2 50 ? 35.267 -26.590 41.288 1.00 40.90 50 THR F N 1
ATOM 7563 C CA . THR E 2 50 ? 36.265 -27.619 41.674 1.00 40.56 50 THR F CA 1
ATOM 7564 C C . THR E 2 50 ? 36.284 -27.830 43.196 1.00 41.52 50 THR F C 1
ATOM 7565 O O . THR E 2 50 ? 36.187 -28.992 43.612 1.00 41.91 50 THR F O 1
ATOM 7569 N N . SER E 2 51 ? 36.405 -26.786 44.010 1.00 43.51 51 SER F N 1
ATOM 7570 C CA . SER E 2 51 ? 36.654 -26.931 45.468 1.00 44.98 51 SER F CA 1
ATOM 7571 C C . SER E 2 51 ? 35.789 -25.990 46.308 1.00 44.79 51 SER F C 1
ATOM 7572 O O . SER E 2 51 ? 36.001 -25.957 47.517 1.00 45.13 51 SER F O 1
ATOM 7575 N N . LYS E 2 52 ? 34.832 -25.271 45.725 1.00 44.90 52 LYS F N 1
ATOM 7576 C CA . LYS E 2 52 ? 33.931 -24.400 46.521 1.00 47.28 52 LYS F CA 1
ATOM 7577 C C . LYS E 2 52 ? 32.728 -25.227 46.974 1.00 45.40 52 LYS F C 1
ATOM 7578 O O . LYS E 2 52 ? 32.080 -25.857 46.127 1.00 42.13 52 LYS F O 1
ATOM 7584 N N . LEU E 2 53 ? 32.472 -25.212 48.281 1.00 47.26 53 LEU F N 1
ATOM 7585 C CA . LEU E 2 53 ? 31.283 -25.814 48.931 1.00 47.71 53 LEU F CA 1
ATOM 7586 C C . LEU E 2 53 ? 30.089 -24.870 48.770 1.00 48.33 53 LEU F C 1
ATOM 7587 O O . LEU E 2 53 ? 30.240 -23.664 49.064 1.00 52.14 53 LEU F O 1
ATOM 7592 N N . ALA E 2 54 ? 28.951 -25.398 48.321 1.00 46.51 54 ALA F N 1
ATOM 7593 C CA . ALA E 2 54 ? 27.650 -24.702 48.300 1.00 47.02 54 ALA F CA 1
ATOM 7594 C C . ALA E 2 54 ? 27.230 -24.485 49.751 1.00 50.07 54 ALA F C 1
ATOM 7595 O O . ALA E 2 54 ? 27.817 -25.135 50.625 1.00 48.81 54 ALA F O 1
ATOM 7597 N N . SER E 2 55 ? 26.259 -23.602 49.991 1.00 54.72 55 SER F N 1
ATOM 7598 C CA . SER E 2 55 ? 25.951 -23.022 51.328 1.00 59.55 55 SER F CA 1
ATOM 7599 C C . SER E 2 55 ? 25.923 -24.101 52.424 1.00 60.63 55 SER F C 1
ATOM 7600 O O . SER E 2 55 ? 26.822 -24.103 53.278 1.00 67.01 55 SER F O 1
ATOM 7603 N N . GLY E 2 56 ? 24.947 -24.997 52.418 1.00 58.19 56 GLY F N 1
ATOM 7604 C CA . GLY E 2 56 ? 24.714 -25.908 53.557 1.00 59.71 56 GLY F CA 1
ATOM 7605 C C . GLY E 2 56 ? 25.743 -27.027 53.684 1.00 57.46 56 GLY F C 1
ATOM 7606 O O . GLY E 2 56 ? 25.738 -27.704 54.728 1.00 58.72 56 GLY F O 1
ATOM 7607 N N . VAL E 2 57 ? 26.591 -27.240 52.676 1.00 53.43 57 VAL F N 1
ATOM 7608 C CA . VAL E 2 57 ? 27.399 -28.488 52.530 1.00 51.00 57 VAL F CA 1
ATOM 7609 C C . VAL E 2 57 ? 28.399 -28.601 53.679 1.00 52.53 57 VAL F C 1
ATOM 7610 O O . VAL E 2 57 ? 29.222 -27.723 53.869 1.00 53.45 57 VAL F O 1
ATOM 7614 N N . PRO E 2 58 ? 28.401 -29.699 54.463 1.00 54.39 58 PRO F N 1
ATOM 7615 C CA . PRO E 2 58 ? 29.301 -29.804 55.607 1.00 56.10 58 PRO F CA 1
ATOM 7616 C C . PRO E 2 58 ? 30.765 -29.939 55.172 1.00 54.16 58 PRO F C 1
ATOM 7617 O O . PRO E 2 58 ? 31.025 -30.435 54.100 1.00 49.78 58 PRO F O 1
ATOM 7621 N N . ALA E 2 59 ? 31.667 -29.471 56.040 1.00 57.21 59 ALA F N 1
ATOM 7622 C CA . ALA E 2 59 ? 33.109 -29.233 55.784 1.00 57.13 59 ALA F CA 1
ATOM 7623 C C . ALA E 2 59 ? 33.845 -30.548 55.511 1.00 56.58 59 ALA F C 1
ATOM 7624 O O . ALA E 2 59 ? 34.949 -30.487 54.930 1.00 55.95 59 ALA F O 1
ATOM 7626 N N . ARG E 2 60 ? 33.274 -31.686 55.927 1.00 56.83 60 ARG F N 1
ATOM 7627 C CA . ARG E 2 60 ? 33.897 -33.023 55.754 1.00 56.59 60 ARG F CA 1
ATOM 7628 C C . ARG E 2 60 ? 34.040 -33.305 54.253 1.00 53.93 60 ARG F C 1
ATOM 7629 O O . ARG E 2 60 ? 34.834 -34.201 53.898 1.00 53.28 60 ARG F O 1
ATOM 7637 N N . PHE E 2 61 ? 33.291 -32.577 53.416 1.00 52.51 61 PHE F N 1
ATOM 7638 C CA . PHE E 2 61 ? 33.346 -32.659 51.932 1.00 50.51 61 PHE F CA 1
ATOM 7639 C C . PHE E 2 61 ? 34.457 -31.748 51.403 1.00 49.95 61 PHE F C 1
ATOM 7640 O O . PHE E 2 61 ? 34.527 -30.576 51.786 1.00 50.77 61 PHE F O 1
ATOM 7648 N N . SER E 2 62 ? 35.290 -32.273 50.515 1.00 49.08 62 SER F N 1
ATOM 7649 C CA . SER E 2 62 ? 36.195 -31.465 49.669 1.00 49.19 62 SER F CA 1
ATOM 7650 C C . SER E 2 62 ? 36.088 -31.931 48.225 1.00 47.02 62 SER F C 1
ATOM 7651 O O . SER E 2 62 ? 35.713 -33.078 48.001 1.00 47.94 62 SER F O 1
ATOM 7654 N N . GLY E 2 63 ? 36.462 -31.046 47.311 1.00 46.19 63 GLY F N 1
ATOM 7655 C CA . GLY E 2 63 ? 36.633 -31.299 45.875 1.00 44.53 63 GLY F CA 1
ATOM 7656 C C . GLY E 2 63 ? 38.006 -30.816 45.456 1.00 45.86 63 GLY F C 1
ATOM 7657 O O . GLY E 2 63 ? 38.583 -29.974 46.153 1.00 48.18 63 GLY F O 1
ATOM 7658 N N . SER E 2 64 ? 38.515 -31.338 44.353 1.00 45.01 64 SER F N 1
ATOM 7659 C CA . SER E 2 64 ? 39.880 -31.071 43.856 1.00 45.50 64 SER F CA 1
ATOM 7660 C C . SER E 2 64 ? 39.981 -31.522 42.403 1.00 44.63 64 SER F C 1
ATOM 7661 O O . SER E 2 64 ? 39.031 -32.176 41.912 1.00 44.85 64 SER F O 1
ATOM 7664 N N . GLY E 2 65 ? 41.096 -31.201 41.754 1.00 45.04 65 GLY F N 1
ATOM 7665 C CA . GLY E 2 65 ? 41.332 -31.608 40.365 1.00 45.13 65 GLY F CA 1
ATOM 7666 C C . GLY E 2 65 ? 41.767 -30.457 39.499 1.00 46.55 65 GLY F C 1
ATOM 7667 O O . GLY E 2 65 ? 41.911 -29.332 40.004 1.00 48.21 65 GLY F O 1
ATOM 7668 N N . SER E 2 66 ? 41.943 -30.765 38.223 1.00 46.83 66 SER F N 1
ATOM 7669 C CA . SER E 2 66 ? 42.421 -29.865 37.152 1.00 47.74 66 SER F CA 1
ATOM 7670 C C . SER E 2 66 ? 42.503 -30.701 35.877 1.00 48.01 66 SER F C 1
ATOM 7671 O O . SER E 2 66 ? 42.516 -31.922 35.998 1.00 47.25 66 SER F O 1
ATOM 7674 N N . GLY E 2 67 ? 42.517 -30.064 34.711 1.00 49.30 67 GLY F N 1
ATOM 7675 C CA . GLY E 2 67 ? 42.669 -30.753 33.421 1.00 50.45 67 GLY F CA 1
ATOM 7676 C C . GLY E 2 67 ? 41.533 -31.725 33.198 1.00 49.71 67 GLY F C 1
ATOM 7677 O O . GLY E 2 67 ? 40.365 -31.276 33.195 1.00 49.11 67 GLY F O 1
ATOM 7678 N N . THR E 2 68 ? 41.841 -33.016 33.037 1.00 50.61 68 THR F N 1
ATOM 7679 C CA . THR E 2 68 ? 40.850 -34.050 32.640 1.00 49.33 68 THR F CA 1
ATOM 7680 C C . THR E 2 68 ? 40.524 -34.975 33.817 1.00 47.83 68 THR F C 1
ATOM 7681 O O . THR E 2 68 ? 39.815 -35.960 33.584 1.00 47.90 68 THR F O 1
ATOM 7685 N N . SER E 2 69 ? 40.967 -34.657 35.037 1.00 46.54 69 SER F N 1
ATOM 7686 C CA . SER E 2 69 ? 40.719 -35.502 36.228 1.00 44.97 69 SER F CA 1
ATOM 7687 C C . SER E 2 69 ? 40.323 -34.658 37.431 1.00 42.55 69 SER F C 1
ATOM 7688 O O . SER E 2 69 ? 41.112 -33.843 37.842 1.00 44.15 69 SER F O 1
ATOM 7691 N N . TYR E 2 70 ? 39.146 -34.919 37.984 1.00 41.66 70 TYR F N 1
ATOM 7692 C CA . TYR E 2 70 ? 38.542 -34.202 39.130 1.00 41.38 70 TYR F CA 1
ATOM 7693 C C . TYR E 2 70 ? 38.023 -35.205 40.154 1.00 40.81 70 TYR F C 1
ATOM 7694 O O . TYR E 2 70 ? 37.779 -36.353 39.772 1.00 41.46 70 TYR F O 1
ATOM 7703 N N . SER E 2 71 ? 37.905 -34.801 41.416 1.00 40.94 71 SER F N 1
ATOM 7704 C CA . SER E 2 71 ? 37.525 -35.718 42.521 1.00 42.12 71 SER F CA 1
ATOM 7705 C C . SER E 2 71 ? 36.696 -34.985 43.576 1.00 41.33 71 SER F C 1
ATOM 7706 O O . SER E 2 71 ? 36.962 -33.815 43.851 1.00 42.43 71 SER F O 1
ATOM 7709 N N . LEU E 2 72 ? 35.736 -35.697 44.144 1.00 41.28 72 LEU F N 1
ATOM 7710 C CA . LEU E 2 72 ? 34.987 -35.328 45.361 1.00 41.50 72 LEU F CA 1
ATOM 7711 C C . LEU E 2 72 ? 35.458 -36.282 46.464 1.00 41.80 72 LEU F C 1
ATOM 7712 O O . LEU E 2 72 ? 35.597 -37.484 46.174 1.00 42.07 72 LEU F O 1
ATOM 7717 N N . THR E 2 73 ? 35.707 -35.777 47.671 1.00 41.37 73 THR F N 1
ATOM 7718 C CA . THR E 2 73 ? 36.220 -36.579 48.811 1.00 42.74 73 THR F CA 1
ATOM 7719 C C . THR E 2 73 ? 35.386 -36.310 50.062 1.00 44.03 73 THR F C 1
ATOM 7720 O O . THR E 2 73 ? 34.998 -35.152 50.290 1.00 45.15 73 THR F O 1
ATOM 7724 N N . ILE E 2 74 ? 35.136 -37.353 50.845 1.00 45.80 74 ILE F N 1
ATOM 7725 C CA . ILE E 2 74 ? 34.539 -37.264 52.205 1.00 47.50 74 ILE F CA 1
ATOM 7726 C C . ILE E 2 74 ? 35.620 -37.744 53.175 1.00 49.93 74 ILE F C 1
ATOM 7727 O O . ILE E 2 74 ? 36.056 -38.901 53.058 1.00 49.17 74 ILE F O 1
ATOM 7732 N N . SER E 2 75 ? 36.071 -36.846 54.048 1.00 52.29 75 SER F N 1
ATOM 7733 C CA . SER E 2 75 ? 37.095 -37.122 55.081 1.00 56.21 75 SER F CA 1
ATOM 7734 C C . SER E 2 75 ? 36.650 -38.321 55.923 1.00 58.97 75 SER F C 1
ATOM 7735 O O . SER E 2 75 ? 37.452 -39.257 56.042 1.00 60.78 75 SER F O 1
ATOM 7738 N N . SER E 2 76 ? 35.420 -38.307 56.455 1.00 61.09 76 SER F N 1
ATOM 7739 C CA . SER E 2 76 ? 34.809 -39.440 57.209 1.00 64.20 76 SER F CA 1
ATOM 7740 C C . SER E 2 76 ? 33.323 -39.583 56.845 1.00 63.99 76 SER F C 1
ATOM 7741 O O . SER E 2 76 ? 32.522 -38.701 57.204 1.00 63.77 76 SER F O 1
ATOM 7744 N N . MET E 2 77 ? 33.004 -40.665 56.127 1.00 64.59 77 MET F N 1
ATOM 7745 C CA . MET E 2 77 ? 31.642 -41.079 55.697 1.00 64.52 77 MET F CA 1
ATOM 7746 C C . MET E 2 77 ? 30.645 -40.959 56.850 1.00 67.45 77 MET F C 1
ATOM 7747 O O . MET E 2 77 ? 30.925 -41.485 57.928 1.00 69.79 77 MET F O 1
ATOM 7752 N N . GLU E 2 78 ? 29.507 -40.323 56.597 1.00 67.85 78 GLU F N 1
ATOM 7753 C CA . GLU E 2 78 ? 28.375 -40.215 57.549 1.00 70.17 78 GLU F CA 1
ATOM 7754 C C . GLU E 2 78 ? 27.176 -40.915 56.910 1.00 68.82 78 GLU F C 1
ATOM 7755 O O . GLU E 2 78 ? 27.235 -41.163 55.691 1.00 67.96 78 GLU F O 1
ATOM 7761 N N . ALA E 2 79 ? 26.145 -41.240 57.695 1.00 70.02 79 ALA F N 1
ATOM 7762 C CA . ALA E 2 79 ? 24.901 -41.888 57.210 1.00 67.97 79 ALA F CA 1
ATOM 7763 C C . ALA E 2 79 ? 24.300 -41.037 56.088 1.00 63.90 79 ALA F C 1
ATOM 7764 O O . ALA E 2 79 ? 24.051 -41.579 54.998 1.00 61.08 79 ALA F O 1
ATOM 7766 N N . GLU E 2 80 ? 24.149 -39.735 56.341 1.00 63.07 80 GLU F N 1
ATOM 7767 C CA . GLU E 2 80 ? 23.400 -38.785 55.476 1.00 61.38 80 GLU F CA 1
ATOM 7768 C C . GLU E 2 80 ? 24.151 -38.544 54.153 1.00 56.39 80 GLU F C 1
ATOM 7769 O O . GLU E 2 80 ? 23.581 -37.873 53.268 1.00 55.07 80 GLU F O 1
ATOM 7775 N N . ASP E 2 81 ? 25.359 -39.085 53.999 1.00 53.61 81 ASP F N 1
ATOM 7776 C CA . ASP E 2 81 ? 26.178 -38.913 52.773 1.00 50.38 81 ASP F CA 1
ATOM 7777 C C . ASP E 2 81 ? 25.820 -39.972 51.725 1.00 49.36 81 ASP F C 1
ATOM 7778 O O . ASP E 2 81 ? 26.221 -39.807 50.568 1.00 48.56 81 ASP F O 1
ATOM 7783 N N . ALA E 2 82 ? 25.136 -41.044 52.109 1.00 49.75 82 ALA F N 1
ATOM 7784 C CA . ALA E 2 82 ? 24.619 -42.044 51.156 1.00 48.90 82 ALA F CA 1
ATOM 7785 C C . ALA E 2 82 ? 23.679 -41.341 50.180 1.00 46.81 82 ALA F C 1
ATOM 7786 O O . ALA E 2 82 ? 22.671 -40.799 50.638 1.00 48.50 82 ALA F O 1
ATOM 7788 N N . ALA E 2 83 ? 24.023 -41.322 48.894 1.00 43.98 83 ALA F N 1
ATOM 7789 C CA . ALA E 2 83 ? 23.301 -40.570 47.844 1.00 42.78 83 ALA F CA 1
ATOM 7790 C C . ALA E 2 83 ? 23.972 -40.843 46.504 1.00 41.27 83 ALA F C 1
ATOM 7791 O O . ALA E 2 83 ? 24.977 -41.559 46.509 1.00 40.62 83 ALA F O 1
ATOM 7793 N N . THR E 2 84 ? 23.467 -40.249 45.422 1.00 41.33 84 THR F N 1
ATOM 7794 C CA . THR E 2 84 ? 24.162 -40.207 44.111 1.00 41.10 84 THR F CA 1
ATOM 7795 C C . THR E 2 84 ? 24.824 -38.837 43.904 1.00 39.91 84 THR F C 1
ATOM 7796 O O . THR E 2 84 ? 24.175 -37.804 44.140 1.00 40.24 84 THR F O 1
ATOM 7800 N N . TYR E 2 85 ? 26.079 -38.848 43.462 1.00 39.44 85 TYR F N 1
ATOM 7801 C CA . TYR E 2 85 ? 26.936 -37.658 43.272 1.00 39.25 85 TYR F CA 1
ATOM 7802 C C . TYR E 2 85 ? 27.233 -37.526 41.786 1.00 39.29 85 TYR F C 1
ATOM 7803 O O . TYR E 2 85 ? 27.736 -38.489 41.201 1.00 39.06 85 TYR F O 1
ATOM 7812 N N . TYR E 2 86 ? 26.910 -36.379 41.197 1.00 38.80 86 TYR F N 1
ATOM 7813 C CA . TYR E 2 86 ? 27.126 -36.130 39.753 1.00 38.78 86 TYR F CA 1
ATOM 7814 C C . TYR E 2 86 ? 28.153 -35.020 39.552 1.00 37.68 86 TYR F C 1
ATOM 7815 O O . TYR E 2 86 ? 27.988 -33.972 40.165 1.00 35.59 86 TYR F O 1
ATOM 7824 N N . CYS E 2 87 ? 29.144 -35.238 38.691 1.00 38.15 87 CYS F N 1
ATOM 7825 C CA . CYS E 2 87 ? 29.986 -34.134 38.175 1.00 38.95 87 CYS F CA 1
ATOM 7826 C C . CYS E 2 87 ? 29.294 -33.475 36.974 1.00 37.57 87 CYS F C 1
ATOM 7827 O O . CYS E 2 87 ? 28.497 -34.136 36.292 1.00 36.53 87 CYS F O 1
ATOM 7830 N N . GLN E 2 88 ? 29.506 -32.171 36.795 1.00 37.92 88 GLN F N 1
ATOM 7831 C CA . GLN E 2 88 ? 29.115 -31.453 35.555 1.00 37.75 88 GLN F CA 1
ATOM 7832 C C . GLN E 2 88 ? 30.171 -30.409 35.224 1.00 37.28 88 GLN F C 1
ATOM 7833 O O . GLN E 2 88 ? 30.828 -29.850 36.129 1.00 36.92 88 GLN F O 1
ATOM 7839 N N . GLN E 2 89 ? 30.263 -30.164 33.930 1.00 37.67 89 GLN F N 1
ATOM 7840 C CA . GLN E 2 89 ? 31.221 -29.246 33.298 1.00 38.31 89 GLN F CA 1
ATOM 7841 C C . GLN E 2 89 ? 30.425 -28.216 32.480 1.00 37.77 89 GLN F C 1
ATOM 7842 O O . GLN E 2 89 ? 29.342 -28.561 31.970 1.00 36.15 89 GLN F O 1
ATOM 7848 N N . TRP E 2 90 ? 30.943 -26.987 32.400 1.00 37.82 90 TRP F N 1
ATOM 7849 C CA . TRP E 2 90 ? 30.478 -25.931 31.467 1.00 37.91 90 TRP F CA 1
ATOM 7850 C C . TRP E 2 90 ? 31.658 -25.057 31.036 1.00 39.71 90 TRP F C 1
ATOM 7851 O O . TRP E 2 90 ? 31.440 -23.858 30.902 1.00 40.71 90 TRP F O 1
ATOM 7862 N N . SER E 2 91 ? 32.838 -25.634 30.820 1.00 41.18 91 SER F N 1
ATOM 7863 C CA . SER E 2 91 ? 33.980 -24.975 30.139 1.00 43.79 91 SER F CA 1
ATOM 7864 C C . SER E 2 91 ? 33.745 -25.031 28.619 1.00 46.50 91 SER F C 1
ATOM 7865 O O . SER E 2 91 ? 34.334 -24.228 27.886 1.00 48.30 91 SER F O 1
ATOM 7868 N N . ASN E 2 92 ? 32.864 -25.925 28.169 1.00 48.31 92 ASN F N 1
ATOM 7869 C CA . ASN E 2 92 ? 32.465 -26.106 26.748 1.00 51.86 92 ASN F CA 1
ATOM 7870 C C . ASN E 2 92 ? 30.947 -26.256 26.695 1.00 49.80 92 ASN F C 1
ATOM 7871 O O . ASN E 2 92 ? 30.425 -27.055 27.451 1.00 45.45 92 ASN F O 1
ATOM 7876 N N . SER E 2 93 ? 30.251 -25.501 25.851 1.00 51.83 93 SER F N 1
ATOM 7877 C CA . SER E 2 93 ? 28.832 -25.788 25.549 1.00 51.63 93 SER F CA 1
ATOM 7878 C C . SER E 2 93 ? 28.780 -27.007 24.630 1.00 51.37 93 SER F C 1
ATOM 7879 O O . SER E 2 93 ? 29.657 -27.198 23.793 1.00 53.02 93 SER F O 1
ATOM 7882 N N . PRO E 2 94 ? 27.795 -27.911 24.801 1.00 47.89 94 PRO F N 1
ATOM 7883 C CA . PRO E 2 94 ? 26.832 -27.820 25.897 1.00 45.58 94 PRO F CA 1
ATOM 7884 C C . PRO E 2 94 ? 27.399 -28.331 27.220 1.00 42.74 94 PRO F C 1
ATOM 7885 O O . PRO E 2 94 ? 28.319 -29.143 27.253 1.00 44.03 94 PRO F O 1
ATOM 7889 N N . PRO E 2 95 ? 26.852 -27.906 28.374 1.00 40.35 95 PRO F N 1
ATOM 7890 C CA . PRO E 2 95 ? 27.288 -28.456 29.649 1.00 38.27 95 PRO F CA 1
ATOM 7891 C C . PRO E 2 95 ? 26.843 -29.922 29.652 1.00 38.30 95 PRO F C 1
ATOM 7892 O O . PRO E 2 95 ? 25.885 -30.223 28.988 1.00 38.31 95 PRO F O 1
ATOM 7896 N N . THR E 2 96 ? 27.583 -30.778 30.359 1.00 38.34 96 THR F N 1
ATOM 7897 C CA . THR E 2 96 ? 27.377 -32.248 30.425 1.00 37.58 96 THR F CA 1
ATOM 7898 C C . THR E 2 96 ? 27.625 -32.739 31.848 1.00 37.20 96 THR F C 1
ATOM 7899 O O . THR E 2 96 ? 28.277 -32.035 32.605 1.00 38.37 96 THR F O 1
ATOM 7903 N N . PHE E 2 97 ? 27.134 -33.929 32.161 1.00 38.94 97 PHE F N 1
ATOM 7904 C CA . PHE E 2 97 ? 27.179 -34.545 33.506 1.00 38.41 97 PHE F CA 1
ATOM 7905 C C . PHE E 2 97 ? 27.770 -35.950 33.407 1.00 39.79 97 PHE F C 1
ATOM 7906 O O . PHE E 2 97 ? 27.637 -36.629 32.363 1.00 42.07 97 PHE F O 1
ATOM 7914 N N . GLY E 2 98 ? 28.393 -36.397 34.492 1.00 40.43 98 GLY F N 1
ATOM 7915 C CA . GLY E 2 98 ? 28.727 -37.820 34.682 1.00 40.60 98 GLY F CA 1
ATOM 7916 C C . GLY E 2 98 ? 27.444 -38.598 34.877 1.00 41.08 98 GLY F C 1
ATOM 7917 O O . GLY E 2 98 ? 26.417 -37.976 35.202 1.00 40.34 98 GLY F O 1
ATOM 7918 N N . ALA E 2 99 ? 27.487 -39.906 34.644 1.00 43.45 99 ALA F N 1
ATOM 7919 C CA . ALA E 2 99 ? 26.341 -40.829 34.812 1.00 44.32 99 ALA F CA 1
ATOM 7920 C C . ALA E 2 99 ? 26.032 -40.928 36.304 1.00 44.56 99 ALA F C 1
ATOM 7921 O O . ALA E 2 99 ? 25.038 -41.501 36.663 1.00 45.46 99 ALA F O 1
ATOM 7923 N N . GLY E 2 100 ? 26.881 -40.363 37.155 1.00 45.73 100 GLY F N 1
ATOM 7924 C CA . GLY E 2 100 ? 26.622 -40.348 38.601 1.00 45.71 100 GLY F CA 1
ATOM 7925 C C . GLY E 2 100 ? 27.302 -41.516 39.279 1.00 46.06 100 GLY F C 1
ATOM 7926 O O . GLY E 2 100 ? 27.580 -42.543 38.614 1.00 47.78 100 GLY F O 1
ATOM 7927 N N . ALA E 2 101 ? 27.567 -41.337 40.563 1.00 43.82 101 ALA F N 1
ATOM 7928 C CA . ALA E 2 101 ? 28.238 -42.305 41.435 1.00 44.29 101 ALA F CA 1
ATOM 7929 C C . ALA E 2 101 ? 27.314 -42.502 42.620 1.00 44.09 101 ALA F C 1
ATOM 7930 O O . ALA E 2 101 ? 27.111 -41.525 43.329 1.00 41.10 101 ALA F O 1
ATOM 7932 N N . LYS E 2 102 ? 26.730 -43.691 42.763 1.00 47.42 102 LYS F N 1
ATOM 7933 C CA . LYS E 2 102 ? 25.818 -43.980 43.896 1.00 50.61 102 LYS F CA 1
ATOM 7934 C C . LYS E 2 102 ? 26.657 -44.495 45.061 1.00 50.05 102 LYS F C 1
ATOM 7935 O O . LYS E 2 102 ? 27.354 -45.479 44.875 1.00 52.23 102 LYS F O 1
ATOM 7941 N N . LEU E 2 103 ? 26.599 -43.823 46.204 1.00 48.46 103 LEU F N 1
ATOM 7942 C CA . LEU E 2 103 ? 27.363 -44.178 47.421 1.00 48.65 103 LEU F CA 1
ATOM 7943 C C . LEU E 2 103 ? 26.383 -44.785 48.424 1.00 50.46 103 LEU F C 1
ATOM 7944 O O . LEU E 2 103 ? 25.490 -44.055 48.881 1.00 50.29 103 LEU F O 1
ATOM 7949 N N . GLU E 2 104 ? 26.505 -46.082 48.711 1.00 52.48 104 GLU F N 1
ATOM 7950 C CA . GLU E 2 104 ? 25.633 -46.781 49.695 1.00 55.02 104 GLU F CA 1
ATOM 7951 C C . GLU E 2 104 ? 26.412 -46.922 51.006 1.00 54.94 104 GLU F C 1
ATOM 7952 O O . GLU E 2 104 ? 27.645 -46.882 50.964 1.00 53.32 104 GLU F O 1
ATOM 7958 N N . LEU E 2 105 ? 25.702 -47.018 52.126 1.00 56.54 105 LEU F N 1
ATOM 7959 C CA . LEU E 2 105 ? 26.298 -47.331 53.443 1.00 60.12 105 LEU F CA 1
ATOM 7960 C C . LEU E 2 105 ? 26.667 -48.817 53.481 1.00 63.00 105 LEU F C 1
ATOM 7961 O O . LEU E 2 105 ? 25.835 -49.643 53.065 1.00 62.36 105 LEU F O 1
ATOM 7966 N N . LYS E 2 106 ? 27.852 -49.145 53.999 1.00 56.26 106 LYS F N 1
ATOM 7967 C CA . LYS E 2 106 ? 28.239 -50.547 54.289 1.00 57.14 106 LYS F CA 1
ATOM 7968 C C . LYS E 2 106 ? 27.697 -50.934 55.672 1.00 56.23 106 LYS F C 1
ATOM 7969 O O . LYS E 2 106 ? 27.619 -50.067 56.552 1.00 57.10 106 LYS F O 1
ATOM 7975 N N . ARG E 2 107 ? 27.270 -52.187 55.830 1.00 54.53 107 ARG F N 1
ATOM 7976 C CA . ARG E 2 107 ? 26.773 -52.740 57.116 1.00 53.97 107 ARG F CA 1
ATOM 7977 C C . ARG E 2 107 ? 27.119 -54.235 57.188 1.00 54.84 107 ARG F C 1
ATOM 7978 O O . ARG E 2 107 ? 27.613 -54.790 56.180 1.00 54.21 107 ARG F O 1
ATOM 7986 N N . ALA E 2 108 ? 26.891 -54.856 58.349 1.00 55.47 108 ALA F N 1
ATOM 7987 C CA . ALA E 2 108 ? 27.039 -56.312 58.551 1.00 56.61 108 ALA F CA 1
ATOM 7988 C C . ALA E 2 108 ? 26.210 -57.032 57.485 1.00 56.07 108 ALA F C 1
ATOM 7989 O O . ALA E 2 108 ? 25.069 -56.575 57.190 1.00 54.53 108 ALA F O 1
ATOM 7991 N N . ASP E 2 109 ? 26.761 -58.102 56.915 1.00 56.94 109 ASP F N 1
ATOM 7992 C CA . ASP E 2 109 ? 26.009 -58.992 55.995 1.00 57.17 109 ASP F CA 1
ATOM 7993 C C . ASP E 2 109 ? 24.718 -59.460 56.682 1.00 55.86 109 ASP F C 1
ATOM 7994 O O . ASP E 2 109 ? 24.705 -59.638 57.922 1.00 56.22 109 ASP F O 1
ATOM 7999 N N . ALA E 2 110 ? 23.658 -59.625 55.894 1.00 53.58 110 ALA F N 1
ATOM 8000 C CA . ALA E 2 110 ? 22.338 -60.115 56.347 1.00 53.10 110 ALA F CA 1
ATOM 8001 C C . ALA E 2 110 ? 21.743 -61.013 55.260 1.00 52.04 110 ALA F C 1
ATOM 8002 O O . ALA E 2 110 ? 21.785 -60.625 54.074 1.00 49.13 110 ALA F O 1
ATOM 8004 N N . ALA E 2 111 ? 21.270 -62.197 55.655 1.00 53.96 111 ALA F N 1
ATOM 8005 C CA . ALA E 2 111 ? 20.606 -63.168 54.763 1.00 53.78 111 ALA F CA 1
ATOM 8006 C C . ALA E 2 111 ? 19.206 -62.651 54.466 1.00 51.13 111 ALA F C 1
ATOM 8007 O O . ALA E 2 111 ? 18.567 -62.073 55.342 1.00 49.76 111 ALA F O 1
ATOM 8009 N N . PRO E 2 112 ? 18.717 -62.794 53.216 1.00 50.89 112 PRO F N 1
ATOM 8010 C CA . PRO E 2 112 ? 17.343 -62.409 52.895 1.00 50.60 112 PRO F CA 1
ATOM 8011 C C . PRO E 2 112 ? 16.372 -63.298 53.677 1.00 52.33 112 PRO F C 1
ATOM 8012 O O . PRO E 2 112 ? 16.601 -64.494 53.658 1.00 55.22 112 PRO F O 1
ATOM 8016 N N . THR E 2 113 ? 15.382 -62.719 54.366 1.00 51.52 113 THR F N 1
ATOM 8017 C CA . THR E 2 113 ? 14.187 -63.463 54.850 1.00 52.84 113 THR F CA 1
ATOM 8018 C C . THR E 2 113 ? 13.272 -63.643 53.643 1.00 52.24 113 THR F C 1
ATOM 8019 O O . THR E 2 113 ? 12.821 -62.607 53.103 1.00 50.78 113 THR F O 1
ATOM 8023 N N . VAL E 2 114 ? 13.077 -64.887 53.199 1.00 53.71 114 VAL F N 1
ATOM 8024 C CA . VAL E 2 114 ? 12.375 -65.208 51.923 1.00 53.95 114 VAL F CA 1
ATOM 8025 C C . VAL E 2 114 ? 10.975 -65.710 52.265 1.00 55.65 114 VAL F C 1
ATOM 8026 O O . VAL E 2 114 ? 10.869 -66.510 53.229 1.00 58.64 114 VAL F O 1
ATOM 8030 N N . SER E 2 115 ? 9.963 -65.209 51.537 1.00 53.84 115 SER F N 1
ATOM 8031 C CA . SER E 2 115 ? 8.548 -65.658 51.603 1.00 54.28 115 SER F CA 1
ATOM 8032 C C . SER E 2 115 ? 8.012 -65.910 50.192 1.00 53.88 115 SER F C 1
ATOM 8033 O O . SER E 2 115 ? 8.343 -65.160 49.268 1.00 50.61 115 SER F O 1
ATOM 8036 N N . ILE E 2 116 ? 7.254 -66.993 50.031 1.00 57.41 116 ILE F N 1
ATOM 8037 C CA . ILE E 2 116 ? 6.512 -67.294 48.775 1.00 57.63 116 ILE F CA 1
ATOM 8038 C C . ILE E 2 116 ? 5.016 -67.221 49.093 1.00 58.64 116 ILE F C 1
ATOM 8039 O O . ILE E 2 116 ? 4.646 -67.431 50.262 1.00 58.92 116 ILE F O 1
ATOM 8044 N N . PHE E 2 117 ? 4.212 -66.839 48.100 1.00 59.80 117 PHE F N 1
ATOM 8045 C CA . PHE E 2 117 ? 2.747 -66.612 48.215 1.00 61.82 117 PHE F CA 1
ATOM 8046 C C . PHE E 2 117 ? 2.074 -67.111 46.945 1.00 64.84 117 PHE F C 1
ATOM 8047 O O . PHE E 2 117 ? 2.365 -66.610 45.850 1.00 63.58 117 PHE F O 1
ATOM 8055 N N . PRO E 2 118 ? 1.166 -68.109 47.080 1.00 67.87 118 PRO F N 1
ATOM 8056 C CA . PRO E 2 118 ? 0.465 -68.678 45.934 1.00 68.84 118 PRO F CA 1
ATOM 8057 C C . PRO E 2 118 ? -0.649 -67.740 45.494 1.00 67.43 118 PRO F C 1
ATOM 8058 O O . PRO E 2 118 ? -1.154 -66.972 46.309 1.00 65.60 118 PRO F O 1
ATOM 8062 N N . PRO E 2 119 ? -1.062 -67.777 44.205 1.00 68.26 119 PRO F N 1
ATOM 8063 C CA . PRO E 2 119 ? -2.166 -66.946 43.726 1.00 68.29 119 PRO F CA 1
ATOM 8064 C C . PRO E 2 119 ? -3.343 -66.954 44.710 1.00 70.86 119 PRO F C 1
ATOM 8065 O O . PRO E 2 119 ? -3.693 -68.021 45.175 1.00 75.11 119 PRO F O 1
ATOM 8069 N N . SER E 2 120 ? -3.912 -65.785 45.017 1.00 70.03 120 SER F N 1
ATOM 8070 C CA . SER E 2 120 ? -5.197 -65.666 45.757 1.00 73.14 120 SER F CA 1
ATOM 8071 C C . SER E 2 120 ? -6.342 -66.230 44.900 1.00 75.52 120 SER F C 1
ATOM 8072 O O . SER E 2 120 ? -6.288 -66.131 43.652 1.00 74.89 120 SER F O 1
ATOM 8075 N N . SER E 2 121 ? -7.361 -66.790 45.542 1.00 79.21 121 SER F N 1
ATOM 8076 C CA . SER E 2 121 ? -8.574 -67.328 44.871 1.00 82.87 121 SER F CA 1
ATOM 8077 C C . SER E 2 121 ? -9.157 -66.248 43.953 1.00 82.94 121 SER F C 1
ATOM 8078 O O . SER E 2 121 ? -9.508 -66.555 42.780 1.00 83.74 121 SER F O 1
ATOM 8081 N N . GLU E 2 122 ? -9.208 -65.023 44.482 1.00 82.77 122 GLU F N 1
ATOM 8082 C CA . GLU E 2 122 ? -9.819 -63.828 43.836 1.00 82.88 122 GLU F CA 1
ATOM 8083 C C . GLU E 2 122 ? -9.200 -63.650 42.448 1.00 78.97 122 GLU F C 1
ATOM 8084 O O . GLU E 2 122 ? -9.952 -63.417 41.485 1.00 79.39 122 GLU F O 1
ATOM 8090 N N . GLN E 2 123 ? -7.881 -63.799 42.349 1.00 74.56 123 GLN F N 1
ATOM 8091 C CA . GLN E 2 123 ? -7.148 -63.535 41.089 1.00 73.04 123 GLN F CA 1
ATOM 8092 C C . GLN E 2 123 ? -7.442 -64.658 40.090 1.00 75.03 123 GLN F C 1
ATOM 8093 O O . GLN E 2 123 ? -7.631 -64.353 38.896 1.00 76.24 123 GLN F O 1
ATOM 8099 N N . LEU E 2 124 ? -7.478 -65.908 40.556 1.00 76.50 124 LEU F N 1
ATOM 8100 C CA . LEU E 2 124 ? -7.711 -67.085 39.683 1.00 78.52 124 LEU F CA 1
ATOM 8101 C C . LEU E 2 124 ? -9.054 -66.915 38.965 1.00 80.36 124 LEU F C 1
ATOM 8102 O O . LEU E 2 124 ? -9.097 -67.166 37.741 1.00 80.18 124 LEU F O 1
ATOM 8107 N N . THR E 2 125 ? -10.077 -66.413 39.666 1.00 82.18 125 THR F N 1
ATOM 8108 C CA . THR E 2 125 ? -11.444 -66.201 39.106 1.00 86.04 125 THR F CA 1
ATOM 8109 C C . THR E 2 125 ? -11.392 -65.221 37.921 1.00 85.18 125 THR F C 1
ATOM 8110 O O . THR E 2 125 ? -12.245 -65.359 37.038 1.00 88.31 125 THR F O 1
ATOM 8114 N N . SER E 2 126 ? -10.445 -64.278 37.893 1.00 82.81 126 SER F N 1
ATOM 8115 C CA . SER E 2 126 ? -10.245 -63.326 36.764 1.00 83.43 126 SER F CA 1
ATOM 8116 C C . SER E 2 126 ? -9.464 -63.990 35.614 1.00 83.39 126 SER F C 1
ATOM 8117 O O . SER E 2 126 ? -9.505 -63.436 34.489 1.00 84.18 126 SER F O 1
ATOM 8120 N N . GLY E 2 127 ? -8.786 -65.120 35.870 1.00 82.64 127 GLY F N 1
ATOM 8121 C CA . GLY E 2 127 ? -8.093 -65.927 34.841 1.00 82.65 127 GLY F CA 1
ATOM 8122 C C . GLY E 2 127 ? -6.589 -65.711 34.847 1.00 79.63 127 GLY F C 1
ATOM 8123 O O . GLY E 2 127 ? -5.892 -66.361 34.049 1.00 79.77 127 GLY F O 1
ATOM 8124 N N . GLY E 2 128 ? -6.101 -64.829 35.716 1.00 78.02 128 GLY F N 1
ATOM 8125 C CA . GLY E 2 128 ? -4.663 -64.588 35.934 1.00 75.65 128 GLY F CA 1
ATOM 8126 C C . GLY E 2 128 ? -4.193 -65.316 37.178 1.00 74.35 128 GLY F C 1
ATOM 8127 O O . GLY E 2 128 ? -5.042 -65.561 38.066 1.00 75.68 128 GLY F O 1
ATOM 8128 N N . ALA E 2 129 ? -2.903 -65.669 37.220 1.00 71.92 129 ALA F N 1
ATOM 8129 C CA . ALA E 2 129 ? -2.232 -66.388 38.327 1.00 70.66 129 ALA F CA 1
ATOM 8130 C C . ALA E 2 129 ? -0.863 -65.746 38.585 1.00 67.43 129 ALA F C 1
ATOM 8131 O O . ALA E 2 129 ? 0.062 -65.930 37.760 1.00 69.31 129 ALA F O 1
ATOM 8133 N N . SER E 2 130 ? -0.747 -64.985 39.670 1.00 62.92 130 SER F N 1
ATOM 8134 C CA . SER E 2 130 ? 0.496 -64.272 40.052 1.00 59.77 130 SER F CA 1
ATOM 8135 C C . SER E 2 130 ? 1.044 -64.909 41.325 1.00 57.24 130 SER F C 1
ATOM 8136 O O . SER E 2 130 ? 0.332 -64.883 42.353 1.00 54.81 130 SER F O 1
ATOM 8139 N N . VAL E 2 131 ? 2.252 -65.470 41.227 1.00 56.84 131 VAL F N 1
ATOM 8140 C CA . VAL E 2 131 ? 3.003 -66.061 42.369 1.00 57.25 131 VAL F CA 1
ATOM 8141 C C . VAL E 2 131 ? 4.083 -65.059 42.764 1.00 54.72 131 VAL F C 1
ATOM 8142 O O . VAL E 2 131 ? 4.867 -64.627 41.891 1.00 51.82 131 VAL F O 1
ATOM 8146 N N . VAL E 2 132 ? 4.102 -64.711 44.044 1.00 54.81 132 VAL F N 1
ATOM 8147 C CA . VAL E 2 132 ? 4.906 -63.582 44.569 1.00 54.93 132 VAL F CA 1
ATOM 8148 C C . VAL E 2 132 ? 5.900 -64.118 45.590 1.00 55.78 132 VAL F C 1
ATOM 8149 O O . VAL E 2 132 ? 5.502 -64.905 46.464 1.00 57.29 132 VAL F O 1
ATOM 8153 N N . CYS E 2 133 ? 7.134 -63.634 45.474 1.00 56.50 133 CYS F N 1
ATOM 8154 C CA . CYS E 2 133 ? 8.267 -63.923 46.372 1.00 56.81 133 CYS F CA 1
ATOM 8155 C C . CYS E 2 133 ? 8.836 -62.594 46.894 1.00 54.24 133 CYS F C 1
ATOM 8156 O O . CYS E 2 133 ? 9.128 -61.699 46.073 1.00 51.30 133 CYS F O 1
ATOM 8159 N N . PHE E 2 134 ? 8.907 -62.459 48.220 1.00 53.42 134 PHE F N 1
ATOM 8160 C CA . PHE E 2 134 ? 9.574 -61.356 48.954 1.00 52.47 134 PHE F CA 1
ATOM 8161 C C . PHE E 2 134 ? 10.894 -61.853 49.552 1.00 52.62 134 PHE F C 1
ATOM 8162 O O . PHE E 2 134 ? 10.864 -62.691 50.485 1.00 51.98 134 PHE F O 1
ATOM 8170 N N . LEU E 2 135 ? 12.011 -61.317 49.047 1.00 52.13 135 LEU F N 1
ATOM 8171 C CA . LEU E 2 135 ? 13.370 -61.440 49.635 1.00 51.78 135 LEU F CA 1
ATOM 8172 C C . LEU E 2 135 ? 13.673 -60.150 50.410 1.00 50.10 135 LEU F C 1
ATOM 8173 O O . LEU E 2 135 ? 13.962 -59.123 49.773 1.00 50.48 135 LEU F O 1
ATOM 8178 N N . ASN E 2 136 ? 13.595 -60.189 51.742 1.00 49.71 136 ASN F N 1
ATOM 8179 C CA . ASN E 2 136 ? 13.544 -58.971 52.594 1.00 48.50 136 ASN F CA 1
ATOM 8180 C C . ASN E 2 136 ? 14.791 -58.841 53.480 1.00 48.61 136 ASN F C 1
ATOM 8181 O O . ASN E 2 136 ? 15.272 -59.851 54.059 1.00 49.11 136 ASN F O 1
ATOM 8186 N N . ASN E 2 137 ? 15.282 -57.603 53.565 1.00 47.63 137 ASN F N 1
ATOM 8187 C CA . ASN E 2 137 ? 16.188 -57.093 54.629 1.00 46.81 137 ASN F CA 1
ATOM 8188 C C . ASN E 2 137 ? 17.529 -57.828 54.579 1.00 44.79 137 ASN F C 1
ATOM 8189 O O . ASN E 2 137 ? 18.026 -58.239 55.649 1.00 44.51 137 ASN F O 1
ATOM 8194 N N . PHE E 2 138 ? 18.097 -57.925 53.374 1.00 42.54 138 PHE F N 1
ATOM 8195 C CA . PHE E 2 138 ? 19.402 -58.561 53.099 1.00 42.92 138 PHE F CA 1
ATOM 8196 C C . PHE E 2 138 ? 20.467 -57.516 52.761 1.00 43.03 138 PHE F C 1
ATOM 8197 O O . PHE E 2 138 ? 20.157 -56.390 52.322 1.00 42.69 138 PHE F O 1
ATOM 8205 N N . TYR E 2 139 ? 21.722 -57.909 52.948 1.00 43.99 139 TYR F N 1
ATOM 8206 C CA . TYR E 2 139 ? 22.923 -57.122 52.584 1.00 44.82 139 TYR F CA 1
ATOM 8207 C C . TYR E 2 139 ? 24.085 -58.079 52.363 1.00 47.95 139 TYR F C 1
ATOM 8208 O O . TYR E 2 139 ? 24.329 -58.946 53.203 1.00 48.47 139 TYR F O 1
ATOM 8217 N N . PRO E 2 140 ? 24.879 -57.931 51.281 1.00 50.45 140 PRO F N 1
ATOM 8218 C CA . PRO E 2 140 ? 24.756 -56.817 50.342 1.00 51.51 140 PRO F CA 1
ATOM 8219 C C . PRO E 2 140 ? 23.659 -56.995 49.283 1.00 52.16 140 PRO F C 1
ATOM 8220 O O . PRO E 2 140 ? 22.966 -57.963 49.358 1.00 50.13 140 PRO F O 1
ATOM 8224 N N . LYS E 2 141 ? 23.563 -56.061 48.329 1.00 56.42 141 LYS F N 1
ATOM 8225 C CA . LYS E 2 141 ? 22.485 -56.004 47.301 1.00 60.38 141 LYS F CA 1
ATOM 8226 C C . LYS E 2 141 ? 22.641 -57.143 46.287 1.00 61.69 141 LYS F C 1
ATOM 8227 O O . LYS E 2 141 ? 21.642 -57.528 45.669 1.00 62.84 141 LYS F O 1
ATOM 8233 N N . ASP E 2 142 ? 23.851 -57.648 46.104 1.00 64.82 142 ASP F N 1
ATOM 8234 C CA . ASP E 2 142 ? 24.142 -58.785 45.192 1.00 68.76 142 ASP F CA 1
ATOM 8235 C C . ASP E 2 142 ? 23.248 -59.974 45.578 1.00 66.16 142 ASP F C 1
ATOM 8236 O O . ASP E 2 142 ? 23.359 -60.483 46.711 1.00 65.39 142 ASP F O 1
ATOM 8241 N N . ILE E 2 143 ? 22.352 -60.375 44.681 1.00 63.97 143 ILE F N 1
ATOM 8242 C CA . ILE E 2 143 ? 21.414 -61.505 44.929 1.00 63.57 143 ILE F 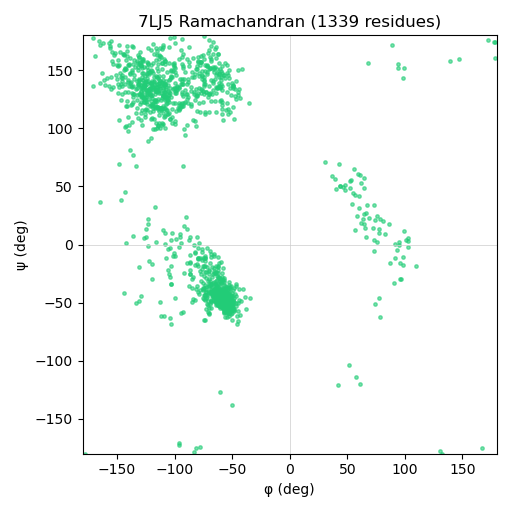CA 1
ATOM 8243 C C . ILE E 2 143 ? 20.932 -62.019 43.577 1.00 65.94 143 ILE F C 1
ATOM 8244 O O . ILE E 2 143 ? 20.803 -61.200 42.643 1.00 65.44 143 ILE F O 1
ATOM 8249 N N . ASN E 2 144 ? 20.757 -63.338 43.480 1.00 68.53 144 ASN F N 1
ATOM 8250 C CA . ASN E 2 144 ? 20.134 -64.014 42.317 1.00 71.89 144 ASN F CA 1
ATOM 8251 C C . ASN E 2 144 ? 18.804 -64.641 42.763 1.00 69.22 144 ASN F C 1
ATOM 8252 O O . ASN E 2 144 ? 18.785 -65.282 43.821 1.00 69.09 144 ASN F O 1
ATOM 8257 N N . VAL E 2 145 ? 17.722 -64.443 42.005 1.00 68.01 145 VAL F N 1
ATOM 8258 C CA . VAL E 2 145 ? 16.443 -65.192 42.206 1.00 68.06 145 VAL F CA 1
ATOM 8259 C C . VAL E 2 145 ? 16.201 -66.112 41.001 1.00 70.32 145 VAL F C 1
ATOM 8260 O O . VAL E 2 145 ? 16.435 -65.671 39.861 1.00 70.82 145 VAL F O 1
ATOM 8264 N N . LYS E 2 146 ? 15.786 -67.355 41.278 1.00 71.43 146 LYS F N 1
ATOM 8265 C CA . LYS E 2 146 ? 15.305 -68.351 40.290 1.00 73.57 146 LYS F CA 1
ATOM 8266 C C . LYS E 2 146 ? 13.931 -68.863 40.731 1.00 70.99 146 LYS F C 1
ATOM 8267 O O . LYS E 2 146 ? 13.749 -69.140 41.932 1.00 67.60 146 LYS F O 1
ATOM 8273 N N . TRP E 2 147 ? 13.005 -68.992 39.781 1.00 71.91 147 TRP F N 1
ATOM 8274 C CA . TRP E 2 147 ? 11.708 -69.705 39.946 1.00 72.94 147 TRP F CA 1
ATOM 8275 C C . TRP E 2 147 ? 11.810 -71.129 39.391 1.00 75.79 147 TRP F C 1
ATOM 8276 O O . TRP E 2 147 ? 12.325 -71.279 38.265 1.00 76.52 147 TRP F O 1
ATOM 8287 N N . LYS E 2 148 ? 11.287 -72.115 40.122 1.00 77.60 148 LYS F N 1
ATOM 8288 C CA . LYS E 2 148 ? 11.118 -73.495 39.595 1.00 84.08 148 LYS F CA 1
ATOM 8289 C C . LYS E 2 148 ? 9.634 -73.869 39.672 1.00 84.36 148 LYS F C 1
ATOM 8290 O O . LYS E 2 148 ? 9.001 -73.609 40.725 1.00 79.17 148 LYS F O 1
ATOM 8296 N N . ILE E 2 149 ? 9.109 -74.333 38.529 1.00 88.68 149 ILE F N 1
ATOM 8297 C CA . ILE E 2 149 ? 7.783 -74.995 38.347 1.00 90.94 149 ILE F CA 1
ATOM 8298 C C . ILE E 2 149 ? 8.061 -76.496 38.232 1.00 96.30 149 ILE F C 1
ATOM 8299 O O . ILE E 2 149 ? 8.759 -76.887 37.271 1.00 98.92 149 ILE F O 1
ATOM 8304 N N . ASP E 2 150 ? 7.567 -77.302 39.176 1.00 97.78 150 ASP F N 1
ATOM 8305 C CA . ASP E 2 150 ? 7.810 -78.772 39.209 1.00 103.52 150 ASP F CA 1
ATOM 8306 C C . ASP E 2 150 ? 9.309 -79.037 39.003 1.00 106.65 150 ASP F C 1
ATOM 8307 O O . ASP E 2 150 ? 9.644 -79.884 38.148 1.00 111.84 150 ASP F O 1
ATOM 8312 N N . GLY E 2 151 ? 10.165 -78.294 39.720 1.00 103.76 151 GLY F N 1
ATOM 8313 C CA . GLY E 2 151 ? 11.624 -78.498 39.812 1.00 106.87 151 GLY F CA 1
ATOM 8314 C C . GLY E 2 151 ? 12.399 -78.105 38.564 1.00 109.93 151 GLY F C 1
ATOM 8315 O O . GLY E 2 151 ? 13.638 -78.178 38.623 1.00 112.89 151 GLY F O 1
ATOM 8316 N N . SER E 2 152 ? 11.741 -77.724 37.466 1.00 112.23 152 SER F N 1
ATOM 8317 C CA . SER E 2 152 ? 12.407 -77.129 36.277 1.00 116.64 152 SER F CA 1
ATOM 8318 C C . SER E 2 152 ? 12.255 -75.601 36.319 1.00 114.75 152 SER F C 1
ATOM 8319 O O . SER E 2 152 ? 11.123 -75.102 36.561 1.00 112.12 152 SER F O 1
ATOM 8322 N N . GLU E 2 153 ? 13.367 -74.891 36.110 1.00 116.28 153 GLU F N 1
ATOM 8323 C CA . GLU E 2 153 ? 13.458 -73.410 36.168 1.00 112.46 153 GLU F CA 1
ATOM 8324 C C . GLU E 2 153 ? 12.462 -72.793 35.176 1.00 111.27 153 GLU F C 1
ATOM 8325 O O . GLU E 2 153 ? 12.242 -73.399 34.108 1.00 114.12 153 GLU F O 1
ATOM 8331 N N . ARG E 2 154 ? 11.883 -71.638 35.530 1.00 106.93 154 ARG F N 1
ATOM 8332 C CA . ARG E 2 154 ? 11.074 -70.776 34.623 1.00 106.31 154 ARG F CA 1
ATOM 8333 C C . ARG E 2 154 ? 11.601 -69.341 34.689 1.00 102.00 154 ARG F C 1
ATOM 8334 O O . ARG E 2 154 ? 11.689 -68.809 35.812 1.00 97.67 154 ARG F O 1
ATOM 8342 N N . GLN E 2 155 ? 11.901 -68.740 33.532 1.00 103.25 155 GLN F N 1
ATOM 8343 C CA . GLN E 2 155 ? 12.548 -67.404 33.425 1.00 101.81 155 GLN F CA 1
ATOM 8344 C C . GLN E 2 155 ? 11.674 -66.448 32.596 1.00 100.34 155 GLN F C 1
ATOM 8345 O O . GLN E 2 155 ? 12.210 -65.406 32.158 1.00 101.71 155 GLN F O 1
ATOM 8351 N N . ASN E 2 156 ? 10.383 -66.767 32.420 1.00 98.20 156 ASN F N 1
ATOM 8352 C CA . ASN E 2 156 ? 9.432 -66.025 31.539 1.00 96.38 156 ASN F CA 1
ATOM 8353 C C . ASN E 2 156 ? 8.155 -65.692 32.327 1.00 88.71 156 ASN F C 1
ATOM 8354 O O . ASN E 2 156 ? 7.628 -66.579 33.031 1.00 84.47 156 ASN F O 1
ATOM 8359 N N . GLY E 2 157 ? 7.682 -64.444 32.213 1.00 84.03 157 GLY F N 1
ATOM 8360 C CA . GLY E 2 157 ? 6.552 -63.907 32.999 1.00 78.05 157 GLY F CA 1
ATOM 8361 C C . GLY E 2 157 ? 6.969 -63.584 34.423 1.00 72.10 157 GLY F C 1
ATOM 8362 O O . GLY E 2 157 ? 6.084 -63.591 35.314 1.00 68.36 157 GLY F O 1
ATOM 8363 N N . VAL E 2 158 ? 8.270 -63.331 34.631 1.00 70.60 158 VAL F N 1
ATOM 8364 C CA . VAL E 2 158 ? 8.870 -62.933 35.943 1.00 66.65 158 VAL F CA 1
ATOM 8365 C C . VAL E 2 158 ? 9.221 -61.436 35.891 1.00 65.13 158 VAL F C 1
ATOM 8366 O O . VAL E 2 158 ? 9.974 -61.030 34.984 1.00 66.93 158 VAL F O 1
ATOM 8370 N N . LEU E 2 159 ? 8.704 -60.653 36.843 1.00 61.53 159 LEU F N 1
ATOM 8371 C CA . LEU E 2 159 ? 9.028 -59.213 37.010 1.00 60.09 159 LEU F CA 1
ATOM 8372 C C . LEU E 2 159 ? 9.598 -58.974 38.409 1.00 56.79 159 LEU F C 1
ATOM 8373 O O . LEU E 2 159 ? 8.971 -59.401 39.409 1.00 55.03 159 LEU F O 1
ATOM 8378 N N . ASN E 2 160 ? 10.739 -58.287 38.461 1.00 55.68 160 ASN F N 1
ATOM 8379 C CA . ASN E 2 160 ? 11.514 -58.042 39.701 1.00 52.53 160 ASN F CA 1
ATOM 8380 C C . ASN E 2 160 ? 11.500 -56.543 40.025 1.00 52.48 160 ASN F C 1
ATOM 8381 O O . ASN E 2 160 ? 11.535 -55.715 39.091 1.00 52.55 160 ASN F O 1
ATOM 8386 N N . SER E 2 161 ? 11.464 -56.237 41.321 1.00 50.89 161 SER F N 1
ATOM 8387 C CA . SER E 2 161 ? 11.399 -54.874 41.889 1.00 51.31 161 SER F CA 1
ATOM 8388 C C . SER E 2 161 ? 12.283 -54.819 43.136 1.00 50.65 161 SER F C 1
ATOM 8389 O O . SER E 2 161 ? 12.090 -55.638 44.033 1.00 49.58 161 SER F O 1
ATOM 8392 N N . TRP E 2 162 ? 13.239 -53.898 43.154 1.00 52.51 162 TRP F N 1
ATOM 8393 C CA . TRP E 2 162 ? 14.198 -53.692 44.263 1.00 52.42 162 TRP F CA 1
ATOM 8394 C C . TRP E 2 162 ? 13.820 -52.403 45.004 1.00 51.92 162 TRP F C 1
ATOM 8395 O O . TRP E 2 162 ? 13.455 -51.415 44.330 1.00 52.75 162 TRP F O 1
ATOM 8406 N N . THR E 2 163 ? 13.911 -52.379 46.332 1.00 50.24 163 THR F N 1
ATOM 8407 C CA . THR E 2 163 ? 13.859 -51.110 47.105 1.00 52.62 163 THR F CA 1
ATOM 8408 C C . THR E 2 163 ? 15.251 -50.464 47.152 1.00 53.69 163 THR F C 1
ATOM 8409 O O . THR E 2 163 ? 16.238 -51.149 46.909 1.00 53.54 163 THR F O 1
ATOM 8413 N N . ASP E 2 164 ? 15.297 -49.171 47.452 1.00 57.06 164 ASP F N 1
ATOM 8414 C CA . ASP E 2 164 ? 16.532 -48.418 47.782 1.00 57.92 164 ASP F CA 1
ATOM 8415 C C . ASP E 2 164 ? 17.002 -48.918 49.142 1.00 53.78 164 ASP F C 1
ATOM 8416 O O . ASP E 2 164 ? 16.184 -49.525 49.862 1.00 50.79 164 ASP F O 1
ATOM 8421 N N . GLN E 2 165 ? 18.271 -48.679 49.465 1.00 52.45 165 GLN F N 1
ATOM 8422 C CA . GLN E 2 165 ? 18.831 -49.009 50.792 1.00 51.46 165 GLN F CA 1
ATOM 8423 C C . GLN E 2 165 ? 17.922 -48.419 51.875 1.00 53.44 165 GLN F C 1
ATOM 8424 O O . GLN E 2 165 ? 17.613 -47.239 51.796 1.00 56.17 165 GLN F O 1
ATOM 8430 N N . ASP E 2 166 ? 17.498 -49.223 52.845 1.00 55.69 166 ASP F N 1
ATOM 8431 C CA . ASP E 2 166 ? 16.608 -48.760 53.938 1.00 59.50 166 ASP F CA 1
ATOM 8432 C C . ASP E 2 166 ? 17.331 -47.668 54.722 1.00 61.20 166 ASP F C 1
ATOM 8433 O O . ASP E 2 166 ? 18.513 -47.834 55.024 1.00 60.32 166 ASP F O 1
ATOM 8438 N N . SER E 2 167 ? 16.629 -46.586 55.038 1.00 64.72 167 SER F N 1
ATOM 8439 C CA . SER E 2 167 ? 17.226 -45.367 55.634 1.00 68.30 167 SER F CA 1
ATOM 8440 C C . SER E 2 167 ? 17.542 -45.623 57.109 1.00 68.90 167 SER F C 1
ATOM 8441 O O . SER E 2 167 ? 18.260 -44.802 57.689 1.00 72.49 167 SER F O 1
ATOM 8444 N N . LYS E 2 168 ? 17.046 -46.725 57.677 1.00 68.33 168 LYS F N 1
ATOM 8445 C CA . LYS E 2 168 ? 17.141 -47.025 59.132 1.00 70.59 168 LYS F CA 1
ATOM 8446 C C . LYS E 2 168 ? 18.061 -48.238 59.385 1.00 66.56 168 LYS F C 1
ATOM 8447 O O . LYS E 2 168 ? 18.935 -48.103 60.248 1.00 68.22 168 LYS F O 1
ATOM 8453 N N . ASP E 2 169 ? 17.900 -49.373 58.690 1.00 60.75 169 ASP F N 1
ATOM 8454 C CA . ASP E 2 169 ? 18.728 -50.587 58.939 1.00 58.31 169 ASP F CA 1
ATOM 8455 C C . ASP E 2 169 ? 19.768 -50.805 57.830 1.00 54.16 169 ASP F C 1
ATOM 8456 O O . ASP E 2 169 ? 20.532 -51.759 57.954 1.00 52.93 169 ASP F O 1
ATOM 8461 N N . SER E 2 170 ? 19.774 -49.994 56.771 1.00 51.85 170 SER F N 1
ATOM 8462 C CA . SER E 2 170 ? 20.708 -50.080 55.611 1.00 50.07 170 SER F CA 1
ATOM 8463 C C . SER E 2 170 ? 20.606 -51.397 54.828 1.00 47.91 170 SER F C 1
ATOM 8464 O O . SER E 2 170 ? 21.550 -51.674 54.073 1.00 46.46 170 SER F O 1
ATOM 8467 N N . THR E 2 171 ? 19.524 -52.176 54.960 1.00 48.18 171 THR F N 1
ATOM 8468 C CA . THR E 2 171 ? 19.325 -53.427 54.180 1.00 46.48 171 THR F CA 1
ATOM 8469 C C . THR E 2 171 ? 18.652 -53.105 52.852 1.00 44.80 171 THR F C 1
ATOM 8470 O O . THR E 2 171 ? 18.224 -51.951 52.654 1.00 46.48 171 THR F O 1
ATOM 8474 N N . TYR E 2 172 ? 18.605 -54.090 51.969 1.00 43.28 172 TYR F N 1
ATOM 8475 C CA . TYR E 2 172 ? 17.792 -54.066 50.731 1.00 43.54 172 TYR F CA 1
ATOM 8476 C C . TYR E 2 172 ? 16.697 -55.125 50.823 1.00 42.84 172 TYR F C 1
ATOM 8477 O O . TYR E 2 172 ? 16.832 -56.098 51.604 1.00 42.55 172 TYR F O 1
ATOM 8486 N N . SER E 2 173 ? 15.661 -54.955 50.006 1.00 42.37 173 SER F N 1
ATOM 8487 C CA . SER E 2 173 ? 14.589 -55.955 49.797 1.00 42.13 173 SER F CA 1
ATOM 8488 C C . SER E 2 173 ? 14.239 -56.009 48.312 1.00 43.06 173 SER F C 1
ATOM 8489 O O . SER E 2 173 ? 14.392 -54.992 47.630 1.00 42.80 173 SER F O 1
ATOM 8492 N N . MET E 2 174 ? 13.844 -57.175 47.809 1.00 45.30 174 MET F N 1
ATOM 8493 C CA . MET E 2 174 ? 13.283 -57.253 46.440 1.00 47.62 174 MET F CA 1
ATOM 8494 C C . MET E 2 174 ? 12.036 -58.139 46.432 1.00 47.78 174 MET F C 1
ATOM 8495 O O . MET E 2 174 ? 11.803 -58.902 47.386 1.00 47.41 174 MET F O 1
ATOM 8500 N N . SER E 2 175 ? 11.224 -57.940 45.404 1.00 48.36 175 SER F N 1
ATOM 8501 C CA . SER E 2 175 ? 10.059 -58.773 45.057 1.00 48.43 175 SER F CA 1
ATOM 8502 C C . SER E 2 175 ? 10.358 -59.418 43.712 1.00 48.69 175 SER F C 1
ATOM 8503 O O . SER E 2 175 ? 10.916 -58.714 42.834 1.00 46.24 175 SER F O 1
ATOM 8506 N N . SER E 2 176 ? 10.019 -60.706 43.593 1.00 50.11 176 SER F N 1
ATOM 8507 C CA . SER E 2 176 ? 9.940 -61.451 42.315 1.00 52.13 176 SER F CA 1
ATOM 8508 C C . SER E 2 176 ? 8.509 -61.973 42.164 1.00 54.37 176 SER F C 1
ATOM 8509 O O . SER E 2 176 ? 7.960 -62.479 43.157 1.00 54.99 176 SER F O 1
ATOM 8512 N N . THR E 2 177 ? 7.918 -61.788 40.981 1.00 56.30 177 THR F N 1
ATOM 8513 C CA . THR E 2 177 ? 6.493 -62.078 40.687 1.00 58.18 177 THR F CA 1
ATOM 8514 C C . THR E 2 177 ? 6.404 -62.886 39.392 1.00 61.01 177 THR F C 1
ATOM 8515 O O . THR E 2 177 ? 6.629 -62.310 38.307 1.00 63.18 177 THR F O 1
ATOM 8519 N N . LEU E 2 178 ? 6.066 -64.166 39.509 1.00 61.90 178 LEU F N 1
ATOM 8520 C CA . LEU E 2 178 ? 5.778 -65.036 38.348 1.00 65.23 178 LEU F CA 1
ATOM 8521 C C . LEU E 2 178 ? 4.307 -64.823 38.006 1.00 64.95 178 LEU F C 1
ATOM 8522 O O . LEU E 2 178 ? 3.463 -65.021 38.909 1.00 63.22 178 LEU F O 1
ATOM 8527 N N . THR E 2 179 ? 4.027 -64.374 36.781 1.00 66.33 179 THR F N 1
ATOM 8528 C CA . THR E 2 179 ? 2.645 -64.179 36.275 1.00 68.81 179 THR F CA 1
ATOM 8529 C C . THR E 2 179 ? 2.362 -65.201 35.175 1.00 72.00 179 THR F C 1
ATOM 8530 O O . THR E 2 179 ? 3.041 -65.155 34.132 1.00 75.29 179 THR F O 1
ATOM 8534 N N . LEU E 2 180 ? 1.383 -66.068 35.417 1.00 73.64 180 LEU F N 1
ATOM 8535 C CA . LEU E 2 180 ? 0.937 -67.132 34.480 1.00 78.60 180 LEU F CA 1
ATOM 8536 C C . LEU E 2 180 ? -0.555 -66.949 34.211 1.00 79.00 180 LEU F C 1
ATOM 8537 O O . LEU E 2 180 ? -1.228 -66.364 35.062 1.00 75.32 180 LEU F O 1
ATOM 8542 N N . THR E 2 181 ? -1.044 -67.447 33.077 1.00 83.41 181 THR F N 1
ATOM 8543 C CA . THR E 2 181 ? -2.488 -67.721 32.853 1.00 85.69 181 THR F CA 1
ATOM 8544 C C . THR E 2 181 ? -2.893 -68.797 33.868 1.00 85.94 181 THR F C 1
ATOM 8545 O O . THR E 2 181 ? -2.031 -69.609 34.232 1.00 86.82 181 THR F O 1
ATOM 8549 N N . LYS E 2 182 ? -4.132 -68.776 34.354 1.00 88.23 182 LYS F N 1
ATOM 8550 C CA . LYS E 2 182 ? -4.672 -69.798 35.296 1.00 92.49 182 LYS F CA 1
ATOM 8551 C C . LYS E 2 182 ? -4.381 -71.225 34.774 1.00 96.46 182 LYS F C 1
ATOM 8552 O O . LYS E 2 182 ? -4.035 -72.103 35.606 1.00 95.67 182 LYS F O 1
ATOM 8558 N N . ASP E 2 183 ? -4.496 -71.443 33.452 1.00 99.69 183 ASP F N 1
ATOM 8559 C CA . ASP E 2 183 ? -4.238 -72.736 32.759 1.00 103.75 183 ASP F CA 1
ATOM 8560 C C . ASP E 2 183 ? -2.814 -73.236 33.045 1.00 104.55 183 ASP F C 1
ATOM 8561 O O . ASP E 2 183 ? -2.702 -74.385 33.533 1.00 107.37 183 ASP F O 1
ATOM 8566 N N . GLU E 2 184 ? -1.780 -72.438 32.726 1.00 102.22 184 GLU F N 1
ATOM 8567 C CA . GLU E 2 184 ? -0.349 -72.792 32.967 1.00 101.15 184 GLU F CA 1
ATOM 8568 C C . GLU E 2 184 ? -0.167 -73.090 34.460 1.00 94.73 184 GLU F C 1
ATOM 8569 O O . GLU E 2 184 ? 0.523 -74.076 34.791 1.00 94.68 184 GLU F O 1
ATOM 8575 N N . TYR E 2 185 ? -0.773 -72.274 35.326 1.00 87.31 185 TYR F N 1
ATOM 8576 C CA . TYR E 2 185 ? -0.662 -72.408 36.800 1.00 83.40 185 TYR F CA 1
ATOM 8577 C C . TYR E 2 185 ? -1.193 -73.771 37.249 1.00 87.81 185 TYR F C 1
ATOM 8578 O O . TYR E 2 185 ? -0.535 -74.441 38.064 1.00 87.18 185 TYR F O 1
ATOM 8587 N N . GLU E 2 186 ? -2.380 -74.140 36.766 1.00 93.02 186 GLU F N 1
ATOM 8588 C CA . GLU E 2 186 ? -3.138 -75.317 37.271 1.00 98.30 186 GLU F CA 1
ATOM 8589 C C . GLU E 2 186 ? -2.523 -76.610 36.721 1.00 101.68 186 GLU F C 1
ATOM 8590 O O . GLU E 2 186 ? -2.659 -77.635 37.401 1.00 103.24 186 GLU F O 1
ATOM 8596 N N . ARG E 2 187 ? -1.841 -76.544 35.570 1.00 102.83 187 ARG F N 1
ATOM 8597 C CA . ARG E 2 187 ? -1.079 -77.670 34.959 1.00 107.02 187 ARG F CA 1
ATOM 8598 C C . ARG E 2 187 ? -0.082 -78.250 35.982 1.00 107.05 187 ARG F C 1
ATOM 8599 O O . ARG E 2 187 ? -0.044 -79.498 36.120 1.00 112.11 187 ARG F O 1
ATOM 8607 N N . HIS E 2 188 ? 0.676 -77.395 36.682 1.00 101.14 188 HIS F N 1
ATOM 8608 C CA . HIS E 2 188 ? 1.801 -77.775 37.584 1.00 100.75 188 HIS F CA 1
ATOM 8609 C C . HIS E 2 188 ? 1.364 -77.635 39.053 1.00 99.07 188 HIS F C 1
ATOM 8610 O O . HIS E 2 188 ? 0.261 -77.108 39.277 1.00 95.73 188 HIS F O 1
ATOM 8617 N N . ASN E 2 189 ? 2.168 -78.127 40.013 1.00 89.59 189 ASN F N 1
ATOM 8618 C CA . ASN E 2 189 ? 1.780 -78.284 41.450 1.00 89.09 189 ASN F CA 1
ATOM 8619 C C . ASN E 2 189 ? 2.818 -77.663 42.404 1.00 86.42 189 ASN F C 1
ATOM 8620 O O . ASN E 2 189 ? 2.395 -77.039 43.393 1.00 84.19 189 ASN F O 1
ATOM 8625 N N . SER E 2 190 ? 4.118 -77.885 42.176 1.00 86.32 190 SER F N 1
ATOM 8626 C CA . SER E 2 190 ? 5.216 -77.381 43.046 1.00 84.00 190 SER F CA 1
ATOM 8627 C C . SER E 2 190 ? 5.743 -76.050 42.492 1.00 80.21 190 SER F C 1
ATOM 8628 O O . SER E 2 190 ? 6.198 -75.998 41.307 1.00 81.28 190 SER F O 1
ATOM 8631 N N . TYR E 2 191 ? 5.667 -75.007 43.317 1.00 75.43 191 TYR F N 1
ATOM 8632 C CA . TYR E 2 191 ? 6.181 -73.648 43.001 1.00 74.02 191 TYR F CA 1
ATOM 8633 C C . TYR E 2 191 ? 7.247 -73.321 44.059 1.00 71.22 191 TYR F C 1
ATOM 8634 O O . TYR E 2 191 ? 6.945 -73.372 45.279 1.00 68.45 191 TYR F O 1
ATOM 8643 N N . THR E 2 192 ? 8.483 -73.094 43.604 1.00 70.27 192 THR F N 1
ATOM 8644 C CA . THR E 2 192 ? 9.648 -72.804 44.476 1.00 70.14 192 THR F CA 1
ATOM 8645 C C . THR E 2 192 ? 10.334 -71.525 43.993 1.00 69.04 192 THR F C 1
ATOM 8646 O O . THR E 2 192 ? 10.535 -71.360 42.765 1.00 69.91 192 THR F O 1
ATOM 8650 N N . CYS E 2 193 ? 10.672 -70.664 44.948 1.00 68.70 193 CYS F N 1
ATOM 8651 C CA . CYS E 2 193 ? 11.433 -69.402 44.762 1.00 69.07 193 CYS F CA 1
ATOM 8652 C C . CYS E 2 193 ? 12.798 -69.581 45.433 1.00 67.06 193 CYS F C 1
ATOM 8653 O O . CYS E 2 193 ? 12.822 -69.761 46.663 1.00 63.39 193 CYS F O 1
ATOM 8656 N N . GLU E 2 194 ? 13.877 -69.546 44.647 1.00 69.51 194 GLU F N 1
ATOM 8657 C CA . GLU E 2 194 ? 15.258 -69.913 45.073 1.00 72.30 194 GLU F CA 1
ATOM 8658 C C . GLU E 2 194 ? 16.169 -68.677 45.003 1.00 71.04 194 GLU F C 1
ATOM 8659 O O . GLU E 2 194 ? 16.358 -68.112 43.897 1.00 70.43 194 GLU F O 1
ATOM 8665 N N . ALA E 2 195 ? 16.713 -68.283 46.159 1.00 70.43 195 ALA F N 1
ATOM 8666 C CA . ALA E 2 195 ? 17.543 -67.072 46.362 1.00 69.26 195 ALA F CA 1
ATOM 8667 C C . ALA E 2 195 ? 18.997 -67.468 46.651 1.00 68.43 195 ALA F C 1
ATOM 8668 O O . ALA E 2 195 ? 19.222 -68.237 47.600 1.00 67.94 195 ALA F O 1
ATOM 8670 N N . THR E 2 196 ? 19.935 -66.919 45.875 1.00 68.58 196 THR F N 1
ATOM 8671 C CA . THR E 2 196 ? 21.397 -67.159 45.979 1.00 69.84 196 THR F CA 1
ATOM 8672 C C . THR E 2 196 ? 22.089 -65.884 46.477 1.00 66.28 196 THR F C 1
ATOM 8673 O O . THR E 2 196 ? 22.255 -64.959 45.678 1.00 65.06 196 THR F O 1
ATOM 8677 N N . HIS E 2 197 ? 22.481 -65.877 47.754 1.00 64.11 197 HIS F N 1
ATOM 8678 C CA . HIS E 2 197 ? 23.147 -64.757 48.461 1.00 63.00 197 HIS F CA 1
ATOM 8679 C C . HIS E 2 197 ? 24.506 -65.173 49.031 1.00 65.84 197 HIS F C 1
ATOM 8680 O O . HIS E 2 197 ? 24.662 -66.336 49.458 1.00 67.17 197 HIS F O 1
ATOM 8687 N N . LYS E 2 198 ? 25.425 -64.207 49.076 1.00 67.24 198 LYS F N 1
ATOM 8688 C CA . LYS E 2 198 ? 26.779 -64.293 49.686 1.00 68.70 198 LYS F CA 1
ATOM 8689 C C . LYS E 2 198 ? 26.713 -64.928 51.084 1.00 68.30 198 LYS F C 1
ATOM 8690 O O . LYS E 2 198 ? 27.646 -65.651 51.422 1.00 71.83 198 LYS F O 1
ATOM 8696 N N . THR E 2 199 ? 25.650 -64.700 51.861 1.00 66.45 199 THR F N 1
ATOM 8697 C CA . THR E 2 199 ? 25.543 -65.113 53.289 1.00 68.34 199 THR F CA 1
ATOM 8698 C C . THR E 2 199 ? 25.380 -66.635 53.441 1.00 72.45 199 THR F C 1
ATOM 8699 O O . THR E 2 199 ? 25.272 -67.092 54.603 1.00 72.65 199 THR F O 1
ATOM 8703 N N . SER E 2 200 ? 25.298 -67.388 52.336 1.00 74.49 200 SER F N 1
ATOM 8704 C CA . SER E 2 200 ? 25.131 -68.864 52.345 1.00 78.20 200 SER F CA 1
ATOM 8705 C C . SER E 2 200 ? 25.628 -69.470 51.028 1.00 80.31 200 SER F C 1
ATOM 8706 O O . SER E 2 200 ? 25.332 -68.924 49.950 1.00 78.35 200 SER F O 1
ATOM 8709 N N . THR E 2 201 ? 26.369 -70.571 51.138 1.00 87.13 201 THR F N 1
ATOM 8710 C CA . THR E 2 201 ? 26.859 -71.407 50.007 1.00 91.12 201 THR F CA 1
ATOM 8711 C C . THR E 2 201 ? 25.665 -72.152 49.406 1.00 90.30 201 THR F C 1
ATOM 8712 O O . THR E 2 201 ? 25.664 -72.400 48.186 1.00 90.23 201 THR F O 1
ATOM 8716 N N . SER E 2 202 ? 24.686 -72.476 50.255 1.00 90.20 202 SER F N 1
ATOM 8717 C CA . SER E 2 202 ? 23.423 -73.165 49.886 1.00 91.10 202 SER F CA 1
ATOM 8718 C C . SER E 2 202 ? 22.313 -72.147 49.611 1.00 85.62 202 SER F C 1
ATOM 8719 O O . SER E 2 202 ? 21.972 -71.340 50.479 1.00 80.92 202 SER F O 1
ATOM 8722 N N . PRO E 2 203 ? 21.711 -72.156 48.397 1.00 83.79 203 PRO F N 1
ATOM 8723 C CA . PRO E 2 203 ? 20.528 -71.344 48.116 1.00 79.59 203 PRO F CA 1
ATOM 8724 C C . PRO E 2 203 ? 19.500 -71.322 49.257 1.00 78.01 203 PRO F C 1
ATOM 8725 O O . PRO E 2 203 ? 19.438 -72.267 50.015 1.00 75.56 203 PRO F O 1
ATOM 8729 N N . ILE E 2 204 ? 18.749 -70.218 49.370 1.00 76.12 204 ILE F N 1
ATOM 8730 C CA . ILE E 2 204 ? 17.540 -70.132 50.239 1.00 76.28 204 ILE F CA 1
ATOM 8731 C C . ILE E 2 204 ? 16.322 -70.405 49.354 1.00 76.07 204 ILE F C 1
ATOM 8732 O O . ILE E 2 204 ? 16.083 -69.625 48.415 1.00 73.13 204 ILE F O 1
ATOM 8737 N N . VAL E 2 205 ? 15.615 -71.504 49.631 1.00 77.12 205 VAL F N 1
ATOM 8738 C CA . VAL E 2 205 ? 14.496 -72.011 48.787 1.00 76.52 205 VAL F CA 1
ATOM 8739 C C . VAL E 2 205 ? 13.214 -72.008 49.630 1.00 74.91 205 VAL F C 1
ATOM 8740 O O . VAL E 2 205 ? 13.189 -72.669 50.680 1.00 76.95 205 VAL F O 1
ATOM 8744 N N . LYS E 2 206 ? 12.224 -71.215 49.218 1.00 72.72 206 LYS F N 1
ATOM 8745 C CA . LYS E 2 206 ? 10.844 -71.251 49.763 1.00 73.53 206 LYS F CA 1
ATOM 8746 C C . LYS E 2 206 ? 9.925 -71.799 48.678 1.00 73.10 206 LYS F C 1
ATOM 8747 O O . LYS E 2 206 ? 10.117 -71.466 47.487 1.00 70.45 206 LYS F O 1
ATOM 8753 N N . SER E 2 207 ? 9.001 -72.654 49.096 1.00 74.00 207 SER F N 1
ATOM 8754 C CA . SER E 2 207 ? 8.199 -73.490 48.185 1.00 75.03 207 SER F CA 1
ATOM 8755 C C . SER E 2 207 ? 6.784 -73.625 48.744 1.00 75.19 207 SER F C 1
ATOM 8756 O O . SER E 2 207 ? 6.562 -73.271 49.919 1.00 73.02 207 SER F O 1
ATOM 8759 N N . PHE E 2 208 ? 5.860 -74.064 47.896 1.00 77.51 208 PHE F N 1
ATOM 8760 C CA . PHE E 2 208 ? 4.520 -74.576 48.284 1.00 81.22 208 PHE F CA 1
ATOM 8761 C C . PHE E 2 208 ? 4.056 -75.548 47.195 1.00 82.12 208 PHE F C 1
ATOM 8762 O O . PHE E 2 208 ? 4.527 -75.432 46.025 1.00 80.17 208 PHE F O 1
ATOM 8770 N N . ASN E 2 209 ? 3.162 -76.467 47.566 1.00 85.31 209 ASN F N 1
ATOM 8771 C CA . ASN E 2 209 ? 2.392 -77.309 46.614 1.00 88.36 209 ASN F CA 1
ATOM 8772 C C . ASN E 2 209 ? 0.995 -76.692 46.474 1.00 88.48 209 ASN F C 1
ATOM 8773 O O . ASN E 2 209 ? 0.418 -76.298 47.517 1.00 86.47 209 ASN F O 1
ATOM 8778 N N . ARG E 2 210 ? 0.507 -76.574 45.229 1.00 90.45 210 ARG F N 1
ATOM 8779 C CA . ARG E 2 210 ? -0.838 -76.034 44.879 1.00 93.58 210 ARG F CA 1
ATOM 8780 C C . ARG E 2 210 ? -1.883 -76.804 45.700 1.00 99.30 210 ARG F C 1
ATOM 8781 O O . ARG E 2 210 ? -2.847 -76.154 46.164 1.00 100.87 210 ARG F O 1
ATOM 8789 N N . ASN E 2 211 ? -1.654 -78.123 45.880 1.00 102.80 211 ASN F N 1
ATOM 8790 C CA . ASN E 2 211 ? -2.386 -79.084 46.759 1.00 106.27 211 ASN F CA 1
ATOM 8791 C C . ASN E 2 211 ? -2.748 -78.467 48.116 1.00 108.00 211 ASN F C 1
ATOM 8792 O O . ASN E 2 211 ? -1.956 -77.769 48.761 1.00 105.70 211 ASN F O 1
ATOM 8798 N N . GLU F 3 1 ? 15.205 -16.812 50.571 1.00 93.34 1 GLU G N 1
ATOM 8799 C CA . GLU F 3 1 ? 15.107 -18.208 50.067 1.00 89.44 1 GLU G CA 1
ATOM 8800 C C . GLU F 3 1 ? 14.781 -18.162 48.569 1.00 82.09 1 GLU G C 1
ATOM 8801 O O . GLU F 3 1 ? 13.596 -17.940 48.223 1.00 82.15 1 GLU G O 1
ATOM 8807 N N . VAL F 3 2 ? 15.790 -18.360 47.712 1.00 75.00 2 VAL G N 1
ATOM 8808 C CA . VAL F 3 2 ? 15.584 -18.627 46.255 1.00 68.02 2 VAL G CA 1
ATOM 8809 C C . VAL F 3 2 ? 14.837 -19.959 46.101 1.00 63.54 2 VAL G C 1
ATOM 8810 O O . VAL F 3 2 ? 15.208 -20.918 46.784 1.00 63.09 2 VAL G O 1
ATOM 8814 N N . GLN F 3 3 ? 13.829 -19.999 45.223 1.00 60.08 3 GLN G N 1
ATOM 8815 C CA . GLN F 3 3 ? 12.921 -21.161 45.031 1.00 58.24 3 GLN G CA 1
ATOM 8816 C C . GLN F 3 3 ? 12.449 -21.261 43.582 1.00 51.97 3 GLN G C 1
ATOM 8817 O O . GLN F 3 3 ? 12.071 -20.232 43.012 1.00 49.60 3 GLN G O 1
ATOM 8823 N N . LEU F 3 4 ? 12.461 -22.477 43.038 1.00 47.82 4 LEU G N 1
ATOM 8824 C CA . LEU F 3 4 ? 11.923 -22.824 41.702 1.00 45.45 4 LEU G CA 1
ATOM 8825 C C . LEU F 3 4 ? 10.796 -23.838 41.912 1.00 45.02 4 LEU G C 1
ATOM 8826 O O . LEU F 3 4 ? 11.093 -24.955 42.328 1.00 45.84 4 LEU G O 1
ATOM 8831 N N . GLN F 3 5 ? 9.546 -23.430 41.711 1.00 46.03 5 GLN G N 1
ATOM 8832 C CA . GLN F 3 5 ? 8.332 -24.247 41.965 1.00 47.13 5 GLN G CA 1
ATOM 8833 C C . GLN F 3 5 ? 7.815 -24.728 40.605 1.00 44.11 5 GLN G C 1
ATOM 8834 O O . GLN F 3 5 ? 7.319 -23.896 39.832 1.00 44.00 5 GLN G O 1
ATOM 8840 N N . GLN F 3 6 ? 7.960 -26.019 40.296 1.00 41.46 6 GLN G N 1
ATOM 8841 C CA . GLN F 3 6 ? 7.489 -26.579 39.001 1.00 39.50 6 GLN G CA 1
ATOM 8842 C C . GLN F 3 6 ? 6.021 -27.008 39.126 1.00 39.79 6 GLN G C 1
ATOM 8843 O O . GLN F 3 6 ? 5.540 -27.210 40.260 1.00 39.99 6 GLN G O 1
ATOM 8849 N N . SER F 3 7 ? 5.326 -27.080 37.991 1.00 38.28 7 SER G N 1
ATOM 8850 C CA . SER F 3 7 ? 3.969 -27.667 37.865 1.00 39.34 7 SER G CA 1
ATOM 8851 C C . SER F 3 7 ? 4.038 -29.196 38.093 1.00 38.35 7 SER G C 1
ATOM 8852 O O . SER F 3 7 ? 5.126 -29.743 38.193 1.00 37.35 7 SER G O 1
ATOM 8855 N N . GLY F 3 8 ? 2.897 -29.870 38.197 1.00 40.15 8 GLY G N 1
ATOM 8856 C CA . GLY F 3 8 ? 2.796 -31.256 38.691 1.00 40.50 8 GLY G CA 1
ATOM 8857 C C . GLY F 3 8 ? 3.090 -32.273 37.599 1.00 40.00 8 GLY G C 1
ATOM 8858 O O . GLY F 3 8 ? 3.393 -31.919 36.466 1.00 37.94 8 GLY G O 1
ATOM 8859 N N . PRO F 3 9 ? 3.001 -33.579 37.910 1.00 42.42 9 PRO G N 1
ATOM 8860 C CA . PRO F 3 9 ? 3.259 -34.617 36.916 1.00 44.09 9 PRO G CA 1
ATOM 8861 C C . PRO F 3 9 ? 2.267 -34.497 35.757 1.00 47.12 9 PRO G C 1
ATOM 8862 O O . PRO F 3 9 ? 1.173 -34.033 35.974 1.00 49.23 9 PRO G O 1
ATOM 8866 N N . GLU F 3 10 ? 2.686 -34.915 34.569 1.00 49.27 10 GLU G N 1
ATOM 8867 C CA . GLU F 3 10 ? 1.845 -34.876 33.354 1.00 51.85 10 GLU G CA 1
ATOM 8868 C C . GLU F 3 10 ? 1.898 -36.237 32.658 1.00 53.71 10 GLU G C 1
ATOM 8869 O O . GLU F 3 10 ? 2.972 -36.881 32.627 1.00 54.89 10 GLU G O 1
ATOM 8875 N N . LEU F 3 11 ? 0.738 -36.646 32.155 1.00 54.64 11 LEU G N 1
ATOM 8876 C CA . LEU F 3 11 ? 0.510 -37.864 31.352 1.00 55.30 11 LEU G CA 1
ATOM 8877 C C . LEU F 3 11 ? -0.034 -37.393 30.005 1.00 55.84 11 LEU G C 1
ATOM 8878 O O . LEU F 3 11 ? -0.989 -36.615 30.034 1.00 58.20 11 LEU G O 1
ATOM 8883 N N . VAL F 3 12 ? 0.580 -37.783 28.888 1.00 55.25 12 VAL G N 1
ATOM 8884 C CA . VAL F 3 12 ? 0.111 -37.394 27.528 1.00 56.56 12 VAL G CA 1
ATOM 8885 C C . VAL F 3 12 ? 0.261 -38.589 26.596 1.00 58.49 12 VAL G C 1
ATOM 8886 O O . VAL F 3 12 ? 1.105 -39.446 26.870 1.00 58.30 12 VAL G O 1
ATOM 8890 N N . LYS F 3 13 ? -0.558 -38.615 25.546 1.00 61.56 13 LYS G N 1
ATOM 8891 C CA . LYS F 3 13 ? -0.597 -39.675 24.508 1.00 64.23 13 LYS G CA 1
ATOM 8892 C C . LYS F 3 13 ? 0.652 -39.565 23.636 1.00 63.28 13 LYS G C 1
ATOM 8893 O O . LYS F 3 13 ? 1.159 -38.478 23.391 1.00 59.73 13 LYS G O 1
ATOM 8899 N N . PRO F 3 14 ? 1.191 -40.692 23.129 1.00 65.59 14 PRO G N 1
ATOM 8900 C CA . PRO F 3 14 ? 2.196 -40.623 22.073 1.00 66.39 14 PRO G CA 1
ATOM 8901 C C . PRO F 3 14 ? 1.751 -39.664 20.958 1.00 67.34 14 PRO G C 1
ATOM 8902 O O . PRO F 3 14 ? 0.618 -39.721 20.573 1.00 69.57 14 PRO G O 1
ATOM 8906 N N . GLY F 3 15 ? 2.637 -38.778 20.507 1.00 67.13 15 GLY G N 1
ATOM 8907 C CA . GLY F 3 15 ? 2.381 -37.876 19.365 1.00 69.86 15 GLY G CA 1
ATOM 8908 C C . GLY F 3 15 ? 1.908 -36.502 19.812 1.00 67.81 15 GLY G C 1
ATOM 8909 O O . GLY F 3 15 ? 2.176 -35.510 19.102 1.00 67.60 15 GLY G O 1
ATOM 8910 N N . ALA F 3 16 ? 1.227 -36.438 20.954 1.00 67.23 16 ALA G N 1
ATOM 8911 C CA . ALA F 3 16 ? 0.810 -35.179 21.601 1.00 66.21 16 ALA G CA 1
ATOM 8912 C C . ALA F 3 16 ? 2.056 -34.375 21.969 1.00 64.67 16 ALA G C 1
ATOM 8913 O O . ALA F 3 16 ? 3.176 -34.946 21.996 1.00 66.84 16 ALA G O 1
ATOM 8915 N N . SER F 3 17 ? 1.862 -33.089 22.244 1.00 63.34 17 SER G N 1
ATOM 8916 C CA . SER F 3 17 ? 2.887 -32.202 22.839 1.00 60.34 17 SER G CA 1
ATOM 8917 C C . SER F 3 17 ? 2.473 -31.857 24.270 1.00 57.29 17 SER G C 1
ATOM 8918 O O . SER F 3 17 ? 1.359 -32.198 24.669 1.00 57.92 17 SER G O 1
ATOM 8921 N N . MET F 3 18 ? 3.376 -31.240 25.023 1.00 55.25 18 MET G N 1
ATOM 8922 C CA . MET F 3 18 ? 3.198 -30.974 26.472 1.00 53.85 18 MET G CA 1
ATOM 8923 C C . MET F 3 18 ? 3.983 -29.717 26.848 1.00 50.37 18 MET G C 1
ATOM 8924 O O . MET F 3 18 ? 5.037 -29.456 26.251 1.00 49.40 18 MET G O 1
ATOM 8929 N N . LYS F 3 19 ? 3.452 -28.954 27.791 1.00 49.06 19 LYS G N 1
ATOM 8930 C CA . LYS F 3 19 ? 4.047 -27.685 28.260 1.00 47.95 19 LYS G CA 1
ATOM 8931 C C . LYS F 3 19 ? 4.074 -27.758 29.778 1.00 45.58 19 LYS G C 1
ATOM 8932 O O . LYS F 3 19 ? 3.055 -28.165 30.349 1.00 45.86 19 LYS G O 1
ATOM 8938 N N . THR F 3 20 ? 5.221 -27.481 30.384 1.00 43.35 20 THR G N 1
ATOM 8939 C CA . THR F 3 20 ? 5.393 -27.453 31.853 1.00 43.39 20 THR G CA 1
ATOM 8940 C C . THR F 3 20 ? 6.027 -26.104 32.219 1.00 42.25 20 THR G C 1
ATOM 8941 O O . THR F 3 20 ? 6.560 -25.416 31.323 1.00 38.71 20 THR G O 1
ATOM 8945 N N . SER F 3 21 ? 5.877 -25.706 33.477 1.00 41.45 21 SER G N 1
ATOM 8946 C CA . SER F 3 21 ? 6.198 -24.351 33.962 1.00 40.62 21 SER G CA 1
ATOM 8947 C C . SER F 3 21 ? 7.046 -24.477 35.217 1.00 40.25 21 SER G C 1
ATOM 8948 O O . SER F 3 21 ? 7.021 -25.525 35.867 1.00 40.79 21 SER G O 1
ATOM 8951 N N . CYS F 3 22 ? 7.724 -23.387 35.532 1.00 42.69 22 CYS G N 1
ATOM 8952 C CA . CYS F 3 22 ? 8.627 -23.203 36.686 1.00 43.71 22 CYS G CA 1
ATOM 8953 C C . CYS F 3 22 ? 8.518 -21.733 37.089 1.00 42.51 22 CYS G C 1
ATOM 8954 O O . CYS F 3 22 ? 8.951 -20.912 36.304 1.00 39.52 22 CYS G O 1
ATOM 8957 N N . LYS F 3 23 ? 7.864 -21.442 38.209 1.00 44.21 23 LYS G N 1
ATOM 8958 C CA . LYS F 3 23 ? 7.798 -20.087 38.786 1.00 48.44 23 LYS G CA 1
ATOM 8959 C C . LYS F 3 23 ? 8.981 -19.914 39.738 1.00 49.15 23 LYS G C 1
ATOM 8960 O O . LYS F 3 23 ? 9.175 -20.783 40.599 1.00 48.40 23 LYS G O 1
ATOM 8966 N N . VAL F 3 24 ? 9.737 -18.821 39.588 1.00 49.53 24 VAL G N 1
ATOM 8967 C CA . VAL F 3 24 ? 10.888 -18.508 40.478 1.00 49.92 24 VAL G CA 1
ATOM 8968 C C . VAL F 3 24 ? 10.416 -17.476 41.493 1.00 50.92 24 VAL G C 1
ATOM 8969 O O . VAL F 3 24 ? 9.586 -16.657 41.133 1.00 50.06 24 VAL G O 1
ATOM 8973 N N . SER F 3 25 ? 10.977 -17.512 42.692 1.00 52.50 25 SER G N 1
ATOM 8974 C CA . SER F 3 25 ? 10.711 -16.536 43.768 1.00 57.39 25 SER G CA 1
ATOM 8975 C C . SER F 3 25 ? 11.965 -16.380 44.618 1.00 59.40 25 SER G C 1
ATOM 8976 O O . SER F 3 25 ? 12.726 -17.352 44.705 1.00 58.33 25 SER G O 1
ATOM 8979 N N . GLY F 3 26 ? 12.133 -15.225 45.257 1.00 62.53 26 GLY G N 1
ATOM 8980 C CA . GLY F 3 26 ? 13.232 -14.974 46.208 1.00 66.23 26 GLY G CA 1
ATOM 8981 C C . GLY F 3 26 ? 14.418 -14.308 45.527 1.00 66.50 26 GLY G C 1
ATOM 8982 O O . GLY F 3 26 ? 15.441 -14.095 46.207 1.00 68.00 26 GLY G O 1
ATOM 8983 N N . TYR F 3 27 ? 14.284 -14.009 44.229 1.00 65.25 27 TYR G N 1
ATOM 8984 C CA . TYR F 3 27 ? 15.304 -13.343 43.381 1.00 64.46 27 TYR G CA 1
ATOM 8985 C C . TYR F 3 27 ? 14.630 -12.792 42.119 1.00 63.31 27 TYR G C 1
ATOM 8986 O O . TYR F 3 27 ? 13.445 -13.031 41.875 1.00 65.33 27 TYR G O 1
ATOM 8995 N N . SER F 3 28 ? 15.393 -12.057 41.323 1.00 62.34 28 SER G N 1
ATOM 8996 C CA . SER F 3 28 ? 14.909 -11.428 40.077 1.00 59.93 28 SER G CA 1
ATOM 8997 C C . SER F 3 28 ? 15.109 -12.439 38.945 1.00 51.77 28 SER G C 1
ATOM 8998 O O . SER F 3 28 ? 16.250 -12.697 38.553 1.00 49.51 28 SER G O 1
ATOM 9001 N N . PHE F 3 29 ? 14.014 -13.071 38.546 1.00 47.23 29 PHE G N 1
ATOM 9002 C CA . PHE F 3 29 ? 13.862 -13.955 37.363 1.00 42.74 29 PHE G CA 1
ATOM 9003 C C . PHE F 3 29 ? 14.729 -13.472 36.189 1.00 41.23 29 PHE G C 1
ATOM 9004 O O . PHE F 3 29 ? 15.393 -14.312 35.554 1.00 41.10 29 PHE G O 1
ATOM 9012 N N . THR F 3 30 ? 14.721 -12.171 35.885 1.00 41.08 30 THR G N 1
ATOM 9013 C CA . THR F 3 30 ? 15.340 -11.603 34.651 1.00 39.56 30 THR G CA 1
ATOM 9014 C C . THR F 3 30 ? 16.860 -11.471 34.841 1.00 38.50 30 THR G C 1
ATOM 9015 O O . THR F 3 30 ? 17.555 -11.261 33.830 1.00 36.79 30 THR G O 1
ATOM 9019 N N . GLY F 3 31 ? 17.369 -11.626 36.070 1.00 39.19 31 GLY G N 1
ATOM 9020 C CA . GLY F 3 31 ? 18.803 -11.453 36.388 1.00 40.50 31 GLY G CA 1
ATOM 9021 C C . GLY F 3 31 ? 19.647 -12.690 36.087 1.00 40.12 31 GLY G C 1
ATOM 9022 O O . GLY F 3 31 ? 20.876 -12.540 36.031 1.00 40.71 31 GLY G O 1
ATOM 9023 N N . TYR F 3 32 ? 19.041 -13.880 35.932 1.00 39.11 32 TYR G N 1
ATOM 9024 C CA . TYR F 3 32 ? 19.765 -15.176 35.882 1.00 38.20 32 TYR G CA 1
ATOM 9025 C C . TYR F 3 32 ? 19.232 -16.052 34.748 1.00 38.84 32 TYR G C 1
ATOM 9026 O O . TYR F 3 32 ? 18.007 -16.072 34.515 1.00 39.82 32 TYR G O 1
ATOM 9035 N N . ILE F 3 33 ? 20.146 -16.777 34.091 1.00 40.59 33 ILE G N 1
ATOM 9036 C CA . ILE F 3 33 ? 19.860 -17.740 32.983 1.00 41.09 33 ILE G CA 1
ATOM 9037 C C . ILE F 3 33 ? 19.064 -18.912 33.558 1.00 40.74 33 ILE G C 1
ATOM 9038 O O . ILE F 3 33 ? 19.407 -19.337 34.682 1.00 40.81 33 ILE G O 1
ATOM 9043 N N . MET F 3 34 ? 18.050 -19.382 32.826 1.00 41.75 34 MET G N 1
ATOM 9044 C CA . MET F 3 34 ? 17.198 -20.543 33.220 1.00 44.70 34 MET G CA 1
ATOM 9045 C C . MET F 3 34 ? 17.487 -21.707 32.266 1.00 40.61 34 MET G C 1
ATOM 9046 O O . MET F 3 34 ? 17.679 -21.463 31.058 1.00 38.99 34 MET G O 1
ATOM 9051 N N . ASN F 3 35 ? 17.551 -22.921 32.813 1.00 38.59 35 ASN G N 1
ATOM 9052 C CA . ASN F 3 35 ? 17.944 -24.158 32.087 1.00 36.76 35 ASN G CA 1
ATOM 9053 C C . ASN F 3 35 ? 16.897 -25.242 32.356 1.00 36.36 35 ASN G C 1
ATOM 9054 O O . ASN F 3 35 ? 16.260 -25.203 33.418 1.00 33.91 35 ASN G O 1
ATOM 9059 N N . TRP F 3 36 ? 16.782 -26.219 31.457 1.00 37.20 36 TRP G N 1
ATOM 9060 C CA . TRP F 3 36 ? 16.022 -27.469 31.705 1.00 36.43 36 TRP G CA 1
ATOM 9061 C C . TRP F 3 36 ? 16.942 -28.684 31.549 1.00 36.42 36 TRP G C 1
ATOM 9062 O O . TRP F 3 36 ? 17.773 -28.723 30.612 1.00 35.45 36 TRP G O 1
ATOM 9073 N N . VAL F 3 37 ? 16.760 -29.638 32.463 1.00 36.08 37 VAL G N 1
ATOM 9074 C CA . VAL F 3 37 ? 17.547 -30.893 32.582 1.00 36.36 37 VAL G CA 1
ATOM 9075 C C . VAL F 3 37 ? 16.561 -32.060 32.574 1.00 36.90 37 VAL G C 1
ATOM 9076 O O . VAL F 3 37 ? 15.495 -31.950 33.207 1.00 37.96 37 VAL G O 1
ATOM 9080 N N . LYS F 3 38 ? 16.927 -33.134 31.883 1.00 37.90 38 LYS G N 1
ATOM 9081 C CA . LYS F 3 38 ? 16.138 -34.384 31.758 1.00 38.39 38 LYS G CA 1
ATOM 9082 C C . LYS F 3 38 ? 16.870 -35.471 32.532 1.00 39.66 38 LYS G C 1
ATOM 9083 O O . LYS F 3 38 ? 18.081 -35.601 32.319 1.00 39.62 38 LYS G O 1
ATOM 9089 N N . GLN F 3 39 ? 16.165 -36.175 33.413 1.00 40.11 39 GLN G N 1
ATOM 9090 C CA . GLN F 3 39 ? 16.699 -37.346 34.138 1.00 42.50 39 GLN G CA 1
ATOM 9091 C C . GLN F 3 39 ? 15.823 -38.548 33.791 1.00 46.37 39 GLN G C 1
ATOM 9092 O O . GLN F 3 39 ? 14.689 -38.594 34.232 1.00 44.78 39 GLN G O 1
ATOM 9098 N N . ARG F 3 40 ? 16.364 -39.470 33.000 1.00 53.25 40 ARG G N 1
ATOM 9099 C CA . ARG F 3 40 ? 15.821 -40.824 32.724 1.00 58.19 40 ARG G CA 1
ATOM 9100 C C . ARG F 3 40 ? 16.647 -41.810 33.555 1.00 64.54 40 ARG G C 1
ATOM 9101 O O . ARG F 3 40 ? 17.856 -41.567 33.689 1.00 65.23 40 ARG G O 1
ATOM 9109 N N . HIS F 3 41 ? 16.047 -42.884 34.085 1.00 73.70 41 HIS G N 1
ATOM 9110 C CA . HIS F 3 41 ? 16.725 -43.881 34.969 1.00 80.45 41 HIS G CA 1
ATOM 9111 C C . HIS F 3 41 ? 17.997 -44.465 34.313 1.00 84.05 41 HIS G C 1
ATOM 9112 O O . HIS F 3 41 ? 19.036 -44.573 35.019 1.00 83.77 41 HIS G O 1
ATOM 9119 N N . GLY F 3 42 ? 17.932 -44.840 33.029 1.00 86.00 42 GLY G N 1
ATOM 9120 C CA . GLY F 3 42 ? 19.049 -45.461 32.282 1.00 91.30 42 GLY G CA 1
ATOM 9121 C C . GLY F 3 42 ? 20.234 -44.529 32.045 1.00 92.99 42 GLY G C 1
ATOM 9122 O O . GLY F 3 42 ? 21.380 -44.989 32.234 1.00 96.76 42 GLY G O 1
ATOM 9123 N N . LYS F 3 43 ? 19.981 -43.274 31.642 1.00 90.82 43 LYS G N 1
ATOM 9124 C CA . LYS F 3 43 ? 20.972 -42.342 31.023 1.00 90.69 43 LYS G CA 1
ATOM 9125 C C . LYS F 3 43 ? 21.539 -41.329 32.038 1.00 83.54 43 LYS G C 1
ATOM 9126 O O . LYS F 3 43 ? 21.070 -41.281 33.189 1.00 82.12 43 LYS G O 1
ATOM 9132 N N . ASN F 3 44 ? 22.530 -40.537 31.608 1.00 77.00 44 ASN G N 1
ATOM 9133 C CA . ASN F 3 44 ? 23.070 -39.374 32.369 1.00 70.95 44 ASN G CA 1
ATOM 9134 C C . ASN F 3 44 ? 21.982 -38.297 32.464 1.00 62.63 44 ASN G C 1
ATOM 9135 O O . ASN F 3 44 ? 21.119 -38.238 31.556 1.00 62.35 44 ASN G O 1
ATOM 9140 N N . LEU F 3 45 ? 22.029 -37.463 33.509 1.00 56.18 45 LEU G N 1
ATOM 9141 C CA . LEU F 3 45 ? 21.344 -36.143 33.520 1.00 48.96 45 LEU G CA 1
ATOM 9142 C C . LEU F 3 45 ? 21.740 -35.458 32.220 1.00 47.59 45 LEU G C 1
ATOM 9143 O O . LEU F 3 45 ? 22.912 -35.527 31.857 1.00 48.42 45 LEU G O 1
ATOM 9148 N N . GLU F 3 46 ? 20.778 -34.877 31.527 1.00 47.31 46 GLU G N 1
ATOM 9149 C CA . GLU F 3 46 ? 20.964 -34.319 30.167 1.00 49.29 46 GLU G CA 1
ATOM 9150 C C . GLU F 3 46 ? 20.450 -32.869 30.107 1.00 45.32 46 GLU G C 1
ATOM 9151 O O . GLU F 3 46 ? 19.245 -32.644 30.281 1.00 42.61 46 GLU G O 1
ATOM 9157 N N . TRP F 3 47 ? 21.335 -31.907 29.858 1.00 44.17 47 TRP G N 1
ATOM 9158 C CA . TRP F 3 47 ? 20.953 -30.491 29.633 1.00 41.49 47 TRP G CA 1
ATOM 9159 C C . TRP F 3 47 ? 20.194 -30.389 28.306 1.00 41.11 47 TRP G C 1
ATOM 9160 O O . TRP F 3 47 ? 20.754 -30.786 27.264 1.00 40.83 47 TRP G O 1
ATOM 9171 N N . ILE F 3 48 ? 18.971 -29.848 28.362 1.00 40.28 48 ILE G N 1
ATOM 9172 C CA . ILE F 3 48 ? 18.053 -29.668 27.202 1.00 40.93 48 ILE G CA 1
ATOM 9173 C C . ILE F 3 48 ? 18.377 -28.358 26.479 1.00 41.13 48 ILE G C 1
ATOM 9174 O O . ILE F 3 48 ? 18.490 -28.376 25.232 1.00 43.24 48 ILE G O 1
ATOM 9179 N N . GLY F 3 49 ? 18.490 -27.265 27.233 1.00 39.77 49 GLY G N 1
ATOM 9180 C CA . GLY F 3 49 ? 18.733 -25.917 26.690 1.00 40.37 49 GLY G CA 1
ATOM 9181 C C . GLY F 3 49 ? 18.636 -24.827 27.747 1.00 38.82 49 GLY G C 1
ATOM 9182 O O . GLY F 3 49 ? 18.277 -25.117 28.906 1.00 37.94 49 GLY G O 1
ATOM 9183 N N . LEU F 3 50 ? 18.924 -23.590 27.361 1.00 39.11 50 LEU G N 1
ATOM 9184 C CA . LEU F 3 50 ? 18.748 -22.422 28.257 1.00 37.75 50 LEU G CA 1
ATOM 9185 C C . LEU F 3 50 ? 17.961 -21.329 27.542 1.00 36.92 50 LEU G C 1
ATOM 9186 O O . LEU F 3 50 ? 17.912 -21.299 26.299 1.00 37.20 50 LEU G O 1
ATOM 9191 N N . ILE F 3 51 ? 17.345 -20.475 28.343 1.00 36.71 51 ILE G N 1
ATOM 9192 C CA . ILE F 3 51 ? 16.713 -19.205 27.904 1.00 36.44 51 ILE G CA 1
ATOM 9193 C C . ILE F 3 51 ? 17.258 -18.114 28.823 1.00 35.72 51 ILE G C 1
ATOM 9194 O O . ILE F 3 51 ? 17.455 -18.395 30.022 1.00 35.04 51 ILE G O 1
ATOM 9199 N N . ASN F 3 52 ? 17.606 -16.964 28.252 1.00 37.60 52 ASN G N 1
ATOM 9200 C CA . ASN F 3 52 ? 17.840 -15.696 28.995 1.00 37.60 52 ASN G CA 1
ATOM 9201 C C . ASN F 3 52 ? 16.475 -15.046 29.178 1.00 37.90 52 ASN G C 1
ATOM 9202 O O . ASN F 3 52 ? 15.896 -14.567 28.210 1.00 38.63 52 ASN G O 1
ATOM 9207 N N . PRO F 3 53 ? 15.897 -15.047 30.402 1.00 37.70 53 PRO G N 1
ATOM 9208 C CA . PRO F 3 53 ? 14.549 -14.526 30.610 1.00 38.23 53 PRO G CA 1
ATOM 9209 C C . PRO F 3 53 ? 14.442 -13.022 30.310 1.00 40.56 53 PRO G C 1
ATOM 9210 O O . PRO F 3 53 ? 13.348 -12.544 30.028 1.00 40.61 53 PRO G O 1
ATOM 9214 N N . ASN F 3 54 ? 15.567 -12.307 30.398 1.00 41.05 54 ASN G N 1
ATOM 9215 C CA . ASN F 3 54 ? 15.609 -10.841 30.171 1.00 44.78 54 ASN G CA 1
ATOM 9216 C C . ASN F 3 54 ? 15.631 -10.552 28.669 1.00 45.59 54 ASN G C 1
ATOM 9217 O O . ASN F 3 54 ? 15.036 -9.560 28.281 1.00 46.04 54 ASN G O 1
ATOM 9222 N N . THR F 3 55 ? 16.300 -11.377 27.859 1.00 44.51 55 THR G N 1
ATOM 9223 C CA . THR F 3 55 ? 16.478 -11.091 26.417 1.00 44.74 55 THR G CA 1
ATOM 9224 C C . THR F 3 55 ? 15.609 -12.012 25.563 1.00 45.80 55 THR G C 1
ATOM 9225 O O . THR F 3 55 ? 15.530 -11.770 24.372 1.00 49.68 55 THR G O 1
ATOM 9229 N N . GLY F 3 56 ? 15.015 -13.051 26.139 1.00 44.97 56 GLY G N 1
ATOM 9230 C CA . GLY F 3 56 ? 14.399 -14.168 25.395 1.00 44.88 56 GLY G CA 1
ATOM 9231 C C . GLY F 3 56 ? 15.385 -15.027 24.601 1.00 43.29 56 GLY G C 1
ATOM 9232 O O . GLY F 3 56 ? 14.914 -15.923 23.862 1.00 43.34 56 GLY G O 1
ATOM 9233 N N . TYR F 3 57 ? 16.695 -14.817 24.730 1.00 42.20 57 TYR G N 1
ATOM 9234 C CA . TYR F 3 57 ? 17.714 -15.594 23.969 1.00 43.23 57 TYR G CA 1
ATOM 9235 C C . TYR F 3 57 ? 17.622 -17.071 24.373 1.00 41.43 57 TYR G C 1
ATOM 9236 O O . TYR F 3 57 ? 17.524 -17.342 25.572 1.00 39.52 57 TYR G O 1
ATOM 9245 N N . THR F 3 58 ? 17.650 -17.996 23.409 1.00 42.78 58 THR G N 1
ATOM 9246 C CA . THR F 3 58 ? 17.583 -19.464 23.673 1.00 42.59 58 THR G CA 1
ATOM 9247 C C . THR F 3 58 ? 18.698 -20.173 22.909 1.00 44.46 58 THR G C 1
ATOM 9248 O O . THR F 3 58 ? 19.009 -19.745 21.775 1.00 49.48 58 THR G O 1
ATOM 9252 N N . THR F 3 59 ? 19.295 -21.196 23.512 1.00 43.24 59 THR G N 1
ATOM 9253 C CA . THR F 3 59 ? 20.074 -22.224 22.774 1.00 45.35 59 THR G CA 1
ATOM 9254 C C . THR F 3 59 ? 19.664 -23.595 23.291 1.00 43.30 59 THR G C 1
ATOM 9255 O O . THR F 3 59 ? 19.244 -23.721 24.447 1.00 40.69 59 THR G O 1
ATOM 9259 N N . TYR F 3 60 ? 19.804 -24.581 22.430 1.00 44.37 60 TYR G N 1
ATOM 9260 C CA . TYR F 3 60 ? 19.365 -25.963 22.681 1.00 43.38 60 TYR G CA 1
ATOM 9261 C C . TYR F 3 60 ? 20.562 -26.876 22.466 1.00 44.48 60 TYR G C 1
ATOM 9262 O O . TYR F 3 60 ? 21.339 -26.676 21.525 1.00 44.22 60 TYR G O 1
ATOM 9271 N N . ASN F 3 61 ? 20.668 -27.867 23.337 1.00 45.53 61 ASN G N 1
ATOM 9272 C CA . ASN F 3 61 ? 21.382 -29.129 23.058 1.00 48.12 61 ASN G CA 1
ATOM 9273 C C . ASN F 3 61 ? 20.915 -29.603 21.680 1.00 51.13 61 ASN G C 1
ATOM 9274 O O . ASN F 3 61 ? 19.689 -29.711 21.473 1.00 50.44 61 ASN G O 1
ATOM 9279 N N . GLN F 3 62 ? 21.860 -29.843 20.772 1.00 56.43 62 GLN G N 1
ATOM 9280 C CA . GLN F 3 62 ? 21.617 -30.418 19.420 1.00 62.28 62 GLN G CA 1
ATOM 9281 C C . GLN F 3 62 ? 20.635 -31.591 19.536 1.00 62.52 62 GLN G C 1
ATOM 9282 O O . GLN F 3 62 ? 19.754 -31.709 18.669 1.00 63.87 62 GLN G O 1
ATOM 9288 N N . LYS F 3 63 ? 20.746 -32.392 20.599 1.00 61.65 63 LYS G N 1
ATOM 9289 C CA . LYS F 3 63 ? 19.927 -33.615 20.812 1.00 63.34 63 LYS G CA 1
ATOM 9290 C C . LYS F 3 63 ? 18.440 -33.255 20.966 1.00 61.36 63 LYS G C 1
ATOM 9291 O O . LYS F 3 63 ? 17.610 -34.151 20.807 1.00 61.81 63 LYS G O 1
ATOM 9297 N N . PHE F 3 64 ? 18.104 -32.000 21.267 1.00 59.85 64 PHE G N 1
ATOM 9298 C CA . PHE F 3 64 ? 16.715 -31.574 21.583 1.00 58.58 64 PHE G CA 1
ATOM 9299 C C . PHE F 3 64 ? 16.264 -30.427 20.678 1.00 60.78 64 PHE G C 1
ATOM 9300 O O . PHE F 3 64 ? 15.158 -29.907 20.905 1.00 58.65 64 PHE G O 1
ATOM 9308 N N . LYS F 3 65 ? 17.077 -30.063 19.685 1.00 65.85 65 LYS G N 1
ATOM 9309 C CA . LYS F 3 65 ? 16.819 -28.916 18.775 1.00 68.57 65 LYS G CA 1
ATOM 9310 C C . LYS F 3 65 ? 15.342 -28.923 18.355 1.00 68.49 65 LYS G C 1
ATOM 9311 O O . LYS F 3 65 ? 14.626 -27.963 18.676 1.00 71.56 65 LYS G O 1
ATOM 9317 N N . GLY F 3 66 ? 14.882 -29.981 17.699 1.00 68.35 66 GLY G N 1
ATOM 9318 C CA . GLY F 3 66 ? 13.500 -30.048 17.193 1.00 69.16 66 GLY G CA 1
ATOM 9319 C C . GLY F 3 66 ? 12.467 -30.243 18.292 1.00 66.10 66 GLY G C 1
ATOM 9320 O O . GLY F 3 66 ? 11.333 -29.825 18.092 1.00 68.14 66 GLY G O 1
ATOM 9321 N N . LYS F 3 67 ? 12.830 -30.883 19.403 1.00 63.28 67 LYS G N 1
ATOM 9322 C CA . LYS F 3 67 ? 11.885 -31.391 20.433 1.00 59.98 67 LYS G CA 1
ATOM 9323 C C . LYS F 3 67 ? 11.289 -30.264 21.273 1.00 55.95 67 LYS G C 1
ATOM 9324 O O . LYS F 3 67 ? 10.085 -30.322 21.547 1.00 55.26 67 LYS G O 1
ATOM 9330 N N . ALA F 3 68 ? 12.128 -29.357 21.767 1.00 53.34 68 ALA G N 1
ATOM 9331 C CA . ALA F 3 68 ? 11.826 -28.515 22.947 1.00 50.18 68 ALA G CA 1
ATOM 9332 C C . ALA F 3 68 ? 11.817 -27.033 22.570 1.00 48.90 68 ALA G C 1
ATOM 9333 O O . ALA F 3 68 ? 12.696 -26.604 21.792 1.00 49.60 68 ALA G O 1
ATOM 9335 N N . THR F 3 69 ? 10.856 -26.293 23.125 1.00 46.62 69 THR G N 1
ATOM 9336 C CA . THR F 3 69 ? 10.721 -24.827 22.985 1.00 46.68 69 THR G CA 1
ATOM 9337 C C . THR F 3 69 ? 10.690 -24.216 24.383 1.00 44.89 69 THR G C 1
ATOM 9338 O O . THR F 3 69 ? 9.761 -24.533 25.139 1.00 45.52 69 THR G O 1
ATOM 9342 N N . LEU F 3 70 ? 11.702 -23.411 24.713 1.00 43.01 70 LEU G N 1
ATOM 9343 C CA . LEU F 3 70 ? 11.744 -22.622 25.964 1.00 40.87 70 LEU G CA 1
ATOM 9344 C C . LEU F 3 70 ? 11.160 -21.231 25.696 1.00 40.16 70 LEU G C 1
ATOM 9345 O O . LEU F 3 70 ? 11.425 -20.666 24.619 1.00 40.25 70 LEU G O 1
ATOM 9350 N N . THR F 3 71 ? 10.358 -20.741 26.640 1.00 39.24 71 THR G N 1
ATOM 9351 C CA . THR F 3 71 ? 9.764 -19.380 26.673 1.00 40.13 71 THR G CA 1
ATOM 9352 C C . THR F 3 71 ? 9.658 -18.961 28.141 1.00 40.88 71 THR G C 1
ATOM 9353 O O . THR F 3 71 ? 9.795 -19.856 29.024 1.00 41.12 71 THR G O 1
ATOM 9357 N N . VAL F 3 72 ? 9.433 -17.666 28.388 1.00 42.43 72 VAL G N 1
ATOM 9358 C CA . VAL F 3 72 ? 9.260 -17.088 29.752 1.00 42.23 72 VAL G CA 1
ATOM 9359 C C . VAL F 3 72 ? 8.089 -16.102 29.729 1.00 44.85 72 VAL G C 1
ATOM 9360 O O . VAL F 3 72 ? 7.748 -15.605 28.649 1.00 45.30 72 VAL G O 1
ATOM 9364 N N . ASP F 3 73 ? 7.471 -15.878 30.886 1.00 47.05 73 ASP G N 1
ATOM 9365 C CA . ASP F 3 73 ? 6.538 -14.753 31.136 1.00 50.31 73 ASP G CA 1
ATOM 9366 C C . ASP F 3 73 ? 7.198 -13.883 32.204 1.00 51.15 73 ASP G C 1
ATOM 9367 O O . ASP F 3 73 ? 7.224 -14.312 33.375 1.00 50.36 73 ASP G O 1
ATOM 9372 N N . LYS F 3 74 ? 7.751 -12.741 31.790 1.00 52.75 74 LYS G N 1
ATOM 9373 C CA . LYS F 3 74 ? 8.515 -11.818 32.664 1.00 53.96 74 LYS G CA 1
ATOM 9374 C C . LYS F 3 74 ? 7.603 -11.350 33.795 1.00 56.12 74 LYS G C 1
ATOM 9375 O O . LYS F 3 74 ? 8.063 -11.337 34.953 1.00 57.84 74 LYS G O 1
ATOM 9381 N N . SER F 3 75 ? 6.352 -11.024 33.469 1.00 56.60 75 SER G N 1
ATOM 9382 C CA . SER F 3 75 ? 5.396 -10.422 34.424 1.00 59.88 75 SER G CA 1
ATOM 9383 C C . SER F 3 75 ? 5.076 -11.427 35.541 1.00 58.99 75 SER G C 1
ATOM 9384 O O . SER F 3 75 ? 5.006 -10.988 36.693 1.00 62.29 75 SER G O 1
ATOM 9387 N N . SER F 3 76 ? 4.947 -12.723 35.245 1.00 55.43 76 SER G N 1
ATOM 9388 C CA . SER F 3 76 ? 4.659 -13.779 36.259 1.00 55.63 76 SER G CA 1
ATOM 9389 C C . SER F 3 76 ? 5.938 -14.519 36.697 1.00 52.08 76 SER G C 1
ATOM 9390 O O . SER F 3 76 ? 5.823 -15.471 37.485 1.00 50.64 76 SER G O 1
ATOM 9393 N N . SER F 3 77 ? 7.108 -14.086 36.227 1.00 49.99 77 SER G N 1
ATOM 9394 C CA . SER F 3 77 ? 8.443 -14.684 36.492 1.00 47.38 77 SER G CA 1
ATOM 9395 C C . SER F 3 77 ? 8.350 -16.216 36.493 1.00 46.16 77 SER G C 1
ATOM 9396 O O . SER F 3 77 ? 8.778 -16.889 37.460 1.00 45.68 77 SER G O 1
ATOM 9399 N N . THR F 3 78 ? 7.849 -16.731 35.373 1.00 44.93 78 THR G N 1
ATOM 9400 C CA . THR F 3 78 ? 7.585 -18.153 35.097 1.00 41.28 78 THR G CA 1
ATOM 9401 C C . THR F 3 78 ? 8.331 -18.500 33.809 1.00 39.42 78 THR G C 1
ATOM 9402 O O . THR F 3 78 ? 8.226 -17.733 32.837 1.00 38.60 78 THR G O 1
ATOM 9406 N N . ALA F 3 79 ? 9.059 -19.614 33.823 1.00 38.40 79 ALA G N 1
ATOM 9407 C CA . ALA F 3 79 ? 9.715 -20.239 32.653 1.00 37.53 79 ALA G CA 1
ATOM 9408 C C . ALA F 3 79 ? 8.863 -21.429 32.219 1.00 38.37 79 ALA G C 1
ATOM 9409 O O . ALA F 3 79 ? 8.329 -22.103 33.117 1.00 37.07 79 ALA G O 1
ATOM 9411 N N . TYR F 3 80 ? 8.791 -21.675 30.908 1.00 38.41 80 TYR G N 1
ATOM 9412 C CA . TYR F 3 80 ? 7.981 -22.739 30.275 1.00 38.42 80 TYR G CA 1
ATOM 9413 C C . TYR F 3 80 ? 8.858 -23.612 29.394 1.00 39.02 80 TYR G C 1
ATOM 9414 O O . TYR F 3 80 ? 9.639 -23.067 28.644 1.00 40.13 80 TYR G O 1
ATOM 9423 N N . MET F 3 81 ? 8.680 -24.928 29.455 1.00 48.02 81 MET G N 1
ATOM 9424 C CA . MET F 3 81 ? 9.264 -25.847 28.454 1.00 49.40 81 MET G CA 1
ATOM 9425 C C . MET F 3 81 ? 8.137 -26.615 27.765 1.00 50.01 81 MET G C 1
ATOM 9426 O O . MET F 3 81 ? 7.296 -27.230 28.454 1.00 48.81 81 MET G O 1
ATOM 9431 N N . GLU F 3 82 ? 8.157 -26.580 26.441 1.00 51.05 82 GLU G N 1
ATOM 9432 C CA . GLU F 3 82 ? 7.243 -27.353 25.580 1.00 52.55 82 GLU G CA 1
ATOM 9433 C C . GLU F 3 82 ? 8.051 -28.478 24.931 1.00 51.92 82 GLU G C 1
ATOM 9434 O O . GLU F 3 82 ? 9.192 -28.211 24.522 1.00 51.84 82 GLU G O 1
ATOM 9440 N N . LEU F 3 83 ? 7.494 -29.690 24.908 1.00 51.27 83 LEU G N 1
ATOM 9441 C CA . LEU F 3 83 ? 8.060 -30.880 24.223 1.00 51.20 83 LEU G CA 1
ATOM 9442 C C . LEU F 3 83 ? 7.040 -31.326 23.180 1.00 52.34 83 LEU G C 1
ATOM 9443 O O . LEU F 3 83 ? 5.848 -31.427 23.533 1.00 51.28 83 LEU G O 1
ATOM 9448 N N . LEU F 3 84 ? 7.505 -31.600 21.962 1.00 53.85 84 LEU G N 1
ATOM 9449 C CA . LEU F 3 84 ? 6.654 -31.887 20.781 1.00 56.56 84 LEU G CA 1
ATOM 9450 C C . LEU F 3 84 ? 6.736 -33.371 20.409 1.00 57.62 84 LEU G C 1
ATOM 9451 O O . LEU F 3 84 ? 7.729 -34.020 20.803 1.00 55.47 84 LEU G O 1
ATOM 9456 N N . SER F 3 85 ? 5.708 -33.847 19.688 1.00 60.11 85 SER G N 1
ATOM 9457 C CA . SER F 3 85 ? 5.529 -35.221 19.144 1.00 61.56 85 SER G CA 1
ATOM 9458 C C . SER F 3 85 ? 6.213 -36.243 20.055 1.00 59.10 85 SER G C 1
ATOM 9459 O O . SER F 3 85 ? 7.243 -36.824 19.655 1.00 59.00 85 SER G O 1
ATOM 9462 N N . LEU F 3 86 ? 5.626 -36.451 21.234 1.00 57.10 86 LEU G N 1
ATOM 9463 C CA . LEU F 3 86 ? 6.242 -37.205 22.355 1.00 55.57 86 LEU G CA 1
ATOM 9464 C C . LEU F 3 86 ? 6.228 -38.716 22.069 1.00 59.02 86 LEU G C 1
ATOM 9465 O O . LEU F 3 86 ? 5.204 -39.215 21.546 1.00 61.32 86 LEU G O 1
ATOM 9470 N N . THR F 3 87 ? 7.344 -39.390 22.389 1.00 59.25 87 THR G N 1
ATOM 9471 C CA . THR F 3 87 ? 7.566 -40.862 22.327 1.00 59.68 87 THR G CA 1
ATOM 9472 C C . THR F 3 87 ? 7.813 -41.337 23.761 1.00 57.19 87 THR G C 1
ATOM 9473 O O . THR F 3 87 ? 8.000 -40.470 24.629 1.00 54.34 87 THR G O 1
ATOM 9477 N N . SER F 3 88 ? 7.816 -42.647 24.013 1.00 57.91 88 SER G N 1
ATOM 9478 C CA . SER F 3 88 ? 8.097 -43.220 25.354 1.00 55.79 88 SER G CA 1
ATOM 9479 C C . SER F 3 88 ? 9.527 -42.853 25.797 1.00 55.35 88 SER G C 1
ATOM 9480 O O . SER F 3 88 ? 9.764 -42.795 27.017 1.00 52.82 88 SER G O 1
ATOM 9483 N N . GLU F 3 89 ? 10.438 -42.570 24.857 1.00 57.84 89 GLU G N 1
ATOM 9484 C CA . GLU F 3 89 ? 11.812 -42.064 25.151 1.00 59.84 89 GLU G CA 1
ATOM 9485 C C . GLU F 3 89 ? 11.781 -40.692 25.860 1.00 56.07 89 GLU G C 1
ATOM 9486 O O . GLU F 3 89 ? 12.867 -40.244 26.295 1.00 53.75 89 GLU G O 1
ATOM 9492 N N . ASP F 3 90 ? 10.624 -40.018 25.942 1.00 52.93 90 ASP G N 1
ATOM 9493 C CA . ASP F 3 90 ? 10.499 -38.685 26.595 1.00 50.44 90 ASP G CA 1
ATOM 9494 C C . ASP F 3 90 ? 9.943 -38.842 28.009 1.00 46.88 90 ASP G C 1
ATOM 9495 O O . ASP F 3 90 ? 9.914 -37.840 28.749 1.00 44.16 90 ASP G O 1
ATOM 9500 N N . SER F 3 91 ? 9.485 -40.033 28.375 1.00 45.57 91 SER G N 1
ATOM 9501 C CA . SER F 3 91 ? 9.097 -40.327 29.776 1.00 44.36 91 SER G CA 1
ATOM 9502 C C . SER F 3 91 ? 10.324 -40.096 30.662 1.00 43.16 91 SER G C 1
ATOM 9503 O O . SER F 3 91 ? 11.322 -40.781 30.458 1.00 44.60 91 SER G O 1
ATOM 9506 N N . ALA F 3 92 ? 10.308 -39.079 31.520 1.00 41.96 92 ALA G N 1
ATOM 9507 C CA . ALA F 3 92 ? 11.470 -38.740 32.374 1.00 41.08 92 ALA G CA 1
ATOM 9508 C C . ALA F 3 92 ? 11.055 -37.782 33.479 1.00 38.63 92 ALA G C 1
ATOM 9509 O O . ALA F 3 92 ? 9.926 -37.392 33.508 1.00 38.73 92 ALA G O 1
ATOM 9511 N N . ILE F 3 93 ? 11.963 -37.466 34.381 1.00 39.18 93 ILE G N 1
ATOM 9512 C CA . ILE F 3 93 ? 11.811 -36.318 35.317 1.00 39.82 93 ILE G CA 1
ATOM 9513 C C . ILE F 3 93 ? 12.490 -35.129 34.654 1.00 38.72 93 ILE G C 1
ATOM 9514 O O . ILE F 3 93 ? 13.623 -35.285 34.226 1.00 42.63 93 ILE G O 1
ATOM 9519 N N . TYR F 3 94 ? 11.807 -34.004 34.526 1.00 37.69 94 TYR G N 1
ATOM 9520 C CA . TYR F 3 94 ? 12.391 -32.761 33.967 1.00 37.32 94 TYR G CA 1
ATOM 9521 C C . TYR F 3 94 ? 12.525 -31.747 35.097 1.00 37.60 94 TYR G C 1
ATOM 9522 O O . TYR F 3 94 ? 11.582 -31.636 35.909 1.00 37.41 94 TYR G O 1
ATOM 9531 N N . TYR F 3 95 ? 13.677 -31.091 35.175 1.00 36.96 95 TYR G N 1
ATOM 9532 C CA . TYR F 3 95 ? 13.925 -29.983 36.118 1.00 39.18 95 TYR G CA 1
ATOM 9533 C C . TYR F 3 95 ? 14.148 -28.680 35.352 1.00 40.72 95 TYR G C 1
ATOM 9534 O O . TYR F 3 95 ? 14.759 -28.704 34.267 1.00 40.98 95 TYR G O 1
ATOM 9543 N N . CYS F 3 96 ? 13.658 -27.573 35.903 1.00 42.62 96 CYS G N 1
ATOM 9544 C CA . CYS F 3 96 ? 14.195 -26.222 35.629 1.00 44.60 96 CYS G CA 1
ATOM 9545 C C . CYS F 3 96 ? 15.326 -25.992 36.643 1.00 42.26 96 CYS G C 1
ATOM 9546 O O . CYS F 3 96 ? 15.209 -26.429 37.812 1.00 41.84 96 CYS G O 1
ATOM 9549 N N . THR F 3 97 ? 16.420 -25.391 36.212 1.00 40.29 97 THR G N 1
ATOM 9550 C CA . THR F 3 97 ? 17.530 -25.047 37.126 1.00 41.39 97 THR G CA 1
ATOM 9551 C C . THR F 3 97 ? 18.166 -23.746 36.652 1.00 40.49 97 THR G C 1
ATOM 9552 O O . THR F 3 97 ? 18.190 -23.511 35.443 1.00 41.42 97 THR G O 1
ATOM 9556 N N . ARG F 3 98 ? 18.636 -22.944 37.601 1.00 39.97 98 ARG G N 1
ATOM 9557 C CA . ARG F 3 98 ? 19.219 -21.594 37.371 1.00 39.32 98 ARG G CA 1
ATOM 9558 C C . ARG F 3 98 ? 20.740 -21.716 37.240 1.00 38.37 98 ARG G C 1
ATOM 9559 O O . ARG F 3 98 ? 21.330 -22.531 37.970 1.00 39.89 98 ARG G O 1
ATOM 9567 N N . GLY F 3 99 ? 21.352 -20.953 36.334 1.00 37.10 99 GLY G N 1
ATOM 9568 C CA . GLY F 3 99 ? 22.817 -20.809 36.264 1.00 36.24 99 GLY G CA 1
ATOM 9569 C C . GLY F 3 99 ? 23.312 -20.612 34.847 1.00 36.02 99 GLY G C 1
ATOM 9570 O O . GLY F 3 99 ? 22.581 -20.932 33.906 1.00 35.96 99 GLY G O 1
ATOM 9571 N N . ASN F 3 100 ? 24.518 -20.073 34.717 1.00 37.13 100 ASN G N 1
ATOM 9572 C CA . ASN F 3 100 ? 25.179 -19.751 33.428 1.00 38.39 100 ASN G CA 1
ATOM 9573 C C . ASN F 3 100 ? 26.509 -20.490 33.363 1.00 38.73 100 ASN G C 1
ATOM 9574 O O . ASN F 3 100 ? 27.054 -20.538 32.259 1.00 39.25 100 ASN G O 1
ATOM 9579 N N . TYR F 3 101 ? 26.987 -21.027 34.499 1.00 39.28 101 TYR G N 1
ATOM 9580 C CA . TYR F 3 101 ? 28.145 -21.950 34.620 1.00 39.82 101 TYR G CA 1
ATOM 9581 C C . TYR F 3 101 ? 27.815 -23.188 35.477 1.00 39.08 101 TYR G C 1
ATOM 9582 O O . TYR F 3 101 ? 28.201 -24.316 35.037 1.00 39.17 101 TYR G O 1
ATOM 9591 N N . VAL F 3 102 ? 27.215 -23.016 36.664 1.00 38.29 102 VAL G N 1
ATOM 9592 C CA . VAL F 3 102 ? 26.805 -24.126 37.582 1.00 37.80 102 VAL G CA 1
ATOM 9593 C C . VAL F 3 102 ? 25.301 -24.011 37.789 1.00 37.12 102 VAL G C 1
ATOM 9594 O O . VAL F 3 102 ? 24.803 -22.926 37.697 1.00 36.88 102 VAL G O 1
ATOM 9598 N N . PHE F 3 103 ? 24.591 -25.108 38.020 1.00 37.97 103 PHE G N 1
ATOM 9599 C CA . PHE F 3 103 ? 23.127 -25.077 38.259 1.00 37.58 103 PHE G CA 1
ATOM 9600 C C . PHE F 3 103 ? 22.924 -24.948 39.769 1.00 38.69 103 PHE G C 1
ATOM 9601 O O . PHE F 3 103 ? 22.963 -25.947 40.472 1.00 38.60 103 PHE G O 1
ATOM 9609 N N . ASP F 3 104 ? 22.760 -23.719 40.258 1.00 40.18 104 ASP G N 1
ATOM 9610 C CA . ASP F 3 104 ? 22.918 -23.390 41.699 1.00 41.35 104 ASP G CA 1
ATOM 9611 C C . ASP F 3 104 ? 21.590 -23.624 42.435 1.00 39.43 104 ASP G C 1
ATOM 9612 O O . ASP F 3 104 ? 21.631 -23.863 43.634 1.00 38.73 104 ASP G O 1
ATOM 9617 N N . TYR F 3 105 ? 20.450 -23.553 41.753 1.00 39.31 105 TYR G N 1
ATOM 9618 C CA . TYR F 3 105 ? 19.100 -23.792 42.338 1.00 40.60 105 TYR G CA 1
ATOM 9619 C C . TYR F 3 105 ? 18.290 -24.591 41.326 1.00 39.16 105 TYR G C 1
ATOM 9620 O O . TYR F 3 105 ? 18.386 -24.242 40.137 1.00 39.65 105 TYR G O 1
ATOM 9629 N N . TRP F 3 106 ? 17.561 -25.615 41.788 1.00 38.05 106 TRP G N 1
ATOM 9630 C CA . TRP F 3 106 ? 16.748 -26.541 40.951 1.00 36.38 106 TRP G CA 1
ATOM 9631 C C . TRP F 3 106 ? 15.298 -26.543 41.418 1.00 36.77 106 TRP G C 1
ATOM 9632 O O . TRP F 3 106 ? 15.063 -26.437 42.629 1.00 38.14 106 TRP G O 1
ATOM 9643 N N . GLY F 3 107 ? 14.363 -26.735 40.495 1.00 36.09 107 GLY G N 1
ATOM 9644 C CA . GLY F 3 107 ? 12.984 -27.098 40.850 1.00 36.05 107 GLY G CA 1
ATOM 9645 C C . GLY F 3 107 ? 12.940 -28.493 41.462 1.00 36.19 107 GLY G C 1
ATOM 9646 O O . GLY F 3 107 ? 14.007 -29.174 41.468 1.00 36.14 107 GLY G O 1
ATOM 9647 N N . GLN F 3 108 ? 11.762 -28.916 41.938 1.00 35.63 108 GLN G N 1
ATOM 9648 C CA . GLN F 3 108 ? 11.551 -30.224 42.614 1.00 35.90 108 GLN G CA 1
ATOM 9649 C C . GLN F 3 108 ? 11.444 -31.325 41.557 1.00 35.53 108 GLN G C 1
ATOM 9650 O O . GLN F 3 108 ? 11.508 -32.526 41.931 1.00 33.92 108 GLN G O 1
ATOM 9656 N N . GLY F 3 109 ? 11.320 -30.918 40.290 1.00 35.02 109 GLY G N 1
ATOM 9657 C CA . GLY F 3 109 ? 11.236 -31.822 39.133 1.00 34.38 109 GLY G CA 1
ATOM 9658 C C . GLY F 3 109 ? 9.782 -32.096 38.800 1.00 35.05 109 GLY G C 1
ATOM 9659 O O . GLY F 3 109 ? 8.939 -31.987 39.692 1.00 33.59 109 GLY G O 1
ATOM 9660 N N . THR F 3 110 ? 9.487 -32.388 37.543 1.00 36.04 110 THR G N 1
ATOM 9661 C CA . THR F 3 110 ? 8.152 -32.822 37.100 1.00 38.65 110 THR G CA 1
ATOM 9662 C C . THR F 3 110 ? 8.330 -34.128 36.349 1.00 39.44 110 THR G C 1
ATOM 9663 O O . THR F 3 110 ? 9.252 -34.195 35.534 1.00 40.43 110 THR G O 1
ATOM 9667 N N . THR F 3 111 ? 7.488 -35.120 36.619 1.00 41.03 111 THR G N 1
ATOM 9668 C CA . THR F 3 111 ? 7.548 -36.443 35.941 1.00 40.90 111 THR G CA 1
ATOM 9669 C C . THR F 3 111 ? 6.632 -36.415 34.726 1.00 39.66 111 THR G C 1
ATOM 9670 O O . THR F 3 111 ? 5.446 -36.109 34.904 1.00 39.81 111 THR G O 1
ATOM 9674 N N . LEU F 3 112 ? 7.184 -36.670 33.544 1.00 37.63 112 LEU G N 1
ATOM 9675 C CA . LEU F 3 112 ? 6.384 -36.827 32.314 1.00 38.92 112 LEU G CA 1
ATOM 9676 C C . LEU F 3 112 ? 6.217 -38.328 32.058 1.00 41.14 112 LEU G C 1
ATOM 9677 O O . LEU F 3 112 ? 7.224 -39.059 32.118 1.00 41.02 112 LEU G O 1
ATOM 9682 N N . THR F 3 113 ? 4.985 -38.781 31.814 1.00 43.19 113 THR G N 1
ATOM 9683 C CA . THR F 3 113 ? 4.688 -40.161 31.342 1.00 42.89 113 THR G CA 1
ATOM 9684 C C . THR F 3 113 ? 4.037 -40.086 29.970 1.00 43.73 113 THR G C 1
ATOM 9685 O O . THR F 3 113 ? 2.958 -39.469 29.871 1.00 43.04 113 THR G O 1
ATOM 9689 N N . VAL F 3 114 ? 4.685 -40.649 28.954 1.00 43.81 114 VAL G N 1
ATOM 9690 C CA . VAL F 3 114 ? 4.081 -40.770 27.603 1.00 46.20 114 VAL G CA 1
ATOM 9691 C C . VAL F 3 114 ? 3.474 -42.171 27.529 1.00 48.19 114 VAL G C 1
ATOM 9692 O O . VAL F 3 114 ? 4.219 -43.116 27.745 1.00 49.55 114 VAL G O 1
ATOM 9696 N N . SER F 3 115 ? 2.167 -42.292 27.308 1.00 49.55 115 SER G N 1
ATOM 9697 C CA . SER F 3 115 ? 1.448 -43.588 27.369 1.00 51.39 115 SER G CA 1
ATOM 9698 C C . SER F 3 115 ? 0.071 -43.480 26.712 1.00 55.25 115 SER G C 1
ATOM 9699 O O . SER F 3 115 ? -0.611 -42.470 26.948 1.00 56.20 115 SER G O 1
ATOM 9702 N N . SER F 3 116 ? -0.322 -44.511 25.957 1.00 58.81 116 SER G N 1
ATOM 9703 C CA . SER F 3 116 ? -1.686 -44.715 25.397 1.00 62.46 116 SER G CA 1
ATOM 9704 C C . SER F 3 116 ? -2.638 -45.246 26.477 1.00 62.92 116 SER G C 1
ATOM 9705 O O . SER F 3 116 ? -3.871 -45.250 26.236 1.00 64.76 116 SER G O 1
ATOM 9708 N N . ALA F 3 117 ? -2.101 -45.662 27.629 1.00 62.61 117 ALA G N 1
ATOM 9709 C CA . ALA F 3 117 ? -2.868 -46.246 28.756 1.00 63.93 117 ALA G CA 1
ATOM 9710 C C . ALA F 3 117 ? -3.882 -45.227 29.288 1.00 65.95 117 ALA G C 1
ATOM 9711 O O . ALA F 3 117 ? -3.643 -44.022 29.152 1.00 68.32 117 ALA G O 1
ATOM 9713 N N . LYS F 3 118 ? -4.936 -45.722 29.932 1.00 69.23 118 LYS G N 1
ATOM 9714 C CA . LYS F 3 118 ? -6.124 -44.956 30.388 1.00 71.53 118 LYS G CA 1
ATOM 9715 C C . LYS F 3 118 ? -6.250 -45.172 31.892 1.00 67.80 118 LYS G C 1
ATOM 9716 O O . LYS F 3 118 ? -5.807 -46.224 32.356 1.00 69.13 118 LYS G O 1
ATOM 9722 N N . THR F 3 119 ? -6.784 -44.197 32.629 1.00 64.29 119 THR G N 1
ATOM 9723 C CA . THR F 3 119 ? -6.938 -44.278 34.105 1.00 59.91 119 THR G CA 1
ATOM 9724 C C . THR F 3 119 ? -7.656 -45.591 34.423 1.00 59.20 119 THR G C 1
ATOM 9725 O O . THR F 3 119 ? -8.796 -45.761 33.991 1.00 62.25 119 THR G O 1
ATOM 9729 N N . THR F 3 120 ? -6.969 -46.511 35.091 1.00 56.83 120 THR G N 1
ATOM 9730 C CA . THR F 3 120 ? -7.510 -47.835 35.485 1.00 56.64 120 THR G CA 1
ATOM 9731 C C . THR F 3 120 ? -7.313 -48.007 36.986 1.00 54.20 120 THR G C 1
ATOM 9732 O O . THR F 3 120 ? -6.227 -47.780 37.504 1.00 54.99 120 THR G O 1
ATOM 9736 N N . PRO F 3 121 ? -8.343 -48.419 37.745 1.00 54.06 121 PRO G N 1
ATOM 9737 C CA . PRO F 3 121 ? -8.144 -48.769 39.147 1.00 53.77 121 PRO G CA 1
ATOM 9738 C C . PRO F 3 121 ? -7.433 -50.117 39.291 1.00 54.24 121 PRO G C 1
ATOM 9739 O O . PRO F 3 121 ? -7.540 -50.981 38.418 1.00 55.08 121 PRO G O 1
ATOM 9743 N N . PRO F 3 122 ? -6.729 -50.337 40.425 1.00 52.86 122 PRO G N 1
ATOM 9744 C CA . PRO F 3 122 ? -6.058 -51.600 40.710 1.00 52.75 122 PRO G CA 1
ATOM 9745 C C . PRO F 3 122 ? -7.019 -52.704 41.147 1.00 53.84 122 PRO G C 1
ATOM 9746 O O . PRO F 3 122 ? -7.944 -52.392 41.845 1.00 55.79 122 PRO G O 1
ATOM 9750 N N . SER F 3 123 ? -6.775 -53.942 40.726 1.00 54.10 123 SER G N 1
ATOM 9751 C CA . SER F 3 123 ? -7.219 -55.150 41.456 1.00 54.42 123 SER G CA 1
ATOM 9752 C C . SER F 3 123 ? -6.255 -55.315 42.626 1.00 53.57 123 SER G C 1
ATOM 9753 O O . SER F 3 123 ? -5.049 -55.173 42.394 1.00 52.98 123 SER G O 1
ATOM 9756 N N . VAL F 3 124 ? -6.767 -55.495 43.838 1.00 54.06 124 VAL G N 1
ATOM 9757 C CA . VAL F 3 124 ? -5.940 -55.666 45.063 1.00 54.39 124 VAL G CA 1
ATOM 9758 C C . VAL F 3 124 ? -6.148 -57.083 45.580 1.00 56.81 124 VAL G C 1
ATOM 9759 O O . VAL F 3 124 ? -7.269 -57.386 45.971 1.00 58.22 124 VAL G O 1
ATOM 9763 N N . TYR F 3 125 ? -5.090 -57.889 45.618 1.00 57.69 125 TYR G N 1
ATOM 9764 C CA . TYR F 3 125 ? -5.132 -59.315 46.030 1.00 59.87 125 TYR G CA 1
ATOM 9765 C C . TYR F 3 125 ? -4.286 -59.520 47.285 1.00 61.58 125 TYR G C 1
ATOM 9766 O O . TYR F 3 125 ? -3.136 -59.087 47.346 1.00 60.80 125 TYR G O 1
ATOM 9775 N N . PRO F 3 126 ? -4.811 -60.210 48.320 1.00 64.74 126 PRO G N 1
ATOM 9776 C CA . PRO F 3 126 ? -4.050 -60.459 49.541 1.00 65.91 126 PRO G CA 1
ATOM 9777 C C . PRO F 3 126 ? -3.019 -61.569 49.303 1.00 66.66 126 PRO G C 1
ATOM 9778 O O . PRO F 3 126 ? -3.269 -62.421 48.469 1.00 66.17 126 PRO G O 1
ATOM 9782 N N . LEU F 3 127 ? -1.885 -61.498 50.007 1.00 66.80 127 LEU G N 1
ATOM 9783 C CA . LEU F 3 127 ? -0.800 -62.510 49.977 1.00 66.98 127 LEU G CA 1
ATOM 9784 C C . LEU F 3 127 ? -0.684 -63.104 51.380 1.00 68.18 127 LEU G C 1
ATOM 9785 O O . LEU F 3 127 ? -0.132 -62.429 52.270 1.00 66.47 127 LEU G O 1
ATOM 9790 N N . ALA F 3 128 ? -1.275 -64.286 51.577 1.00 71.08 128 ALA G N 1
ATOM 9791 C CA . ALA F 3 128 ? -1.151 -65.096 52.809 1.00 73.66 128 ALA G CA 1
ATOM 9792 C C . ALA F 3 128 ? -0.184 -66.248 52.562 1.00 75.49 128 ALA G C 1
ATOM 9793 O O . ALA F 3 128 ? -0.047 -66.726 51.435 1.00 74.77 128 ALA G O 1
ATOM 9795 N N . PRO F 3 129 ? 0.541 -66.701 53.607 1.00 78.22 129 PRO G N 1
ATOM 9796 C CA . PRO F 3 129 ? 1.267 -67.969 53.540 1.00 80.68 129 PRO G CA 1
ATOM 9797 C C . PRO F 3 129 ? 0.305 -69.141 53.297 1.00 80.97 129 PRO G C 1
ATOM 9798 O O . PRO F 3 129 ? 0.488 -69.752 52.270 1.00 81.68 129 PRO G O 1
ATOM 9802 N N . ASN F 3 136 ? 8.008 -69.695 62.768 1.00 132.63 136 ASN G N 1
ATOM 9803 C CA . ASN F 3 136 ? 9.008 -68.688 63.221 1.00 131.83 136 ASN G CA 1
ATOM 9804 C C . ASN F 3 136 ? 8.333 -67.720 64.205 1.00 128.73 136 ASN G C 1
ATOM 9805 O O . ASN F 3 136 ? 7.087 -67.773 64.331 1.00 129.88 136 ASN G O 1
ATOM 9810 N N . SER F 3 137 ? 9.123 -66.855 64.852 1.00 123.89 137 SER G N 1
ATOM 9811 C CA . SER F 3 137 ? 8.640 -65.758 65.733 1.00 120.74 137 SER G CA 1
ATOM 9812 C C . SER F 3 137 ? 7.873 -64.713 64.904 1.00 113.81 137 SER G C 1
ATOM 9813 O O . SER F 3 137 ? 6.821 -64.254 65.383 1.00 112.90 137 SER G O 1
ATOM 9816 N N . MET F 3 138 ? 8.369 -64.365 63.709 1.00 107.91 138 MET G N 1
ATOM 9817 C CA . MET F 3 138 ? 7.783 -63.333 62.809 1.00 101.28 138 MET G CA 1
ATOM 9818 C C . MET F 3 138 ? 7.084 -63.992 61.609 1.00 97.27 138 MET G C 1
ATOM 9819 O O . MET F 3 138 ? 7.528 -65.073 61.185 1.00 99.03 138 MET G O 1
ATOM 9824 N N . VAL F 3 139 ? 6.017 -63.360 61.096 1.00 91.42 139 VAL G N 1
ATOM 9825 C CA . VAL F 3 139 ? 5.289 -63.761 59.853 1.00 86.74 139 VAL G CA 1
ATOM 9826 C C . VAL F 3 139 ? 5.275 -62.577 58.893 1.00 81.46 139 VAL G C 1
ATOM 9827 O O . VAL F 3 139 ? 5.128 -61.444 59.382 1.00 79.66 139 VAL G O 1
ATOM 9831 N N . THR F 3 140 ? 5.387 -62.857 57.589 1.00 78.44 140 THR G N 1
ATOM 9832 C CA . THR F 3 140 ? 5.355 -61.857 56.488 1.00 74.44 140 THR G CA 1
ATOM 9833 C C . THR F 3 140 ? 4.123 -62.091 55.600 1.00 72.51 140 THR G C 1
ATOM 9834 O O . THR F 3 140 ? 4.021 -63.177 54.984 1.00 71.07 140 THR G O 1
ATOM 9838 N N . LEU F 3 141 ? 3.244 -61.081 55.553 1.00 71.11 141 LEU G N 1
ATOM 9839 C CA . LEU F 3 141 ? 2.030 -60.972 54.696 1.00 69.60 141 LEU G CA 1
ATOM 9840 C C . LEU F 3 141 ? 2.260 -59.884 53.653 1.00 67.46 141 LEU G C 1
ATOM 9841 O O . LEU F 3 141 ? 3.233 -59.113 53.809 1.00 69.14 141 LEU G O 1
ATOM 9846 N N . GLY F 3 142 ? 1.389 -59.792 52.650 1.00 66.10 142 GLY G N 1
ATOM 9847 C CA . GLY F 3 142 ? 1.557 -58.814 51.558 1.00 63.49 142 GLY G CA 1
ATOM 9848 C C . GLY F 3 142 ? 0.250 -58.475 50.885 1.00 62.75 142 GLY G C 1
ATOM 9849 O O . GLY F 3 142 ? -0.747 -59.157 51.185 1.00 62.96 142 GLY G O 1
ATOM 9850 N N . CYS F 3 143 ? 0.259 -57.436 50.043 1.00 61.90 143 CYS G N 1
ATOM 9851 C CA . CYS F 3 143 ? -0.826 -57.105 49.084 1.00 62.05 143 CYS G CA 1
ATOM 9852 C C . CYS F 3 143 ? -0.217 -56.977 47.701 1.00 57.59 143 CYS G C 1
ATOM 9853 O O . CYS F 3 143 ? 0.668 -56.187 47.587 1.00 55.10 143 CYS G O 1
ATOM 9856 N N . LEU F 3 144 ? -0.687 -57.756 46.727 1.00 57.15 144 LEU G N 1
ATOM 9857 C CA . LEU F 3 144 ? -0.471 -57.501 45.278 1.00 55.46 144 LEU G CA 1
ATOM 9858 C C . LEU F 3 144 ? -1.513 -56.480 44.808 1.00 53.41 144 LEU G C 1
ATOM 9859 O O . LEU F 3 144 ? -2.712 -56.717 45.021 1.00 53.01 144 LEU G O 1
ATOM 9864 N N . VAL F 3 145 ? -1.048 -55.377 44.223 1.00 52.01 145 VAL G N 1
ATOM 9865 C CA . VAL F 3 145 ? -1.867 -54.236 43.715 1.00 50.57 145 VAL G CA 1
ATOM 9866 C C . VAL F 3 145 ? -1.596 -54.144 42.219 1.00 49.88 145 VAL G C 1
ATOM 9867 O O . VAL F 3 145 ? -0.516 -53.652 41.868 1.00 48.42 145 VAL G O 1
ATOM 9871 N N . LYS F 3 146 ? -2.471 -54.669 41.363 1.00 51.02 146 LYS G N 1
ATOM 9872 C CA . LYS F 3 146 ? -2.033 -54.938 39.966 1.00 52.36 146 LYS G CA 1
ATOM 9873 C C . LYS F 3 146 ? -3.001 -54.306 38.958 1.00 50.86 146 LYS G C 1
ATOM 9874 O O . LYS F 3 146 ? -4.176 -54.168 39.282 1.00 52.57 146 LYS G O 1
ATOM 9880 N N . GLY F 3 147 ? -2.468 -53.882 37.809 1.00 49.58 147 GLY G N 1
ATOM 9881 C CA . GLY F 3 147 ? -3.235 -53.396 36.650 1.00 51.41 147 GLY G CA 1
ATOM 9882 C C . GLY F 3 147 ? -3.835 -52.019 36.894 1.00 51.42 147 GLY G C 1
ATOM 9883 O O . GLY F 3 147 ? -4.943 -51.745 36.391 1.00 56.29 147 GLY G O 1
ATOM 9884 N N . TYR F 3 148 ? -3.150 -51.168 37.642 1.00 48.66 148 TYR G N 1
ATOM 9885 C CA . TYR F 3 148 ? -3.588 -49.771 37.875 1.00 48.04 148 TYR G CA 1
ATOM 9886 C C . TYR F 3 148 ? -2.778 -48.846 36.974 1.00 47.61 148 TYR G C 1
ATOM 9887 O O . TYR F 3 148 ? -1.631 -49.183 36.560 1.00 47.47 148 TYR G O 1
ATOM 9896 N N . PHE F 3 149 ? -3.374 -47.692 36.694 1.00 48.33 149 PHE G N 1
ATOM 9897 C CA . PHE F 3 149 ? -2.733 -46.575 35.958 1.00 48.13 149 PHE G CA 1
ATOM 9898 C C . PHE F 3 149 ? -3.501 -45.281 36.217 1.00 48.29 149 PHE G C 1
ATOM 9899 O O . PHE F 3 149 ? -4.732 -45.291 36.238 1.00 48.28 149 PHE G O 1
ATOM 9907 N N . PRO F 3 150 ? -2.820 -44.126 36.375 1.00 46.96 150 PRO G N 1
ATOM 9908 C CA . PRO F 3 150 ? -1.361 -44.041 36.446 1.00 46.49 150 PRO G CA 1
ATOM 9909 C C . PRO F 3 150 ? -0.886 -44.022 37.903 1.00 46.23 150 PRO G C 1
ATOM 9910 O O . PRO F 3 150 ? -1.693 -44.227 38.786 1.00 46.70 150 PRO G O 1
ATOM 9914 N N . GLU F 3 151 ? 0.399 -43.753 38.112 1.00 47.04 151 GLU G N 1
ATOM 9915 C CA . GLU F 3 151 ? 1.004 -43.613 39.457 1.00 48.53 151 GLU G CA 1
ATOM 9916 C C . GLU F 3 151 ? 0.367 -42.404 40.122 1.00 48.72 151 GLU G C 1
ATOM 9917 O O . GLU F 3 151 ? -0.237 -41.591 39.435 1.00 49.47 151 GLU G O 1
ATOM 9923 N N . PRO F 3 152 ? 0.415 -42.264 41.465 1.00 48.23 152 PRO G N 1
ATOM 9924 C CA . PRO F 3 152 ? 0.809 -43.342 42.374 1.00 47.10 152 PRO G CA 1
ATOM 9925 C C . PRO F 3 152 ? -0.355 -44.173 42.935 1.00 47.08 152 PRO G C 1
ATOM 9926 O O . PRO F 3 152 ? -1.473 -43.857 42.638 1.00 50.21 152 PRO G O 1
ATOM 9930 N N . VAL F 3 153 ? -0.040 -45.210 43.719 1.00 46.55 153 VAL G N 1
ATOM 9931 C CA . VAL F 3 153 ? -0.913 -45.807 44.778 1.00 46.87 153 VAL G CA 1
ATOM 9932 C C . VAL F 3 153 ? -0.204 -45.598 46.115 1.00 45.92 153 VAL G C 1
ATOM 9933 O O . VAL F 3 153 ? 1.006 -45.416 46.100 1.00 46.49 153 VAL G O 1
ATOM 9937 N N . THR F 3 154 ? -0.925 -45.647 47.228 1.00 47.00 154 THR G N 1
ATOM 9938 C CA . THR F 3 154 ? -0.343 -45.784 48.585 1.00 48.61 154 THR G CA 1
ATOM 9939 C C . THR F 3 154 ? -0.909 -47.042 49.230 1.00 49.40 154 THR G C 1
ATOM 9940 O O . THR F 3 154 ? -2.133 -47.246 49.146 1.00 50.73 154 THR G O 1
ATOM 9944 N N . VAL F 3 155 ? -0.050 -47.841 49.851 1.00 49.93 155 VAL G N 1
ATOM 9945 C CA . VAL F 3 155 ? -0.460 -48.970 50.724 1.00 52.22 155 VAL G CA 1
ATOM 9946 C C . VAL F 3 155 ? -0.132 -48.609 52.174 1.00 52.49 155 VAL G C 1
ATOM 9947 O O . VAL F 3 155 ? 1.012 -48.232 52.441 1.00 53.36 155 VAL G O 1
ATOM 9951 N N . THR F 3 156 ? -1.110 -48.724 53.071 1.00 52.96 156 THR G N 1
ATOM 9952 C CA . THR F 3 156 ? -0.923 -48.697 54.546 1.00 53.98 156 THR G CA 1
ATOM 9953 C C . THR F 3 156 ? -1.447 -50.025 55.101 1.00 54.75 156 THR G C 1
ATOM 9954 O O . THR F 3 156 ? -2.082 -50.777 54.335 1.00 54.30 156 THR G O 1
ATOM 9958 N N . TRP F 3 157 ? -1.150 -50.323 56.365 1.00 55.69 157 TRP G N 1
ATOM 9959 C CA . TRP F 3 157 ? -1.522 -51.604 57.011 1.00 56.88 157 TRP G CA 1
ATOM 9960 C C . TRP F 3 157 ? -2.237 -51.298 58.320 1.00 59.16 157 TRP G C 1
ATOM 9961 O O . TRP F 3 157 ? -1.707 -50.499 59.116 1.00 58.52 157 TRP G O 1
ATOM 9972 N N . ASN F 3 158 ? -3.415 -51.901 58.489 1.00 61.00 158 ASN G N 1
ATOM 9973 C CA . ASN F 3 158 ? -4.364 -51.590 59.582 1.00 64.18 158 ASN G CA 1
ATOM 9974 C C . ASN F 3 158 ? -4.453 -50.060 59.733 1.00 64.65 158 ASN G C 1
ATOM 9975 O O . ASN F 3 158 ? -4.310 -49.579 60.867 1.00 67.93 158 ASN G O 1
ATOM 9980 N N . SER F 3 159 ? -4.670 -49.329 58.631 1.00 62.94 159 SER G N 1
ATOM 9981 C CA . SER F 3 159 ? -4.851 -47.850 58.582 1.00 64.20 159 SER G CA 1
ATOM 9982 C C . SER F 3 159 ? -3.680 -47.122 59.267 1.00 65.99 159 SER G C 1
ATOM 9983 O O . SER F 3 159 ? -3.926 -46.064 59.886 1.00 68.16 159 SER G O 1
ATOM 9986 N N . GLY F 3 160 ? -2.455 -47.648 59.165 1.00 65.66 160 GLY G N 1
ATOM 9987 C CA . GLY F 3 160 ? -1.243 -47.011 59.719 1.00 66.44 160 GLY G CA 1
ATOM 9988 C C . GLY F 3 160 ? -0.880 -47.479 61.125 1.00 70.07 160 GLY G C 1
ATOM 9989 O O . GLY F 3 160 ? 0.183 -47.051 61.619 1.00 71.38 160 GLY G O 1
ATOM 9990 N N . SER F 3 161 ? -1.694 -48.322 61.769 1.00 72.93 161 SER G N 1
ATOM 9991 C CA . SER F 3 161 ? -1.366 -48.933 63.089 1.00 77.02 161 SER G CA 1
ATOM 9992 C C . SER F 3 161 ? -0.131 -49.840 62.957 1.00 77.18 161 SER G C 1
ATOM 9993 O O . SER F 3 161 ? 0.615 -49.973 63.952 1.00 80.69 161 SER G O 1
ATOM 9996 N N . LEU F 3 162 ? 0.059 -50.455 61.785 1.00 74.19 162 LEU G N 1
ATOM 9997 C CA . LEU F 3 162 ? 1.298 -51.177 61.394 1.00 72.38 162 LEU G CA 1
ATOM 9998 C C . LEU F 3 162 ? 2.097 -50.275 60.461 1.00 71.14 162 LEU G C 1
ATOM 9999 O O . LEU F 3 162 ? 1.674 -50.133 59.283 1.00 69.13 162 LEU G O 1
ATOM 10004 N N . SER F 3 163 ? 3.181 -49.682 60.971 1.00 73.18 163 SER G N 1
ATOM 10005 C CA . SER F 3 163 ? 4.124 -48.846 60.177 1.00 72.99 163 SER G CA 1
ATOM 10006 C C . SER F 3 163 ? 5.548 -49.432 60.188 1.00 73.29 163 SER G C 1
ATOM 10007 O O . SER F 3 163 ? 6.274 -49.214 59.195 1.00 71.84 163 SER G O 1
ATOM 10010 N N . SER F 3 164 ? 5.961 -50.132 61.249 1.00 75.29 164 SER G N 1
ATOM 10011 C CA . SER F 3 164 ? 7.288 -50.804 61.300 1.00 75.94 164 SER G CA 1
ATOM 10012 C C . SER F 3 164 ? 7.150 -52.219 60.719 1.00 74.29 164 SER G C 1
ATOM 10013 O O . SER F 3 164 ? 6.098 -52.857 60.930 1.00 73.79 164 SER G O 1
ATOM 10016 N N . GLY F 3 165 ? 8.166 -52.671 59.981 1.00 71.97 165 GLY G N 1
ATOM 10017 C CA . GLY F 3 165 ? 8.160 -53.961 59.266 1.00 70.43 165 GLY G CA 1
ATOM 10018 C C . GLY F 3 165 ? 7.422 -53.882 57.940 1.00 66.39 165 GLY G C 1
ATOM 10019 O O . GLY F 3 165 ? 7.058 -54.949 57.429 1.00 64.28 165 GLY G O 1
ATOM 10020 N N . VAL F 3 166 ? 7.245 -52.677 57.383 1.00 63.85 166 VAL G N 1
ATOM 10021 C CA . VAL F 3 166 ? 6.437 -52.428 56.151 1.00 62.01 166 VAL G CA 1
ATOM 10022 C C . VAL F 3 166 ? 7.362 -51.997 55.012 1.00 60.33 166 VAL G C 1
ATOM 10023 O O . VAL F 3 166 ? 8.061 -51.006 55.195 1.00 60.61 166 VAL G O 1
ATOM 10027 N N . HIS F 3 167 ? 7.332 -52.696 53.875 1.00 60.19 167 HIS G N 1
ATOM 10028 C CA . HIS F 3 167 ? 7.992 -52.278 52.606 1.00 59.31 167 HIS G CA 1
ATOM 10029 C C . HIS F 3 167 ? 6.936 -52.212 51.524 1.00 56.96 167 HIS G C 1
ATOM 10030 O O . HIS F 3 167 ? 6.217 -53.219 51.387 1.00 59.71 167 HIS G O 1
ATOM 10037 N N . THR F 3 168 ? 6.910 -51.140 50.743 1.00 53.71 168 THR G N 1
ATOM 10038 C CA . THR F 3 168 ? 6.194 -51.132 49.445 1.00 52.53 168 THR G CA 1
ATOM 10039 C C . THR F 3 168 ? 7.244 -51.102 48.342 1.00 49.45 168 THR G C 1
ATOM 10040 O O . THR F 3 168 ? 8.127 -50.273 48.409 1.00 51.77 168 THR G O 1
ATOM 10044 N N . PHE F 3 169 ? 7.162 -52.008 47.380 1.00 48.34 169 PHE G N 1
ATOM 10045 C CA . PHE F 3 169 ? 8.134 -52.087 46.266 1.00 46.83 169 PHE G CA 1
ATOM 10046 C C . PHE F 3 169 ? 7.750 -51.046 45.225 1.00 45.24 169 PHE G C 1
ATOM 10047 O O . PHE F 3 169 ? 6.615 -50.588 45.174 1.00 44.80 169 PHE G O 1
ATOM 10055 N N . PRO F 3 170 ? 8.711 -50.551 44.424 1.00 45.14 170 PRO G N 1
ATOM 10056 C CA . PRO F 3 170 ? 8.369 -49.704 43.284 1.00 44.19 170 PRO G CA 1
ATOM 10057 C C . PRO F 3 170 ? 7.447 -50.454 42.312 1.00 43.68 170 PRO G C 1
ATOM 10058 O O . PRO F 3 170 ? 7.496 -51.650 42.259 1.00 44.85 170 PRO G O 1
ATOM 10062 N N . ALA F 3 171 ? 6.641 -49.713 41.566 1.00 43.23 171 ALA G N 1
ATOM 10063 C CA . ALA F 3 171 ? 5.732 -50.241 40.530 1.00 44.90 171 ALA G CA 1
ATOM 10064 C C . ALA F 3 171 ? 6.583 -50.693 39.352 1.00 45.86 171 ALA G C 1
ATOM 10065 O O . ALA F 3 171 ? 7.677 -50.184 39.231 1.00 43.77 171 ALA G O 1
ATOM 10067 N N . VAL F 3 172 ? 6.097 -51.650 38.558 1.00 49.18 172 VAL G N 1
ATOM 10068 C CA . VAL F 3 172 ? 6.709 -52.017 37.251 1.00 50.76 172 VAL G CA 1
ATOM 10069 C C . VAL F 3 172 ? 5.607 -52.005 36.201 1.00 51.58 172 VAL G C 1
ATOM 10070 O O . VAL F 3 172 ? 4.456 -52.195 36.581 1.00 51.34 172 VAL G O 1
ATOM 10074 N N . LEU F 3 173 ? 5.955 -51.763 34.939 1.00 59.03 173 LEU G N 1
ATOM 10075 C CA . LEU F 3 173 ? 5.024 -51.951 33.801 1.00 60.32 173 LEU G CA 1
ATOM 10076 C C . LEU F 3 173 ? 4.782 -53.451 33.614 1.00 63.40 173 LEU G C 1
ATOM 10077 O O . LEU F 3 173 ? 5.743 -54.168 33.328 1.00 65.53 173 LEU G O 1
ATOM 10082 N N . GLN F 3 174 ? 3.547 -53.894 33.847 1.00 64.08 174 GLN G N 1
ATOM 10083 C CA . GLN F 3 174 ? 3.026 -55.222 33.436 1.00 67.42 174 GLN G CA 1
ATOM 10084 C C . GLN F 3 174 ? 1.938 -54.967 32.390 1.00 69.49 174 GLN G C 1
ATOM 10085 O O . GLN F 3 174 ? 0.839 -54.502 32.780 1.00 66.61 174 GLN G O 1
ATOM 10091 N N . SER F 3 175 ? 2.258 -55.219 31.114 1.00 73.99 175 SER G N 1
ATOM 10092 C CA . SER F 3 175 ? 1.352 -55.087 29.938 1.00 75.43 175 SER G CA 1
ATOM 10093 C C . SER F 3 175 ? 0.721 -53.689 29.919 1.00 71.19 175 SER G C 1
ATOM 10094 O O . SER F 3 175 ? -0.520 -53.589 29.931 1.00 70.42 175 SER G O 1
ATOM 10097 N N . ASP F 3 176 ? 1.566 -52.654 29.933 1.00 68.96 176 ASP G N 1
ATOM 10098 C CA . ASP F 3 176 ? 1.198 -51.225 29.708 1.00 66.39 176 ASP G CA 1
ATOM 10099 C C . ASP F 3 176 ? 0.425 -50.657 30.910 1.00 59.62 176 ASP G C 1
ATOM 10100 O O . ASP F 3 176 ? -0.124 -49.560 30.753 1.00 59.58 176 ASP G O 1
ATOM 10105 N N . LEU F 3 177 ? 0.421 -51.337 32.064 1.00 54.45 177 LEU G N 1
ATOM 10106 C CA . LEU F 3 177 ? -0.156 -50.835 33.339 1.00 50.62 177 LEU G CA 1
ATOM 10107 C C . LEU F 3 177 ? 0.801 -51.168 34.473 1.00 48.26 177 LEU G C 1
ATOM 10108 O O . LEU F 3 177 ? 1.737 -51.904 34.228 1.00 50.23 177 LEU G O 1
ATOM 10113 N N . TYR F 3 178 ? 0.551 -50.641 35.669 1.00 46.61 178 TYR G N 1
ATOM 10114 C CA . TYR F 3 178 ? 1.506 -50.689 36.805 1.00 45.84 178 TYR G CA 1
ATOM 10115 C C . TYR F 3 178 ? 1.094 -51.826 37.731 1.00 45.13 178 TYR G C 1
ATOM 10116 O O . TYR F 3 178 ? -0.098 -52.072 37.874 1.00 44.44 178 TYR G O 1
ATOM 10125 N N . THR F 3 179 ? 2.077 -52.485 38.339 1.00 46.04 179 THR G N 1
ATOM 10126 C CA . THR F 3 179 ? 1.868 -53.475 39.421 1.00 46.73 179 THR G CA 1
ATOM 10127 C C . THR F 3 179 ? 2.906 -53.269 40.508 1.00 45.89 179 THR G C 1
ATOM 10128 O O . THR F 3 179 ? 4.066 -53.097 40.163 1.00 48.95 179 THR G O 1
ATOM 10132 N N . LEU F 3 180 ? 2.491 -53.310 41.764 1.00 44.91 180 LEU G N 1
ATOM 10133 C CA . LEU F 3 180 ? 3.437 -53.421 42.895 1.00 45.91 180 LEU G CA 1
ATOM 10134 C C . LEU F 3 180 ? 2.837 -54.337 43.950 1.00 45.44 180 LEU G C 1
ATOM 10135 O O . LEU F 3 180 ? 1.657 -54.670 43.830 1.00 46.99 180 LEU G O 1
ATOM 10140 N N . SER F 3 181 ? 3.634 -54.694 44.947 1.00 45.85 181 SER G N 1
ATOM 10141 C CA . SER F 3 181 ? 3.161 -55.293 46.212 1.00 46.98 181 SER G CA 1
ATOM 10142 C C . SER F 3 181 ? 3.807 -54.561 47.377 1.00 46.67 181 SER G C 1
ATOM 10143 O O . SER F 3 181 ? 4.785 -53.834 47.162 1.00 48.00 181 SER G O 1
ATOM 10146 N N . SER F 3 182 ? 3.221 -54.741 48.550 1.00 47.05 182 SER G N 1
ATOM 10147 C CA . SER F 3 182 ? 3.679 -54.230 49.860 1.00 47.97 182 SER G CA 1
ATOM 10148 C C . SER F 3 182 ? 3.833 -55.430 50.797 1.00 49.30 182 SER G C 1
ATOM 10149 O O . SER F 3 182 ? 2.990 -56.337 50.725 1.00 49.63 182 SER G O 1
ATOM 10152 N N . SER F 3 183 ? 4.898 -55.472 51.595 1.00 51.04 183 SER G N 1
ATOM 10153 C CA . SER F 3 183 ? 5.111 -56.523 52.621 1.00 53.00 183 SER G CA 1
ATOM 10154 C C . SER F 3 183 ? 4.953 -55.892 54.003 1.00 53.17 183 SER G C 1
ATOM 10155 O O . SER F 3 183 ? 5.319 -54.725 54.179 1.00 54.07 183 SER G O 1
ATOM 10158 N N . VAL F 3 184 ? 4.407 -56.651 54.939 1.00 54.58 184 VAL G N 1
ATOM 10159 C CA . VAL F 3 184 ? 4.393 -56.287 56.378 1.00 57.29 184 VAL G CA 1
ATOM 10160 C C . VAL F 3 184 ? 4.859 -57.525 57.149 1.00 59.79 184 VAL G C 1
ATOM 10161 O O . VAL F 3 184 ? 4.528 -58.652 56.731 1.00 59.90 184 VAL G O 1
ATOM 10165 N N . THR F 3 185 ? 5.699 -57.323 58.160 1.00 62.41 185 THR G N 1
ATOM 10166 C CA . THR F 3 185 ? 6.235 -58.395 59.032 1.00 64.53 185 THR G CA 1
ATOM 10167 C C . THR F 3 185 ? 5.739 -58.117 60.446 1.00 66.87 185 THR G C 1
ATOM 10168 O O . THR F 3 185 ? 5.943 -56.987 60.940 1.00 67.73 185 THR G O 1
ATOM 10172 N N . VAL F 3 186 ? 5.074 -59.110 61.030 1.00 68.78 186 VAL G N 1
ATOM 10173 C CA . VAL F 3 186 ? 4.421 -59.038 62.367 1.00 71.25 186 VAL G CA 1
ATOM 10174 C C . VAL F 3 186 ? 4.742 -60.336 63.093 1.00 72.98 186 VAL G C 1
ATOM 10175 O O . VAL F 3 186 ? 4.923 -61.376 62.461 1.00 71.04 186 VAL G O 1
ATOM 10179 N N . PRO F 3 187 ? 4.821 -60.306 64.439 1.00 77.10 187 PRO G N 1
ATOM 10180 C CA . PRO F 3 187 ? 5.057 -61.525 65.212 1.00 80.49 187 PRO G CA 1
ATOM 10181 C C . PRO F 3 187 ? 3.941 -62.554 64.951 1.00 81.72 187 PRO G C 1
ATOM 10182 O O . PRO F 3 187 ? 2.779 -62.167 64.869 1.00 82.94 187 PRO G O 1
ATOM 10186 N N . SER F 3 188 ? 4.314 -63.830 64.805 1.00 83.58 188 SER G N 1
ATOM 10187 C CA . SER F 3 188 ? 3.427 -64.963 64.414 1.00 84.94 188 SER G CA 1
ATOM 10188 C C . SER F 3 188 ? 2.266 -65.127 65.398 1.00 86.51 188 SER G C 1
ATOM 10189 O O . SER F 3 188 ? 1.193 -65.608 64.968 1.00 87.11 188 SER G O 1
ATOM 10192 N N . SER F 3 189 ? 2.480 -64.758 66.663 1.00 87.92 189 SER G N 1
ATOM 10193 C CA . SER F 3 189 ? 1.427 -64.663 67.706 1.00 90.49 189 SER G CA 1
ATOM 10194 C C . SER F 3 189 ? 0.266 -63.794 67.202 1.00 90.61 189 SER G C 1
ATOM 10195 O O . SER F 3 189 ? -0.885 -64.121 67.543 1.00 93.16 189 SER G O 1
ATOM 10198 N N . SER F 3 190 ? 0.561 -62.754 66.408 1.00 89.52 190 SER G N 1
ATOM 10199 C CA . SER F 3 190 ? -0.401 -61.716 65.939 1.00 88.95 190 SER G CA 1
ATOM 10200 C C . SER F 3 190 ? -1.316 -62.253 64.833 1.00 88.59 190 SER G C 1
ATOM 10201 O O . SER F 3 190 ? -2.468 -61.796 64.770 1.00 91.21 190 SER G O 1
ATOM 10204 N N . TRP F 3 191 ? -0.832 -63.152 63.973 1.00 86.95 191 TRP G N 1
ATOM 10205 C CA . TRP F 3 191 ? -1.578 -63.561 62.754 1.00 86.03 191 TRP G CA 1
ATOM 10206 C C . TRP F 3 191 ? -1.584 -65.081 62.595 1.00 89.76 191 TRP G C 1
ATOM 10207 O O . TRP F 3 191 ? -0.534 -65.711 62.689 1.00 92.80 191 TRP G O 1
ATOM 10218 N N . PRO F 3 192 ? -2.745 -65.723 62.299 1.00 92.08 192 PRO G N 1
ATOM 10219 C CA . PRO F 3 192 ? -4.010 -65.039 62.017 1.00 90.83 192 PRO G CA 1
ATOM 10220 C C . PRO F 3 192 ? -4.868 -64.777 63.267 1.00 91.62 192 PRO G C 1
ATOM 10221 O O . PRO F 3 192 ? -6.017 -64.431 63.115 1.00 91.11 192 PRO G O 1
ATOM 10225 N N . SER F 3 193 ? -4.289 -64.924 64.461 1.00 92.45 193 SER G N 1
ATOM 10226 C CA . SER F 3 193 ? -4.927 -64.566 65.752 1.00 95.40 193 SER G CA 1
ATOM 10227 C C . SER F 3 193 ? -5.751 -63.288 65.576 1.00 94.62 193 SER G C 1
ATOM 10228 O O . SER F 3 193 ? -6.961 -63.323 65.864 1.00 97.82 193 SER G O 1
ATOM 10231 N N . GLU F 3 194 ? -5.111 -62.214 65.101 1.00 92.72 194 GLU G N 1
ATOM 10232 C CA . GLU F 3 194 ? -5.718 -60.863 64.931 1.00 93.22 194 GLU G CA 1
ATOM 10233 C C . GLU F 3 194 ? -5.670 -60.458 63.453 1.00 88.27 194 GLU G C 1
ATOM 10234 O O . GLU F 3 194 ? -4.821 -60.987 62.703 1.00 86.67 194 GLU G O 1
ATOM 10240 N N . THR F 3 195 ? -6.564 -59.561 63.046 1.00 86.02 195 THR G N 1
ATOM 10241 C CA . THR F 3 195 ? -6.728 -59.165 61.627 1.00 80.94 195 THR G CA 1
ATOM 10242 C C . THR F 3 195 ? -5.555 -58.274 61.202 1.00 75.68 195 THR G C 1
ATOM 10243 O O . THR F 3 195 ? -5.108 -57.426 62.001 1.00 73.31 195 THR G O 1
ATOM 10247 N N . VAL F 3 196 ? -5.055 -58.516 59.994 1.00 71.62 196 VAL G N 1
ATOM 10248 C CA . VAL F 3 196 ? -4.119 -57.619 59.260 1.00 68.42 196 VAL G CA 1
ATOM 10249 C C . VAL F 3 196 ? -4.735 -57.326 57.890 1.00 66.55 196 VAL G C 1
ATOM 10250 O O . VAL F 3 196 ? -4.911 -58.287 57.095 1.00 64.67 196 VAL G O 1
ATOM 10254 N N . THR F 3 197 ? -5.067 -56.056 57.643 1.00 65.77 197 THR G N 1
ATOM 10255 C CA . THR F 3 197 ? -5.684 -55.569 56.384 1.00 64.46 197 THR G CA 1
ATOM 10256 C C . THR F 3 197 ? -4.779 -54.486 55.786 1.00 60.84 197 THR G C 1
ATOM 10257 O O . THR F 3 197 ? -4.329 -53.615 56.559 1.00 59.97 197 THR G O 1
ATOM 10261 N N . CYS F 3 198 ? -4.500 -54.552 54.479 1.00 57.89 198 CYS G N 1
ATOM 10262 C CA . CYS F 3 198 ? -3.823 -53.463 53.743 1.00 57.93 198 CYS G CA 1
ATOM 10263 C C . CYS F 3 198 ? -4.882 -52.507 53.213 1.00 58.23 198 CYS G C 1
ATOM 10264 O O . CYS F 3 198 ? -5.916 -52.991 52.726 1.00 59.82 198 CYS G O 1
ATOM 10267 N N . ASN F 3 199 ? -4.608 -51.211 53.318 1.00 56.92 199 ASN G N 1
ATOM 10268 C CA . ASN F 3 199 ? -5.462 -50.126 52.784 1.00 57.19 199 ASN G CA 1
ATOM 10269 C C . ASN F 3 199 ? -4.765 -49.574 51.548 1.00 53.56 199 ASN G C 1
ATOM 10270 O O . ASN F 3 199 ? -3.670 -49.013 51.696 1.00 53.89 199 ASN G O 1
ATOM 10275 N N . VAL F 3 200 ? -5.350 -49.786 50.375 1.00 50.83 200 VAL G N 1
ATOM 10276 C CA . VAL F 3 200 ? -4.797 -49.288 49.090 1.00 48.55 200 VAL G CA 1
ATOM 10277 C C . VAL F 3 200 ? -5.639 -48.089 48.652 1.00 48.90 200 VAL G C 1
ATOM 10278 O O . VAL F 3 200 ? -6.862 -48.190 48.727 1.00 49.49 200 VAL G O 1
ATOM 10282 N N . ALA F 3 201 ? -4.980 -46.986 48.286 1.00 47.32 201 ALA G N 1
ATOM 10283 C CA . ALA F 3 201 ? -5.585 -45.802 47.643 1.00 47.03 201 ALA G CA 1
ATOM 10284 C C . ALA F 3 201 ? -4.975 -45.658 46.246 1.00 44.95 201 ALA G C 1
ATOM 10285 O O . ALA F 3 201 ? -3.756 -45.794 46.119 1.00 43.78 201 ALA G O 1
ATOM 10287 N N . HIS F 3 202 ? -5.809 -45.451 45.231 1.00 44.90 202 HIS G N 1
ATOM 10288 C CA . HIS F 3 202 ? -5.397 -44.984 43.885 1.00 43.71 202 HIS G CA 1
ATOM 10289 C C . HIS F 3 202 ? -6.118 -43.677 43.602 1.00 45.97 202 HIS G C 1
ATOM 10290 O O . HIS F 3 202 ? -7.230 -43.695 43.082 1.00 50.19 202 HIS G O 1
ATOM 10297 N N . PRO F 3 203 ? -5.523 -42.511 43.926 1.00 46.40 203 PRO G N 1
ATOM 10298 C CA . PRO F 3 203 ? -6.239 -41.240 43.830 1.00 49.17 203 PRO G CA 1
ATOM 10299 C C . PRO F 3 203 ? -6.793 -40.905 42.434 1.00 48.82 203 PRO G C 1
ATOM 10300 O O . PRO F 3 203 ? -7.870 -40.379 42.366 1.00 51.03 203 PRO G O 1
ATOM 10304 N N . ALA F 3 204 ? -6.059 -41.221 41.370 1.00 47.63 204 ALA G N 1
ATOM 10305 C CA . ALA F 3 204 ? -6.449 -40.957 39.965 1.00 48.63 204 ALA G CA 1
ATOM 10306 C C . ALA F 3 204 ? -7.853 -41.504 39.700 1.00 50.07 204 ALA G C 1
ATOM 10307 O O . ALA F 3 204 ? -8.659 -40.776 39.105 1.00 54.02 204 ALA G O 1
ATOM 10309 N N . SER F 3 205 ? -8.128 -42.732 40.147 1.00 49.82 205 SER G N 1
ATOM 10310 C CA . SER F 3 205 ? -9.395 -43.482 39.926 1.00 51.49 205 SER G CA 1
ATOM 10311 C C . SER F 3 205 ? -10.340 -43.312 41.123 1.00 54.21 205 SER G C 1
ATOM 10312 O O . SER F 3 205 ? -11.433 -43.877 41.095 1.00 54.91 205 SER G O 1
ATOM 10315 N N . SER F 3 206 ? -9.905 -42.587 42.153 1.00 56.94 206 SER G N 1
ATOM 10316 C CA . SER F 3 206 ? -10.692 -42.260 43.371 1.00 61.23 206 SER G CA 1
ATOM 10317 C C . SER F 3 206 ? -11.005 -43.545 44.130 1.00 61.74 206 SER G C 1
ATOM 10318 O O . SER F 3 206 ? -12.007 -43.558 44.856 1.00 64.22 206 SER G O 1
ATOM 10321 N N . THR F 3 207 ? -10.152 -44.558 43.962 1.00 61.33 207 THR G N 1
ATOM 10322 C CA . THR F 3 207 ? -10.332 -45.947 44.454 1.00 61.88 207 THR G CA 1
ATOM 10323 C C . THR F 3 207 ? -9.643 -46.078 45.807 1.00 61.97 207 THR G C 1
ATOM 10324 O O . THR F 3 207 ? -8.469 -45.699 45.904 1.00 61.49 207 THR G O 1
ATOM 10328 N N . LYS F 3 208 ? -10.368 -46.599 46.790 1.00 64.61 208 LYS G N 1
ATOM 10329 C CA . LYS F 3 208 ? -9.893 -46.812 48.174 1.00 65.61 208 LYS G CA 1
ATOM 10330 C C . LYS F 3 208 ? -10.438 -48.161 48.651 1.00 65.40 208 LYS G C 1
ATOM 10331 O O . LYS F 3 208 ? -11.622 -48.257 48.978 1.00 69.67 208 LYS G O 1
ATOM 10337 N N . VAL F 3 209 ? -9.582 -49.172 48.655 1.00 63.70 209 VAL G N 1
ATOM 10338 C CA . VAL F 3 209 ? -9.945 -50.604 48.829 1.00 65.27 209 VAL G CA 1
ATOM 10339 C C . VAL F 3 209 ? -9.158 -51.145 50.023 1.00 62.62 209 VAL G C 1
ATOM 10340 O O . VAL F 3 209 ? -8.009 -50.745 50.181 1.00 60.44 209 VAL G O 1
ATOM 10344 N N . ASP F 3 210 ? -9.793 -51.987 50.839 1.00 63.40 210 ASP G N 1
ATOM 10345 C CA . ASP F 3 210 ? -9.185 -52.702 51.989 1.00 62.93 210 ASP G CA 1
ATOM 10346 C C . ASP F 3 210 ? -9.252 -54.206 51.709 1.00 63.92 210 ASP G C 1
ATOM 10347 O O . ASP F 3 210 ? -10.343 -54.678 51.349 1.00 65.89 210 ASP G O 1
ATOM 10352 N N . LYS F 3 211 ? -8.130 -54.919 51.846 1.00 63.59 211 LYS G N 1
ATOM 10353 C CA . LYS F 3 211 ? -8.077 -56.405 51.790 1.00 66.70 211 LYS G CA 1
ATOM 10354 C C . LYS F 3 211 ? -7.607 -56.931 53.148 1.00 67.32 211 LYS G C 1
ATOM 10355 O O . LYS F 3 211 ? -6.539 -56.526 53.620 1.00 66.21 211 LYS G O 1
ATOM 10361 N N . LYS F 3 212 ? -8.446 -57.752 53.772 1.00 72.32 212 LYS G N 1
ATOM 10362 C CA . LYS F 3 212 ? -8.124 -58.613 54.938 1.00 74.45 212 LYS G CA 1
ATOM 10363 C C . LYS F 3 212 ? -7.251 -59.768 54.430 1.00 71.71 212 LYS G C 1
ATOM 10364 O O . LYS F 3 212 ? -7.603 -60.363 53.394 1.00 71.45 212 LYS G O 1
ATOM 10370 N N . ILE F 3 213 ? -6.127 -60.042 55.094 1.00 69.88 213 ILE G N 1
ATOM 10371 C CA . ILE F 3 213 ? -5.249 -61.195 54.742 1.00 69.41 213 ILE G CA 1
ATOM 10372 C C . ILE F 3 213 ? -5.822 -62.401 55.478 1.00 71.26 213 ILE G C 1
ATOM 10373 O O . ILE F 3 213 ? -5.953 -62.321 56.714 1.00 69.97 213 ILE G O 1
ATOM 10378 N N . VAL F 3 214 ? -6.228 -63.422 54.721 1.00 74.09 214 VAL G N 1
ATOM 10379 C CA . VAL F 3 214 ? -6.905 -64.644 55.244 1.00 80.24 214 VAL G CA 1
ATOM 10380 C C . VAL F 3 214 ? -5.998 -65.847 55.002 1.00 83.93 214 VAL G C 1
ATOM 10381 O O . VAL F 3 214 ? -5.467 -66.013 53.901 1.00 83.55 214 VAL G O 1
ATOM 10385 N N . PRO F 3 215 ? -5.789 -66.712 56.024 1.00 88.64 215 PRO G N 1
ATOM 10386 C CA . PRO F 3 215 ? -4.978 -67.920 55.852 1.00 92.59 215 PRO G CA 1
ATOM 10387 C C . PRO F 3 215 ? -5.561 -68.881 54.803 1.00 97.59 215 PRO G C 1
ATOM 10388 O O . PRO F 3 215 ? -6.756 -69.072 54.776 1.00 99.11 215 PRO G O 1
ATOM 10392 N N . ARG F 3 216 ? -4.685 -69.421 53.951 1.00 102.64 216 ARG G N 1
ATOM 10393 C CA . ARG F 3 216 ? -4.991 -70.441 52.910 1.00 110.20 216 ARG G CA 1
ATOM 10394 C C . ARG F 3 216 ? -5.474 -71.722 53.604 1.00 115.86 216 ARG G C 1
ATOM 10395 O O . ARG F 3 216 ? -6.541 -72.273 53.334 1.00 121.15 216 ARG G O 1
#

Foldseek 3Di:
DVCVVVVVVVVVVVVVVVVVVVCCVVPVVCVCVVVVVVVVVLVVVCVVDVVDDSVNSVVVCVVVVVCVVVVDDPPCVSDCCDPQNVVVCLLLQLLLLRLPLDPDDDPVVVVVSVVSNVVRNVVLVVVLVVVLVVVVVVVVVVLVVQLVVVVVVVNPSVNSNVVSVVVVLVVLCCVQQVVQLVVCVVQVVDDSVVRNVCSCSLLVSVNNNPDDLSLQQDDPCSVVSSVVSVSSSSNNSSVVVVVVVVVVVVVVD/DVVVVVVVVVVVVVVVVVVVVVCCVVPVVVVVVVVVVVVVVLVVVCVVCVVDDSVNVVVVVVVVVVCVVQVDDPVDDDPPCCDVLNVVLCLLLQLLLLRLPNHPDPDPCVVVVSVVSNVVRNVVLVVVLVVLLVVLCVVLVVVLVVVLVVCVVVPDDPVVSVVVSVVVLLVVLCVLQQQVQLVVCCVQVVDDSVVSNVVSCSLLVSVNNNPDAPPSPPPDPCSVVRVVVSVSSSNNNSSVVVVVVVVVVVVVVVD/DKAWEKPPQEEEDAFQDKDKTKIFIPWWAAAKWKWWADPPDDTDGAGTRFFRGDDPHDPLWGKHDGIGMIMIMRVGDDLVRQTWMKMWGDRDPPIDIYPTHGYAYDDPFDFFPKDWDWADPVVVVVFKTKIKIKRDFGPDPDKDKWKAFQRRTDDPQKDKDKDQQDSPSRGIMMMIIRMDGSVVVVVTFKIKIWMDDPVDPHTDMDIGGND/DWAWAKDAAAEAEAQAKDKIKTQIDPDQLQVWKKWKWWADPVDDIHTQWIANQNVRDIDGDPVCVPFWDWHADNVRSMIMIMGGRDDQVRFTWMWIFIHDPDRPDIHPTYTYGHAPDDAAAWDWDWAADVFKDKIKIKTWFGDDDDKDKDKPNPPQPPQKDKDDWDDDRRITITMMMHMDTVVCPPVPWIWIWIADVSVRDIDIGTRDHDD/DWAWAWPPQEEEDAFFDKDKTKIFTPWWAAAKWKWWAAPPDDTDGAGTRQFRGDDPHDPQWGKHDGIGMIMIIGNGDDLVRQTWMKMWGDSDPPIDIYPTYGYAYDDPFDFFPKDKDWADPVVVVVQKTKIKMKRDFGPDPDKDKWKDFQRHTDDPQKDKDKDQQDSPSRGIMMMIMRMDGSVVVVVTFKIKIWMDDPVDPGIDIDIGGND/DWAWAKDAAEEEEQQAKDKIKIAIDPDQLQVWKKWKWWADPPDDTHTAWIANQNVRDIDGDPVCVPFWDWHADNVRSMIMIMGGRDDQVRQTWMWMFTHDPDRPYIYPTYGYGHAPDDADAWDKDWAADPQKDKIKIKTDFGDDDDKDKDKPNPPQDPQKDKDAWDDDPRGTITMMMHMDTVCCPPVDWIKIWMADVSNRDTDIDTHDHD

InterPro domains:
  IPR003280 Two pore domain potassium channel [PR01333] (99-127)
  IPR003280 Two pore domain potassium channel [PR01333] (211-220)
  IPR003280 Two pore domain potassium channel [PTHR11003] (7-263)
  IPR008074 Two pore domain potassium channel, TRAAK [PR01691] (71-86)
  IPR008074 Two pore domain potassium channel, TRAAK [PR01691] (143-161)
  IPR008074 Two pore domain potassium channel, TRAAK [PR01691] (175-190)
  IPR008074 Two pore domain potassium channel, TRAAK [PR01691] (255-272)
  IPR008074 Two pore domain potassium channel, TRAAK [PR01691] (277-294)
  IPR008074 Two pore domain potassium channel, TRAAK [PR01691] (335-349)
  IPR013099 Potassium channel domain [PF07885] (86-142)
  IPR013099 Potassium channel domain [PF07885] (180-258)

Solvent-accessible surface area: 61215 Å² total; per-residue (Å²): 163,56,112,77,20,118,59,18,48,56,87,0,50,118,44,0,60,43,1,0,83,54,0,75,63,56,1,63,96,84,47,78,46,4,19,112,66,4,15,98,19,12,6,143,16,2,54,33,5,23,2,0,1,1,47,15,0,15,77,6,4,74,69,1,18,108,5,35,44,20,32,6,62,42,132,130,142,66,18,25,5,40,69,23,11,0,40,12,12,0,1,6,0,2,6,22,2,0,4,23,82,38,30,1,102,18,80,47,0,16,84,56,2,10,130,8,4,33,61,0,16,8,13,6,34,46,2,42,64,16,25,25,95,114,54,21,69,52,72,181,132,31,16,32,116,61,23,42,111,45,104,181,204,170,35,73,57,119,94,0,119,102,51,2,69,90,51,38,49,90,88,11,29,94,100,17,14,73,71,7,5,148,40,0,47,195,71,41,139,39,53,149,49,39,0,61,1,4,0,14,9,0,4,6,27,2,0,10,17,53,26,26,14,18,1,41,62,219,149,143,40,62,78,39,21,45,90,3,15,116,17,4,7,48,0,9,12,22,8,47,34,20,28,92,52,56,4,88,173,58,154,111,149,219,50,115,78,28,128,65,30,60,49,88,0,73,125,41,0,64,54,0,0,76,50,0,82,70,55,1,34,66,99,13,85,63,5,64,131,77,5,21,84,15,42,14,123,17,4,57,31,4,22,3,0,0,4,33,14,0,8,87,4,4,111,71,1,15,89,3,30,72,35,64,7,55,33,125,65,53,60,87,87,45,6,54,74,20,27,0,15,15,16,0,1,7,0,2,5,20,1,0,5,24,72,48,40,4,80,21,83,52,0,29,90,58,2,10,122,8,4,34,80,0,18,11,11,7,36,35,2,37,63,4,27,25,87,108,20,22,60,68,29,156,140,38,10,23,140,91,35,47,71,66,80,137,183,166,53,50,96,86,95,1,139,78,85,6,78,95,51,31,69,115,53,0,37,100,89,19,20,68,60,11,3,146,61,4,49,189,98,22,135,37,52,162,45,39,0,56,0,3,0,13,8,0,1,2,26,1,0,8,17,48,24,11,1,10,44,68,134,219,60,144,54,93,81,34,16,26,120,9,3,85,27,6,14,77,0,8,4,2,8,41,42,26,30,90,62,42,3,84,154,32,120,129,102,100,160,12,86,4,72,15,72,67,59,76,39,42,0,38,77,54,67,138,10,57,2,58,0,52,8,76,49,51,7,63,66,0,2,0,0,7,21,87,97,85,68,16,2,114,55,30,0,40,12,17,65,110,64,11,121,77,13,44,95,47,2,56,9,61,41,85,28,62,70,2,21,0,22,0,66,46,0,73,58,101,2,25,11,27,0,18,0,0,0,8,7,27,34,24,1,26,4,0,62,10,1,60,3,15,32,87,80,76,78,21,55,8,74,6,18,22,1,17,4,2,76,62,4,36,114,86,32,21,0,0,0,0,0,1,0,4,53,0,10,26,58,121,22,94,29,63,2,50,12,70,55,76,86,52,139,110,23,39,43,52,11,109,26,75,30,52,121,196,53,17,8,1,2,2,3,0,8,0,34,6,69,77,90,50,11,85,150,54,51,32,0,18,0,26,0,64,5,151,58,48,149,76,65,35,75,93,57,32,89,98,166,191,38,83,9,97,6,39,44,108,42,93,23,99,68,50,46,54,5,110,2,28,0,105,4,58,57,37,25,7,28,10,38,1,0,0,0,0,16,27,66,195,71,128,54,5,40,5,0,0,1,5,1,0,36,53,42,63,52,27,44,13,152,147,11,126,69,47,4,56,4,60,33,58,112,112,42,26,10,0,56,0,58,2,67,81,4,65,73,88,6,16,12,64,1,4,0,0,16,7,6,33,3,0,29,87,28,1,99,12,4,63,2,8,8,5,63,18,157,77,45,67,10,50,10,20,13,1,3,80,174,84,88,26,12,0,0,0,2,0,43,21,0,10,9,77,76,19,71,26,49,2,40,94,34,99,33,84,91,38,43,26,56,3,71,23,41,80,69,104,58,56,19,15,14,4,0,0,0,31,8,61,49,93,37,18,84,97,113,80,4,30,0,8,0,21,0,82,55,31,109,28,125,53,90,56,104,3,89,62,91,205,176,13,88,6,71,12,75,74,66,92,41,41,0,35,91,52,66,146,9,62,6,67,1,58,7,78,55,78,4,63,72,0,2,0,0,9,21,78,92,84,66,17,1,107,43,27,0,37,14,17,68,112,61,9,118,76,12,43,94,47,3,54,7,63,34,82,30,62,71,2,22,0,19,0,61,47,3,79,64,108,1,29,8,24,0,17,0,0,0,11,15,63,47,35,2,29,4,0,61,4,1,72,1,19,25,83,79,76,67,21,51,4,81,4,20,19,1,13,0,10,73,70,3,28,119,84,34,22,0,1,0,0,0,0,0,5,49,0,8,21,87,110,33,79,26,77,3,59,20,74,54,67,82,78,150,105,44,41,60,49,10,107,24,84,28,57,119,196,54,17,5,6,3,1,6,0,11,0,36,12,68,73,83,61,5,76,171,57,41,28,0,21,0,20,0,63,7,150,51,42,146,70,61,41,74,80,58,34,87,93,168,175,37,84,10,120,9,40,42,114,55,70,24,106,71,53,41,57,8,99,3,28,0,103,4,58,59,39,24,5,29,9,41,0,0,0,0,0,15,27,71,192,74,128,56,4,35,9,0,0,1,4,0,0,34,52,40,58,44,32,46,15,137,153,12,109,68,47,4,54,5,56,33,53,118,113,35,29,12,0,60,0,49,0,64,72,2,66,74,114,5,29,10,64,0,4,0,0,15,7,6,36,3,0,27,83,28,0,97,12,3,64,2,30,10,22,69,21,150,78,44,69,11,50,10,22,16,3,7,79,160,88,101,26,14,0,0,0,2,0,37,21,0,2,25,84,81,15,75,16,60,0,42,96,40,100,43,90,96,37,42,33,55,3,69,21,41,110,27,101,109,44,32,7,14,3,0,0,0,43,5,57,41,92,39,20,79,80,117,69,6,30,0,24,1,18,0,82,52,30,102,26,171,52,88,54,112,4,80,69,158

Secondary structure (DSSP, 8-state):
-HHHHHHHHHHHHHHHHHHHHHHHHHHGGGTTHHHHHHHHHHHHHHHH-TT--HHHHHHHHHHHHHHHHTT--------TTSHHHHHHHHHHHHTT----SS---SHHHHHHHHHHHHHHHHHHHHHHHHHHHHHHHHHHHHHHHHHHHHHTTT--HHHHHHHHHHHHHHHHHIIIIIHHHHHHHHHH---HHHHHHHHHHHHTT---SSS-------SSSTTHHHHHHHHHHHHHHHHHHHHHHHHHHHHH-/-HHHHHHHHHHHHHHHHHHHHHHHHHHHHHHHHHHHHHHHHHHHHHHH-TTS-HHHHHHHHHHHHHHHHTT--TT-----TTSHHHHHHHHHHHHTT----SS---SHHHHHHHHHHHHHHHHHHHHHHHHHHHHHHHHHHHHHHHHHHHHHHTT--HHHHHHHHHHHHHHHHHIIIIIHHHHHHHHHH---HHHHHHHHHHHHTT---SSS-SS--SS---TTHHHHHHHHHHHHHHHHHHHHHHHHHHHHHH-/---EE-S-SEEEE-TT--EEEEEEESS--S--EEEEE-TTS--EEEEETTTEEPTT--TTEEEEEETTEEEEEESS--GGG-EEEEEEE-SSSSPEE---EEEEE----B--EEEEEPPPHHHHTTTEEEEEEEEEEEBSS--EEEEEETTEEE-SSEEEEEPP--TTT--EEEEEEEEEEHHHHHH--EEEEEEE-TT-SS-EEEEEE--/--EEEE---EEE-TT--EEEEEEEESS-GGGS-EEEEEE-TTS--EEEEEE-TTT--EEE-GGGTTTEEEEEETTTTEEEEEE-S--GGG-EEEEEEE-SSS--EE---EEEEE-----BPPEEEEE----EEEEEEEEEEEBSS--EEEEGGGTB-TTEEEPPPEEETTEEEEEEEEEEETTTTTTS--EEEEEEGGGTEEEEEE-----/---EEESSSEEEE-TT--EEEEEEESS--S--EEEEE-TTS--EEEEETTTEEPTT--TTEEEEEETTEEEEEESS--GGG-EEEEEEE-SSSSPEE---EEEEEP---B--EEEEE---HHHHHHTEEEEEEEEEEEBSS--EEEEEETTEEE-SSEEEEEPPPPTTT--EEEEEEEEEEHHHHHH--EEEEEEE-TT-SS-EEEEEE--/--EEEE---EEE-TT--EEEEEEEESS-GGGS-EEEEEE-SSSPPEEEEEE-TTT--EEE-GGGTTTEEEEEETTTTEEEEEE-S--GGG-EEEEEEE-SSS--EE---EEEEE-S---BPPEEEEE----EEEEEEEEEEEBSS--EEEEGGGTB-TTEEEPPPEEETTEEEEEEEEEEETTTTTTS--EEEEEEGGGTEEEEEE----

B-factor: mean 74.72, std 35.9, range [22.74, 204.69]

GO terms:
  GO:0042802 identical protein binding (F, IPI)
  GO:0005515 protein binding (F, IPI)
  GO:0098782 mechanosensitive potassium channel activity (F, IDA)
  GO:0005267 potassium channel activity (F, IDA)
  GO:1904551 cellular response to arachidonate (P, IDA)
  GO:0034705 potassium channel complex (C, IDA)
  GO:0015271 outward rectifier potassium channel activity (F, IDA)
  GO:1990478 response to ultrasound (P, IDA)
  GO:0071398 cellular response to fatty acid (P, IDA)
  GO:0071468 cellular response to acidic pH (P, IDA)
  GO:0071805 potassium ion transmembrane transport (P, IDA)
  GO:0071260 cellular response to mechanical stimulus (P, IDA)
  GO:0022841 potassium ion leak channel activity (F, IDA)
  GO:0005886 plasma membrane (C, EXP)
  GO:0005886 plasma membrane (C, IMP)
  GO:0005267 potassium channel activity (F, TAS)
  GO:0006813 potassium ion transport (P, TAS)
  GO:0005886 plasma membrane (C, TAS)

Organism: Homo sapiens (NCBI:txid9606)